Protein AF-0000000085017102 (afdb_homodimer)

Solvent-accessible surface area (backbone atoms only — not comparable to full-atom values): 60618 Å² total; per-residue (Å²): 90,59,70,46,46,46,76,36,65,70,59,30,51,43,46,74,74,26,45,92,37,67,70,57,28,45,54,49,45,52,51,50,52,49,51,51,49,56,53,57,40,57,43,90,65,60,66,61,37,49,50,47,16,54,49,32,44,52,38,53,52,34,29,57,18,54,33,48,23,60,72,68,74,50,52,36,51,56,53,51,36,36,32,54,72,65,74,45,86,70,39,68,32,26,50,52,55,53,32,52,44,47,32,18,52,66,62,60,60,64,49,46,43,19,64,53,35,88,80,50,84,90,76,70,64,86,80,44,58,37,48,62,20,7,39,53,50,49,54,51,30,48,54,53,38,54,55,53,49,61,47,38,73,76,52,64,38,22,66,38,67,70,49,42,56,51,37,53,54,42,43,50,54,52,27,59,73,68,72,50,50,73,68,42,71,60,28,37,67,50,38,62,72,52,39,34,32,61,71,67,22,50,51,51,48,60,75,36,20,81,53,57,53,56,54,71,67,58,51,52,46,51,50,52,23,49,76,52,73,45,70,48,24,38,17,57,64,42,55,38,63,49,34,57,82,53,62,58,70,78,26,36,52,60,51,58,35,47,51,67,54,68,65,34,46,52,47,64,54,69,44,94,48,51,72,75,50,48,67,53,43,53,59,38,20,18,56,42,68,54,31,40,47,90,52,48,22,32,39,36,37,38,63,17,31,20,34,64,52,35,54,62,80,43,81,53,65,51,66,52,40,56,68,56,74,82,21,48,73,49,67,70,52,50,50,53,37,51,51,50,57,64,72,35,70,49,39,31,27,44,35,39,18,71,33,21,45,79,75,51,51,63,67,58,49,35,57,53,46,61,58,52,60,70,36,83,58,42,47,34,40,33,40,35,33,50,45,57,67,41,40,26,48,58,66,36,71,68,46,50,55,44,60,50,67,35,63,92,35,46,49,35,36,37,32,61,60,69,44,19,52,61,45,30,67,59,34,36,51,31,42,49,56,38,24,67,72,58,28,50,40,31,28,42,26,65,53,23,51,68,43,59,55,79,43,43,56,51,37,22,29,53,48,30,43,73,44,64,38,40,43,45,35,35,28,45,54,76,76,49,74,57,41,53,88,37,48,51,28,70,29,52,61,48,44,42,52,49,57,44,46,62,54,46,44,65,87,44,51,47,37,44,51,29,36,55,40,61,76,66,40,66,30,58,59,62,35,88,38,61,43,59,34,38,48,42,64,70,21,23,41,28,28,43,35,48,41,55,50,55,47,33,36,73,75,68,72,44,79,45,76,47,45,27,57,51,60,47,45,53,52,38,40,74,74,68,47,67,58,77,69,49,60,68,42,80,74,46,122,91,58,72,46,46,47,76,35,65,69,60,30,51,43,46,72,74,27,46,90,37,68,69,59,27,46,55,51,45,51,51,50,53,51,52,53,48,54,51,56,40,56,42,89,66,62,65,61,38,49,50,49,16,54,50,33,44,52,38,52,51,33,28,57,18,54,34,49,23,61,73,68,73,50,52,36,51,55,52,52,35,35,32,55,73,64,75,46,86,70,38,69,33,27,50,52,52,53,32,51,44,47,32,18,50,68,63,61,62,64,50,45,42,19,66,53,35,86,81,50,84,90,74,70,63,85,82,44,57,37,49,60,20,6,39,53,51,50,53,52,30,49,53,53,39,53,56,52,49,62,48,38,71,77,50,63,38,21,67,38,69,70,48,42,56,52,37,53,55,42,43,52,54,51,28,62,72,67,71,49,50,73,68,43,72,60,28,36,67,51,38,62,73,53,39,36,31,62,71,66,23,48,52,53,47,61,75,36,20,82,54,55,53,55,52,70,66,59,52,51,46,50,51,52,24,50,74,53,72,45,71,49,24,38,17,56,64,43,55,40,62,48,33,57,84,52,62,59,70,77,26,35,50,62,51,56,34,48,52,66,53,68,66,34,47,53,47,63,55,67,44,94,51,51,69,77,50,50,68,52,44,54,60,37,20,17,58,44,69,55,31,41,48,91,54,49,21,32,38,37,37,38,63,18,31,19,35,63,52,36,54,62,79,42,81,53,65,50,65,51,42,59,66,56,76,83,21,48,75,50,66,70,51,49,50,52,38,51,51,51,56,66,72,36,71,48,38,31,27,43,35,38,18,71,34,21,45,79,74,52,51,64,69,58,50,34,56,53,44,60,57,53,59,69,36,83,57,44,48,32,40,32,40,35,34,49,44,55,68,41,39,27,47,60,66,36,72,69,47,51,56,44,58,50,67,35,64,93,37,44,48,35,36,39,31,60,62,69,46,21,52,63,46,31,67,59,35,35,51,32,44,49,56,37,22,68,72,59,29,50,40,32,28,43,26,64,54,22,50,70,41,60,55,80,46,44,56,48,37,23,29,53,48,32,42,75,45,64,37,39,45,45,35,36,28,46,54,75,76,49,74,57,41,53,88,38,50,50,28,68,28,52,61,48,44,42,51,50,55,44,46,60,55,47,45,65,88,43,51,48,37,44,51,29,36,54,39,63,75,67,38,66,28,59,59,62,35,90,37,58,42,58,34,37,50,42,63,70,22,21,41,28,28,43,36,46,42,57,50,55,46,34,36,73,75,68,72,44,80,44,76,46,44,28,58,52,61,48,44,54,53,39,43,73,73,69,47,66,57,78,68,49,61,69,43,79,75,46,123

Radius of gyration: 30.38 Å; Cα contacts (8 Å, |Δi|>4): 2247; chains: 2; bounding box: 80×82×63 Å

Organism: Methanocaldococcus infernus (strain DSM 11812 / JCM 15783 / ME) (NCBI:txid573063)

InterPro domains:
  IPR003739 Lysine-2,3-aminomutase/glutamate 2,3-aminomutase [PTHR30538] (166-581)
  IPR003739 Lysine-2,3-aminomutase/glutamate 2,3-aminomutase [SFLDG01070] (172-554)
  IPR003739 Lysine-2,3-aminomutase/glutamate 2,3-aminomutase [TIGR00238] (173-521)
  IPR007197 Radical SAM [PF04055] (302-430)
  IPR007197 Radical SAM [SFLDS00029] (172-554)
  IPR013785 Aldolase-type TIM barrel [G3DSA:3.20.20.70] (230-522)
  IPR058240 Radical SAM superfamily [SSF102114] (293-505)

Foldseek 3Di:
DLVLLVVDVLSSVLLVVQLVDLVSSLVVNLVSLVVLLVVLVPDDDDPVLSVLLVVLSVQVNLQSDPVLCVVVVHHQSNVVSCVNVVNDDFDPLNSVLSNCSSCSNVSNNVCVCPLCHPQADDDDLVVDDDPVSVVVVVVRLVSVVVVLVVVLVQADFQADPVNVVQLVVLLVVLCVVVVHDPVLLLDLVSQLVPKQKAPNNLVVCVVCCLQLVPDPVLSVLRVLCNVQQQIFTATPSLSSLRRRPDGCRRCVVSCPFGRDDPLLSVVSSPDPALVVLLQQPQVVQDPAPQWGDDDQAEIEGEQFAEANGHTSLDSPSSGHHYRDDVRGPDDVRLVVVLVVVLVDLSHQEYEYCHPFPLSDDLVVLLVNVLSVLPRPSHAEYEGEHACLQRPVSSLDPSSLVSVCSNVNHQYEYEHEDAFSSSLHPSSLVSQVSCVVSPHAYEYEYACWLSQQPACRVVSNLVSCVVSRYFYAAHEQRQQGPSCLNTHDFLLSVLCCVVRHVVSDPCRSPVYFYWHQHRNQGIDGSPDPQKRFNHADSNNWTKIWGHHPCVVPDDDDIDIHTGDRNVVSLVSVVVSVDDSSSVSSSSSRD/DLVLLVVDVLSSVLLVVQLVDLVSSLVSNLVSLVVLLVVLVPDDDDPVLSVLLNVLSVQVNLQSDPVLCVVVVHHQSNVVSCVNVVNDDFDPLQSVLSNCSSCSNVSNNVCVCPLCRPLADDDDLVVDDDPVSVVVVVVRLVSVVVVLVVVLVQADFQADPVNVVQLVVLLVVLCVVVVHDPVLLLDLVSQLVPKQKAPNNLVVCVVCCLQLVPDPVLSVLRVLCNVQQQIFTATPSLSSLRRRPDGCRNCVVSCPFGRDDPLLSVVSSPDPALVVLLQQPQVVQDPAPQWGDDDQAEIEGEQFAEANGHTSLDSPSSGHHYRDDVRGPDDVRLVVVLVVVLVDLSHQEYEYCHPFPLSDDLVVLLVNVLSVLPRPSHAEYEGEHACLQRPVSSLDPSSLVSVCSNVNHQYEYEHEDAFSSSLHPSSLVSQVSCVVSPHAYEYEYACWLSQQPACRVVSNLVSCVVSRYFYAAHEQRQQGPSCLNTHAFLLSVLCCVVRHVVSDPCRSPVYFYWHQHRNQGIDGSPDPQKRFNHADSNNWTKIWGHHPCVVPDDDDIDIHTGDRNVVSLVSVVVSVDDSSSVSSSSSRD

Structure (mmCIF, N/CA/C/O backbone):
data_AF-0000000085017102-model_v1
#
loop_
_entity.id
_entity.type
_entity.pdbx_description
1 polymer 'Lysine 2,3-aminomutase YodO family protein'
#
loop_
_atom_site.group_PDB
_atom_site.id
_atom_site.type_symbol
_atom_site.label_atom_id
_atom_site.label_alt_id
_atom_site.label_comp_id
_atom_site.label_asym_id
_atom_site.label_entity_id
_atom_site.label_seq_id
_atom_site.pdbx_PDB_ins_code
_atom_site.Cartn_x
_atom_site.Cartn_y
_atom_site.Cartn_z
_atom_site.occupancy
_atom_site.B_iso_or_equiv
_atom_site.auth_seq_id
_atom_site.auth_comp_id
_atom_site.auth_asym_id
_atom_site.auth_atom_id
_atom_site.pdbx_PDB_model_num
ATOM 1 N N . MET A 1 1 ? 32.781 16.484 16.875 1 96.88 1 MET A N 1
ATOM 2 C CA . MET A 1 1 ? 32.906 15.852 15.562 1 96.88 1 MET A CA 1
ATOM 3 C C . MET A 1 1 ? 34.031 14.812 15.562 1 96.88 1 MET A C 1
ATOM 5 O O . MET A 1 1 ? 33.844 13.711 15.039 1 96.88 1 MET A O 1
ATOM 9 N N . ASN A 1 2 ? 35.094 15.102 16.25 1 97.19 2 ASN A N 1
ATOM 10 C CA . ASN A 1 2 ? 36.219 14.164 16.328 1 97.19 2 ASN A CA 1
ATOM 11 C C . ASN A 1 2 ? 35.812 12.867 17.031 1 97.19 2 ASN A C 1
ATOM 13 O O . ASN A 1 2 ? 36.188 11.781 16.578 1 97.19 2 ASN A O 1
ATOM 17 N N . SER A 1 3 ? 35.125 13.039 18.094 1 97.31 3 SER A N 1
ATOM 18 C CA . SER A 1 3 ? 34.656 11.867 18.828 1 97.31 3 SER A CA 1
ATOM 19 C C . SER A 1 3 ? 33.688 11.031 17.969 1 97.31 3 SER A C 1
ATOM 21 O O . SER A 1 3 ? 33.75 9.805 18 1 97.31 3 SER A O 1
ATOM 23 N N . VAL A 1 4 ? 32.844 11.664 17.203 1 97.94 4 VAL A N 1
ATOM 24 C CA . VAL A 1 4 ? 31.828 10.984 16.375 1 97.94 4 VAL A CA 1
ATOM 25 C C . VAL A 1 4 ? 32.531 10.242 15.242 1 97.94 4 VAL A C 1
ATOM 27 O O . VAL A 1 4 ? 32.281 9.055 15.016 1 97.94 4 VAL A O 1
ATOM 30 N N . ILE A 1 5 ? 33.438 10.922 14.523 1 97.81 5 ILE A N 1
ATOM 31 C CA . ILE A 1 5 ? 34.156 10.312 13.422 1 97.81 5 ILE A CA 1
ATOM 32 C C . ILE A 1 5 ? 35.031 9.188 13.945 1 97.81 5 ILE A C 1
ATOM 34 O O . ILE A 1 5 ? 35.219 8.164 13.281 1 97.81 5 ILE A O 1
ATOM 38 N N . GLY A 1 6 ? 35.5 9.305 15.227 1 97.44 6 GLY A N 1
ATOM 39 C CA . GLY A 1 6 ? 36.375 8.352 15.867 1 97.44 6 GLY A CA 1
ATOM 40 C C . GLY A 1 6 ? 35.688 7.031 16.188 1 97.44 6 GLY A C 1
ATOM 41 O O . GLY A 1 6 ? 36.344 6.059 16.547 1 97.44 6 GLY A O 1
ATOM 42 N N . LEU A 1 7 ? 34.406 7 16.062 1 97.5 7 LEU A N 1
ATOM 43 C CA . LEU A 1 7 ? 33.688 5.75 16.281 1 97.5 7 LEU A CA 1
ATOM 44 C C . LEU A 1 7 ? 34.156 4.688 15.281 1 97.5 7 LEU A C 1
ATOM 46 O O . LEU A 1 7 ? 33.906 3.494 15.492 1 97.5 7 LEU A O 1
ATOM 50 N N . ASN A 1 8 ? 34.719 5.074 14.164 1 97.94 8 ASN A N 1
ATOM 51 C CA . ASN A 1 8 ? 35.406 4.199 13.211 1 97.94 8 ASN A CA 1
ATOM 52 C C . ASN A 1 8 ? 36.875 4.617 12.992 1 97.94 8 ASN A C 1
ATOM 54 O O . ASN A 1 8 ? 37.125 5.66 12.398 1 97.94 8 ASN A O 1
ATOM 58 N N . SER A 1 9 ? 37.781 3.809 13.336 1 97.81 9 SER A N 1
ATOM 59 C CA . SER A 1 9 ? 39.188 4.156 13.359 1 97.81 9 SER A CA 1
ATOM 60 C C . SER A 1 9 ? 39.719 4.441 11.953 1 97.81 9 SER A C 1
ATOM 62 O O . SER A 1 9 ? 40.531 5.328 11.766 1 97.81 9 SER A O 1
ATOM 64 N N . GLU A 1 10 ? 39.281 3.73 10.953 1 98 10 GLU A N 1
ATOM 65 C CA . GLU A 1 10 ? 39.719 3.928 9.578 1 98 10 GLU A CA 1
ATOM 66 C C . GLU A 1 10 ? 39.25 5.273 9.031 1 98 10 GLU A C 1
ATOM 68 O O . GLU A 1 10 ? 40.031 5.988 8.391 1 98 10 GLU A O 1
ATOM 73 N N . ILE A 1 11 ? 38.031 5.625 9.297 1 98.56 11 ILE A N 1
ATOM 74 C CA . ILE A 1 11 ? 37.469 6.895 8.844 1 98.56 11 ILE A CA 1
ATOM 75 C C . ILE A 1 11 ? 38.188 8.047 9.562 1 98.56 11 ILE A C 1
ATOM 77 O O . ILE A 1 11 ? 38.5 9.07 8.945 1 98.56 11 ILE A O 1
ATOM 81 N N . TYR A 1 12 ? 38.406 7.863 10.875 1 98.38 12 TYR A N 1
ATOM 82 C CA . TYR A 1 12 ? 39.094 8.891 11.648 1 98.38 12 TYR A CA 1
ATOM 83 C C . TYR A 1 12 ? 40.469 9.172 11.062 1 98.38 12 TYR A C 1
ATOM 85 O O . TYR A 1 12 ? 40.844 10.336 10.891 1 98.38 12 TYR A O 1
ATOM 93 N N . LYS A 1 13 ? 41.219 8.141 10.758 1 98.56 13 LYS A N 1
ATOM 94 C CA . LYS A 1 13 ? 42.562 8.289 10.203 1 98.56 13 LYS A CA 1
ATOM 95 C C . LYS A 1 13 ? 42.531 9.031 8.867 1 98.56 13 LYS A C 1
ATOM 97 O O . LYS A 1 13 ? 43.438 9.828 8.57 1 98.56 13 LYS A O 1
ATOM 102 N N . THR A 1 14 ? 41.562 8.734 8.078 1 98.69 14 THR A N 1
ATOM 103 C CA . THR A 1 14 ? 41.406 9.414 6.797 1 98.69 14 THR A CA 1
ATOM 104 C C . THR A 1 14 ? 41.188 10.906 6.996 1 98.69 14 THR A C 1
ATOM 106 O O . THR A 1 14 ? 41.812 11.727 6.305 1 98.69 14 THR A O 1
ATOM 109 N N . PHE A 1 15 ? 40.312 11.305 7.93 1 98.5 15 PHE A N 1
ATOM 110 C CA . PHE A 1 15 ? 40.094 12.719 8.234 1 98.5 15 PHE A CA 1
ATOM 111 C C . PHE A 1 15 ? 41.344 13.352 8.789 1 98.5 15 PHE A C 1
ATOM 113 O O . PHE A 1 15 ? 41.719 14.461 8.398 1 98.5 15 PHE A O 1
ATOM 120 N N . GLU A 1 16 ? 42.031 12.672 9.695 1 98.06 16 GLU A N 1
ATOM 121 C CA . GLU A 1 16 ? 43.219 13.195 10.328 1 98.06 16 GLU A CA 1
ATOM 122 C C . GLU A 1 16 ? 44.312 13.516 9.297 1 98.06 16 GLU A C 1
ATOM 124 O O . GLU A 1 16 ? 44.969 14.555 9.391 1 98.06 16 GLU A O 1
ATOM 129 N N . LYS A 1 17 ? 44.375 12.711 8.312 1 98.38 17 LYS A N 1
ATOM 130 C CA . LYS A 1 17 ? 45.469 12.836 7.336 1 98.38 17 LYS A CA 1
ATOM 131 C C . LYS A 1 17 ? 45.094 13.812 6.223 1 98.38 17 LYS A C 1
ATOM 133 O O . LYS A 1 17 ? 45.969 14.492 5.668 1 98.38 17 LYS A O 1
ATOM 138 N N . HIS A 1 18 ? 43.812 13.898 5.898 1 98.19 18 HIS A N 1
ATOM 139 C CA . HIS A 1 18 ? 43.5 14.516 4.621 1 98.19 18 HIS A CA 1
ATOM 140 C C . HIS A 1 18 ? 42.5 15.648 4.797 1 98.19 18 HIS A C 1
ATOM 142 O O . HIS A 1 18 ? 42.062 16.25 3.816 1 98.19 18 HIS A O 1
ATOM 148 N N . ALA A 1 19 ? 42.094 16.016 5.961 1 97.19 19 ALA A N 1
ATOM 149 C CA . ALA A 1 19 ? 41.031 16.953 6.215 1 97.19 19 ALA A CA 1
ATOM 150 C C . ALA A 1 19 ? 41.375 18.359 5.715 1 97.19 19 ALA A C 1
ATOM 152 O O . ALA A 1 19 ? 40.5 19.188 5.5 1 97.19 19 ALA A O 1
ATOM 153 N N . GLU A 1 20 ? 42.656 18.656 5.449 1 96.81 20 GLU A N 1
ATOM 154 C CA . GLU A 1 20 ? 43.062 20 5.055 1 96.81 20 GLU A CA 1
ATOM 155 C C . GLU A 1 20 ? 42.656 20.312 3.615 1 96.81 20 GLU A C 1
ATOM 157 O O . GLU A 1 20 ? 42.562 21.469 3.221 1 96.81 20 GLU A O 1
ATOM 162 N N . ASN A 1 21 ? 42.406 19.281 2.795 1 97.88 21 ASN A N 1
ATOM 163 C CA . ASN A 1 21 ? 42 19.422 1.403 1 97.88 21 ASN A CA 1
ATOM 164 C C . ASN A 1 21 ? 40.719 18.656 1.12 1 97.88 21 ASN A C 1
ATOM 166 O O . ASN A 1 21 ? 40.688 17.422 1.136 1 97.88 21 ASN A O 1
ATOM 170 N N . LEU A 1 22 ? 39.688 19.391 0.797 1 98 22 LEU A N 1
ATOM 171 C CA . LEU A 1 22 ? 38.344 18.828 0.646 1 98 22 LEU A CA 1
ATOM 172 C C . LEU A 1 22 ? 38.344 17.734 -0.421 1 98 22 LEU A C 1
ATOM 174 O O . LEU A 1 22 ? 37.781 16.656 -0.206 1 98 22 LEU A O 1
ATOM 178 N N . GLU A 1 23 ? 38.938 18 -1.58 1 97.81 23 GLU A N 1
ATOM 179 C CA . GLU A 1 23 ? 38.906 17.047 -2.688 1 97.81 23 GLU A CA 1
ATOM 180 C C . GLU A 1 23 ? 39.75 15.82 -2.398 1 97.81 23 GLU A C 1
ATOM 182 O O . GLU A 1 23 ? 39.406 14.703 -2.789 1 97.81 23 GLU A O 1
ATOM 187 N N . GLU A 1 24 ? 40.875 16.047 -1.75 1 98.19 24 GLU A N 1
ATOM 188 C CA . GLU A 1 24 ? 41.688 14.906 -1.325 1 98.19 24 GLU A CA 1
ATOM 189 C C . GLU A 1 24 ? 40.969 14.055 -0.29 1 98.19 24 GLU A C 1
ATOM 191 O O . GLU A 1 24 ? 41 12.828 -0.35 1 98.19 24 GLU A O 1
ATOM 196 N N . LEU A 1 25 ? 40.344 14.734 0.676 1 98.56 25 LEU A N 1
ATOM 197 C CA . LEU A 1 25 ? 39.562 14.023 1.679 1 98.56 25 LEU A CA 1
ATOM 198 C C . LEU A 1 25 ? 38.438 13.211 1.022 1 98.56 25 LEU A C 1
ATOM 200 O O . LEU A 1 25 ? 38.188 12.07 1.422 1 98.56 25 LEU A O 1
ATOM 204 N N . ARG A 1 26 ? 37.75 13.789 0.026 1 98.44 26 ARG A N 1
ATOM 205 C CA . ARG A 1 26 ? 36.688 13.109 -0.698 1 98.44 26 ARG A CA 1
ATOM 206 C C . ARG A 1 26 ? 37.156 11.805 -1.308 1 98.44 26 ARG A C 1
ATOM 208 O O . ARG A 1 26 ? 36.531 10.758 -1.139 1 98.44 26 ARG A O 1
ATOM 215 N N . LEU A 1 27 ? 38.281 11.867 -2.02 1 98.25 27 LEU A N 1
ATOM 216 C CA . LEU A 1 27 ? 38.844 10.711 -2.703 1 98.25 27 LEU A CA 1
ATOM 217 C C . LEU A 1 27 ? 39.281 9.641 -1.702 1 98.25 27 LEU A C 1
ATOM 219 O O . LEU A 1 27 ? 38.969 8.453 -1.887 1 98.25 27 LEU A O 1
ATOM 223 N N . GLU A 1 28 ? 39.969 10.062 -0.688 1 98.5 28 GLU A N 1
ATOM 224 C CA . GLU A 1 28 ? 40.5 9.102 0.277 1 98.5 28 GLU A CA 1
ATOM 225 C C . GLU A 1 28 ? 39.375 8.5 1.115 1 98.5 28 GLU A C 1
ATOM 227 O O . GLU A 1 28 ? 39.438 7.332 1.511 1 98.5 28 GLU A O 1
ATOM 232 N N . LEU A 1 29 ? 38.375 9.297 1.438 1 98.69 29 LEU A N 1
ATOM 233 C CA . LEU A 1 29 ? 37.219 8.75 2.127 1 98.69 29 LEU A CA 1
ATOM 234 C C . LEU A 1 29 ? 36.5 7.73 1.253 1 98.69 29 LEU A C 1
ATOM 236 O O . LEU A 1 29 ? 36.031 6.703 1.748 1 98.69 29 LEU A O 1
ATOM 240 N N . PHE A 1 30 ? 36.312 8.023 -0.058 1 98.56 30 PHE A N 1
ATOM 241 C CA . PHE A 1 30 ? 35.75 7.047 -0.996 1 98.56 30 PHE A CA 1
ATOM 242 C C . PHE A 1 30 ? 36.531 5.742 -0.938 1 98.56 30 PHE A C 1
ATOM 244 O O . PHE A 1 30 ? 35.969 4.66 -0.879 1 98.56 30 PHE A O 1
ATOM 251 N N . ASN A 1 31 ? 37.844 5.828 -0.92 1 98.5 31 ASN A N 1
ATOM 252 C CA . ASN A 1 31 ? 38.719 4.652 -0.871 1 98.5 31 ASN A CA 1
ATOM 253 C C . ASN A 1 31 ? 38.562 3.896 0.447 1 98.5 31 ASN A C 1
ATOM 255 O O . ASN A 1 31 ? 38.562 2.664 0.467 1 98.5 31 ASN A O 1
ATOM 259 N N . THR A 1 32 ? 38.5 4.668 1.518 1 98.69 32 THR A N 1
ATOM 260 C CA . THR A 1 32 ? 38.281 4.055 2.826 1 98.69 32 THR A CA 1
ATOM 261 C C . THR A 1 32 ? 36.969 3.305 2.873 1 98.69 32 THR A C 1
ATOM 263 O O . THR A 1 32 ? 36.906 2.168 3.348 1 98.69 32 THR A O 1
ATOM 266 N N . LEU A 1 33 ? 35.875 3.918 2.393 1 98.62 33 LEU A N 1
ATOM 267 C CA . LEU A 1 33 ? 34.562 3.285 2.373 1 98.62 33 LEU A CA 1
ATOM 268 C C . LEU A 1 33 ? 34.562 2.061 1.465 1 98.62 33 LEU A C 1
ATOM 270 O O . LEU A 1 33 ? 33.906 1.06 1.767 1 98.62 33 LEU A O 1
ATOM 274 N N . LYS A 1 34 ? 35.281 2.191 0.335 1 98.06 34 LYS A N 1
ATOM 275 C CA . LYS A 1 34 ? 35.469 1.059 -0.564 1 98.06 34 LYS A CA 1
ATOM 276 C C . LYS A 1 34 ? 36.125 -0.113 0.161 1 98.06 34 LYS A C 1
ATOM 278 O O . LYS A 1 34 ? 35.688 -1.259 0.016 1 98.06 34 LYS A O 1
ATOM 283 N N . LYS A 1 35 ? 37.125 0.157 0.913 1 98 35 LYS A N 1
ATOM 284 C CA . LYS A 1 35 ? 37.812 -0.874 1.681 1 98 35 LYS A CA 1
ATOM 285 C C . LYS A 1 35 ? 36.875 -1.524 2.695 1 98 35 LYS A C 1
ATOM 287 O O . LYS A 1 35 ? 36.844 -2.752 2.812 1 98 35 LYS A O 1
ATOM 292 N N . ILE A 1 36 ? 36.188 -0.725 3.406 1 97.88 36 ILE A N 1
ATOM 293 C CA . ILE A 1 36 ? 35.219 -1.229 4.395 1 97.88 36 ILE A CA 1
ATOM 294 C C . ILE A 1 36 ? 34.188 -2.102 3.705 1 97.88 36 ILE A C 1
ATOM 296 O O . ILE A 1 36 ? 33.844 -3.18 4.195 1 97.88 36 ILE A O 1
ATOM 300 N N . GLU A 1 37 ? 33.656 -1.649 2.562 1 98.12 37 GLU A N 1
ATOM 301 C CA . GLU A 1 37 ? 32.656 -2.389 1.811 1 98.12 37 GLU A CA 1
ATOM 302 C C . GLU A 1 37 ? 33.188 -3.762 1.395 1 98.12 37 GLU A C 1
ATOM 304 O O . GLU A 1 37 ? 32.469 -4.762 1.505 1 98.12 37 GLU A O 1
ATOM 309 N N . TRP A 1 38 ? 34.406 -3.807 0.87 1 97.62 38 TRP A N 1
ATOM 310 C CA . TRP A 1 38 ? 35 -5.066 0.462 1 97.62 38 TRP A CA 1
ATOM 311 C C . TRP A 1 38 ? 35.031 -6.055 1.622 1 97.62 38 TRP A C 1
ATOM 313 O O . TRP A 1 38 ? 34.719 -7.23 1.453 1 97.62 38 TRP A O 1
ATOM 323 N N . GLU A 1 39 ? 35.406 -5.551 2.795 1 96.81 39 GLU A N 1
ATOM 324 C CA . GLU A 1 39 ? 35.5 -6.406 3.975 1 96.81 39 GLU A CA 1
ATOM 325 C C . GLU A 1 39 ? 34.125 -6.93 4.383 1 96.81 39 GLU A C 1
ATOM 327 O O . GLU A 1 39 ? 33.969 -8.117 4.688 1 96.81 39 GLU A O 1
ATOM 332 N N . VAL A 1 40 ? 33.156 -6.062 4.383 1 96.5 40 VAL A N 1
ATOM 333 C CA . VAL A 1 40 ? 31.797 -6.422 4.785 1 96.5 40 VAL A CA 1
ATOM 334 C C . VAL A 1 40 ? 31.234 -7.461 3.822 1 96.5 40 VAL A C 1
ATOM 336 O O . VAL A 1 40 ? 30.578 -8.414 4.246 1 96.5 40 VAL A O 1
ATOM 339 N N . ARG A 1 41 ? 31.469 -7.344 2.549 1 96.5 41 ARG A N 1
ATOM 340 C CA . ARG A 1 41 ? 30.938 -8.234 1.518 1 96.5 41 ARG A CA 1
ATOM 341 C C . ARG A 1 41 ? 31.609 -9.602 1.577 1 96.5 41 ARG A C 1
ATOM 343 O O . ARG A 1 41 ? 31.094 -10.578 1.033 1 96.5 41 ARG A O 1
ATOM 350 N N . GLY A 1 42 ? 32.719 -9.688 2.248 1 93.69 42 GLY A N 1
ATOM 351 C CA . GLY A 1 42 ? 33.438 -10.938 2.348 1 93.69 42 GLY A CA 1
ATOM 352 C C . GLY A 1 42 ? 33.219 -11.656 3.662 1 93.69 42 GLY A C 1
ATOM 353 O O . GLY A 1 42 ? 33.625 -12.812 3.824 1 93.69 42 GLY A O 1
ATOM 354 N N . LYS A 1 43 ? 32.531 -11.016 4.594 1 89.69 43 LYS A N 1
ATOM 355 C CA . LYS A 1 43 ? 32.344 -11.555 5.938 1 89.69 43 LYS A CA 1
ATOM 356 C C . LYS A 1 43 ? 30.953 -12.148 6.125 1 89.69 43 LYS A C 1
ATOM 358 O O . LYS A 1 43 ? 30 -11.688 5.516 1 89.69 43 LYS A O 1
ATOM 363 N N . ARG A 1 44 ? 30.984 -13.148 7 1 87.38 44 ARG A N 1
ATOM 364 C CA . ARG A 1 44 ? 29.703 -13.719 7.395 1 87.38 44 ARG A CA 1
ATOM 365 C C . ARG A 1 44 ? 29.203 -13.078 8.68 1 87.38 44 ARG A C 1
ATOM 367 O O . ARG A 1 44 ? 29.734 -13.312 9.758 1 87.38 44 ARG A O 1
ATOM 374 N N . ILE A 1 45 ? 28.312 -12.195 8.57 1 88.69 45 ILE A N 1
ATOM 375 C CA . ILE A 1 45 ? 27.625 -11.547 9.68 1 88.69 45 ILE A CA 1
ATOM 376 C C . ILE A 1 45 ? 26.125 -11.648 9.492 1 88.69 45 ILE A C 1
ATOM 378 O O . ILE A 1 45 ? 25.656 -12.273 8.539 1 88.69 45 ILE A O 1
ATOM 382 N N . ASN A 1 46 ? 25.344 -11.18 10.516 1 91.56 46 ASN A N 1
ATOM 383 C CA . ASN A 1 46 ? 23.891 -11.172 10.367 1 91.56 46 ASN A CA 1
ATOM 384 C C . ASN A 1 46 ? 23.453 -10.453 9.094 1 91.56 46 ASN A C 1
ATOM 386 O O . ASN A 1 46 ? 23.891 -9.328 8.836 1 91.56 46 ASN A O 1
ATOM 390 N N . GLU A 1 47 ? 22.641 -11.047 8.328 1 91.88 47 GLU A N 1
ATOM 391 C CA . GLU A 1 47 ? 22.312 -10.555 6.992 1 91.88 47 GLU A CA 1
ATOM 392 C C . GLU A 1 47 ? 21.562 -9.234 7.059 1 91.88 47 GLU A C 1
ATOM 394 O O . GLU A 1 47 ? 21.719 -8.383 6.176 1 91.88 47 GLU A O 1
ATOM 399 N N . ILE A 1 48 ? 20.75 -9.023 8.109 1 93.06 48 ILE A N 1
ATOM 400 C CA . ILE A 1 48 ? 20 -7.781 8.242 1 93.06 48 ILE A CA 1
ATOM 401 C C . ILE A 1 48 ? 20.953 -6.641 8.594 1 93.06 48 ILE A C 1
ATOM 403 O O . ILE A 1 48 ? 20.844 -5.539 8.047 1 93.06 48 ILE A O 1
ATOM 407 N N . ASP A 1 49 ? 21.875 -6.91 9.484 1 94.88 49 ASP A N 1
ATOM 408 C CA . ASP A 1 49 ? 22.859 -5.898 9.844 1 94.88 49 ASP A CA 1
ATOM 409 C C . ASP A 1 49 ? 23.812 -5.621 8.672 1 94.88 49 ASP A C 1
ATOM 411 O O . ASP A 1 49 ? 24.234 -4.484 8.477 1 94.88 49 ASP A O 1
ATOM 415 N N . LYS A 1 50 ? 24.156 -6.688 7.941 1 95.38 50 LYS A N 1
ATOM 416 C CA . LYS A 1 50 ? 24.953 -6.5 6.73 1 95.38 50 LYS A CA 1
ATOM 417 C C . LYS A 1 50 ? 24.234 -5.594 5.738 1 95.38 50 LYS A C 1
ATOM 419 O O . LYS A 1 50 ? 24.844 -4.691 5.156 1 95.38 50 LYS A O 1
ATOM 424 N N . PHE A 1 51 ? 22.984 -5.805 5.562 1 94.62 51 PHE A N 1
ATOM 425 C CA . PHE A 1 51 ? 22.156 -5 4.668 1 94.62 51 PHE A CA 1
ATOM 426 C C . PHE A 1 51 ? 22.203 -3.533 5.074 1 94.62 51 PHE A C 1
ATOM 428 O O . PHE A 1 51 ? 22.391 -2.654 4.23 1 94.62 51 PHE A O 1
ATOM 435 N N . ILE A 1 52 ? 22.031 -3.25 6.367 1 96.19 52 ILE A N 1
ATOM 436 C CA . ILE A 1 52 ? 22.031 -1.884 6.879 1 96.19 52 ILE A CA 1
ATOM 437 C C . ILE A 1 52 ? 23.406 -1.258 6.668 1 96.19 52 ILE A C 1
ATOM 439 O O . ILE A 1 52 ? 23.516 -0.084 6.301 1 96.19 52 ILE A O 1
ATOM 443 N N . THR A 1 53 ? 24.453 -2.035 6.902 1 97.81 53 THR A N 1
ATOM 444 C CA . THR A 1 53 ? 25.812 -1.538 6.742 1 97.81 53 THR A CA 1
ATOM 445 C C . THR A 1 53 ? 26.078 -1.136 5.293 1 97.81 53 THR A C 1
ATOM 447 O O . THR A 1 53 ? 26.578 -0.037 5.027 1 97.81 53 THR A O 1
ATOM 450 N N . LEU A 1 54 ? 25.703 -2.016 4.379 1 97.38 54 LEU A N 1
ATOM 451 C CA . LEU A 1 54 ? 25.922 -1.727 2.965 1 97.38 54 LEU A CA 1
ATOM 452 C C . LEU A 1 54 ? 25.078 -0.532 2.525 1 97.38 54 LEU A C 1
ATOM 454 O O . LEU A 1 54 ? 25.531 0.305 1.747 1 97.38 54 LEU A O 1
ATOM 458 N N . LYS A 1 55 ? 23.891 -0.445 3 1 96.5 55 LYS A N 1
ATOM 459 C CA . LYS A 1 55 ? 23.047 0.702 2.709 1 96.5 55 LYS A CA 1
ATOM 460 C C . LYS A 1 55 ? 23.656 1.995 3.234 1 96.5 55 LYS A C 1
ATOM 462 O O . LYS A 1 55 ? 23.656 3.018 2.545 1 96.5 55 LYS A O 1
ATOM 467 N N . ALA A 1 56 ? 24.156 1.925 4.469 1 98.25 56 ALA A N 1
ATOM 468 C CA . ALA A 1 56 ? 24.781 3.098 5.078 1 98.25 56 ALA A CA 1
ATOM 469 C C . ALA A 1 56 ? 26.016 3.541 4.289 1 98.25 56 ALA A C 1
ATOM 471 O O . ALA A 1 56 ? 26.266 4.738 4.145 1 98.25 56 ALA A O 1
ATOM 472 N N . ILE A 1 57 ? 26.781 2.58 3.818 1 98.62 57 ILE A N 1
ATOM 473 C CA . ILE A 1 57 ? 27.938 2.902 2.994 1 98.62 57 ILE A CA 1
ATOM 474 C C . ILE A 1 57 ? 27.484 3.635 1.733 1 98.62 57 ILE A C 1
ATOM 476 O O . ILE A 1 57 ? 28.062 4.668 1.369 1 98.62 57 ILE A O 1
ATOM 480 N N . ASN A 1 58 ? 26.453 3.109 1.144 1 97.62 58 ASN A N 1
ATOM 481 C CA . ASN A 1 58 ? 25.922 3.76 -0.049 1 97.62 58 ASN A CA 1
ATOM 482 C C . ASN A 1 58 ? 25.438 5.172 0.253 1 97.62 58 ASN A C 1
ATOM 484 O O . ASN A 1 58 ? 25.625 6.086 -0.554 1 97.62 58 ASN A O 1
ATOM 488 N N . ILE A 1 59 ? 24.781 5.391 1.364 1 98.06 59 ILE A N 1
ATOM 489 C CA . ILE A 1 59 ? 24.312 6.707 1.781 1 98.06 59 ILE A CA 1
ATOM 490 C C . ILE A 1 59 ? 25.484 7.648 1.977 1 98.06 59 ILE A C 1
ATOM 492 O O . ILE A 1 59 ? 25.453 8.805 1.537 1 98.06 59 ILE A O 1
ATOM 496 N N . PHE A 1 60 ? 26.5 7.137 2.674 1 98.75 60 PHE A N 1
ATOM 497 C CA . PHE A 1 60 ? 27.688 7.949 2.902 1 98.75 60 PHE A CA 1
ATOM 498 C C . PHE A 1 60 ? 28.328 8.359 1.579 1 98.75 60 PHE A C 1
ATOM 500 O O . PHE A 1 60 ? 28.75 9.508 1.417 1 98.75 60 PHE A O 1
ATOM 507 N N . LEU A 1 61 ? 28.328 7.445 0.625 1 98.62 61 LEU A N 1
ATOM 508 C CA . LEU A 1 61 ? 28.875 7.738 -0.7 1 98.62 61 LEU A CA 1
ATOM 509 C C . LEU A 1 61 ? 28.016 8.781 -1.413 1 98.62 61 LEU A C 1
ATOM 511 O O . LEU A 1 61 ? 28.531 9.641 -2.121 1 98.62 61 LEU A O 1
ATOM 515 N N . ASN A 1 62 ? 26.703 8.758 -1.241 1 98 62 ASN A N 1
ATOM 516 C CA . ASN A 1 62 ? 25.828 9.805 -1.766 1 98 62 ASN A CA 1
ATOM 517 C C . ASN A 1 62 ? 26.188 11.172 -1.188 1 98 62 ASN A C 1
ATOM 519 O O . ASN A 1 62 ? 26.219 12.164 -1.913 1 98 62 ASN A O 1
ATOM 523 N N . ILE A 1 63 ? 26.453 11.148 0.04 1 98.31 63 ILE A N 1
ATOM 524 C CA . ILE A 1 63 ? 26.672 12.375 0.795 1 98.31 63 ILE A CA 1
ATOM 525 C C . ILE A 1 63 ? 27.969 13.047 0.322 1 98.31 63 ILE A C 1
ATOM 527 O O . ILE A 1 63 ? 28.047 14.273 0.245 1 98.31 63 ILE A O 1
ATOM 531 N N . ILE A 1 64 ? 28.969 12.273 -0.075 1 98.12 64 ILE A N 1
ATOM 532 C CA . ILE A 1 64 ? 30.25 12.883 -0.406 1 98.12 64 ILE A CA 1
ATOM 533 C C . ILE A 1 64 ? 30.375 13.039 -1.919 1 98.12 64 ILE A C 1
ATOM 535 O O . ILE A 1 64 ? 31.422 13.453 -2.426 1 98.12 64 ILE A O 1
ATOM 539 N N . SER A 1 65 ? 29.328 12.711 -2.676 1 97.12 65 SER A N 1
ATOM 540 C CA . SER A 1 65 ? 29.344 12.805 -4.133 1 97.12 65 SER A CA 1
ATOM 541 C C . SER A 1 65 ? 29.344 14.258 -4.59 1 97.12 65 SER A C 1
ATOM 543 O O . SER A 1 65 ? 28.484 15.047 -4.195 1 97.12 65 SER A O 1
ATOM 545 N N . LYS A 1 66 ? 30.25 14.531 -5.492 1 95.69 66 LYS A N 1
ATOM 546 C CA . LYS A 1 66 ? 30.406 15.898 -5.98 1 95.69 66 LYS A CA 1
ATOM 547 C C . LYS A 1 66 ? 29.156 16.359 -6.719 1 95.69 66 LYS A C 1
ATOM 549 O O . LYS A 1 66 ? 28.719 17.5 -6.559 1 95.69 66 LYS A O 1
ATOM 554 N N . ASN A 1 67 ? 28.625 15.531 -7.508 1 95.62 67 ASN A N 1
ATOM 555 C CA . ASN A 1 67 ? 27.438 15.883 -8.266 1 95.62 67 ASN A CA 1
ATOM 556 C C . ASN A 1 67 ? 26.266 16.25 -7.352 1 95.62 67 ASN A C 1
ATOM 558 O O . ASN A 1 67 ? 25.5 17.172 -7.641 1 95.62 67 ASN A O 1
ATOM 562 N N . ASN A 1 68 ? 26.141 15.492 -6.285 1 97.44 68 ASN A N 1
ATOM 563 C CA . ASN A 1 68 ? 25.062 15.797 -5.336 1 97.44 68 ASN A CA 1
ATOM 564 C C . ASN A 1 68 ? 25.297 17.141 -4.645 1 97.44 68 ASN A C 1
ATOM 566 O O . ASN A 1 68 ? 24.344 17.891 -4.414 1 97.44 68 ASN A O 1
ATOM 570 N N . GLU A 1 69 ? 26.562 17.453 -4.32 1 97.62 69 GLU A N 1
ATOM 571 C CA . GLU A 1 69 ? 26.891 18.75 -3.723 1 97.62 69 GLU A CA 1
ATOM 572 C C . GLU A 1 69 ? 26.547 19.891 -4.664 1 97.62 69 GLU A C 1
ATOM 574 O O . GLU A 1 69 ? 26.031 20.922 -4.23 1 97.62 69 GLU A O 1
ATOM 579 N N . GLU A 1 70 ? 26.797 19.641 -5.93 1 96.44 70 GLU A N 1
ATOM 580 C CA . GLU A 1 70 ? 26.5 20.656 -6.93 1 96.44 70 GLU A CA 1
ATOM 581 C C . GLU A 1 70 ? 25 20.844 -7.102 1 96.44 70 GLU A C 1
ATOM 583 O O . GLU A 1 70 ? 24.516 21.969 -7.258 1 96.44 70 GLU A O 1
ATOM 588 N N . LEU A 1 71 ? 24.312 19.75 -7.043 1 95.5 71 LEU A N 1
ATOM 589 C CA . LEU A 1 71 ? 22.875 19.766 -7.219 1 95.5 71 LEU A CA 1
ATOM 590 C C . LEU A 1 71 ? 22.203 20.656 -6.168 1 95.5 71 LEU A C 1
ATOM 592 O O . LEU A 1 71 ? 21.234 21.359 -6.465 1 95.5 71 LEU A O 1
ATOM 596 N N . ILE A 1 72 ? 22.703 20.656 -4.93 1 96.94 72 ILE A N 1
ATOM 597 C CA . ILE A 1 72 ? 22.016 21.375 -3.861 1 96.94 72 ILE A CA 1
ATOM 598 C C . ILE A 1 72 ? 22.859 22.547 -3.381 1 96.94 72 ILE A C 1
ATOM 600 O O . ILE A 1 72 ? 22.516 23.219 -2.404 1 96.94 72 ILE A O 1
ATOM 604 N N . ASN A 1 73 ? 24.031 22.812 -4.035 1 97.5 73 ASN A N 1
ATOM 605 C CA . ASN A 1 73 ? 24.969 23.891 -3.701 1 97.5 73 ASN A CA 1
ATOM 606 C C . ASN A 1 73 ? 25.344 23.859 -2.223 1 97.5 73 ASN A C 1
ATOM 608 O O . ASN A 1 73 ? 25.25 24.891 -1.538 1 97.5 73 ASN A O 1
ATOM 612 N N . TYR A 1 74 ? 25.672 22.672 -1.755 1 98.19 74 TYR A N 1
ATOM 613 C CA . TYR A 1 74 ? 26.062 22.453 -0.366 1 98.19 74 TYR A CA 1
ATOM 614 C C . TYR A 1 74 ? 26.844 21.156 -0.221 1 98.19 74 TYR A C 1
ATOM 616 O O . TYR A 1 74 ? 26.547 20.172 -0.9 1 98.19 74 TYR A O 1
ATOM 624 N N . SER A 1 75 ? 27.812 21.125 0.683 1 98.56 75 SER A N 1
ATOM 625 C CA . SER A 1 75 ? 28.641 19.938 0.929 1 98.56 75 SER A CA 1
ATOM 626 C C . SER A 1 75 ? 28.594 19.531 2.396 1 98.56 75 SER A C 1
ATOM 628 O O . SER A 1 75 ? 29.219 20.172 3.244 1 98.56 75 SER A O 1
ATOM 630 N N . THR A 1 76 ? 27.969 18.453 2.67 1 98.81 76 THR A N 1
ATOM 631 C CA . THR A 1 76 ? 28.016 17.875 4.004 1 98.81 76 THR A CA 1
ATOM 632 C C . THR A 1 76 ? 29.453 17.531 4.387 1 98.81 76 THR A C 1
ATOM 634 O O . THR A 1 76 ? 29.859 17.719 5.539 1 98.81 76 THR A O 1
ATOM 637 N N . LEU A 1 77 ? 30.234 17.031 3.424 1 98.75 77 LEU A N 1
ATOM 638 C CA . LEU A 1 77 ? 31.609 16.641 3.672 1 98.75 77 LEU A CA 1
ATOM 639 C C . LEU A 1 77 ? 32.438 17.844 4.125 1 98.75 77 LEU A C 1
ATOM 641 O O . LEU A 1 77 ? 33.25 17.734 5.039 1 98.75 77 LEU A O 1
ATOM 645 N N . ASP A 1 78 ? 32.25 18.938 3.447 1 98.69 78 ASP A N 1
ATOM 646 C CA . ASP A 1 78 ? 32.969 20.141 3.848 1 98.69 78 ASP A CA 1
ATOM 647 C C . ASP A 1 78 ? 32.562 20.578 5.262 1 98.69 78 ASP A C 1
ATOM 649 O O . ASP A 1 78 ? 33.406 21.016 6.031 1 98.69 78 ASP A O 1
ATOM 653 N N . THR A 1 79 ? 31.281 20.469 5.594 1 98.69 79 THR A N 1
ATOM 654 C CA . THR A 1 79 ? 30.812 20.766 6.945 1 98.69 79 THR A CA 1
ATOM 655 C C . THR A 1 79 ? 31.484 19.844 7.961 1 98.69 79 THR A C 1
ATOM 657 O O . THR A 1 79 ? 31.938 20.297 9.016 1 98.69 79 THR A O 1
ATOM 660 N N . MET A 1 80 ? 31.562 18.547 7.676 1 98.62 80 MET A N 1
ATOM 661 C CA . MET A 1 80 ? 32.219 17.594 8.539 1 98.62 80 MET A CA 1
ATOM 662 C C . MET A 1 80 ? 33.688 17.938 8.719 1 98.62 80 MET A C 1
ATOM 664 O O . MET A 1 80 ? 34.219 17.922 9.836 1 98.62 80 MET A O 1
ATOM 668 N N . ARG A 1 81 ? 34.312 18.25 7.594 1 98.38 81 ARG A N 1
ATOM 669 C CA . ARG A 1 81 ? 35.719 18.594 7.562 1 98.38 81 ARG A CA 1
ATOM 670 C C . ARG A 1 81 ? 36.031 19.797 8.438 1 98.38 81 ARG A C 1
ATOM 672 O O . ARG A 1 81 ? 36.906 19.766 9.289 1 98.38 81 ARG A O 1
ATOM 679 N N . ARG A 1 82 ? 35.312 20.875 8.219 1 98.38 82 ARG A N 1
ATOM 680 C CA . ARG A 1 82 ? 35.5 22.125 8.953 1 98.38 82 ARG A CA 1
ATOM 681 C C . ARG A 1 82 ? 35.219 21.922 10.445 1 98.38 82 ARG A C 1
ATOM 683 O O . ARG A 1 82 ? 35.938 22.5 11.289 1 98.38 82 ARG A O 1
ATOM 690 N N . ALA A 1 83 ? 34.188 21.172 10.758 1 98.19 83 ALA A N 1
ATOM 691 C CA . ALA A 1 83 ? 33.906 20.859 12.156 1 98.19 83 ALA A CA 1
ATOM 692 C C . ALA A 1 83 ? 35.031 20.031 12.781 1 98.19 83 ALA A C 1
ATOM 694 O O . ALA A 1 83 ? 35.406 20.234 13.938 1 98.19 83 ALA A O 1
ATOM 695 N N . PHE A 1 84 ? 35.562 19.062 12.023 1 98.06 84 PHE A N 1
ATOM 696 C CA . PHE A 1 84 ? 36.656 18.188 12.477 1 98.06 84 PHE A CA 1
ATOM 697 C C . PHE A 1 84 ? 37.906 19 12.773 1 98.06 84 PHE A C 1
ATOM 699 O O . PHE A 1 84 ? 38.594 18.734 13.75 1 98.06 84 PHE A O 1
ATOM 706 N N . LEU A 1 85 ? 38.156 20.062 12.031 1 97.94 85 LEU A N 1
ATOM 707 C CA . LEU A 1 85 ? 39.344 20.922 12.164 1 97.94 85 LEU A CA 1
ATOM 708 C C . LEU A 1 85 ? 39.094 22 13.211 1 97.94 85 LEU A C 1
ATOM 710 O O . LEU A 1 85 ? 40 22.781 13.531 1 97.94 85 LEU A O 1
ATOM 714 N N . GLY A 1 86 ? 37.875 22.125 13.711 1 96.5 86 GLY A N 1
ATOM 715 C CA . GLY A 1 86 ? 37.562 23.109 14.734 1 96.5 86 GLY A CA 1
ATOM 716 C C . GLY A 1 86 ? 37.25 24.469 14.172 1 96.5 86 GLY A C 1
ATOM 717 O O . GLY A 1 86 ? 37.219 25.469 14.906 1 96.5 86 GLY A O 1
ATOM 718 N N . GLU A 1 87 ? 36.969 24.531 12.891 1 97.5 87 GLU A N 1
ATOM 719 C CA . GLU A 1 87 ? 36.719 25.812 12.234 1 97.5 87 GLU A CA 1
ATOM 720 C C . GLU A 1 87 ? 35.281 26.281 12.469 1 97.5 87 GLU A C 1
ATOM 722 O O . GLU A 1 87 ? 35 27.484 12.438 1 97.5 87 GLU A O 1
ATOM 727 N N . ILE A 1 88 ? 34.375 25.328 12.555 1 97.25 88 ILE A N 1
ATOM 728 C CA . ILE A 1 88 ? 32.969 25.688 12.742 1 97.25 88 ILE A CA 1
ATOM 729 C C . ILE A 1 88 ? 32.344 24.797 13.828 1 97.25 88 ILE A C 1
ATOM 731 O O . ILE A 1 88 ? 32.906 23.75 14.18 1 97.25 88 ILE A O 1
ATOM 735 N N . LYS A 1 89 ? 31.281 25.281 14.375 1 95.75 89 LYS A N 1
ATOM 736 C CA . LYS A 1 89 ? 30.438 24.484 15.266 1 95.75 89 LYS A CA 1
ATOM 737 C C . LYS A 1 89 ? 29.203 23.984 14.539 1 95.75 89 LYS A C 1
ATOM 739 O O . LYS A 1 89 ? 28.641 24.688 13.695 1 95.75 89 LYS A O 1
ATOM 744 N N . VAL A 1 90 ? 28.828 22.75 14.734 1 95.88 90 VAL A N 1
ATOM 745 C CA . VAL A 1 90 ? 27.625 22.172 14.148 1 95.88 90 VAL A CA 1
ATOM 746 C C . VAL A 1 90 ? 26.641 21.781 15.258 1 95.88 90 VAL A C 1
ATOM 748 O O . VAL A 1 90 ? 27.031 21.703 16.422 1 95.88 90 VAL A O 1
ATOM 751 N N . SER A 1 91 ? 25.375 21.609 14.945 1 98.06 91 SER A N 1
ATOM 752 C CA . SER A 1 91 ? 24.312 21.312 15.906 1 98.06 91 SER A CA 1
ATOM 753 C C . SER A 1 91 ? 24.422 19.891 16.422 1 98.06 91 SER A C 1
ATOM 755 O O . SER A 1 91 ? 25.094 19.047 15.828 1 98.06 91 SER A O 1
ATOM 757 N N . GLU A 1 92 ? 23.781 19.641 17.562 1 98.12 92 GLU A N 1
ATOM 758 C CA . GLU A 1 92 ? 23.672 18.281 18.062 1 98.12 92 GLU A CA 1
ATOM 759 C C . GLU A 1 92 ? 22.953 17.375 17.078 1 98.12 92 GLU A C 1
ATOM 761 O O . GLU A 1 92 ? 23.281 16.188 16.953 1 98.12 92 GLU A O 1
ATOM 766 N N . ALA A 1 93 ? 21.969 17.938 16.406 1 98.69 93 ALA A N 1
ATOM 767 C CA . ALA A 1 93 ? 21.203 17.188 15.414 1 98.69 93 ALA A CA 1
ATOM 768 C C . ALA A 1 93 ? 22.109 16.672 14.297 1 98.69 93 ALA A C 1
ATOM 770 O O . ALA A 1 93 ? 21.984 15.516 13.867 1 98.69 93 ALA A O 1
ATOM 771 N N . PHE A 1 94 ? 23 17.516 13.867 1 98.69 94 PHE A N 1
ATOM 772 C CA . PHE A 1 94 ? 23.969 17.141 12.844 1 98.69 94 PHE A CA 1
ATOM 773 C C . PHE A 1 94 ? 24.875 16.016 13.352 1 98.69 94 PHE A C 1
ATOM 775 O O . PHE A 1 94 ? 25.094 15.023 12.656 1 98.69 94 PHE A O 1
ATOM 782 N N . LEU A 1 95 ? 25.359 16.156 14.562 1 98.69 95 LEU A N 1
ATOM 783 C CA . LEU A 1 95 ? 26.281 15.188 15.148 1 98.69 95 LEU A CA 1
ATOM 784 C C . LEU A 1 95 ? 25.609 13.828 15.305 1 98.69 95 LEU A C 1
ATOM 786 O O . LEU A 1 95 ? 26.219 12.789 15.047 1 98.69 95 LEU A O 1
ATOM 790 N N . GLU A 1 96 ? 24.344 13.812 15.695 1 98.69 96 GLU A N 1
ATOM 791 C CA . GLU A 1 96 ? 23.625 12.555 15.859 1 98.69 96 GLU A CA 1
ATOM 792 C C . GLU A 1 96 ? 23.438 11.844 14.523 1 98.69 96 GLU A C 1
ATOM 794 O O . GLU A 1 96 ? 23.531 10.617 14.461 1 98.69 96 GLU A O 1
ATOM 799 N N . GLU A 1 97 ? 23.141 12.578 13.461 1 98.75 97 GLU A N 1
ATOM 800 C CA . GLU A 1 97 ? 23.031 11.984 12.133 1 98.75 97 GLU A CA 1
ATOM 801 C C . GLU A 1 97 ? 24.328 11.289 11.734 1 98.75 97 GLU A C 1
ATOM 803 O O . GLU A 1 97 ? 24.312 10.141 11.297 1 98.75 97 GLU A O 1
ATOM 808 N N . ILE A 1 98 ? 25.469 12.023 11.875 1 98.81 98 ILE A N 1
ATOM 809 C CA . ILE A 1 98 ? 26.75 11.492 11.461 1 98.81 98 ILE A CA 1
ATOM 810 C C . ILE A 1 98 ? 27.141 10.32 12.352 1 98.81 98 ILE A C 1
ATOM 812 O O . ILE A 1 98 ? 27.672 9.312 11.875 1 98.81 98 ILE A O 1
ATOM 816 N N . LYS A 1 99 ? 26.875 10.445 13.641 1 98.81 99 LYS A N 1
ATOM 817 C CA . LYS A 1 99 ? 27.156 9.375 14.586 1 98.81 99 LYS A CA 1
ATOM 818 C C . LYS A 1 99 ? 26.516 8.062 14.164 1 98.81 99 LYS A C 1
ATOM 820 O O . LYS A 1 99 ? 27.188 7.039 14.055 1 98.81 99 LYS A O 1
ATOM 825 N N . HIS A 1 100 ? 25.219 8.078 13.906 1 98.69 100 HIS A N 1
ATOM 826 C CA . HIS A 1 100 ? 24.484 6.859 13.594 1 98.69 100 HIS A CA 1
ATOM 827 C C . HIS A 1 100 ? 24.844 6.34 12.203 1 98.69 100 HIS A C 1
ATOM 829 O O . HIS A 1 100 ? 24.812 5.133 11.961 1 98.69 100 HIS A O 1
ATOM 835 N N . LEU A 1 101 ? 25.203 7.266 11.258 1 98.69 101 LEU A N 1
ATOM 836 C CA . LEU A 1 101 ? 25.703 6.836 9.961 1 98.69 101 LEU A CA 1
ATOM 837 C C . LEU A 1 101 ? 27.016 6.059 10.117 1 98.69 101 LEU A C 1
ATOM 839 O O . LEU A 1 101 ? 27.172 4.988 9.531 1 98.69 101 LEU A O 1
ATOM 843 N N . ILE A 1 102 ? 27.953 6.586 10.977 1 98.69 102 ILE A N 1
ATOM 844 C CA . ILE A 1 102 ? 29.234 5.953 11.195 1 98.69 102 ILE A CA 1
ATOM 845 C C . ILE A 1 102 ? 29.047 4.617 11.906 1 98.69 102 ILE A C 1
ATOM 847 O O . ILE A 1 102 ? 29.688 3.623 11.562 1 98.69 102 ILE A O 1
ATOM 851 N N . LEU A 1 103 ? 28.141 4.578 12.867 1 98.44 103 LEU A N 1
ATOM 852 C CA . LEU A 1 103 ? 27.828 3.322 13.547 1 98.44 103 LEU A CA 1
ATOM 853 C C . LEU A 1 103 ? 27.344 2.271 12.547 1 98.44 103 LEU A C 1
ATOM 855 O O . LEU A 1 103 ? 27.812 1.126 12.578 1 98.44 103 LEU A O 1
ATOM 859 N N . ALA A 1 104 ? 26.453 2.654 11.648 1 98.25 104 ALA A N 1
ATOM 860 C CA . ALA A 1 104 ? 25.906 1.724 10.672 1 98.25 104 ALA A CA 1
ATOM 861 C C . ALA A 1 104 ? 26.984 1.248 9.703 1 98.25 104 ALA A C 1
ATOM 863 O O . ALA A 1 104 ? 27.078 0.055 9.406 1 98.25 104 ALA A O 1
ATOM 864 N N . VAL A 1 105 ? 27.812 2.182 9.219 1 98.31 105 VAL A N 1
ATOM 865 C CA . VAL A 1 105 ? 28.891 1.855 8.305 1 98.31 105 VAL A CA 1
ATOM 866 C C . VAL A 1 105 ? 29.859 0.877 8.969 1 98.31 105 VAL A C 1
ATOM 868 O O . VAL A 1 105 ? 30.453 0.023 8.297 1 98.31 105 VAL A O 1
ATOM 871 N N . SER A 1 106 ? 29.953 0.935 10.312 1 97.5 106 SER A N 1
ATOM 872 C CA . SER A 1 106 ? 30.891 0.132 11.086 1 97.5 106 SER A CA 1
ATOM 873 C C . SER A 1 106 ? 30.281 -1.196 11.508 1 97.5 106 SER A C 1
ATOM 875 O O . SER A 1 106 ? 30.875 -1.956 12.266 1 97.5 106 SER A O 1
ATOM 877 N N . GLY A 1 107 ? 29.031 -1.493 11.062 1 96 107 GLY A N 1
ATOM 878 C CA . GLY A 1 107 ? 28.359 -2.727 11.438 1 96 107 GLY A CA 1
ATOM 879 C C . GLY A 1 107 ? 27.875 -2.732 12.875 1 96 107 GLY A C 1
ATOM 880 O O . GLY A 1 107 ? 27.719 -3.797 13.477 1 96 107 GLY A O 1
ATOM 881 N N . LYS A 1 108 ? 27.656 -1.575 13.453 1 96.31 108 LYS A N 1
ATOM 882 C CA . LYS A 1 108 ? 27.344 -1.48 14.875 1 96.31 108 LYS A CA 1
ATOM 883 C C . LYS A 1 108 ? 25.953 -0.897 15.094 1 96.31 108 LYS A C 1
ATOM 885 O O . LYS A 1 108 ? 25.672 -0.33 16.156 1 96.31 108 LYS A O 1
ATOM 890 N N . SER A 1 109 ? 25.094 -0.954 14.078 1 94.38 109 SER A N 1
ATOM 891 C CA . SER A 1 109 ? 23.75 -0.414 14.219 1 94.38 109 SER A CA 1
ATOM 892 C C . SER A 1 109 ? 22.906 -1.267 15.164 1 94.38 109 SER A C 1
ATOM 894 O O . SER A 1 109 ? 22.062 -0.745 15.883 1 94.38 109 SER A O 1
ATOM 896 N N . ASN A 1 110 ? 23.109 -2.627 15.148 1 93 110 ASN A N 1
ATOM 897 C CA . ASN A 1 110 ? 22.344 -3.604 15.906 1 93 110 ASN A CA 1
ATOM 898 C C . ASN A 1 110 ? 20.875 -3.607 15.484 1 93 110 ASN A C 1
ATOM 900 O O . ASN A 1 110 ? 20 -3.852 16.312 1 93 110 ASN A O 1
ATOM 904 N N . PHE A 1 111 ? 20.609 -3.256 14.258 1 94.44 111 PHE A N 1
ATOM 905 C CA . PHE A 1 111 ? 19.25 -3.115 13.766 1 94.44 111 PHE A CA 1
ATOM 906 C C . PHE A 1 111 ? 18.516 -4.449 13.812 1 94.44 111 PHE A C 1
ATOM 908 O O . PHE A 1 111 ? 17.297 -4.492 14.047 1 94.44 111 PHE A O 1
ATOM 915 N N . SER A 1 112 ? 19.188 -5.605 13.711 1 93 112 SER A N 1
ATOM 916 C CA . SER A 1 112 ? 18.594 -6.938 13.648 1 93 112 SER A CA 1
ATOM 917 C C . SER A 1 112 ? 17.953 -7.312 14.984 1 93 112 SER A C 1
ATOM 919 O O . SER A 1 112 ? 17.156 -8.242 15.047 1 93 112 SER A O 1
ATOM 921 N N . SER A 1 113 ? 18.297 -6.609 16.031 1 92.31 113 SER A N 1
ATOM 922 C CA . SER A 1 113 ? 17.719 -6.898 17.344 1 92.31 113 SER A CA 1
ATOM 923 C C . SER A 1 113 ? 16.266 -6.438 17.438 1 92.31 113 SER A C 1
ATOM 925 O O . SER A 1 113 ? 15.469 -7.004 18.188 1 92.31 113 SER A O 1
ATOM 927 N N . GLY A 1 114 ? 15.922 -5.375 16.641 1 92.44 114 GLY A N 1
ATOM 928 C CA . GLY A 1 114 ? 14.578 -4.82 16.641 1 92.44 114 GLY A CA 1
ATOM 929 C C . GLY A 1 114 ? 14.297 -3.932 17.828 1 92.44 114 GLY A C 1
ATOM 930 O O . GLY A 1 114 ? 15.047 -3.938 18.812 1 92.44 114 GLY A O 1
ATOM 931 N N . PHE A 1 115 ? 13.195 -3.172 17.797 1 92.69 115 PHE A N 1
ATOM 932 C CA . PHE A 1 115 ? 12.93 -2.203 18.859 1 92.69 115 PHE A CA 1
ATOM 933 C C . PHE A 1 115 ? 12.312 -2.881 20.078 1 92.69 115 PHE A C 1
ATOM 935 O O . PHE A 1 115 ? 12.32 -2.324 21.172 1 92.69 115 PHE A O 1
ATOM 942 N N . PHE A 1 116 ? 11.719 -4.137 19.922 1 92.56 116 PHE A N 1
ATOM 943 C CA . PHE A 1 116 ? 11.289 -4.875 21.094 1 92.56 116 PHE A CA 1
ATOM 944 C C . PHE A 1 116 ? 12.492 -5.434 21.859 1 92.56 116 PHE A C 1
ATOM 946 O O . PHE A 1 116 ? 12.422 -5.637 23.062 1 92.56 116 PHE A O 1
ATOM 953 N N . GLY A 1 117 ? 13.562 -5.77 21.094 1 84.69 117 GLY A N 1
ATOM 954 C CA . GLY A 1 117 ? 14.852 -6.117 21.656 1 84.69 117 GLY A CA 1
ATOM 955 C C . GLY A 1 117 ? 14.773 -7.246 22.672 1 84.69 117 GLY A C 1
ATOM 956 O O . GLY A 1 117 ? 14.219 -8.312 22.391 1 84.69 117 GLY A O 1
ATOM 957 N N . ASP A 1 118 ? 15.242 -6.852 23.938 1 83.81 118 ASP A N 1
ATOM 958 C CA . ASP A 1 118 ? 15.422 -7.879 24.953 1 83.81 118 ASP A CA 1
ATOM 959 C C . ASP A 1 118 ? 14.109 -8.156 25.688 1 83.81 118 ASP A C 1
ATOM 961 O O . ASP A 1 118 ? 14.062 -9.008 26.578 1 83.81 118 ASP A O 1
ATOM 965 N N . ARG A 1 119 ? 13.047 -7.559 25.266 1 90.81 119 ARG A N 1
ATOM 966 C CA . ARG A 1 119 ? 11.75 -7.824 25.875 1 90.81 119 ARG A CA 1
ATOM 967 C C . ARG A 1 119 ? 11.188 -9.164 25.422 1 90.81 119 ARG A C 1
ATOM 969 O O . ARG A 1 119 ? 10.242 -9.688 26.016 1 90.81 119 ARG A O 1
ATOM 976 N N . LEU A 1 120 ? 11.734 -9.648 24.297 1 92.5 120 LEU A N 1
ATOM 977 C CA . LEU A 1 120 ? 11.281 -10.922 23.75 1 92.5 120 LEU A CA 1
ATOM 978 C C . LEU A 1 120 ? 12.414 -11.938 23.734 1 92.5 120 LEU A C 1
ATOM 980 O O . LEU A 1 120 ? 13.555 -11.594 23.438 1 92.5 120 LEU A O 1
ATOM 984 N N . GLU A 1 121 ? 12.07 -13.125 24.094 1 87.75 121 GLU A N 1
ATOM 985 C CA . GLU A 1 121 ? 13.031 -14.211 23.969 1 87.75 121 GLU A CA 1
ATOM 986 C C . GLU A 1 121 ? 13.258 -14.594 22.5 1 87.75 121 GLU A C 1
ATOM 988 O O . GLU A 1 121 ? 12.312 -14.602 21.703 1 87.75 121 GLU A O 1
ATOM 993 N N . VAL A 1 122 ? 14.477 -14.922 22.25 1 84.44 122 VAL A N 1
ATOM 994 C CA . VAL A 1 122 ? 14.797 -15.391 20.906 1 84.44 122 VAL A CA 1
ATOM 995 C C . VAL A 1 122 ? 14.492 -16.875 20.781 1 84.44 122 VAL A C 1
ATOM 997 O O . VAL A 1 122 ? 15 -17.688 21.562 1 84.44 122 VAL A O 1
ATOM 1000 N N . ILE A 1 123 ? 13.633 -17.188 19.875 1 85.06 123 ILE A N 1
ATOM 1001 C CA . ILE A 1 123 ? 13.289 -18.578 19.656 1 85.06 123 ILE A CA 1
ATOM 1002 C C . ILE A 1 123 ? 13.641 -18.969 18.219 1 85.06 123 ILE A C 1
ATOM 1004 O O . ILE A 1 123 ? 13.273 -18.281 17.266 1 85.06 123 ILE A O 1
ATOM 1008 N N . ASP A 1 124 ? 14.328 -20.047 18.047 1 85.31 124 ASP A N 1
ATOM 1009 C CA . ASP A 1 124 ? 14.586 -20.625 16.734 1 85.31 124 ASP A CA 1
ATOM 1010 C C . ASP A 1 124 ? 13.508 -21.641 16.359 1 85.31 124 ASP A C 1
ATOM 1012 O O . ASP A 1 124 ? 13.641 -22.844 16.656 1 85.31 124 ASP A O 1
ATOM 1016 N N . PHE A 1 125 ? 12.594 -21.25 15.617 1 85.75 125 PHE A N 1
ATOM 1017 C CA . PHE A 1 125 ? 11.422 -22.062 15.328 1 85.75 125 PHE A CA 1
ATOM 1018 C C . PHE A 1 125 ? 11.781 -23.219 14.406 1 85.75 125 PHE A C 1
ATOM 1020 O O . PHE A 1 125 ? 11.016 -24.172 14.273 1 85.75 125 PHE A O 1
ATOM 1027 N N . THR A 1 126 ? 12.922 -23.109 13.766 1 81.56 126 THR A N 1
ATOM 1028 C CA . THR A 1 126 ? 13.344 -24.172 12.859 1 81.56 126 THR A CA 1
ATOM 1029 C C . THR A 1 126 ? 13.656 -25.438 13.633 1 81.56 126 THR A C 1
ATOM 1031 O O . THR A 1 126 ? 13.75 -26.531 13.047 1 81.56 126 THR A O 1
ATOM 1034 N N . LYS A 1 127 ? 13.75 -25.359 14.906 1 88.62 127 LYS A N 1
ATOM 1035 C CA . LYS A 1 127 ? 14.086 -26.5 15.75 1 88.62 127 LYS A CA 1
ATOM 1036 C C . LYS A 1 127 ? 12.836 -27.297 16.125 1 88.62 127 LYS A C 1
ATOM 1038 O O . LYS A 1 127 ? 12.93 -28.359 16.719 1 88.62 127 LYS A O 1
ATOM 1043 N N . PHE A 1 128 ? 11.719 -26.75 15.789 1 92.5 128 PHE A N 1
ATOM 1044 C CA . PHE A 1 128 ? 10.461 -27.391 16.125 1 92.5 128 PHE A CA 1
ATOM 1045 C C . PHE A 1 128 ? 9.68 -27.75 14.859 1 92.5 128 PHE A C 1
ATOM 1047 O O . PHE A 1 128 ? 9.953 -27.203 13.789 1 92.5 128 PHE A O 1
ATOM 1054 N N . LYS A 1 129 ? 8.781 -28.719 15.039 1 93.06 129 LYS A N 1
ATOM 1055 C CA . LYS A 1 129 ? 7.98 -29.141 13.898 1 93.06 129 LYS A CA 1
ATOM 1056 C C . LYS A 1 129 ? 6.551 -29.453 14.32 1 93.06 129 LYS A C 1
ATOM 1058 O O . LYS A 1 129 ? 6.289 -29.719 15.492 1 93.06 129 LYS A O 1
ATOM 1063 N N . GLY A 1 130 ? 5.684 -29.344 13.375 1 93.44 130 GLY A N 1
ATOM 1064 C CA . GLY A 1 130 ? 4.305 -29.766 13.586 1 93.44 130 GLY A CA 1
ATOM 1065 C C . GLY A 1 130 ? 3.58 -28.922 14.617 1 93.44 130 GLY A C 1
ATOM 1066 O O . GLY A 1 130 ? 3.762 -27.703 14.68 1 93.44 130 GLY A O 1
ATOM 1067 N N . ARG A 1 131 ? 2.795 -29.562 15.398 1 95.19 131 ARG A N 1
ATOM 1068 C CA . ARG A 1 131 ? 1.922 -28.906 16.359 1 95.19 131 ARG A CA 1
ATOM 1069 C C . ARG A 1 131 ? 2.734 -28.188 17.438 1 95.19 131 ARG A C 1
ATOM 1071 O O . ARG A 1 131 ? 2.35 -27.109 17.891 1 95.19 131 ARG A O 1
ATOM 1078 N N . GLU A 1 132 ? 3.816 -28.781 17.812 1 96.38 132 GLU A N 1
ATOM 1079 C CA . GLU A 1 132 ? 4.68 -28.156 18.812 1 96.38 132 GLU A CA 1
ATOM 1080 C C . GLU A 1 132 ? 5.215 -26.812 18.312 1 96.38 132 GLU A C 1
ATOM 1082 O O . GLU A 1 132 ? 5.195 -25.828 19.047 1 96.38 132 GLU A O 1
ATOM 1087 N N . ALA A 1 133 ? 5.652 -26.812 17.062 1 95.38 133 ALA A N 1
ATOM 1088 C CA . ALA A 1 133 ? 6.113 -25.562 16.453 1 95.38 133 ALA A CA 1
ATOM 1089 C C . ALA A 1 133 ? 5.004 -24.516 16.438 1 95.38 133 ALA A C 1
ATOM 1091 O O . ALA A 1 133 ? 5.234 -23.344 16.766 1 95.38 133 ALA A O 1
ATOM 1092 N N . GLY A 1 134 ? 3.795 -24.953 16.078 1 96 134 GLY A N 1
ATOM 1093 C CA . GLY A 1 134 ? 2.65 -24.062 16.047 1 96 134 GLY A CA 1
ATOM 1094 C C . GLY A 1 134 ? 2.307 -23.469 17.391 1 96 134 GLY A C 1
ATOM 1095 O O . GLY A 1 134 ? 2.014 -22.266 17.5 1 96 134 GLY A O 1
ATOM 1096 N N . LYS A 1 135 ? 2.379 -24.297 18.406 1 97.12 135 LYS A N 1
ATOM 1097 C CA . LYS A 1 135 ? 2.061 -23.844 19.75 1 97.12 135 LYS A CA 1
ATOM 1098 C C . LYS A 1 135 ? 3.098 -22.844 20.266 1 97.12 135 LYS A C 1
ATOM 1100 O O . LYS A 1 135 ? 2.742 -21.797 20.812 1 97.12 135 LYS A O 1
ATOM 1105 N N . LYS A 1 136 ? 4.344 -23.156 20.047 1 96.12 136 LYS A N 1
ATOM 1106 C CA . LYS A 1 136 ? 5.422 -22.281 20.5 1 96.12 136 LYS A CA 1
ATOM 1107 C C . LYS A 1 136 ? 5.359 -20.938 19.797 1 96.12 136 LYS A C 1
ATOM 1109 O O . LYS A 1 136 ? 5.562 -19.891 20.406 1 96.12 136 LYS A O 1
ATOM 1114 N N . ARG A 1 137 ? 5.125 -20.984 18.547 1 94.62 137 ARG A N 1
ATOM 1115 C CA . ARG A 1 137 ? 4.996 -19.75 17.781 1 94.62 137 ARG A CA 1
ATOM 1116 C C . ARG A 1 137 ? 3.822 -18.922 18.281 1 94.62 137 ARG A C 1
ATOM 1118 O O . ARG A 1 137 ? 3.936 -17.703 18.422 1 94.62 137 ARG A O 1
ATOM 1125 N N . SER A 1 138 ? 2.705 -19.547 18.516 1 96.81 138 SER A N 1
ATOM 1126 C CA . SER A 1 138 ? 1.522 -18.844 19.016 1 96.81 138 SER A CA 1
ATOM 1127 C C . SER A 1 138 ? 1.789 -18.188 20.359 1 96.81 138 SER A C 1
ATOM 1129 O O . SER A 1 138 ? 1.369 -17.047 20.578 1 96.81 138 SER A O 1
ATOM 1131 N N . GLU A 1 139 ? 2.477 -18.875 21.219 1 96.5 139 GLU A N 1
ATOM 1132 C CA . GLU A 1 139 ? 2.836 -18.312 22.516 1 96.5 139 GLU A CA 1
ATOM 1133 C C . GLU A 1 139 ? 3.734 -17.094 22.359 1 96.5 139 GLU A C 1
ATOM 1135 O O . GLU A 1 139 ? 3.547 -16.094 23.047 1 96.5 139 GLU A O 1
ATOM 1140 N N . PHE A 1 140 ? 4.688 -17.219 21.5 1 95.75 140 PHE A N 1
ATOM 1141 C CA . PHE A 1 140 ? 5.582 -16.094 21.219 1 95.75 140 PHE A CA 1
ATOM 1142 C C . PHE A 1 140 ? 4.801 -14.883 20.719 1 95.75 140 PHE A C 1
ATOM 1144 O O . PHE A 1 140 ? 5.012 -13.766 21.188 1 95.75 140 PHE A O 1
ATOM 1151 N N . LEU A 1 141 ? 3.906 -15.094 19.812 1 96.12 141 LEU A N 1
ATOM 1152 C CA . LEU A 1 141 ? 3.123 -14.016 19.219 1 96.12 141 LEU A CA 1
ATOM 1153 C C . LEU A 1 141 ? 2.199 -13.375 20.25 1 96.12 141 LEU A C 1
ATOM 1155 O O . LEU A 1 141 ? 1.932 -12.172 20.203 1 96.12 141 LEU A O 1
ATOM 1159 N N . ASP A 1 142 ? 1.713 -14.133 21.219 1 97.56 142 ASP A N 1
ATOM 1160 C CA . ASP A 1 142 ? 0.915 -13.578 22.312 1 97.56 142 ASP A CA 1
ATOM 1161 C C . ASP A 1 142 ? 1.744 -12.625 23.172 1 97.56 142 ASP A C 1
ATOM 1163 O O . ASP A 1 142 ? 1.232 -11.617 23.656 1 97.56 142 ASP A O 1
ATOM 1167 N N . LYS A 1 143 ? 3.004 -12.992 23.344 1 97 143 LYS A N 1
ATOM 1168 C CA . LYS A 1 143 ? 3.887 -12.094 24.094 1 97 143 LYS A CA 1
ATOM 1169 C C . LYS A 1 143 ? 4.098 -10.789 23.344 1 97 143 LYS A C 1
ATOM 1171 O O . LYS A 1 143 ? 4.152 -9.719 23.953 1 97 143 LYS A O 1
ATOM 1176 N N . VAL A 1 144 ? 4.254 -10.883 22.016 1 96.81 144 VAL A N 1
ATOM 1177 C CA . VAL A 1 144 ? 4.355 -9.688 21.188 1 96.81 144 VAL A CA 1
ATOM 1178 C C . VAL A 1 144 ? 3.115 -8.82 21.375 1 96.81 144 VAL A C 1
ATOM 1180 O O . VAL A 1 144 ? 3.221 -7.605 21.547 1 96.81 144 VAL A O 1
ATOM 1183 N N . TYR A 1 145 ? 1.942 -9.438 21.438 1 97.75 145 TYR A N 1
ATOM 1184 C CA . TYR A 1 145 ? 0.684 -8.719 21.609 1 97.75 145 TYR A CA 1
ATOM 1185 C C . TYR A 1 145 ? 0.624 -8.016 22.953 1 97.75 145 TYR A C 1
ATOM 1187 O O . TYR A 1 145 ? 0.095 -6.91 23.062 1 97.75 145 TYR A O 1
ATOM 1195 N N . GLU A 1 146 ? 1.124 -8.625 23.953 1 97.31 146 GLU A N 1
ATOM 1196 C CA . GLU A 1 146 ? 1.132 -8.023 25.281 1 97.31 146 GLU A CA 1
ATOM 1197 C C . GLU A 1 146 ? 1.932 -6.727 25.297 1 97.31 146 GLU A C 1
ATOM 1199 O O . GLU A 1 146 ? 1.529 -5.754 25.938 1 97.31 146 GLU A O 1
ATOM 1204 N N . ILE A 1 147 ? 3.041 -6.73 24.578 1 96.5 147 ILE A N 1
ATOM 1205 C CA . ILE A 1 147 ? 3.844 -5.516 24.484 1 96.5 147 ILE A CA 1
ATOM 1206 C C . ILE A 1 147 ? 3.066 -4.445 23.719 1 96.5 147 ILE A C 1
ATOM 1208 O O . ILE A 1 147 ? 3.002 -3.291 24.156 1 96.5 147 ILE A O 1
ATOM 1212 N N . MET A 1 148 ? 2.494 -4.82 22.609 1 97 148 MET A N 1
ATOM 1213 C CA . MET A 1 148 ? 1.669 -3.916 21.828 1 97 148 MET A CA 1
ATOM 1214 C C . MET A 1 148 ? 0.556 -3.309 22.672 1 97 148 MET A C 1
ATOM 1216 O O . MET A 1 148 ? 0.306 -2.104 22.609 1 97 148 MET A O 1
ATOM 1220 N N . LYS A 1 149 ? -0.098 -4.09 23.5 1 96.94 149 LYS A N 1
ATOM 1221 C CA . LYS A 1 149 ? -1.223 -3.676 24.328 1 96.94 149 LYS A CA 1
ATOM 1222 C C . LYS A 1 149 ? -0.797 -2.615 25.344 1 96.94 149 LYS A C 1
ATOM 1224 O O . LYS A 1 149 ? -1.573 -1.715 25.672 1 96.94 149 LYS A O 1
ATOM 1229 N N . GLU A 1 150 ? 0.414 -2.723 25.797 1 96.81 150 GLU A N 1
ATOM 1230 C CA . GLU A 1 150 ? 0.935 -1.731 26.734 1 96.81 150 GLU A CA 1
ATOM 1231 C C . GLU A 1 150 ? 0.993 -0.346 26.094 1 96.81 150 GLU A C 1
ATOM 1233 O O . GLU A 1 150 ? 0.665 0.653 26.734 1 96.81 150 GLU A O 1
ATOM 1238 N N . TYR A 1 151 ? 1.385 -0.273 24.875 1 97 151 TYR A N 1
ATOM 1239 C CA . TYR A 1 151 ? 1.43 1.001 24.156 1 97 151 TYR A CA 1
ATOM 1240 C C . TYR A 1 151 ? 0.024 1.516 23.875 1 97 151 TYR A C 1
ATOM 1242 O O . TYR A 1 151 ? -0.246 2.711 24.016 1 97 151 TYR A O 1
ATOM 1250 N N . LEU A 1 152 ? -0.913 0.621 23.562 1 97.69 152 LEU A N 1
ATOM 1251 C CA . LEU A 1 152 ? -2.254 0.989 23.109 1 97.69 152 LEU A CA 1
ATOM 1252 C C . LEU A 1 152 ? -3.059 1.59 24.266 1 97.69 152 LEU A C 1
ATOM 1254 O O . LEU A 1 152 ? -3.947 2.414 24.047 1 97.69 152 LEU A O 1
ATOM 1258 N N . LYS A 1 153 ? -2.74 1.234 25.469 1 96.12 153 LYS A N 1
ATOM 1259 C CA . LYS A 1 153 ? -3.459 1.704 26.656 1 96.12 153 LYS A CA 1
ATOM 1260 C C . LYS A 1 153 ? -3.35 3.219 26.797 1 96.12 153 LYS A C 1
ATOM 1262 O O . LYS A 1 153 ? -4.184 3.848 27.453 1 96.12 153 LYS A O 1
ATOM 1267 N N . LYS A 1 154 ? -2.406 3.781 26.125 1 96 154 LYS A N 1
ATOM 1268 C CA . LYS A 1 154 ? -2.148 5.215 26.234 1 96 154 LYS A CA 1
ATOM 1269 C C . LYS A 1 154 ? -3.15 6.02 25.422 1 96 154 LYS A C 1
ATOM 1271 O O . LYS A 1 154 ? -3.273 7.234 25.594 1 96 154 LYS A O 1
ATOM 1276 N N . PHE A 1 155 ? -3.9 5.371 24.531 1 97.81 155 PHE A N 1
ATOM 1277 C CA . PHE A 1 155 ? -4.684 6.109 23.547 1 97.81 155 PHE A CA 1
ATOM 1278 C C . PHE A 1 155 ? -6.145 5.684 23.578 1 97.81 155 PHE A C 1
ATOM 1280 O O . PHE A 1 155 ? -6.547 4.77 22.859 1 97.81 155 PHE A O 1
ATOM 1287 N N . PRO A 1 156 ? -6.965 6.387 24.359 1 97.62 156 PRO A N 1
ATOM 1288 C CA . PRO A 1 156 ? -8.383 6.027 24.406 1 97.62 156 PRO A CA 1
ATOM 1289 C C . PRO A 1 156 ? -9.133 6.383 23.125 1 97.62 156 PRO A C 1
ATOM 1291 O O . PRO A 1 156 ? -8.711 7.281 22.391 1 97.62 156 PRO A O 1
ATOM 1294 N N . SER A 1 157 ? -10.172 5.652 22.844 1 98 157 SER A N 1
ATOM 1295 C CA . SER A 1 157 ? -11.078 5.918 21.734 1 98 157 SER A CA 1
ATOM 1296 C C . SER A 1 157 ? -12.289 6.727 22.188 1 98 157 SER A C 1
ATOM 1298 O O . SER A 1 157 ? -12.672 6.684 23.359 1 98 157 SER A O 1
ATOM 1300 N N . GLY A 1 158 ? -12.836 7.473 21.234 1 98.38 158 GLY A N 1
ATOM 1301 C CA . GLY A 1 158 ? -14.086 8.156 21.516 1 98.38 158 GLY A CA 1
ATOM 1302 C C . GLY A 1 158 ? -15.234 7.199 21.797 1 98.38 158 GLY A C 1
ATOM 1303 O O . GLY A 1 158 ? -16.297 7.613 22.266 1 98.38 158 GLY A O 1
ATOM 1304 N N . LEU A 1 159 ? -15.047 5.898 21.625 1 98.19 159 LEU A N 1
ATOM 1305 C CA . LEU A 1 159 ? -16.062 4.879 21.812 1 98.19 159 LEU A CA 1
ATOM 1306 C C . LEU A 1 159 ? -15.992 4.293 23.219 1 98.19 159 LEU A C 1
ATOM 1308 O O . LEU A 1 159 ? -16.906 3.594 23.656 1 98.19 159 LEU A O 1
ATOM 1312 N N . ASP A 1 160 ? -14.906 4.516 23.969 1 97.94 160 ASP A N 1
ATOM 1313 C CA . ASP A 1 160 ? -14.742 3.969 25.312 1 97.94 160 ASP A CA 1
ATOM 1314 C C . ASP A 1 160 ? -15.797 4.531 26.25 1 97.94 160 ASP A C 1
ATOM 1316 O O . ASP A 1 160 ? -16.109 5.723 26.219 1 97.94 160 ASP A O 1
ATOM 1320 N N . GLU A 1 161 ? -16.297 3.75 27.125 1 97.94 161 GLU A N 1
ATOM 1321 C CA . GLU A 1 161 ? -17.406 4.098 28.016 1 97.94 161 GLU A CA 1
ATOM 1322 C C . GLU A 1 161 ? -17.078 5.332 28.859 1 97.94 161 GLU A C 1
ATOM 1324 O O . GLU A 1 161 ? -17.891 6.238 28.984 1 97.94 161 GLU A O 1
ATOM 1329 N N . LYS A 1 162 ? -15.922 5.359 29.359 1 97.12 162 LYS A N 1
ATOM 1330 C CA . LYS A 1 162 ? -15.523 6.48 30.219 1 97.12 162 LYS A CA 1
ATOM 1331 C C . LYS A 1 162 ? -15.484 7.781 29.422 1 97.12 162 LYS A C 1
ATOM 1333 O O . LYS A 1 162 ? -15.867 8.836 29.922 1 97.12 162 LYS A O 1
ATOM 1338 N N . VAL A 1 163 ? -15.023 7.727 28.188 1 98.06 163 VAL A N 1
ATOM 1339 C CA . VAL A 1 163 ? -14.922 8.906 27.344 1 98.06 163 VAL A CA 1
ATOM 1340 C C . VAL A 1 163 ? -16.328 9.375 26.938 1 98.06 163 VAL A C 1
ATOM 1342 O O . VAL A 1 163 ? -16.609 10.578 26.969 1 98.06 163 VAL A O 1
ATOM 1345 N N . VAL A 1 164 ? -17.188 8.469 26.656 1 98.38 164 VAL A N 1
ATOM 1346 C CA . VAL A 1 164 ? -18.562 8.781 26.266 1 98.38 164 VAL A CA 1
ATOM 1347 C C . VAL A 1 164 ? -19.281 9.492 27.406 1 98.38 164 VAL A C 1
ATOM 1349 O O . VAL A 1 164 ? -19.938 10.508 27.188 1 98.38 164 VAL A O 1
ATOM 1352 N N . LYS A 1 165 ? -19.156 8.977 28.609 1 98.19 165 LYS A N 1
ATOM 1353 C CA . LYS A 1 165 ? -19.797 9.578 29.766 1 98.19 165 LYS A CA 1
ATOM 1354 C C . LYS A 1 165 ? -19.281 10.992 30.016 1 98.19 165 LYS A C 1
ATOM 1356 O O . LYS A 1 165 ? -20.062 11.898 30.297 1 98.19 165 LYS A O 1
ATOM 1361 N N . LYS A 1 166 ? -18.016 11.125 29.922 1 97.81 166 LYS A N 1
ATOM 1362 C CA . LYS A 1 166 ? -17.406 12.445 30.078 1 97.81 166 LYS A CA 1
ATOM 1363 C C . LYS A 1 166 ? -17.953 13.422 29.047 1 97.81 166 LYS A C 1
ATOM 1365 O O . LYS A 1 166 ? -18.312 14.555 29.391 1 97.81 166 LYS A O 1
ATOM 1370 N N . ARG A 1 167 ? -18.109 13.055 27.844 1 98 167 ARG A N 1
ATOM 1371 C CA . ARG A 1 167 ? -18.531 13.922 26.75 1 98 167 ARG A CA 1
ATOM 1372 C C . ARG A 1 167 ? -20.016 14.258 26.859 1 98 167 ARG A C 1
ATOM 1374 O O . ARG A 1 167 ? -20.453 15.336 26.453 1 98 167 ARG A O 1
ATOM 1381 N N . GLU A 1 168 ? -20.75 13.328 27.453 1 98.12 168 GLU A N 1
ATOM 1382 C CA . GLU A 1 168 ? -22.156 13.633 27.719 1 98.12 168 GLU A CA 1
ATOM 1383 C C . GLU A 1 168 ? -22.297 14.797 28.688 1 98.12 168 GLU A C 1
ATOM 1385 O O . GLU A 1 168 ? -23.125 15.68 28.5 1 98.12 168 GLU A O 1
ATOM 1390 N N . LYS A 1 169 ? -21.453 14.781 29.688 1 98.19 169 LYS A N 1
ATOM 1391 C CA . LYS A 1 169 ? -21.453 15.883 30.656 1 98.19 169 LYS A CA 1
ATOM 1392 C C . LYS A 1 169 ? -21 17.188 30 1 98.19 169 LYS A C 1
ATOM 1394 O O . LYS A 1 169 ? -21.562 18.25 30.25 1 98.19 169 LYS A O 1
ATOM 1399 N N . GLN A 1 170 ? -20.031 17.094 29.172 1 98.5 170 GLN A N 1
ATOM 1400 C CA . GLN A 1 170 ? -19.484 18.281 28.484 1 98.5 170 GLN A CA 1
ATOM 1401 C C . GLN A 1 170 ? -20.5 18.859 27.516 1 98.5 170 GLN A C 1
ATOM 1403 O O . GLN A 1 170 ? -20.625 20.078 27.391 1 98.5 170 GLN A O 1
ATOM 1408 N N . LYS A 1 171 ? -21.203 17.984 26.844 1 98.44 171 LYS A N 1
ATOM 1409 C CA . LYS A 1 171 ? -22.281 18.422 25.953 1 98.44 171 LYS A CA 1
ATOM 1410 C C . LYS A 1 171 ? -23.344 19.219 26.719 1 98.44 171 LYS A C 1
ATOM 1412 O O . LYS A 1 171 ? -23.797 20.266 26.25 1 98.44 171 LYS A O 1
ATOM 1417 N N . LYS A 1 172 ? -23.703 18.75 27.859 1 98.25 172 LYS A N 1
ATOM 1418 C CA . LYS A 1 172 ? -24.703 19.438 28.672 1 98.25 172 LYS A CA 1
ATOM 1419 C C . LYS A 1 172 ? -24.219 20.844 29.062 1 98.25 172 LYS A C 1
ATOM 1421 O O . LYS A 1 172 ? -25 21.797 29.047 1 98.25 172 LYS A O 1
ATOM 1426 N N . ILE A 1 173 ? -22.969 20.938 29.375 1 98.12 173 ILE A N 1
ATOM 1427 C CA . ILE A 1 173 ? -22.375 22.219 29.75 1 98.12 173 ILE A CA 1
ATOM 1428 C C . ILE A 1 173 ? -22.484 23.188 28.562 1 98.12 173 ILE A C 1
ATOM 1430 O O . ILE A 1 173 ? -22.875 24.344 28.734 1 98.12 173 ILE A O 1
ATOM 1434 N N . LEU A 1 174 ? -22.156 22.734 27.375 1 98.38 174 LEU A N 1
ATOM 1435 C CA . LEU A 1 174 ? -22.172 23.594 26.188 1 98.38 174 LEU A CA 1
ATOM 1436 C C . LEU A 1 174 ? -23.609 23.938 25.812 1 98.38 174 LEU A C 1
ATOM 1438 O O . LEU A 1 174 ? -23.875 25.047 25.359 1 98.38 174 LEU A O 1
ATOM 1442 N N . LEU A 1 175 ? -24.531 22.969 25.938 1 98.38 175 LEU A N 1
ATOM 1443 C CA . LEU A 1 175 ? -25.938 23.25 25.688 1 98.38 175 LEU A CA 1
ATOM 1444 C C . LEU A 1 175 ? -26.453 24.359 26.594 1 98.38 175 LEU A C 1
ATOM 1446 O O . LEU A 1 175 ? -27.156 25.25 26.156 1 98.38 175 LEU A O 1
ATOM 1450 N N . ASP A 1 176 ? -26.078 24.312 27.828 1 98.06 176 ASP A N 1
ATOM 1451 C CA . ASP A 1 176 ? -26.469 25.344 28.797 1 98.06 176 ASP A CA 1
ATOM 1452 C C . ASP A 1 176 ? -25.891 26.688 28.406 1 98.06 176 ASP A C 1
ATOM 1454 O O . ASP A 1 176 ? -26.578 27.719 28.453 1 98.06 176 ASP A O 1
ATOM 1458 N N . TYR A 1 177 ? -24.703 26.688 28.031 1 97.94 177 TYR A N 1
ATOM 1459 C CA . TYR A 1 177 ? -24.047 27.938 27.656 1 97.94 177 TYR A CA 1
ATOM 1460 C C . TYR A 1 177 ? -24.719 28.562 26.453 1 97.94 177 TYR A C 1
ATOM 1462 O O . TYR A 1 177 ? -24.953 29.781 26.438 1 97.94 177 TYR A O 1
ATOM 1470 N N . PHE A 1 178 ? -25.078 27.75 25.438 1 97.88 178 PHE A N 1
ATOM 1471 C CA . PHE A 1 178 ? -25.641 28.266 24.203 1 97.88 178 PHE A CA 1
ATOM 1472 C C . PHE A 1 178 ? -27.156 28.438 24.328 1 97.88 178 PHE A C 1
ATOM 1474 O O . PHE A 1 178 ? -27.797 28.953 23.422 1 97.88 178 PHE A O 1
ATOM 1481 N N . GLY A 1 179 ? -27.734 28.016 25.406 1 98.12 179 GLY A N 1
ATOM 1482 C CA . GLY A 1 179 ? -29.172 28 25.531 1 98.12 179 GLY A CA 1
ATOM 1483 C C . GLY A 1 179 ? -29.859 27.141 24.484 1 98.12 179 GLY A C 1
ATOM 1484 O O . GLY A 1 179 ? -30.875 27.531 23.906 1 98.12 179 GLY A O 1
ATOM 1485 N N . ALA A 1 180 ? -29.219 26.016 24.188 1 98.31 180 ALA A N 1
ATOM 1486 C CA . ALA A 1 180 ? -29.656 25.156 23.094 1 98.31 180 ALA A CA 1
ATOM 1487 C C . ALA A 1 180 ? -30.25 23.859 23.641 1 98.31 180 ALA A C 1
ATOM 1489 O O . ALA A 1 180 ? -30.016 23.484 24.797 1 98.31 180 ALA A O 1
ATOM 1490 N N . THR A 1 181 ? -30.984 23.125 22.797 1 98.25 181 THR A N 1
ATOM 1491 C CA . THR A 1 181 ? -31.625 21.859 23.141 1 98.25 181 THR A CA 1
ATOM 1492 C C . THR A 1 181 ? -30.875 20.688 22.5 1 98.25 181 THR A C 1
ATOM 1494 O O . THR A 1 181 ? -29.953 20.891 21.703 1 98.25 181 THR A O 1
ATOM 1497 N N . GLU A 1 182 ? -31.312 19.5 22.891 1 97.88 182 GLU A N 1
ATOM 1498 C CA . GLU A 1 182 ? -30.781 18.297 22.25 1 97.88 182 GLU A CA 1
ATOM 1499 C C . GLU A 1 182 ? -31.109 18.266 20.766 1 97.88 182 GLU A C 1
ATOM 1501 O O . GLU A 1 182 ? -30.297 17.781 19.969 1 97.88 182 GLU A O 1
ATOM 1506 N N . GLU A 1 183 ? -32.188 18.766 20.422 1 98.06 183 GLU A N 1
ATOM 1507 C CA . GLU A 1 183 ? -32.594 18.828 19.016 1 98.06 183 GLU A CA 1
ATOM 1508 C C . GLU A 1 183 ? -31.688 19.766 18.234 1 98.06 183 GLU A C 1
ATOM 1510 O O . GLU A 1 183 ? -31.312 19.469 17.094 1 98.06 183 GLU A O 1
ATOM 1515 N N . ASP A 1 184 ? -31.344 20.844 18.906 1 98.25 184 ASP A N 1
ATOM 1516 C CA . ASP A 1 184 ? -30.406 21.781 18.297 1 98.25 184 ASP A CA 1
ATOM 1517 C C . ASP A 1 184 ? -29.047 21.109 18.062 1 98.25 184 ASP A C 1
ATOM 1519 O O . ASP A 1 184 ? -28.5 21.203 16.969 1 98.25 184 ASP A O 1
ATOM 1523 N N . TRP A 1 185 ? -28.656 20.422 19.094 1 98.12 185 TRP A N 1
ATOM 1524 C CA . TRP A 1 185 ? -27.359 19.781 19.047 1 98.12 185 TRP A CA 1
ATOM 1525 C C . TRP A 1 185 ? -27.266 18.812 17.875 1 98.12 185 TRP A C 1
ATOM 1527 O O . TRP A 1 185 ? -26.219 18.688 17.234 1 98.12 185 TRP A O 1
ATOM 1537 N N . ASN A 1 186 ? -28.375 18.141 17.562 1 97.81 186 ASN A N 1
ATOM 1538 C CA . ASN A 1 186 ? -28.406 17.094 16.547 1 97.81 186 ASN A CA 1
ATOM 1539 C C . ASN A 1 186 ? -28.781 17.641 15.18 1 97.81 186 ASN A C 1
ATOM 1541 O O . ASN A 1 186 ? -28.984 16.891 14.227 1 97.81 186 ASN A O 1
ATOM 1545 N N . ASN A 1 187 ? -28.859 18.969 15.047 1 98.06 187 ASN A N 1
ATOM 1546 C CA . ASN A 1 187 ? -29.125 19.672 13.797 1 98.06 187 ASN A CA 1
ATOM 1547 C C . ASN A 1 187 ? -27.844 20.312 13.234 1 98.06 187 ASN A C 1
ATOM 1549 O O . ASN A 1 187 ? -27.328 21.266 13.82 1 98.06 187 ASN A O 1
ATOM 1553 N N . TYR A 1 188 ? -27.438 19.859 12.078 1 97.81 188 TYR A N 1
ATOM 1554 C CA . TYR A 1 188 ? -26.172 20.359 11.523 1 97.81 188 TYR A CA 1
ATOM 1555 C C . TYR A 1 188 ? -26.266 21.844 11.211 1 97.81 188 TYR A C 1
ATOM 1557 O O . TYR A 1 188 ? -25.266 22.562 11.258 1 97.81 188 TYR A O 1
ATOM 1565 N N . LYS A 1 189 ? -27.453 22.359 10.867 1 97.44 189 LYS A N 1
ATOM 1566 C CA . LYS A 1 189 ? -27.625 23.781 10.586 1 97.44 189 LYS A CA 1
ATOM 1567 C C . LYS A 1 189 ? -27.344 24.625 11.828 1 97.44 189 LYS A C 1
ATOM 1569 O O . LYS A 1 189 ? -26.75 25.703 11.727 1 97.44 189 LYS A O 1
ATOM 1574 N N . TRP A 1 190 ? -27.844 24.094 12.961 1 98.31 190 TRP A N 1
ATOM 1575 C CA . TRP A 1 190 ? -27.531 24.781 14.219 1 98.31 190 TRP A CA 1
ATOM 1576 C C . TRP A 1 190 ? -26.031 24.766 14.477 1 98.31 190 TRP A C 1
ATOM 1578 O O . TRP A 1 190 ? -25.469 25.781 14.875 1 98.31 190 TRP A O 1
ATOM 1588 N N . GLN A 1 191 ? -25.375 23.594 14.281 1 98.44 191 GLN A N 1
ATOM 1589 C CA . GLN A 1 191 ? -23.922 23.5 14.453 1 98.44 191 GLN A CA 1
ATOM 1590 C C . GLN A 1 191 ? -23.188 24.516 13.586 1 98.44 191 GLN A C 1
ATOM 1592 O O . GLN A 1 191 ? -22.266 25.188 14.055 1 98.44 191 GLN A O 1
ATOM 1597 N N . PHE A 1 192 ? -23.625 24.625 12.273 1 97.44 192 PHE A N 1
ATOM 1598 C CA . PHE A 1 192 ? -22.984 25.531 11.32 1 97.44 192 PHE A CA 1
ATOM 1599 C C . PHE A 1 192 ? -23.219 26.984 11.711 1 97.44 192 PHE A C 1
ATOM 1601 O O . PHE A 1 192 ? -22.312 27.812 11.586 1 97.44 192 PHE A O 1
ATOM 1608 N N . LYS A 1 193 ? -24.406 27.266 12.188 1 96.88 193 LYS A N 1
ATOM 1609 C CA . LYS A 1 193 ? -24.766 28.625 12.578 1 96.88 193 LYS A CA 1
ATOM 1610 C C . LYS A 1 193 ? -23.938 29.078 13.781 1 96.88 193 LYS A C 1
ATOM 1612 O O . LYS A 1 193 ? -23.656 30.266 13.938 1 96.88 193 LYS A O 1
ATOM 1617 N N . ASN A 1 194 ? -23.531 28.141 14.609 1 97.81 194 ASN A N 1
ATOM 1618 C CA . ASN A 1 194 ? -22.875 28.484 15.867 1 97.81 194 ASN A CA 1
ATOM 1619 C C . ASN A 1 194 ? -21.391 28.141 15.836 1 97.81 194 ASN A C 1
ATOM 1621 O O . ASN A 1 194 ? -20.781 27.906 16.875 1 97.81 194 ASN A O 1
ATOM 1625 N N . VAL A 1 195 ? -20.844 28.016 14.656 1 97.88 195 VAL A N 1
ATOM 1626 C CA . VAL A 1 195 ? -19.406 27.797 14.531 1 97.88 195 VAL A CA 1
ATOM 1627 C C . VAL A 1 195 ? -18.656 28.891 15.266 1 97.88 195 VAL A C 1
ATOM 1629 O O . VAL A 1 195 ? -18.953 30.078 15.109 1 97.88 195 VAL A O 1
ATOM 1632 N N . ILE A 1 196 ? -17.75 28.484 16.125 1 97.88 196 ILE A N 1
ATOM 1633 C CA . ILE A 1 196 ? -16.875 29.391 16.859 1 97.88 196 ILE A CA 1
ATOM 1634 C C . ILE A 1 196 ? -15.781 29.922 15.945 1 97.88 196 ILE A C 1
ATOM 1636 O O . ILE A 1 196 ? -14.828 29.203 15.633 1 97.88 196 ILE A O 1
ATOM 1640 N N . LYS A 1 197 ? -15.883 31.188 15.555 1 96.69 197 LYS A N 1
ATOM 1641 C CA . LYS A 1 197 ? -14.977 31.797 14.578 1 96.69 197 LYS A CA 1
ATOM 1642 C C . LYS A 1 197 ? -14.898 33.312 14.773 1 96.69 197 LYS A C 1
ATOM 1644 O O . LYS A 1 197 ? -15.75 33.906 15.438 1 96.69 197 LYS A O 1
ATOM 1649 N N . GLY A 1 198 ? -13.875 33.875 14.289 1 95.75 198 GLY A N 1
ATOM 1650 C CA . GLY A 1 198 ? -13.734 35.344 14.312 1 95.75 198 GLY A CA 1
ATOM 1651 C C . GLY A 1 198 ? -13.773 35.906 15.711 1 95.75 198 GLY A C 1
ATOM 1652 O O . GLY A 1 198 ? -13.398 35.25 16.672 1 95.75 198 GLY A O 1
ATOM 1653 N N . LYS A 1 199 ? -14.188 37.156 15.789 1 96.81 199 LYS A N 1
ATOM 1654 C CA . LYS A 1 199 ? -14.211 37.875 17.062 1 96.81 199 LYS A CA 1
ATOM 1655 C C . LYS A 1 199 ? -15.266 37.312 18 1 96.81 199 LYS A C 1
ATOM 1657 O O . LYS A 1 199 ? -15.031 37.188 19.203 1 96.81 199 LYS A O 1
ATOM 1662 N N . LYS A 1 200 ? -16.359 37 17.453 1 96.94 200 LYS A N 1
ATOM 1663 C CA . LYS A 1 200 ? -17.438 36.438 18.266 1 96.94 200 LYS A CA 1
ATOM 1664 C C . LYS A 1 200 ? -17.016 35.125 18.875 1 96.94 200 LYS A C 1
ATOM 1666 O O . LYS A 1 200 ? -17.328 34.844 20.031 1 96.94 200 LYS A O 1
ATOM 1671 N N . GLY A 1 201 ? -16.422 34.312 18.078 1 97.19 201 GLY A N 1
ATOM 1672 C CA . GLY A 1 201 ? -15.938 33.031 18.578 1 97.19 201 GLY A CA 1
ATOM 1673 C C . GLY A 1 201 ? -14.898 33.188 19.672 1 97.19 201 GLY A C 1
ATOM 1674 O O . GLY A 1 201 ? -14.906 32.438 20.641 1 97.19 201 GLY A O 1
ATOM 1675 N N . LEU A 1 202 ? -14.039 34.156 19.516 1 97.56 202 LEU A N 1
ATOM 1676 C CA . LEU A 1 202 ? -13.023 34.438 20.531 1 97.56 202 LEU A CA 1
ATOM 1677 C C . LEU A 1 202 ? -13.672 34.781 21.859 1 97.56 202 LEU A C 1
ATOM 1679 O O . LEU A 1 202 ? -13.211 34.375 22.922 1 97.56 202 LEU A O 1
ATOM 1683 N N . GLU A 1 203 ? -14.688 35.562 21.812 1 97.88 203 GLU A N 1
ATOM 1684 C CA . GLU A 1 203 ? -15.414 35.938 23.031 1 97.88 203 GLU A CA 1
ATOM 1685 C C . GLU A 1 203 ? -16.047 34.719 23.688 1 97.88 203 GLU A C 1
ATOM 1687 O O . GLU A 1 203 ? -16.031 34.625 24.922 1 97.88 203 GLU A O 1
ATOM 1692 N N . ILE A 1 204 ? -16.562 33.875 22.891 1 97.94 204 ILE A N 1
ATOM 1693 C CA . ILE A 1 204 ? -17.141 32.656 23.406 1 97.94 204 ILE A CA 1
ATOM 1694 C C . ILE A 1 204 ? -16.078 31.828 24.125 1 97.94 204 ILE A C 1
ATOM 1696 O O . ILE A 1 204 ? -16.297 31.328 25.234 1 97.94 204 ILE A O 1
ATOM 1700 N N . LEU A 1 205 ? -14.914 31.703 23.516 1 97.94 205 LEU A N 1
ATOM 1701 C CA . LEU A 1 205 ? -13.828 30.938 24.109 1 97.94 205 LEU A CA 1
ATOM 1702 C C . LEU A 1 205 ? -13.336 31.594 25.391 1 97.94 205 LEU A C 1
ATOM 1704 O O . LEU A 1 205 ? -12.961 30.906 26.344 1 97.94 205 LEU A O 1
ATOM 1708 N N . ARG A 1 206 ? -13.336 32.906 25.438 1 97.56 206 ARG A N 1
ATOM 1709 C CA . ARG A 1 206 ? -12.969 33.625 26.656 1 97.56 206 ARG A CA 1
ATOM 1710 C C . ARG A 1 206 ? -13.961 33.344 27.781 1 97.56 206 ARG A C 1
ATOM 1712 O O . ARG A 1 206 ? -13.57 33.125 28.922 1 97.56 206 ARG A O 1
ATOM 1719 N N . ASP A 1 207 ? -15.227 33.375 27.406 1 97.56 207 ASP A N 1
ATOM 1720 C CA . ASP A 1 207 ? -16.281 33.094 28.375 1 97.56 207 ASP A CA 1
ATOM 1721 C C . ASP A 1 207 ? -16.141 31.672 28.953 1 97.56 207 ASP A C 1
ATOM 1723 O O . ASP A 1 207 ? -16.422 31.438 30.125 1 97.56 207 ASP A O 1
ATOM 1727 N N . LEU A 1 208 ? -15.656 30.766 28.094 1 97.38 208 LEU A N 1
ATOM 1728 C CA . LEU A 1 208 ? -15.594 29.359 28.453 1 97.38 208 LEU A CA 1
ATOM 1729 C C . LEU A 1 208 ? -14.18 28.969 28.875 1 97.38 208 LEU A C 1
ATOM 1731 O O . LEU A 1 208 ? -13.875 27.781 29.031 1 97.38 208 LEU A O 1
ATOM 1735 N N . LYS A 1 209 ? -13.336 29.875 29 1 96.5 209 LYS A N 1
ATOM 1736 C CA . LYS A 1 209 ? -11.898 29.656 29.141 1 96.5 209 LYS A CA 1
ATOM 1737 C C . LYS A 1 209 ? -11.594 28.625 30.234 1 96.5 209 LYS A C 1
ATOM 1739 O O . LYS A 1 209 ? -10.844 27.672 30 1 96.5 209 LYS A O 1
ATOM 1744 N N . ASP A 1 210 ? -12.258 28.734 31.422 1 95.88 210 ASP A N 1
ATOM 1745 C CA . ASP A 1 210 ? -11.969 27.891 32.562 1 95.88 210 ASP A CA 1
ATOM 1746 C C . ASP A 1 210 ? -12.664 26.531 32.438 1 95.88 210 ASP A C 1
ATOM 1748 O O . ASP A 1 210 ? -12.227 25.547 33.031 1 95.88 210 ASP A O 1
ATOM 1752 N N . ILE A 1 211 ? -13.664 26.516 31.656 1 96.56 211 ILE A N 1
ATOM 1753 C CA . ILE A 1 211 ? -14.43 25.297 31.453 1 96.56 211 ILE A CA 1
ATOM 1754 C C . ILE A 1 211 ? -13.734 24.406 30.422 1 96.56 211 ILE A C 1
ATOM 1756 O O . ILE A 1 211 ? -13.453 23.234 30.688 1 96.56 211 ILE A O 1
ATOM 1760 N N . VAL A 1 212 ? -13.422 25.016 29.312 1 96.5 212 VAL A N 1
ATOM 1761 C CA . VAL A 1 212 ? -12.836 24.25 28.219 1 96.5 212 VAL A CA 1
ATOM 1762 C C . VAL A 1 212 ? -11.312 24.203 28.391 1 96.5 212 VAL A C 1
ATOM 1764 O O . VAL A 1 212 ? -10.625 23.5 27.625 1 96.5 212 VAL A O 1
ATOM 1767 N N . LYS A 1 213 ? -10.781 24.938 29.344 1 96.12 213 LYS A N 1
ATOM 1768 C CA . LYS A 1 213 ? -9.375 24.953 29.719 1 96.12 213 LYS A CA 1
ATOM 1769 C C . LYS A 1 213 ? -8.492 25.406 28.547 1 96.12 213 LYS A C 1
ATOM 1771 O O . LYS A 1 213 ? -7.516 24.734 28.219 1 96.12 213 LYS A O 1
ATOM 1776 N N . ILE A 1 214 ? -8.828 26.453 27.953 1 95.44 214 ILE A N 1
ATOM 1777 C CA . ILE A 1 214 ? -7.98 27.094 26.953 1 95.44 214 ILE A CA 1
ATOM 1778 C C . ILE A 1 214 ? -7.066 28.109 27.625 1 95.44 214 ILE A C 1
ATOM 1780 O O . ILE A 1 214 ? -7.492 28.844 28.531 1 95.44 214 ILE A O 1
ATOM 1784 N N . SER A 1 215 ? -5.852 28.188 27.297 1 93.88 215 SER A N 1
ATOM 1785 C CA . SER A 1 215 ? -4.883 29.047 27.969 1 93.88 215 SER A CA 1
ATOM 1786 C C . SER A 1 215 ? -5.004 30.484 27.469 1 93.88 215 SER A C 1
ATOM 1788 O O . SER A 1 215 ? -5.516 30.734 26.375 1 93.88 215 SER A O 1
ATOM 1790 N N . GLU A 1 216 ? -4.508 31.391 28.281 1 95.56 216 GLU A N 1
ATOM 1791 C CA . GLU A 1 216 ? -4.449 32.781 27.875 1 95.56 216 GLU A CA 1
ATOM 1792 C C . GLU A 1 216 ? -3.549 32.969 26.656 1 95.56 216 GLU A C 1
ATOM 1794 O O . GLU A 1 216 ? -3.801 33.844 25.812 1 95.56 216 GLU A O 1
ATOM 1799 N N . GLU A 1 217 ? -2.541 32.188 26.609 1 94.25 217 GLU A N 1
ATOM 1800 C CA . GLU A 1 217 ? -1.632 32.25 25.469 1 94.25 217 GLU A CA 1
ATOM 1801 C C . GLU A 1 217 ? -2.354 31.875 24.172 1 94.25 217 GLU A C 1
ATOM 1803 O O . GLU A 1 217 ? -2.191 32.562 23.156 1 94.25 217 GLU A O 1
ATOM 1808 N N . ASP A 1 218 ? -3.168 30.844 24.188 1 94.31 218 ASP A N 1
ATOM 1809 C CA . ASP A 1 218 ? -3.92 30.406 23.016 1 94.31 218 ASP A CA 1
ATOM 1810 C C . ASP A 1 218 ? -4.93 31.484 22.594 1 94.31 218 ASP A C 1
ATOM 1812 O O . ASP A 1 218 ? -5.121 31.719 21.406 1 94.31 218 ASP A O 1
ATOM 1816 N N . LEU A 1 219 ? -5.527 32.125 23.562 1 97 219 LEU A N 1
ATOM 1817 C CA . LEU A 1 219 ? -6.496 33.188 23.266 1 97 219 LEU A CA 1
ATOM 1818 C C . LEU A 1 219 ? -5.816 34.375 22.609 1 97 219 LEU A C 1
ATOM 1820 O O . LEU A 1 219 ? -6.359 34.969 21.672 1 97 219 LEU A O 1
ATOM 1824 N N . THR A 1 220 ? -4.641 34.656 23.078 1 96.5 220 THR A N 1
ATOM 1825 C CA . THR A 1 220 ? -3.871 35.75 22.5 1 96.5 220 THR A CA 1
ATOM 1826 C C . THR A 1 220 ? -3.469 35.438 21.062 1 96.5 220 THR A C 1
ATOM 1828 O O . THR A 1 220 ? -3.51 36.312 20.188 1 96.5 220 THR A O 1
ATOM 1831 N N . LEU A 1 221 ? -3.129 34.25 20.844 1 94.88 221 LEU A N 1
ATOM 1832 C CA . LEU A 1 221 ? -2.756 33.844 19.5 1 94.88 221 LEU A CA 1
ATOM 1833 C C . LEU A 1 221 ? -3.951 33.906 18.562 1 94.88 221 LEU A C 1
ATOM 1835 O O . LEU A 1 221 ? -3.816 34.312 17.406 1 94.88 221 LEU A O 1
ATOM 1839 N N . LEU A 1 222 ? -5.074 33.5 19.047 1 96.81 222 LEU A N 1
ATOM 1840 C CA . LEU A 1 222 ? -6.281 33.562 18.219 1 96.81 222 LEU A CA 1
ATOM 1841 C C . LEU A 1 222 ? -6.633 35.031 17.906 1 96.81 222 LEU A C 1
ATOM 1843 O O . LEU A 1 222 ? -7.094 35.344 16.812 1 96.81 222 LEU A O 1
ATOM 1847 N N . GLU A 1 223 ? -6.457 35.906 18.859 1 97.38 223 GLU A N 1
ATOM 1848 C CA . GLU A 1 223 ? -6.68 37.312 18.641 1 97.38 223 GLU A CA 1
ATOM 1849 C C . GLU A 1 223 ? -5.773 37.844 17.531 1 97.38 223 GLU A C 1
ATOM 1851 O O . GLU A 1 223 ? -6.227 38.562 16.641 1 97.38 223 GLU A O 1
ATOM 1856 N N . LYS A 1 224 ? -4.551 37.438 17.609 1 96.69 224 LYS A N 1
ATOM 1857 C CA . LYS A 1 224 ? -3.596 37.844 16.578 1 96.69 224 LYS A CA 1
ATOM 1858 C C . LYS A 1 224 ? -3.996 37.312 15.219 1 96.69 224 LYS A C 1
ATOM 1860 O O . LYS A 1 224 ? -3.836 37.969 14.195 1 96.69 224 LYS A O 1
ATOM 1865 N N . ALA A 1 225 ? -4.441 36.094 15.172 1 96.38 225 ALA A N 1
ATOM 1866 C CA . ALA A 1 225 ? -4.906 35.469 13.922 1 96.38 225 ALA A CA 1
ATOM 1867 C C . ALA A 1 225 ? -6.035 36.312 13.312 1 96.38 225 ALA A C 1
ATOM 1869 O O . ALA A 1 225 ? -6.012 36.594 12.109 1 96.38 225 ALA A O 1
ATOM 1870 N N . ILE A 1 226 ? -6.98 36.719 14.102 1 96.19 226 ILE A N 1
ATOM 1871 C CA . ILE A 1 226 ? -8.133 37.5 13.656 1 96.19 226 ILE A CA 1
ATOM 1872 C C . ILE A 1 226 ? -7.656 38.844 13.109 1 96.19 226 ILE A C 1
ATOM 1874 O O . ILE A 1 226 ? -8.102 39.281 12.047 1 96.19 226 ILE A O 1
ATOM 1878 N N . GLU A 1 227 ? -6.742 39.406 13.797 1 96.12 227 GLU A N 1
ATOM 1879 C CA . GLU A 1 227 ? -6.223 40.719 13.398 1 96.12 227 GLU A CA 1
ATOM 1880 C C . GLU A 1 227 ? -5.508 40.625 12.055 1 96.12 227 GLU A C 1
ATOM 1882 O O . GLU A 1 227 ? -5.422 41.625 11.336 1 96.12 227 GLU A O 1
ATOM 1887 N N . ASN A 1 228 ? -5.008 39.469 11.773 1 94.75 228 ASN A N 1
ATOM 1888 C CA . ASN A 1 228 ? -4.254 39.312 10.539 1 94.75 228 ASN A CA 1
ATOM 1889 C C . ASN A 1 228 ? -5.043 38.531 9.5 1 94.75 228 ASN A C 1
ATOM 1891 O O . ASN A 1 228 ? -4.465 37.969 8.57 1 94.75 228 ASN A O 1
ATOM 1895 N N . ASN A 1 229 ? -6.371 38.312 9.68 1 92.94 229 ASN A N 1
ATOM 1896 C CA . ASN A 1 229 ? -7.305 37.688 8.75 1 92.94 229 ASN A CA 1
ATOM 1897 C C . ASN A 1 229 ? -6.949 36.219 8.5 1 92.94 229 ASN A C 1
ATOM 1899 O O . ASN A 1 229 ? -6.984 35.781 7.359 1 92.94 229 ASN A O 1
ATOM 1903 N N . ILE A 1 230 ? -6.395 35.594 9.461 1 94.88 230 ILE A N 1
ATOM 1904 C CA . ILE A 1 230 ? -6.176 34.156 9.445 1 94.88 230 ILE A CA 1
ATOM 1905 C C . ILE A 1 230 ? -7.395 33.438 10.031 1 94.88 230 ILE A C 1
ATOM 1907 O O . ILE A 1 230 ? -7.66 33.531 11.234 1 94.88 230 ILE A O 1
ATOM 1911 N N . PRO A 1 231 ? -8.086 32.688 9.211 1 94.06 231 PRO A N 1
ATOM 1912 C CA . PRO A 1 231 ? -9.344 32.125 9.688 1 94.06 231 PRO A CA 1
ATOM 1913 C C . PRO A 1 231 ? -9.125 30.953 10.656 1 94.06 231 PRO A C 1
ATOM 1915 O O . PRO A 1 231 ? -8.164 30.188 10.5 1 94.06 231 PRO A O 1
ATOM 1918 N N . TYR A 1 232 ? -9.914 30.797 11.617 1 95.81 232 TYR A N 1
ATOM 1919 C CA . TYR A 1 232 ? -10.094 29.625 12.461 1 95.81 232 TYR A CA 1
ATOM 1920 C C . TYR A 1 232 ? -11.57 29.312 12.656 1 95.81 232 TYR A C 1
ATOM 1922 O O . TYR A 1 232 ? -12.422 30.188 12.508 1 95.81 232 TYR A O 1
ATOM 1930 N N . ALA A 1 233 ? -11.883 28.078 12.82 1 97.25 233 ALA A N 1
ATOM 1931 C CA . ALA A 1 233 ? -13.266 27.656 13 1 97.25 233 ALA A CA 1
ATOM 1932 C C . ALA A 1 233 ? -13.352 26.359 13.789 1 97.25 233 ALA A C 1
ATOM 1934 O O . ALA A 1 233 ? -12.594 25.422 13.539 1 97.25 233 ALA A O 1
ATOM 1935 N N . ILE A 1 234 ? -14.219 26.312 14.805 1 98.19 234 ILE A N 1
ATOM 1936 C CA . ILE A 1 234 ? -14.492 25.141 15.633 1 98.19 234 ILE A CA 1
ATOM 1937 C C . ILE A 1 234 ? -16 24.969 15.805 1 98.19 234 ILE A C 1
ATOM 1939 O O . ILE A 1 234 ? -16.672 25.859 16.312 1 98.19 234 ILE A O 1
ATOM 1943 N N . THR A 1 235 ? -16.547 23.875 15.398 1 98.44 235 THR A N 1
ATOM 1944 C CA . THR A 1 235 ? -17.953 23.656 15.664 1 98.44 235 THR A CA 1
ATOM 1945 C C . THR A 1 235 ? -18.203 23.391 17.141 1 98.44 235 THR A C 1
ATOM 1947 O O . THR A 1 235 ? -17.297 22.922 17.844 1 98.44 235 THR A O 1
ATOM 1950 N N . PRO A 1 236 ? -19.438 23.672 17.656 1 98.5 236 PRO A N 1
ATOM 1951 C CA . PRO A 1 236 ? -19.734 23.281 19.031 1 98.5 236 PRO A CA 1
ATOM 1952 C C . PRO A 1 236 ? -19.516 21.797 19.281 1 98.5 236 PRO A C 1
ATOM 1954 O O . PRO A 1 236 ? -18.984 21.422 20.344 1 98.5 236 PRO A O 1
ATOM 1957 N N . TYR A 1 237 ? -19.812 21 18.312 1 98.62 237 TYR A N 1
ATOM 1958 C CA . TYR A 1 237 ? -19.594 19.562 18.438 1 98.62 237 TYR A CA 1
ATOM 1959 C C . TYR A 1 237 ? -18.125 19.25 18.641 1 98.62 237 TYR A C 1
ATOM 1961 O O . TYR A 1 237 ? -17.766 18.453 19.531 1 98.62 237 TYR A O 1
ATOM 1969 N N . TYR A 1 238 ? -17.297 19.828 17.844 1 98.44 238 TYR A N 1
ATOM 1970 C CA . TYR A 1 238 ? -15.867 19.516 17.938 1 98.44 238 TYR A CA 1
ATOM 1971 C C . TYR A 1 238 ? -15.266 20.047 19.219 1 98.44 238 TYR A C 1
ATOM 1973 O O . TYR A 1 238 ? -14.352 19.453 19.797 1 98.44 238 TYR A O 1
ATOM 1981 N N . LEU A 1 239 ? -15.805 21.219 19.672 1 98.31 239 LEU A N 1
ATOM 1982 C CA . LEU A 1 239 ? -15.359 21.766 20.938 1 98.31 239 LEU A CA 1
ATOM 1983 C C . LEU A 1 239 ? -15.617 20.781 22.078 1 98.31 239 LEU A C 1
ATOM 1985 O O . LEU A 1 239 ? -14.805 20.672 23 1 98.31 239 LEU A O 1
ATOM 1989 N N . HIS A 1 240 ? -16.688 20.062 22.016 1 98.06 240 HIS A N 1
ATOM 1990 C CA . HIS A 1 240 ? -17.031 19.141 23.094 1 98.06 240 HIS A CA 1
ATOM 1991 C C . HIS A 1 240 ? -16.062 17.969 23.172 1 98.06 240 HIS A C 1
ATOM 1993 O O . HIS A 1 240 ? -16.031 17.234 24.156 1 98.06 240 HIS A O 1
ATOM 1999 N N . LEU A 1 241 ? -15.211 17.781 22.094 1 98.12 241 LEU A N 1
ATOM 2000 C CA . LEU A 1 241 ? -14.195 16.719 22.094 1 98.12 241 LEU A CA 1
ATOM 2001 C C . LEU A 1 241 ? -12.992 17.141 22.938 1 98.12 241 LEU A C 1
ATOM 2003 O O . LEU A 1 241 ? -12.141 16.312 23.266 1 98.12 241 LEU A O 1
ATOM 2007 N N . PHE A 1 242 ? -12.883 18.469 23.234 1 97.62 242 PHE A N 1
ATOM 2008 C CA . PHE A 1 242 ? -11.859 18.891 24.188 1 97.62 242 PHE A CA 1
ATOM 2009 C C . PHE A 1 242 ? -12.055 18.188 25.516 1 97.62 242 PHE A C 1
ATOM 2011 O O . PHE A 1 242 ? -13.172 17.812 25.875 1 97.62 242 PHE A O 1
ATOM 2018 N N . ASP A 1 243 ? -11.023 17.906 26.203 1 96.69 243 ASP A N 1
ATOM 2019 C CA . ASP A 1 243 ? -11.125 17.406 27.562 1 96.69 243 ASP A CA 1
ATOM 2020 C C . ASP A 1 243 ? -11.219 18.547 28.562 1 96.69 243 ASP A C 1
ATOM 2022 O O . ASP A 1 243 ? -10.242 19.266 28.797 1 96.69 243 ASP A O 1
ATOM 2026 N N . PHE A 1 244 ? -12.391 18.672 29.172 1 97.19 244 PHE A N 1
ATOM 2027 C CA . PHE A 1 244 ? -12.648 19.812 30.062 1 97.19 244 PHE A CA 1
ATOM 2028 C C . PHE A 1 244 ? -12 19.594 31.422 1 97.19 244 PHE A C 1
ATOM 2030 O O . PHE A 1 244 ? -11.906 20.531 32.219 1 97.19 244 PHE A O 1
ATOM 2037 N N . ASP A 1 245 ? -11.484 18.391 31.672 1 94.94 245 ASP A N 1
ATOM 2038 C CA . ASP A 1 245 ? -10.859 18.062 32.938 1 94.94 245 ASP A CA 1
ATOM 2039 C C . ASP A 1 245 ? -9.344 17.984 32.812 1 94.94 245 ASP A C 1
ATOM 2041 O O . ASP A 1 245 ? -8.617 18.578 33.625 1 94.94 245 ASP A O 1
ATOM 2045 N N . GLN A 1 246 ? -8.891 17.281 31.844 1 93.25 246 GLN A N 1
ATOM 2046 C CA . GLN A 1 246 ? -7.469 17.062 31.625 1 93.25 246 GLN A CA 1
ATOM 2047 C C . GLN A 1 246 ? -7.039 17.531 30.234 1 93.25 246 GLN A C 1
ATOM 2049 O O . GLN A 1 246 ? -6.785 16.719 29.359 1 93.25 246 GLN A O 1
ATOM 2054 N N . PRO A 1 247 ? -6.816 18.844 30.125 1 94.75 247 PRO A N 1
ATOM 2055 C CA . PRO A 1 247 ? -6.457 19.359 28.797 1 94.75 247 PRO A CA 1
ATOM 2056 C C . PRO A 1 247 ? -5.129 18.812 28.281 1 94.75 247 PRO A C 1
ATOM 2058 O O . PRO A 1 247 ? -4.191 18.625 29.062 1 94.75 247 PRO A O 1
ATOM 2061 N N . TYR A 1 248 ? -5.016 18.422 26.984 1 92.44 248 TYR A N 1
ATOM 2062 C CA . TYR A 1 248 ? -3.83 18.078 26.203 1 92.44 248 TYR A CA 1
ATOM 2063 C C . TYR A 1 248 ? -3.307 16.703 26.594 1 92.44 248 TYR A C 1
ATOM 2065 O O . TYR A 1 248 ? -2.285 16.25 26.062 1 92.44 248 TYR A O 1
ATOM 2073 N N . LYS A 1 249 ? -4.043 16.016 27.484 1 93.12 249 LYS A N 1
ATOM 2074 C CA . LYS A 1 249 ? -3.613 14.648 27.797 1 93.12 249 LYS A CA 1
ATOM 2075 C C . LYS A 1 249 ? -4.039 13.672 26.688 1 93.12 249 LYS A C 1
ATOM 2077 O O . LYS A 1 249 ? -3.195 13.117 25.984 1 93.12 249 LYS A O 1
ATOM 2082 N N . TYR A 1 250 ? -5.336 13.617 26.531 1 94.56 250 TYR A N 1
ATOM 2083 C CA . TYR A 1 250 ? -5.867 12.711 25.516 1 94.56 250 TYR A CA 1
ATOM 2084 C C . TYR A 1 250 ? -6.352 13.477 24.297 1 94.56 250 TYR A C 1
ATOM 2086 O O . TYR A 1 250 ? -6.5 12.906 23.219 1 94.56 250 TYR A O 1
ATOM 2094 N N . ASP A 1 251 ? -6.562 14.812 24.453 1 96.19 251 ASP A N 1
ATOM 2095 C CA . ASP A 1 251 ? -7.133 15.609 23.375 1 96.19 251 ASP A CA 1
ATOM 2096 C C . ASP A 1 251 ? -6.07 16.5 22.719 1 96.19 251 ASP A C 1
ATOM 2098 O O . ASP A 1 251 ? -6.395 17.422 21.984 1 96.19 251 ASP A O 1
ATOM 2102 N N . LEU A 1 252 ? -4.773 16.203 22.984 1 95.06 252 LEU A N 1
ATOM 2103 C CA . LEU A 1 252 ? -3.686 16.938 22.344 1 95.06 252 LEU A CA 1
ATOM 2104 C C . LEU A 1 252 ? -3.867 16.984 20.828 1 95.06 252 LEU A C 1
ATOM 2106 O O . LEU A 1 252 ? -3.83 18.047 20.219 1 95.06 252 LEU A O 1
ATOM 2110 N N . PRO A 1 253 ? -4.125 15.828 20.188 1 95.19 253 PRO A N 1
ATOM 2111 C CA . PRO A 1 253 ? -4.324 15.867 18.734 1 95.19 253 PRO A CA 1
ATOM 2112 C C . PRO A 1 253 ? -5.52 16.719 18.328 1 95.19 253 PRO A C 1
ATOM 2114 O O . PRO A 1 253 ? -5.5 17.344 17.25 1 95.19 253 PRO A O 1
ATOM 2117 N N . ILE A 1 254 ? -6.539 16.781 19.156 1 97.06 254 ILE A N 1
ATOM 2118 C CA . ILE A 1 254 ? -7.762 17.516 18.844 1 97.06 254 ILE A CA 1
ATOM 2119 C C . ILE A 1 254 ? -7.484 19.016 18.891 1 97.06 254 ILE A C 1
ATOM 2121 O O . ILE A 1 254 ? -7.738 19.734 17.922 1 97.06 254 ILE A O 1
ATOM 2125 N N . ARG A 1 255 ? -6.883 19.484 19.969 1 96.25 255 ARG A N 1
ATOM 2126 C CA . ARG A 1 255 ? -6.641 20.906 20.188 1 96.25 255 ARG A CA 1
ATOM 2127 C C . ARG A 1 255 ? -5.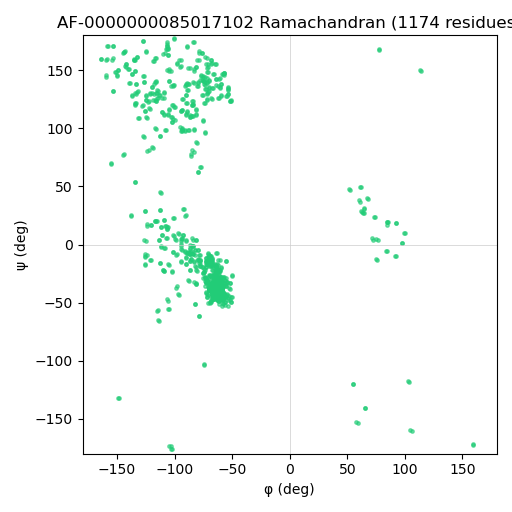656 21.453 19.172 1 96.25 255 ARG A C 1
ATOM 2129 O O . ARG A 1 255 ? -5.863 22.547 18.625 1 96.25 255 ARG A O 1
ATOM 2136 N N . ARG A 1 256 ? -4.672 20.672 18.812 1 94.69 256 ARG A N 1
ATOM 2137 C CA . ARG A 1 256 ? -3.602 21.172 17.953 1 94.69 256 ARG A CA 1
ATOM 2138 C C . ARG A 1 256 ? -4.043 21.203 16.5 1 94.69 256 ARG A C 1
ATOM 2140 O O . ARG A 1 256 ? -3.408 21.875 15.672 1 94.69 256 ARG A O 1
ATOM 2147 N N . GLN A 1 257 ? -5.129 20.594 16.188 1 95.94 257 GLN A N 1
ATOM 2148 C CA . GLN A 1 257 ? -5.668 20.656 14.836 1 95.94 257 GLN A CA 1
ATOM 2149 C C . GLN A 1 257 ? -6.316 22.016 14.57 1 95.94 257 GLN A C 1
ATOM 2151 O O . GLN A 1 257 ? -6.398 22.453 13.43 1 95.94 257 GLN A O 1
ATOM 2156 N N . VAL A 1 258 ? -6.773 22.719 15.703 1 95.5 258 VAL A N 1
ATOM 2157 C CA . VAL A 1 258 ? -7.676 23.828 15.438 1 95.5 258 VAL A CA 1
ATOM 2158 C C . VAL A 1 258 ? -7.137 25.094 16.078 1 95.5 258 VAL A C 1
ATOM 2160 O O . VAL A 1 258 ? -7.57 26.203 15.75 1 95.5 258 VAL A O 1
ATOM 2163 N N . ILE A 1 259 ? -6.215 24.969 17.031 1 95.12 259 ILE A N 1
ATOM 2164 C CA . ILE A 1 259 ? -5.562 26.125 17.641 1 95.12 259 ILE A CA 1
ATOM 2165 C C . ILE A 1 259 ? -4.184 26.328 17.016 1 95.12 259 ILE A C 1
ATOM 2167 O O . ILE A 1 259 ? -3.244 25.594 17.328 1 95.12 259 ILE A O 1
ATOM 2171 N N . PRO A 1 260 ? -3.992 27.297 16.219 1 95.25 260 PRO A N 1
ATOM 2172 C CA . PRO A 1 260 ? -2.721 27.469 15.516 1 95.25 260 PRO A CA 1
ATOM 2173 C C . PRO A 1 260 ? -1.578 27.875 16.453 1 95.25 260 PRO A C 1
ATOM 2175 O O . PRO A 1 260 ? -1.776 28.672 17.359 1 95.25 260 PRO A O 1
ATOM 2178 N N . PRO A 1 261 ? -0.425 27.375 16.25 1 95.19 261 PRO A N 1
ATOM 2179 C CA . PRO A 1 261 ? 0.743 27.812 17.016 1 95.19 261 PRO A CA 1
ATOM 2180 C C . PRO A 1 261 ? 1.273 29.172 16.562 1 95.19 261 PRO A C 1
ATOM 2182 O O . PRO A 1 261 ? 0.906 29.656 15.484 1 95.19 261 PRO A O 1
ATOM 2185 N N . GLU A 1 262 ? 2.098 29.75 17.375 1 96.38 262 GLU A N 1
ATOM 2186 C CA . GLU A 1 262 ? 2.625 31.094 17.156 1 96.38 262 GLU A CA 1
ATOM 2187 C C . GLU A 1 262 ? 3.381 31.172 15.836 1 96.38 262 GLU A C 1
ATOM 2189 O O . GLU A 1 262 ? 3.217 32.156 15.086 1 96.38 262 GLU A O 1
ATOM 2194 N N . HIS A 1 263 ? 4.164 30.188 15.539 1 96.56 263 HIS A N 1
ATOM 2195 C CA . HIS A 1 263 ? 4.965 30.188 14.32 1 96.56 263 HIS A CA 1
ATOM 2196 C C . HIS A 1 263 ? 4.082 30.297 13.078 1 96.56 263 HIS A C 1
ATOM 2198 O O . HIS A 1 263 ? 4.367 31.094 12.18 1 96.56 263 HIS A O 1
ATOM 2204 N N . TYR A 1 264 ? 3.033 29.547 13.047 1 97.06 264 TYR A N 1
ATOM 2205 C CA . TYR A 1 264 ? 2.105 29.578 11.922 1 97.06 264 TYR A CA 1
ATOM 2206 C C . TYR A 1 264 ? 1.486 30.953 11.75 1 97.06 264 TYR A C 1
ATOM 2208 O O . TYR A 1 264 ? 1.479 31.5 10.641 1 97.06 264 TYR A O 1
ATOM 2216 N N . ILE A 1 265 ? 1.045 31.562 12.844 1 96.88 265 ILE A N 1
ATOM 2217 C CA . ILE A 1 265 ? 0.384 32.875 12.805 1 96.88 265 ILE A CA 1
ATOM 2218 C C . ILE A 1 265 ? 1.364 33.938 12.32 1 96.88 265 ILE A C 1
ATOM 2220 O O . ILE A 1 265 ? 1.026 34.75 11.461 1 96.88 265 ILE A O 1
ATOM 2224 N N . ASN A 1 266 ? 2.555 33.844 12.836 1 96.88 266 ASN A N 1
ATOM 2225 C CA . ASN A 1 266 ? 3.561 34.812 12.461 1 96.88 266 ASN A CA 1
ATOM 2226 C C . ASN A 1 266 ? 3.916 34.719 10.977 1 96.88 266 ASN A C 1
ATOM 2228 O O . ASN A 1 266 ? 4.043 35.75 10.297 1 96.88 266 ASN A O 1
ATOM 2232 N N . MET A 1 267 ? 4.055 33.531 10.492 1 96.31 267 MET A N 1
ATOM 2233 C CA . MET A 1 267 ? 4.406 33.344 9.094 1 96.31 267 MET A CA 1
ATOM 2234 C C . MET A 1 267 ? 3.277 33.812 8.18 1 96.31 267 MET A C 1
ATOM 2236 O O . MET A 1 267 ? 3.52 34.5 7.191 1 96.31 267 MET A O 1
ATOM 2240 N N . MET A 1 268 ? 2.076 33.5 8.523 1 95.44 268 MET A N 1
ATOM 2241 C CA . MET A 1 268 ? 0.926 33.875 7.719 1 95.44 268 MET A CA 1
ATOM 2242 C C . MET A 1 268 ? 0.738 35.375 7.734 1 95.44 268 MET A C 1
ATOM 2244 O O . MET A 1 268 ? 0.437 36 6.703 1 95.44 268 MET A O 1
ATOM 2248 N N . ALA A 1 269 ? 0.942 35.969 8.883 1 94.94 269 ALA A N 1
ATOM 2249 C CA . ALA A 1 269 ? 0.721 37.406 9.062 1 94.94 269 ALA A CA 1
ATOM 2250 C C . ALA A 1 269 ? 1.751 38.219 8.297 1 94.94 269 ALA A C 1
ATOM 2252 O O . ALA A 1 269 ? 1.441 39.312 7.789 1 94.94 269 ALA A O 1
ATOM 2253 N N . ASN A 1 270 ? 2.918 37.719 8.172 1 94.19 270 ASN A N 1
ATOM 2254 C CA . ASN A 1 270 ? 4.02 38.5 7.617 1 94.19 270 ASN A CA 1
ATOM 2255 C C . ASN A 1 270 ? 4.164 38.25 6.113 1 94.19 270 ASN A C 1
ATOM 2257 O O . ASN A 1 270 ? 5.008 38.875 5.469 1 94.19 270 ASN A O 1
ATOM 2261 N N . ALA A 1 271 ? 3.361 37.469 5.598 1 92.44 271 ALA A N 1
ATOM 2262 C CA . ALA A 1 271 ? 3.49 37.188 4.172 1 92.44 271 ALA A CA 1
ATOM 2263 C C . ALA A 1 271 ? 2.928 38.312 3.33 1 92.44 271 ALA A C 1
ATOM 2265 O O . ALA A 1 271 ? 1.918 38.938 3.691 1 92.44 271 ALA A O 1
ATOM 2266 N N . GLU A 1 272 ? 3.645 38.594 2.182 1 89.31 272 GLU A N 1
ATOM 2267 C CA . GLU A 1 272 ? 3.195 39.656 1.277 1 89.31 272 GLU A CA 1
ATOM 2268 C C . GLU A 1 272 ? 1.877 39.281 0.606 1 89.31 272 GLU A C 1
ATOM 2270 O O . GLU A 1 272 ? 1.021 40.156 0.389 1 89.31 272 GLU A O 1
ATOM 2275 N N . SER A 1 273 ? 1.83 38.031 0.228 1 89.5 273 SER A N 1
ATOM 2276 C CA . SER A 1 273 ? 0.617 37.469 -0.354 1 89.5 273 SER A CA 1
ATOM 2277 C C . SER A 1 273 ? 0.397 36.031 0.117 1 89.5 273 SER A C 1
ATOM 2279 O O . SER A 1 273 ? 1.354 35.344 0.429 1 89.5 273 SER A O 1
ATOM 2281 N N . ARG A 1 274 ? -0.905 35.688 0.104 1 89.38 274 ARG A N 1
ATOM 2282 C CA . ARG A 1 274 ? -1.215 34.344 0.528 1 89.38 274 ARG A CA 1
ATOM 2283 C C . ARG A 1 274 ? -0.792 33.312 -0.531 1 89.38 274 ARG A C 1
ATOM 2285 O O . ARG A 1 274 ? -0.602 32.125 -0.229 1 89.38 274 ARG A O 1
ATOM 2292 N N . GLU A 1 275 ? -0.616 33.719 -1.706 1 88.19 275 GLU A N 1
ATOM 2293 C CA . GLU A 1 275 ? -0.304 32.844 -2.826 1 88.19 275 GLU A CA 1
ATOM 2294 C C . GLU A 1 275 ? 1.083 32.219 -2.674 1 88.19 275 GLU A C 1
ATOM 2296 O O . GLU A 1 275 ? 1.392 31.219 -3.307 1 88.19 275 GLU A O 1
ATOM 2301 N N . VAL A 1 276 ? 1.85 32.844 -1.807 1 89.06 276 VAL A N 1
ATOM 2302 C CA . VAL A 1 276 ? 3.188 32.312 -1.576 1 89.06 276 VAL A CA 1
ATOM 2303 C C . VAL A 1 276 ? 3.09 30.953 -0.891 1 89.06 276 VAL A C 1
ATOM 2305 O O . VAL A 1 276 ? 4.023 30.156 -0.951 1 89.06 276 VAL A O 1
ATOM 2308 N N . PHE A 1 277 ? 1.848 30.688 -0.36 1 91.56 277 PHE A N 1
ATOM 2309 C CA . PHE A 1 277 ? 1.664 29.469 0.4 1 91.56 277 PHE A CA 1
ATOM 2310 C C . PHE A 1 277 ? 1.075 28.359 -0.48 1 91.56 277 PHE A C 1
ATOM 2312 O O . PHE A 1 277 ? 0.732 27.281 0.009 1 91.56 277 PHE A O 1
ATOM 2319 N N . ASP A 1 278 ? 0.996 28.594 -1.842 1 92.44 278 ASP A N 1
ATOM 2320 C CA . ASP A 1 278 ? 0.658 27.531 -2.779 1 92.44 278 ASP A CA 1
ATOM 2321 C C . ASP A 1 278 ? 1.855 26.609 -3.023 1 92.44 278 ASP A C 1
ATOM 2323 O O . ASP A 1 278 ? 2.312 26.469 -4.16 1 92.44 278 ASP A O 1
ATOM 2327 N N . TYR A 1 279 ? 2.178 25.953 -1.998 1 91.44 279 TYR A N 1
ATOM 2328 C CA . TYR A 1 279 ? 3.373 25.109 -1.946 1 91.44 279 TYR A CA 1
ATOM 2329 C C . TYR A 1 279 ? 3.279 23.969 -2.945 1 91.44 279 TYR A C 1
ATOM 2331 O O . TYR A 1 279 ? 4.289 23.562 -3.527 1 91.44 279 TYR A O 1
ATOM 2339 N N . MET A 1 280 ? 2.055 23.5 -3.281 1 91.62 280 MET A N 1
ATOM 2340 C CA . MET A 1 280 ? 1.852 22.344 -4.156 1 91.62 280 MET A CA 1
ATOM 2341 C C . MET A 1 280 ? 1.769 22.781 -5.613 1 91.62 280 MET A C 1
ATOM 2343 O O . MET A 1 280 ? 1.71 21.938 -6.516 1 91.62 280 MET A O 1
ATOM 2347 N N . GLY A 1 281 ? 1.742 24.062 -5.887 1 91.12 281 GLY A N 1
ATOM 2348 C CA . GLY A 1 281 ? 1.625 24.562 -7.246 1 91.12 281 GLY A CA 1
ATOM 2349 C C . GLY A 1 281 ? 0.281 24.266 -7.883 1 91.12 281 GLY A C 1
ATOM 2350 O O . GLY A 1 281 ? 0.213 23.859 -9.047 1 91.12 281 GLY A O 1
ATOM 2351 N N . GLU A 1 282 ? -0.74 24.375 -7.133 1 92.06 282 GLU A N 1
ATOM 2352 C CA . GLU A 1 282 ? -2.07 24.047 -7.645 1 92.06 282 GLU A CA 1
ATOM 2353 C C . GLU A 1 282 ? -2.479 25.016 -8.75 1 92.06 282 GLU A C 1
ATOM 2355 O O . GLU A 1 282 ? -3.176 24.641 -9.695 1 92.06 282 GLU A O 1
ATOM 2360 N N . LEU A 1 283 ? -2.033 26.219 -8.688 1 92.31 283 LEU A N 1
ATOM 2361 C CA . LEU A 1 283 ? -2.371 27.219 -9.703 1 92.31 283 LEU A CA 1
ATOM 2362 C C . LEU A 1 283 ? -1.876 26.766 -11.078 1 92.31 283 LEU A C 1
ATOM 2364 O O . LEU A 1 283 ? -2.518 27.047 -12.094 1 92.31 283 LEU A O 1
ATOM 2368 N N . ASP A 1 284 ? -0.779 26.031 -11.078 1 93.75 284 ASP A N 1
ATOM 2369 C CA . ASP A 1 284 ? -0.169 25.594 -12.336 1 93.75 284 ASP A CA 1
ATOM 2370 C C . ASP A 1 284 ? -0.808 24.312 -12.844 1 93.75 284 ASP A C 1
ATOM 2372 O O . ASP A 1 284 ? -0.415 23.781 -13.891 1 93.75 284 ASP A O 1
ATOM 2376 N N . THR A 1 285 ? -1.729 23.766 -12.156 1 95.12 285 THR A N 1
ATOM 2377 C CA . THR A 1 285 ? -2.381 22.516 -12.523 1 95.12 285 THR A CA 1
ATOM 2378 C C . THR A 1 285 ? -3.896 22.688 -12.586 1 95.12 285 THR A C 1
ATOM 2380 O O . THR A 1 285 ? -4.648 21.766 -12.266 1 95.12 285 THR A O 1
ATOM 2383 N N . THR A 1 286 ? -4.32 23.859 -12.898 1 96.38 286 THR A N 1
ATOM 2384 C CA . THR A 1 286 ? -5.73 24.234 -12.969 1 96.38 286 THR A CA 1
ATOM 2385 C C . THR A 1 286 ? -6.137 24.531 -14.414 1 96.38 286 THR A C 1
ATOM 2387 O O . THR A 1 286 ? -6.078 25.672 -14.859 1 96.38 286 THR A O 1
ATOM 2390 N N . PRO A 1 287 ? -6.633 23.594 -15.102 1 97.5 287 PRO A N 1
ATOM 2391 C CA . PRO A 1 287 ? -7.02 23.812 -16.5 1 97.5 287 PRO A CA 1
ATOM 2392 C C . PRO A 1 287 ? -8.281 24.656 -16.625 1 97.5 287 PRO A C 1
ATOM 2394 O O . PRO A 1 287 ? -8.508 25.281 -17.672 1 97.5 287 PRO A O 1
ATOM 2397 N N . GLU A 1 288 ? -9.156 24.578 -15.648 1 97.12 288 GLU A N 1
ATOM 2398 C CA . GLU A 1 288 ? -10.391 25.344 -15.5 1 97.12 288 GLU A CA 1
ATOM 2399 C C . GLU A 1 288 ? -10.609 25.766 -14.055 1 97.12 288 GLU A C 1
ATOM 2401 O O . GLU A 1 288 ? -10.148 25.109 -13.125 1 97.12 288 GLU A O 1
ATOM 2406 N N . GLU A 1 289 ? -11.281 26.891 -13.922 1 95.06 289 GLU A N 1
ATOM 2407 C CA . GLU A 1 289 ? -11.539 27.344 -12.555 1 95.06 289 GLU A CA 1
ATOM 2408 C C . GLU A 1 289 ? -12.211 26.25 -11.727 1 95.06 289 GLU A C 1
ATOM 2410 O O . GLU A 1 289 ? -13.102 25.562 -12.219 1 95.06 289 GLU A O 1
ATOM 2415 N N . LEU A 1 290 ? -11.742 26.062 -10.539 1 96.31 290 LEU A N 1
ATOM 2416 C CA . LEU A 1 290 ? -12.266 25.125 -9.555 1 96.31 290 LEU A CA 1
ATOM 2417 C C . LEU A 1 290 ? -11.695 23.719 -9.781 1 96.31 290 LEU A C 1
ATOM 2419 O O . LEU A 1 290 ? -11.945 22.812 -8.992 1 96.31 290 LEU A O 1
ATOM 2423 N N . ILE A 1 291 ? -10.93 23.562 -10.891 1 97.88 291 ILE A N 1
ATOM 2424 C CA . ILE A 1 291 ? -10.414 22.234 -11.203 1 97.88 291 ILE A CA 1
ATOM 2425 C C . ILE A 1 291 ? -8.906 22.203 -10.977 1 97.88 291 ILE A C 1
ATOM 2427 O O . ILE A 1 291 ? -8.195 23.141 -11.359 1 97.88 291 ILE A O 1
ATOM 2431 N N . THR A 1 292 ? -8.398 21.266 -10.281 1 96.5 292 THR A N 1
ATOM 2432 C CA . THR A 1 292 ? -6.984 20.922 -10.219 1 96.5 292 THR A CA 1
ATOM 2433 C C . THR A 1 292 ? -6.746 19.516 -10.75 1 96.5 292 THR A C 1
ATOM 2435 O O . THR A 1 292 ? -7.383 18.562 -10.297 1 96.5 292 THR A O 1
ATOM 2438 N N . ARG A 1 293 ? -5.879 19.375 -11.742 1 96.69 293 ARG A N 1
ATOM 2439 C CA . ARG A 1 293 ? -5.598 18.062 -12.336 1 96.69 293 ARG A CA 1
ATOM 2440 C C . ARG A 1 293 ? -4.098 17.781 -12.367 1 96.69 293 ARG A C 1
ATOM 2442 O O . ARG A 1 293 ? -3.342 18.5 -13.023 1 96.69 293 ARG A O 1
ATOM 2449 N N . ARG A 1 294 ? -3.729 16.703 -11.664 1 93.81 294 ARG A N 1
ATOM 2450 C CA . ARG A 1 294 ? -2.334 16.281 -11.648 1 93.81 294 ARG A CA 1
ATOM 2451 C C . ARG A 1 294 ? -2.195 14.859 -12.195 1 93.81 294 ARG A C 1
ATOM 2453 O O . ARG A 1 294 ? -1.097 14.43 -12.562 1 93.81 294 ARG A O 1
ATOM 2460 N N . TYR A 1 295 ? -3.281 14.133 -12.336 1 95.88 295 TYR A N 1
ATOM 2461 C CA . TYR A 1 295 ? -3.236 12.703 -12.648 1 95.88 295 TYR A CA 1
ATOM 2462 C C . TYR A 1 295 ? -4.047 12.391 -13.898 1 95.88 295 TYR A C 1
ATOM 2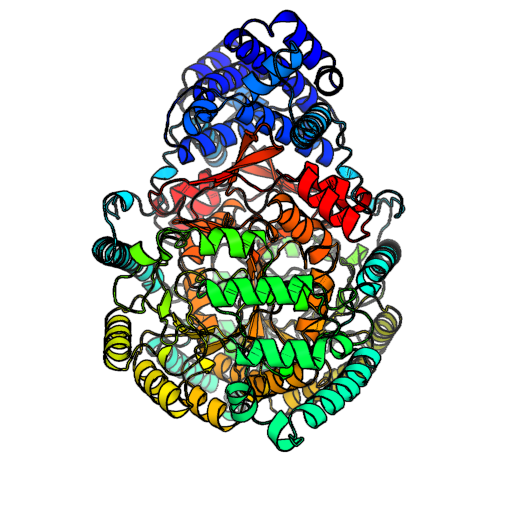464 O O . TYR A 1 295 ? -4.883 13.195 -14.328 1 95.88 295 TYR A O 1
ATOM 2472 N N . VAL A 1 296 ? -3.867 11.266 -14.414 1 97.31 296 VAL A N 1
ATOM 2473 C CA . VAL A 1 296 ? -4.355 10.898 -15.742 1 97.31 296 VAL A CA 1
ATOM 2474 C C . VAL A 1 296 ? -5.867 10.711 -15.703 1 97.31 296 VAL A C 1
ATOM 2476 O O . VAL A 1 296 ? -6.578 11.156 -16.609 1 97.31 296 VAL A O 1
ATOM 2479 N N . THR A 1 297 ? -6.391 10.055 -14.602 1 98.62 297 THR A N 1
ATOM 2480 C CA . THR A 1 297 ? -7.758 9.555 -14.703 1 98.62 297 THR A CA 1
ATOM 2481 C C . THR A 1 297 ? -8.625 10.109 -13.578 1 98.62 297 THR A C 1
ATOM 2483 O O . THR A 1 297 ? -9.688 9.562 -13.281 1 98.62 297 THR A O 1
ATOM 2486 N N . ILE A 1 298 ? -8.18 11.18 -12.875 1 98.44 298 ILE A N 1
ATOM 2487 C CA . ILE A 1 298 ? -8.953 11.82 -11.812 1 98.44 298 ILE A CA 1
ATOM 2488 C C . ILE A 1 298 ? -8.578 13.297 -11.727 1 98.44 298 ILE A C 1
ATOM 2490 O O . ILE A 1 298 ? -7.457 13.688 -12.047 1 98.44 298 ILE A O 1
ATOM 2494 N N . ALA A 1 299 ? -9.5 14.117 -11.352 1 98.25 299 ALA A N 1
ATOM 2495 C CA . ALA A 1 299 ? -9.281 15.523 -11.039 1 98.25 299 ALA A CA 1
ATOM 2496 C C . ALA A 1 299 ? -10.172 15.977 -9.883 1 98.25 299 ALA A C 1
ATOM 2498 O O . ALA A 1 299 ? -11.109 15.273 -9.5 1 98.25 299 ALA A O 1
ATOM 2499 N N . ILE A 1 300 ? -9.852 17.125 -9.328 1 97.19 300 ILE A N 1
ATOM 2500 C CA . ILE A 1 300 ? -10.547 17.672 -8.172 1 97.19 300 ILE A CA 1
ATOM 2501 C C . ILE A 1 300 ? -11.445 18.812 -8.617 1 97.19 300 ILE A C 1
ATOM 2503 O O . ILE A 1 300 ? -11.086 19.594 -9.508 1 97.19 300 ILE A O 1
ATOM 2507 N N . MET A 1 301 ? -12.578 18.922 -8.094 1 97.94 301 MET A N 1
ATOM 2508 C CA . MET A 1 301 ? -13.461 20.078 -8.156 1 97.94 301 MET A CA 1
ATOM 2509 C C . MET A 1 301 ? -13.648 20.703 -6.777 1 97.94 301 MET A C 1
ATOM 2511 O O . MET A 1 301 ? -13.938 20 -5.809 1 97.94 301 MET A O 1
ATOM 2515 N N . LYS A 1 302 ? -13.516 22.016 -6.629 1 96.62 302 LYS A N 1
ATOM 2516 C CA . LYS A 1 302 ? -13.578 22.719 -5.348 1 96.62 302 LYS A CA 1
ATOM 2517 C C . LYS A 1 302 ? -14.719 23.719 -5.32 1 96.62 302 LYS A C 1
ATOM 2519 O O . LYS A 1 302 ? -14.492 24.938 -5.367 1 96.62 302 LYS A O 1
ATOM 2524 N N . PRO A 1 303 ? -15.906 23.297 -5.031 1 96 303 PRO A N 1
ATOM 2525 C CA . PRO A 1 303 ? -17.062 24.188 -5.133 1 96 303 PRO A CA 1
ATOM 2526 C C . PRO A 1 303 ? -17.234 25.062 -3.893 1 96 303 PRO A C 1
ATOM 2528 O O . PRO A 1 303 ? -18.031 26.016 -3.908 1 96 303 PRO A O 1
ATOM 2531 N N . TYR A 1 304 ? -16.578 24.734 -2.809 1 94.94 304 TYR A N 1
ATOM 2532 C CA . TYR A 1 304 ? -16.688 25.484 -1.56 1 94.94 304 TYR A CA 1
ATOM 2533 C C . TYR A 1 304 ? -15.328 25.672 -0.91 1 94.94 304 TYR A C 1
ATOM 2535 O O . TYR A 1 304 ? -14.625 24.688 -0.631 1 94.94 304 TYR A O 1
ATOM 2543 N N . GLU A 1 305 ? -14.961 26.891 -0.548 1 93.25 305 GLU A N 1
ATOM 2544 C CA . GLU A 1 305 ? -13.586 27.172 -0.146 1 93.25 305 GLU A CA 1
ATOM 2545 C C . GLU A 1 305 ? -13.5 27.516 1.338 1 93.25 305 GLU A C 1
ATOM 2547 O O . GLU A 1 305 ? -12.844 28.484 1.722 1 93.25 305 GLU A O 1
ATOM 2552 N N . SER A 1 306 ? -14.172 26.781 2.182 1 94.75 306 SER A N 1
ATOM 2553 C CA . SER A 1 306 ? -14.07 26.859 3.635 1 94.75 306 SER A CA 1
ATOM 2554 C C . SER A 1 306 ? -14.531 25.562 4.301 1 94.75 306 SER A C 1
ATOM 2556 O O . SER A 1 306 ? -14.961 24.625 3.619 1 94.75 306 SER A O 1
ATOM 2558 N N . CYS A 1 307 ? -14.32 25.453 5.559 1 96.12 307 CYS A N 1
ATOM 2559 C CA . CYS A 1 307 ? -14.719 24.297 6.359 1 96.12 307 CYS A CA 1
ATOM 2560 C C . CYS A 1 307 ? -15.32 24.75 7.688 1 96.12 307 CYS A C 1
ATOM 2562 O O . CYS A 1 307 ? -14.938 25.781 8.234 1 96.12 307 CYS A O 1
ATOM 2564 N N . PRO A 1 308 ? -16.297 24.016 8.227 1 95.38 308 PRO A N 1
ATOM 2565 C CA . PRO A 1 308 ? -16.859 24.391 9.531 1 95.38 308 PRO A CA 1
ATOM 2566 C C . PRO A 1 308 ? -15.844 24.25 10.664 1 95.38 308 PRO A C 1
ATOM 2568 O O . PRO A 1 308 ? -16 24.875 11.711 1 95.38 308 PRO A O 1
ATOM 2571 N N . GLN A 1 309 ? -14.961 23.422 10.445 1 96.5 309 GLN A N 1
ATOM 2572 C 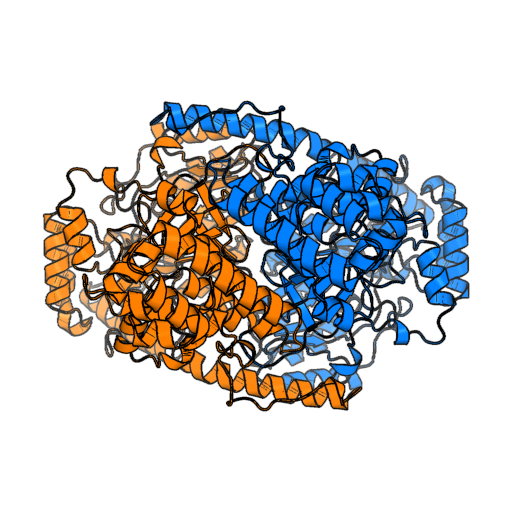CA . GLN A 1 309 ? -13.75 23.344 11.258 1 96.5 309 GLN A CA 1
ATOM 2573 C C . GLN A 1 309 ? -12.5 23.453 10.398 1 96.5 309 GLN A C 1
ATOM 2575 O O . GLN A 1 309 ? -12.32 22.688 9.445 1 96.5 309 GLN A O 1
ATOM 2580 N N . ILE A 1 310 ? -11.664 24.359 10.688 1 96.69 310 ILE A N 1
ATOM 2581 C CA . ILE A 1 310 ? -10.492 24.609 9.859 1 96.69 310 ILE A CA 1
ATOM 2582 C C . ILE A 1 310 ? -9.258 24 10.523 1 96.69 310 ILE A C 1
ATOM 2584 O O . ILE A 1 310 ? -8.922 24.328 11.656 1 96.69 310 ILE A O 1
ATOM 2588 N N . CYS A 1 311 ? -8.609 23.094 9.844 1 96.44 311 CYS A N 1
ATOM 2589 C CA . CYS A 1 311 ? -7.375 22.484 10.32 1 96.44 311 CYS A CA 1
ATOM 2590 C C . CYS A 1 311 ? -6.184 23.406 10.07 1 96.44 311 CYS A C 1
ATOM 2592 O O . CYS A 1 311 ? -6.02 23.922 8.969 1 96.44 311 CYS A O 1
ATOM 2594 N N . VAL A 1 312 ? -5.32 23.562 10.984 1 96.12 312 VAL A N 1
ATOM 2595 C CA . VAL A 1 312 ? -4.188 24.469 10.898 1 96.12 312 VAL A CA 1
ATOM 2596 C C . VAL A 1 312 ? -3.24 24.016 9.789 1 96.12 312 VAL A C 1
ATOM 2598 O O . VAL A 1 312 ? -2.693 24.844 9.055 1 96.12 312 VAL A O 1
ATOM 2601 N N . TYR A 1 313 ? -3.047 22.703 9.586 1 95.38 313 TYR A N 1
ATOM 2602 C CA . TYR A 1 313 ? -2.076 22.141 8.656 1 95.38 313 TYR A CA 1
ATOM 2603 C C . TYR A 1 313 ? -2.693 21.938 7.277 1 95.38 313 TYR A C 1
ATOM 2605 O O . TYR A 1 313 ? -2.229 21.109 6.5 1 95.38 313 TYR A O 1
ATOM 2613 N N . CYS A 1 314 ? -3.693 22.672 6.945 1 94.56 314 CYS A N 1
ATOM 2614 C CA . CYS A 1 314 ? -4.418 22.578 5.684 1 94.56 314 CYS A CA 1
ATOM 2615 C C . CYS A 1 314 ? -3.498 22.859 4.504 1 94.56 314 CYS A C 1
ATOM 2617 O O . CYS A 1 314 ? -2.76 23.844 4.512 1 94.56 314 CYS A O 1
ATOM 2619 N N . GLN A 1 315 ? -3.588 22.062 3.492 1 91.75 315 GLN A N 1
ATOM 2620 C CA . GLN A 1 315 ? -2.84 22.281 2.26 1 91.75 315 GLN A CA 1
ATOM 2621 C C . GLN A 1 315 ? -3.223 23.609 1.616 1 91.75 315 GLN A C 1
ATOM 2623 O O . GLN A 1 315 ? -2.379 24.281 1.02 1 91.75 315 GLN A O 1
ATOM 2628 N N . ARG A 1 316 ? -4.414 24.078 1.795 1 93.69 316 ARG A N 1
ATOM 2629 C CA . ARG A 1 316 ? -4.961 25.234 1.091 1 93.69 316 ARG A CA 1
ATOM 2630 C C . ARG A 1 316 ? -5.195 26.406 2.047 1 93.69 316 ARG A C 1
ATOM 2632 O O . ARG A 1 316 ? -6.117 27.203 1.853 1 93.69 316 ARG A O 1
ATOM 2639 N N . ASN A 1 317 ? -4.395 26.469 3.07 1 93.25 317 ASN A N 1
ATOM 2640 C CA . ASN A 1 317 ? -4.512 27.562 4.027 1 93.25 317 ASN A CA 1
ATOM 2641 C C . ASN A 1 317 ? -4.406 28.922 3.34 1 93.25 317 ASN A C 1
ATOM 2643 O O . ASN A 1 317 ? -4.836 29.938 3.893 1 93.25 317 ASN A O 1
ATOM 2647 N N . TRP A 1 318 ? -3.945 28.969 2.09 1 90.81 318 TRP A N 1
ATOM 2648 C CA . TRP A 1 318 ? -3.738 30.203 1.35 1 90.81 318 TRP A CA 1
ATOM 2649 C C . TRP A 1 318 ? -5.02 30.641 0.653 1 90.81 318 TRP A C 1
ATOM 2651 O O . TRP A 1 318 ? -5.141 31.797 0.224 1 90.81 318 TRP A O 1
ATOM 2661 N N . MET A 1 319 ? -6.004 29.703 0.577 1 88.5 319 MET A N 1
ATOM 2662 C CA . MET A 1 319 ? -7.203 30.094 -0.153 1 88.5 319 MET A CA 1
ATOM 2663 C C . MET A 1 319 ? -8.445 29.906 0.712 1 88.5 319 MET A C 1
ATOM 2665 O O . MET A 1 319 ? -9.531 30.391 0.357 1 88.5 319 MET A O 1
ATOM 2669 N N . ILE A 1 320 ? -8.305 29.312 1.84 1 89.69 320 ILE A N 1
ATOM 2670 C CA . ILE A 1 320 ? -9.453 29.062 2.707 1 89.69 320 ILE A CA 1
ATOM 2671 C C . ILE A 1 320 ? -9.961 30.375 3.285 1 89.69 320 ILE A C 1
ATOM 2673 O O . ILE A 1 320 ? -9.18 31.203 3.76 1 89.69 320 ILE A O 1
ATOM 2677 N N . LYS A 1 321 ? -11.273 30.531 3.262 1 88.81 321 LYS A N 1
ATOM 2678 C CA . LYS A 1 321 ? -11.938 31.719 3.771 1 88.81 321 LYS A CA 1
ATOM 2679 C C . LYS A 1 321 ? -12.648 31.438 5.09 1 88.81 321 LYS A C 1
ATOM 2681 O O . LYS A 1 321 ? -12.695 30.281 5.539 1 88.81 321 LYS A O 1
ATOM 2686 N N . ASP A 1 322 ? -13.07 32.531 5.625 1 88.94 322 ASP A N 1
ATOM 2687 C CA . ASP A 1 322 ? -13.906 32.344 6.805 1 88.94 322 ASP A CA 1
ATOM 2688 C C . ASP A 1 322 ? -15.172 31.562 6.469 1 88.94 322 ASP A C 1
ATOM 2690 O O . ASP A 1 322 ? -15.758 31.75 5.398 1 88.94 322 ASP A O 1
ATOM 2694 N N . PHE A 1 323 ? -15.539 30.75 7.355 1 85 323 PHE A N 1
ATOM 2695 C CA . PHE A 1 323 ? -16.703 29.906 7.156 1 85 323 PHE A CA 1
ATOM 2696 C C . PHE A 1 323 ? -17.969 30.766 6.977 1 85 323 PHE A C 1
ATOM 2698 O O . PHE A 1 323 ? -18.234 31.656 7.781 1 85 323 PHE A O 1
ATOM 2705 N N . GLY A 1 324 ? -18.656 30.5 5.875 1 83.75 324 GLY A N 1
ATOM 2706 C CA . GLY A 1 324 ? -19.875 31.234 5.578 1 83.75 324 GLY A CA 1
ATOM 2707 C C . GLY A 1 324 ? -20.266 31.188 4.113 1 83.75 324 GLY A C 1
ATOM 2708 O O . GLY A 1 324 ? -19.609 30.5 3.314 1 83.75 324 GLY A O 1
ATOM 2709 N N . ASP A 1 325 ? -21.219 31.922 3.793 1 78.12 325 ASP A N 1
ATOM 2710 C CA . ASP A 1 325 ? -21.812 31.875 2.459 1 78.12 325 ASP A CA 1
ATOM 2711 C C . ASP A 1 325 ? -20.844 32.406 1.41 1 78.12 325 ASP A C 1
ATOM 2713 O O . ASP A 1 325 ? -20.859 31.984 0.256 1 78.12 325 ASP A O 1
ATOM 2717 N N . LYS A 1 326 ? -20.062 33.219 1.833 1 80.19 326 LYS A N 1
ATOM 2718 C CA . LYS A 1 326 ? -19.141 33.844 0.894 1 80.19 326 LYS A CA 1
ATOM 2719 C C . LYS A 1 326 ? -18.078 32.844 0.409 1 80.19 326 LYS A C 1
ATOM 2721 O O . LYS A 1 326 ? -17.375 33.094 -0.571 1 80.19 326 LYS A O 1
ATOM 2726 N N . ALA A 1 327 ? -18.109 31.719 1.018 1 84.06 327 ALA A N 1
ATOM 2727 C CA . ALA A 1 327 ? -17.125 30.703 0.662 1 84.06 327 ALA A CA 1
ATOM 2728 C C . ALA A 1 327 ? -17.594 29.875 -0.531 1 84.06 327 ALA A C 1
ATOM 2730 O O . ALA A 1 327 ? -16.812 29.141 -1.139 1 84.06 327 ALA A O 1
ATOM 2731 N N . PHE A 1 328 ? -18.875 29.938 -0.963 1 85.56 328 PHE A N 1
ATOM 2732 C CA . PHE A 1 328 ? -19.359 29.344 -2.201 1 85.56 328 PHE A CA 1
ATOM 2733 C C . PHE A 1 328 ? -18.875 30.141 -3.41 1 85.56 328 PHE A C 1
ATOM 2735 O O . PHE A 1 328 ? -19.031 31.359 -3.447 1 85.56 328 PHE A O 1
ATOM 2742 N N . VAL A 1 329 ? -18.406 29.516 -4.383 1 84.75 329 VAL A N 1
ATOM 2743 C CA . VAL A 1 329 ? -17.656 30.188 -5.438 1 84.75 329 VAL A CA 1
ATOM 2744 C C . VAL A 1 329 ? -18.609 30.719 -6.5 1 84.75 329 VAL A C 1
ATOM 2746 O O . VAL A 1 329 ? -18.234 31.562 -7.316 1 84.75 329 VAL A O 1
ATOM 2749 N N . GLY A 1 330 ? -19.844 30.141 -6.59 1 90.94 330 GLY A N 1
ATOM 2750 C CA . GLY A 1 330 ? -20.828 30.609 -7.543 1 90.94 330 GLY A CA 1
ATOM 2751 C C . GLY A 1 330 ? -21.156 29.594 -8.617 1 90.94 330 GLY A C 1
ATOM 2752 O O . GLY A 1 330 ? -20.281 28.828 -9.039 1 90.94 330 GLY A O 1
ATOM 2753 N N . TRP A 1 331 ? -22.359 29.609 -9.125 1 94.56 331 TRP A N 1
ATOM 2754 C CA . TRP A 1 331 ? -22.875 28.578 -10.016 1 94.56 331 TRP A CA 1
ATOM 2755 C C . TRP A 1 331 ? -22.25 28.688 -11.398 1 94.56 331 TRP A C 1
ATOM 2757 O O . TRP A 1 331 ? -22.078 27.672 -12.094 1 94.56 331 TRP A O 1
ATOM 2767 N N . ASP A 1 332 ? -21.906 29.844 -11.828 1 96.31 332 ASP A N 1
ATOM 2768 C CA . ASP A 1 332 ? -21.281 30 -13.141 1 96.31 332 ASP A CA 1
ATOM 2769 C C . ASP A 1 332 ? -19.969 29.219 -13.219 1 96.31 332 ASP A C 1
ATOM 2771 O O . ASP A 1 332 ? -19.719 28.484 -14.18 1 96.31 332 ASP A O 1
ATOM 2775 N N . LYS A 1 333 ? -19.219 29.391 -12.18 1 96.56 333 LYS A N 1
ATOM 2776 C CA . LYS A 1 333 ? -17.938 28.688 -12.125 1 96.56 333 LYS A CA 1
ATOM 2777 C C . LYS A 1 333 ? -18.141 27.188 -11.992 1 96.56 333 LYS A C 1
ATOM 2779 O O . LYS A 1 333 ? -17.438 26.391 -12.633 1 96.56 333 LYS A O 1
ATOM 2784 N N . VAL A 1 334 ? -19.109 26.781 -11.195 1 97.69 334 VAL A N 1
ATOM 2785 C CA . VAL A 1 334 ? -19.406 25.359 -10.969 1 97.69 334 VAL A CA 1
ATOM 2786 C C . VAL A 1 334 ? -19.844 24.719 -12.281 1 97.69 334 VAL A C 1
ATOM 2788 O O . VAL A 1 334 ? -19.375 23.625 -12.633 1 97.69 334 VAL A O 1
ATOM 2791 N N . GLU A 1 335 ? -20.688 25.422 -13.023 1 97.69 335 GLU A N 1
ATOM 2792 C CA . GLU A 1 335 ? -21.172 24.875 -14.289 1 97.69 335 GLU A CA 1
ATOM 2793 C C . GLU A 1 335 ? -20.047 24.719 -15.305 1 97.69 335 GLU A C 1
ATOM 2795 O O . GLU A 1 335 ? -20.016 23.766 -16.078 1 97.69 335 GLU A O 1
ATOM 2800 N N . LYS A 1 336 ? -19.203 25.672 -15.344 1 97.94 336 LYS A N 1
ATOM 2801 C CA . LYS A 1 336 ? -18.047 25.594 -16.234 1 97.94 336 LYS A CA 1
ATOM 2802 C C . LYS A 1 336 ? -17.156 24.406 -15.883 1 97.94 336 LYS A C 1
ATOM 2804 O O . LYS A 1 336 ? -16.641 23.703 -16.766 1 97.94 336 LYS A O 1
ATOM 2809 N N . ALA A 1 337 ? -16.938 24.219 -14.617 1 98.19 337 ALA A N 1
ATOM 2810 C CA . ALA A 1 337 ? -16.156 23.078 -14.156 1 98.19 337 ALA A CA 1
ATOM 2811 C C . ALA A 1 337 ? -16.812 21.766 -14.547 1 98.19 337 ALA A C 1
ATOM 2813 O O . ALA A 1 337 ? -16.141 20.844 -15.031 1 98.19 337 ALA A O 1
ATOM 2814 N N . LEU A 1 338 ? -18.094 21.656 -14.375 1 98.56 338 LEU A N 1
ATOM 2815 C CA . LEU A 1 338 ? -18.844 20.453 -14.719 1 98.56 338 LEU A CA 1
ATOM 2816 C C . LEU A 1 338 ? -18.781 20.188 -16.219 1 98.56 338 LEU A C 1
ATOM 2818 O O . LEU A 1 338 ? -18.656 19.047 -16.656 1 98.56 338 LEU A O 1
ATOM 2822 N N . LYS A 1 339 ? -18.875 21.25 -17 1 98.38 339 LYS A N 1
ATOM 2823 C CA . LYS A 1 339 ? -18.766 21.109 -18.438 1 98.38 339 LYS A CA 1
ATOM 2824 C C . LYS A 1 339 ? -17.391 20.562 -18.828 1 98.38 339 LYS A C 1
ATOM 2826 O O . LYS A 1 339 ? -17.281 19.734 -19.734 1 98.38 339 LYS A O 1
ATOM 2831 N N . TRP A 1 340 ? -16.406 20.984 -18.141 1 98.56 340 TRP A N 1
ATOM 2832 C CA . TRP A 1 340 ? -15.055 20.484 -18.391 1 98.56 340 TRP A CA 1
ATOM 2833 C C . TRP A 1 340 ? -14.984 18.984 -18.141 1 98.56 340 TRP A C 1
ATOM 2835 O O . TRP A 1 340 ? -14.438 18.234 -18.969 1 98.56 340 TRP A O 1
ATOM 2845 N N . PHE A 1 341 ? -15.484 18.516 -17.047 1 98.56 341 PHE A N 1
ATOM 2846 C CA . PHE A 1 341 ? -15.508 17.094 -16.734 1 98.56 341 PHE A CA 1
ATOM 2847 C C . PHE A 1 341 ? -16.281 16.312 -17.797 1 98.56 341 PHE A C 1
ATOM 2849 O O . PHE A 1 341 ? -15.883 15.211 -18.172 1 98.56 341 PHE A O 1
ATOM 2856 N N . GLU A 1 342 ? -17.375 16.875 -18.25 1 98.25 342 GLU A N 1
ATOM 2857 C CA . GLU A 1 342 ? -18.188 16.25 -19.281 1 98.25 342 GLU A CA 1
ATOM 2858 C C . GLU A 1 342 ? -17.391 16.031 -20.562 1 98.25 342 GLU A C 1
ATOM 2860 O O . GLU A 1 342 ? -17.562 15.031 -21.25 1 98.25 342 GLU A O 1
ATOM 2865 N N . GLU A 1 343 ? -16.5 16.906 -20.828 1 97.56 343 GLU A N 1
ATOM 2866 C CA . GLU A 1 343 ? -15.781 16.938 -22.094 1 97.56 343 GLU A CA 1
ATOM 2867 C C . GLU A 1 343 ? -14.492 16.125 -22.016 1 97.56 343 GLU A C 1
ATOM 2869 O O . GLU A 1 343 ? -13.797 15.945 -23.016 1 97.56 343 GLU A O 1
ATOM 2874 N N . HIS A 1 344 ? -14.133 15.633 -20.859 1 98 344 HIS A N 1
ATOM 2875 C CA . HIS A 1 344 ? -12.883 14.891 -20.688 1 98 344 HIS A CA 1
ATOM 2876 C C . HIS A 1 344 ? -13.156 13.445 -20.281 1 98 344 HIS A C 1
ATOM 2878 O O . HIS A 1 344 ? -13.203 13.133 -19.094 1 98 344 HIS A O 1
ATOM 2884 N N . GLU A 1 345 ? -13.094 12.578 -21.234 1 96.62 345 GLU A N 1
ATOM 2885 C CA . GLU A 1 345 ? -13.477 11.18 -21.062 1 96.62 345 GLU A CA 1
ATOM 2886 C C . GLU A 1 345 ? -12.484 10.445 -20.156 1 96.62 345 GLU A C 1
ATOM 2888 O O . GLU A 1 345 ? -12.781 9.375 -19.641 1 96.62 345 GLU A O 1
ATOM 2893 N N . SER A 1 346 ? -11.25 11.023 -19.969 1 98 346 SER A N 1
ATOM 2894 C CA . SER A 1 346 ? -10.227 10.391 -19.141 1 98 346 SER A CA 1
ATOM 2895 C C . SER A 1 346 ? -10.594 10.469 -17.672 1 98 346 SER A C 1
ATOM 2897 O O . SER A 1 346 ? -10.016 9.758 -16.844 1 98 346 SER A O 1
ATOM 2899 N N . MET A 1 347 ? -11.578 11.297 -17.25 1 98.5 347 MET A N 1
ATOM 2900 C CA . MET A 1 347 ? -11.961 11.492 -15.859 1 98.5 347 MET A CA 1
ATOM 2901 C C . MET A 1 347 ? -12.93 10.406 -15.398 1 98.5 347 MET A C 1
ATOM 2903 O O . MET A 1 347 ? -14.125 10.664 -15.242 1 98.5 347 MET A O 1
ATOM 2907 N N . ILE A 1 348 ? -12.375 9.242 -15.07 1 98.56 348 ILE A N 1
ATOM 2908 C CA . ILE A 1 348 ? -13.25 8.141 -14.672 1 98.56 348 ILE A CA 1
ATOM 2909 C C . ILE A 1 348 ? -13.617 8.289 -13.195 1 98.56 348 ILE A C 1
ATOM 2911 O O . ILE A 1 348 ? -14.516 7.602 -12.703 1 98.56 348 ILE A O 1
ATOM 2915 N N . GLU A 1 349 ? -12.977 9.219 -12.477 1 98.5 349 GLU A N 1
ATOM 2916 C CA . GLU A 1 349 ? -13.359 9.578 -11.117 1 98.5 349 GLU A CA 1
ATOM 2917 C C . GLU A 1 349 ? -13.281 11.094 -10.906 1 98.5 349 GLU A C 1
ATOM 2919 O O . GLU A 1 349 ? -12.391 11.75 -11.438 1 98.5 349 GLU A O 1
ATOM 2924 N N . ILE A 1 350 ? -14.211 11.633 -10.227 1 98.75 350 ILE A N 1
ATOM 2925 C CA . ILE A 1 350 ? -14.242 13.039 -9.836 1 98.75 350 ILE A CA 1
ATOM 2926 C C . ILE A 1 350 ? -14.156 13.148 -8.312 1 98.75 350 ILE A C 1
ATOM 2928 O O . ILE A 1 350 ? -14.898 12.477 -7.59 1 98.75 350 ILE A O 1
ATOM 2932 N N . LEU A 1 351 ? -13.25 13.883 -7.82 1 98.56 351 LEU A N 1
ATOM 2933 C CA . LEU A 1 351 ? -13.156 14.18 -6.395 1 98.56 351 LEU A CA 1
ATOM 2934 C C . LEU A 1 351 ? -13.68 15.578 -6.094 1 98.56 351 LEU A C 1
ATOM 2936 O O . LEU A 1 351 ? -13.078 16.578 -6.508 1 98.56 351 LEU A O 1
ATOM 2940 N N . ILE A 1 352 ? -14.789 15.633 -5.465 1 98.62 352 ILE A N 1
ATOM 2941 C CA . ILE A 1 352 ? -15.359 16.906 -5.023 1 98.62 352 ILE A CA 1
ATOM 2942 C C . ILE A 1 352 ? -14.852 17.234 -3.623 1 98.62 352 ILE A C 1
ATOM 2944 O O . ILE A 1 352 ? -15.141 16.516 -2.664 1 98.62 352 ILE A O 1
ATOM 2948 N N . THR A 1 353 ? -14.031 18.266 -3.525 1 96.75 353 THR A N 1
ATOM 2949 C CA . THR A 1 353 ? -13.375 18.641 -2.281 1 96.75 353 THR A CA 1
ATOM 2950 C C . THR A 1 353 ? -13.164 20.156 -2.217 1 96.75 353 THR A C 1
ATOM 2952 O O . THR A 1 353 ? -14.062 20.922 -2.572 1 96.75 353 THR A O 1
ATOM 2955 N N . GLY A 1 354 ? -11.984 20.656 -1.88 1 92.5 354 GLY A N 1
ATOM 2956 C CA . GLY A 1 354 ? -11.688 22.062 -1.602 1 92.5 354 GLY A CA 1
ATOM 2957 C C . GLY A 1 354 ? -11.555 22.359 -0.12 1 92.5 354 GLY A C 1
ATOM 2958 O O . GLY A 1 354 ? -10.578 21.953 0.515 1 92.5 354 GLY A O 1
ATOM 2959 N N . GLY A 1 355 ? -12.555 23.281 0.228 1 94.25 355 GLY A N 1
ATOM 2960 C CA . GLY A 1 355 ? -12.781 23.156 1.658 1 94.25 355 GLY A CA 1
ATOM 2961 C C . GLY A 1 355 ? -13.555 21.906 2.033 1 94.25 355 GLY A C 1
ATOM 2962 O O . GLY A 1 355 ? -13.039 20.797 1.896 1 94.25 355 GLY A O 1
ATOM 2963 N N . ASP A 1 356 ? -14.828 22.172 2.305 1 96.75 356 ASP A N 1
ATOM 2964 C CA . ASP A 1 356 ? -15.688 21.047 2.617 1 96.75 356 ASP A CA 1
ATOM 2965 C C . ASP A 1 356 ? -16.984 21.109 1.82 1 96.75 356 ASP A C 1
ATOM 2967 O O . ASP A 1 356 ? -17.859 21.922 2.111 1 96.75 356 ASP A O 1
ATOM 2971 N N . PRO A 1 357 ? -17.109 20.203 0.857 1 97.06 357 PRO A N 1
ATOM 2972 C CA . PRO A 1 357 ? -18.266 20.297 -0.035 1 97.06 357 PRO A CA 1
ATOM 2973 C C . PRO A 1 357 ? -19.594 20 0.676 1 97.06 357 PRO A C 1
ATOM 2975 O O . PRO A 1 357 ? -20.656 20.391 0.184 1 97.06 357 PRO A O 1
ATOM 2978 N N . LEU A 1 358 ? -19.562 19.359 1.821 1 97.56 358 LEU A N 1
ATOM 2979 C CA . LEU A 1 358 ? -20.797 19.031 2.521 1 97.56 358 LEU A CA 1
ATOM 2980 C C . LEU A 1 358 ? -21.297 20.234 3.318 1 97.56 358 LEU A C 1
ATOM 2982 O O . LEU A 1 358 ? -22.328 20.156 3.98 1 97.56 358 LEU A O 1
ATOM 2986 N N . CYS A 1 359 ? -20.625 21.328 3.201 1 95.75 359 CYS A N 1
ATOM 2987 C CA . CYS A 1 359 ? -21.125 22.594 3.738 1 95.75 359 CYS A CA 1
ATOM 2988 C C . CYS A 1 359 ? -22.188 23.188 2.83 1 95.75 359 CYS A C 1
ATOM 2990 O O . CYS A 1 359 ? -22.953 24.062 3.246 1 95.75 359 CYS A O 1
ATOM 2992 N N . LEU A 1 360 ? -22.25 22.75 1.592 1 96.12 360 LEU A N 1
ATOM 2993 C CA . LEU A 1 360 ? -23.281 23.188 0.665 1 96.12 360 LEU A CA 1
ATOM 2994 C C . LEU A 1 360 ? -24.641 22.656 1.088 1 96.12 360 LEU A C 1
ATOM 2996 O O . LEU A 1 360 ? -24.734 21.641 1.78 1 96.12 360 LEU A O 1
ATOM 3000 N N . SER A 1 361 ? -25.688 23.375 0.652 1 95.75 361 SER A N 1
ATOM 3001 C CA . SER A 1 361 ? -27.047 22.891 0.916 1 95.75 361 SER A CA 1
ATOM 3002 C C . SER A 1 361 ? -27.344 21.625 0.13 1 95.75 361 SER A C 1
ATOM 3004 O O . SER A 1 361 ? -26.703 21.344 -0.879 1 95.75 361 SER A O 1
ATOM 3006 N N . ASP A 1 362 ? -28.312 20.859 0.574 1 97.81 362 ASP A N 1
ATOM 3007 C CA . ASP A 1 362 ? -28.734 19.656 -0.145 1 97.81 362 ASP A CA 1
ATOM 3008 C C . ASP A 1 362 ? -29.156 19.984 -1.574 1 97.81 362 ASP A C 1
ATOM 3010 O O . ASP A 1 362 ? -28.875 19.234 -2.502 1 97.81 362 ASP A O 1
ATOM 3014 N N . SER A 1 363 ? -29.781 21.156 -1.742 1 97.5 363 SER A N 1
ATOM 3015 C CA . SER A 1 363 ? -30.219 21.562 -3.07 1 97.5 363 SER A CA 1
ATOM 3016 C C . SER A 1 363 ? -29.031 21.828 -3.986 1 97.5 363 SER A C 1
ATOM 3018 O O . SER A 1 363 ? -29.062 21.484 -5.168 1 97.5 363 SER A O 1
ATOM 3020 N N . SER A 1 364 ? -28 22.453 -3.43 1 97.06 364 SER A N 1
ATOM 3021 C CA . SER A 1 364 ? -26.797 22.719 -4.207 1 97.06 364 SER A CA 1
ATOM 3022 C C . SER A 1 364 ? -26.078 21.422 -4.59 1 97.06 364 SER A C 1
ATOM 3024 O O . SER A 1 364 ? -25.656 21.266 -5.73 1 97.06 364 SER A O 1
ATOM 3026 N N . ILE A 1 365 ? -25.969 20.531 -3.65 1 98.25 365 ILE A N 1
ATOM 3027 C CA . ILE A 1 365 ? -25.344 19.25 -3.928 1 98.25 365 ILE A CA 1
ATOM 3028 C C . ILE A 1 365 ? -26.156 18.484 -4.969 1 98.25 365 ILE A C 1
ATOM 3030 O O . ILE A 1 365 ? -25.594 17.875 -5.879 1 98.25 365 ILE A O 1
ATOM 3034 N N . LYS A 1 366 ? -27.469 18.547 -4.844 1 98.5 366 LYS A N 1
ATOM 3035 C CA . LYS A 1 366 ? -28.359 17.891 -5.789 1 98.5 366 LYS A CA 1
ATOM 3036 C C . LYS A 1 366 ? -28.109 18.359 -7.219 1 98.5 366 LYS A C 1
ATOM 3038 O O . LYS A 1 366 ? -28.047 17.547 -8.148 1 98.5 366 LYS A O 1
ATOM 3043 N N . LYS A 1 367 ? -27.922 19.656 -7.379 1 98 367 LYS A N 1
ATOM 3044 C CA . LYS A 1 367 ? -27.656 20.219 -8.703 1 98 367 LYS A CA 1
ATOM 3045 C C . LYS A 1 367 ? -26.375 19.656 -9.297 1 98 367 LYS A C 1
ATOM 3047 O O . LYS A 1 367 ? -26.312 19.328 -10.484 1 98 367 LYS A O 1
ATOM 3052 N N . ILE A 1 368 ? -25.391 19.516 -8.508 1 98.31 368 ILE A N 1
ATOM 3053 C CA . ILE A 1 368 ? -24.094 19.016 -8.953 1 98.31 368 ILE A CA 1
ATOM 3054 C C . ILE A 1 368 ? -24.219 17.547 -9.328 1 98.31 368 ILE A C 1
ATOM 3056 O O . ILE A 1 368 ? -23.781 17.141 -10.414 1 98.31 368 ILE A O 1
ATOM 3060 N N . VAL A 1 369 ? -24.844 16.734 -8.453 1 98.19 369 VAL A N 1
ATOM 3061 C CA . VAL A 1 369 ? -24.859 15.281 -8.648 1 98.19 369 VAL A CA 1
ATOM 3062 C C . VAL A 1 369 ? -25.781 14.93 -9.812 1 98.19 369 VAL A C 1
ATOM 3064 O O . VAL A 1 369 ? -25.516 13.977 -10.547 1 98.19 369 VAL A O 1
ATOM 3067 N N . GLU A 1 370 ? -26.844 15.734 -10.062 1 98.12 370 GLU A N 1
ATOM 3068 C CA . GLU A 1 370 ? -27.719 15.523 -11.203 1 98.12 370 GLU A CA 1
ATOM 3069 C C . GLU A 1 370 ? -26.969 15.695 -12.523 1 98.12 370 GLU A C 1
ATOM 3071 O O . GLU A 1 370 ? -27.219 14.977 -13.484 1 98.12 370 GLU A O 1
ATOM 3076 N N . ARG A 1 371 ? -26.062 16.656 -12.516 1 97.88 371 ARG A N 1
ATOM 3077 C CA . ARG A 1 371 ? -25.234 16.859 -13.695 1 97.88 371 ARG A CA 1
ATOM 3078 C C . ARG A 1 371 ? -24.281 15.672 -13.906 1 97.88 371 ARG A C 1
ATOM 3080 O O . ARG A 1 371 ? -24.188 15.148 -15.016 1 97.88 371 ARG A O 1
ATOM 3087 N N . ILE A 1 372 ? -23.672 15.188 -12.914 1 98.56 372 ILE A N 1
ATOM 3088 C CA . ILE A 1 372 ? -22.641 14.148 -12.977 1 98.56 372 ILE A CA 1
ATOM 3089 C C . ILE A 1 372 ? -23.281 12.82 -13.367 1 98.56 372 ILE A C 1
ATOM 3091 O O . ILE A 1 372 ? -22.672 12.016 -14.078 1 98.56 372 ILE A O 1
ATOM 3095 N N . LYS A 1 373 ? -24.5 12.609 -12.914 1 98 373 LYS A N 1
ATOM 3096 C CA . LYS A 1 373 ? -25.234 11.383 -13.219 1 98 373 LYS A CA 1
ATOM 3097 C C . LYS A 1 373 ? -25.219 11.086 -14.719 1 98 373 LYS A C 1
ATOM 3099 O O . LYS A 1 373 ? -25.188 9.922 -15.125 1 98 373 LYS A O 1
ATOM 3104 N N . ASN A 1 374 ? -25.094 12.125 -15.508 1 96.81 374 ASN A N 1
ATOM 3105 C CA . ASN A 1 374 ? -25.219 11.992 -16.953 1 96.81 374 ASN A CA 1
ATOM 3106 C C . ASN A 1 374 ? -23.875 11.781 -17.625 1 96.81 374 ASN A C 1
ATOM 3108 O O . ASN A 1 374 ? -23.797 11.609 -18.844 1 96.81 374 ASN A O 1
ATOM 3112 N N . PHE A 1 375 ? -22.797 11.836 -16.875 1 98.12 375 PHE A N 1
ATOM 3113 C CA . PHE A 1 375 ? -21.469 11.609 -17.438 1 98.12 375 PHE A CA 1
ATOM 3114 C C . PHE A 1 375 ? -21.172 10.117 -17.531 1 98.12 375 PHE A C 1
ATOM 3116 O O . PHE A 1 375 ? -20.672 9.516 -16.594 1 98.12 375 PHE A O 1
ATOM 3123 N N . ASP A 1 376 ? -21.312 9.438 -18.656 1 96.25 376 ASP A N 1
ATOM 3124 C CA . ASP A 1 376 ? -21.234 7.992 -18.844 1 96.25 376 ASP A CA 1
ATOM 3125 C C . ASP A 1 376 ? -19.828 7.465 -18.531 1 96.25 376 ASP A C 1
ATOM 3127 O O . ASP A 1 376 ? -19.688 6.332 -18.062 1 96.25 376 ASP A O 1
ATOM 3131 N N . HIS A 1 377 ? -18.797 8.312 -18.75 1 97.38 377 HIS A N 1
ATOM 3132 C CA . HIS A 1 377 ? -17.422 7.855 -18.578 1 97.38 377 HIS A CA 1
ATOM 3133 C C . HIS A 1 377 ? -17.016 7.836 -17.109 1 97.38 377 HIS A C 1
ATOM 3135 O O . HIS A 1 377 ? -16.016 7.234 -16.734 1 97.38 377 HIS A O 1
ATOM 3141 N N . VAL A 1 378 ? -17.812 8.484 -16.203 1 98.38 378 VAL A N 1
ATOM 3142 C CA . VAL A 1 378 ? -17.469 8.578 -14.781 1 98.38 378 VAL A CA 1
ATOM 3143 C C . VAL A 1 378 ? -17.938 7.32 -14.055 1 98.38 378 VAL A C 1
ATOM 3145 O O . VAL A 1 378 ? -19.109 6.965 -14.109 1 98.38 378 VAL A O 1
ATOM 3148 N N . ILE A 1 379 ? -16.969 6.652 -13.398 1 98.19 379 ILE A N 1
ATOM 3149 C CA . ILE A 1 379 ? -17.25 5.43 -12.648 1 98.19 379 ILE A CA 1
ATOM 3150 C C . ILE A 1 379 ? -17.453 5.766 -11.172 1 98.19 379 ILE A C 1
ATOM 3152 O O . ILE A 1 379 ? -18.375 5.262 -10.531 1 98.19 379 ILE A O 1
ATOM 3156 N N . GLY A 1 380 ? -16.578 6.648 -10.648 1 98.06 380 GLY A N 1
ATOM 3157 C CA . GLY A 1 380 ? -16.625 6.945 -9.227 1 98.06 380 GLY A CA 1
ATOM 3158 C C . GLY A 1 380 ? -16.734 8.43 -8.93 1 98.06 380 GLY A C 1
ATOM 3159 O O . GLY A 1 380 ? -16.188 9.25 -9.656 1 98.06 380 GLY A O 1
ATOM 3160 N N . VAL A 1 381 ? -17.438 8.797 -7.895 1 98.62 381 VAL A N 1
ATOM 3161 C CA . VAL A 1 381 ? -17.516 10.148 -7.352 1 98.62 381 VAL A CA 1
ATOM 3162 C C . VAL A 1 381 ? -17.141 10.133 -5.871 1 98.62 381 VAL A C 1
ATOM 3164 O O . VAL A 1 381 ? -17.688 9.359 -5.09 1 98.62 381 VAL A O 1
ATOM 3167 N N . ARG A 1 382 ? -16.266 10.938 -5.512 1 98.19 382 ARG A N 1
ATOM 3168 C CA . ARG A 1 382 ? -15.75 11 -4.148 1 98.19 382 ARG A CA 1
ATOM 3169 C C . ARG A 1 382 ? -16.016 12.375 -3.529 1 98.19 382 ARG A C 1
ATOM 3171 O O . ARG A 1 382 ? -15.789 13.398 -4.172 1 98.19 382 ARG A O 1
ATOM 3178 N N . PHE A 1 383 ? -16.453 12.359 -2.348 1 98.62 383 PHE A N 1
ATOM 3179 C CA . PHE A 1 383 ? -16.594 13.586 -1.579 1 98.62 383 PHE A CA 1
ATOM 3180 C C . PHE A 1 383 ? -15.562 13.656 -0.463 1 98.62 383 PHE A C 1
ATOM 3182 O O . PHE A 1 383 ? -15.562 12.82 0.444 1 98.62 383 PHE A O 1
ATOM 3189 N N . GLY A 1 384 ? -14.617 14.57 -0.576 1 97.94 384 GLY A N 1
ATOM 3190 C CA . GLY A 1 384 ? -13.695 14.852 0.52 1 97.94 384 GLY A CA 1
ATOM 3191 C C . GLY A 1 384 ? -14.281 15.781 1.562 1 97.94 384 GLY A C 1
ATOM 3192 O O . GLY A 1 384 ? -14.531 16.953 1.281 1 97.94 384 GLY A O 1
ATOM 3193 N N . THR A 1 385 ? -14.531 15.258 2.768 1 98.06 385 THR A N 1
ATOM 3194 C CA . THR A 1 385 ? -15.195 16.062 3.785 1 98.06 385 THR A CA 1
ATOM 3195 C C . THR A 1 385 ? -14.75 15.648 5.184 1 98.06 385 THR A C 1
ATOM 3197 O O . THR A 1 385 ? -14.508 14.469 5.434 1 98.06 385 THR A O 1
ATOM 3200 N N . ARG A 1 386 ? -14.656 16.562 6.039 1 97.38 386 ARG A N 1
ATOM 3201 C CA . ARG A 1 386 ? -14.383 16.266 7.441 1 97.38 386 ARG A CA 1
ATOM 3202 C C . ARG A 1 386 ? -15.625 16.469 8.297 1 97.38 386 ARG A C 1
ATOM 3204 O O . ARG A 1 386 ? -15.578 16.297 9.516 1 97.38 386 ARG A O 1
ATOM 3211 N N . THR A 1 387 ? -16.766 16.75 7.684 1 97.56 387 THR A N 1
ATOM 3212 C CA . THR A 1 387 ? -17.984 16.984 8.445 1 97.56 387 THR A CA 1
ATOM 3213 C C . THR A 1 387 ? -18.375 15.727 9.227 1 97.56 387 THR A C 1
ATOM 3215 O O . THR A 1 387 ? -18.969 15.828 10.297 1 97.56 387 THR A O 1
ATOM 3218 N N . LEU A 1 388 ? -17.969 14.617 8.734 1 97.56 388 LEU A N 1
ATOM 3219 C CA . LEU A 1 388 ? -18.234 13.367 9.438 1 97.56 388 LEU A CA 1
ATOM 3220 C C . LEU A 1 388 ? -17.688 13.414 10.859 1 97.56 388 LEU A C 1
ATOM 3222 O O . LEU A 1 388 ? -18.25 12.805 11.766 1 97.56 388 LEU A O 1
ATOM 3226 N N . LEU A 1 389 ? -16.594 14.164 11.062 1 98.06 389 LEU A N 1
ATOM 3227 C CA . LEU A 1 389 ? -15.906 14.227 12.352 1 98.06 389 LEU A CA 1
ATOM 3228 C C . LEU A 1 389 ? -16.25 15.516 13.086 1 98.06 389 LEU A C 1
ATOM 3230 O O . LEU A 1 389 ? -16.156 15.578 14.312 1 98.06 389 LEU A O 1
ATOM 3234 N N . THR A 1 390 ? -16.688 16.594 12.352 1 98.19 390 THR A N 1
ATOM 3235 C CA . THR A 1 390 ? -16.797 17.922 12.945 1 98.19 390 THR A CA 1
ATOM 3236 C C . THR A 1 390 ? -18.25 18.328 13.125 1 98.19 390 THR A C 1
ATOM 3238 O O . THR A 1 390 ? -18.562 19.219 13.906 1 98.19 390 THR A O 1
ATOM 3241 N N . ALA A 1 391 ? -19.094 17.719 12.367 1 98.25 391 ALA A N 1
ATOM 3242 C CA . ALA A 1 391 ? -20.547 17.828 12.453 1 98.25 391 ALA A CA 1
ATOM 3243 C C . ALA A 1 391 ? -21.219 16.594 11.875 1 98.25 391 ALA A C 1
ATOM 3245 O O . ALA A 1 391 ? -21.938 16.672 10.883 1 98.25 391 ALA A O 1
ATOM 3246 N N . PRO A 1 392 ? -21.094 15.453 12.578 1 98.31 392 PRO A N 1
ATOM 3247 C CA . PRO A 1 392 ? -21.594 14.188 12.023 1 98.31 392 PRO A CA 1
ATOM 3248 C C . PRO A 1 392 ? -23.094 14.234 11.734 1 98.31 392 PRO A C 1
ATOM 3250 O O . PRO A 1 392 ? -23.578 13.484 10.883 1 98.31 392 PRO A O 1
ATOM 3253 N N . MET A 1 393 ? -23.891 15.133 12.312 1 97.81 393 MET A N 1
ATOM 3254 C CA . MET A 1 393 ? -25.328 15.273 12.102 1 97.81 393 MET A CA 1
ATOM 3255 C C . MET A 1 393 ? -25.625 15.758 10.688 1 97.81 393 MET A C 1
ATOM 3257 O O . MET A 1 393 ? -26.766 15.719 10.242 1 97.81 393 MET A O 1
ATOM 3261 N N . ARG A 1 394 ? -24.547 16.172 9.969 1 98.5 394 ARG A N 1
ATOM 3262 C CA . ARG A 1 394 ? -24.703 16.594 8.57 1 98.5 394 ARG A CA 1
ATOM 3263 C C . ARG A 1 394 ? -25.094 15.406 7.695 1 98.5 394 ARG A C 1
ATOM 3265 O O . ARG A 1 394 ? -25.641 15.586 6.602 1 98.5 394 ARG A O 1
ATOM 3272 N N . ILE A 1 395 ? -24.812 14.188 8.148 1 98.56 395 ILE A N 1
ATOM 3273 C CA . ILE A 1 395 ? -25.234 12.984 7.434 1 98.56 395 ILE A CA 1
ATOM 3274 C C . ILE A 1 395 ? -26.688 12.672 7.746 1 98.56 395 ILE A C 1
ATOM 3276 O O . ILE A 1 395 ? -26.984 11.93 8.688 1 98.56 395 ILE A O 1
ATOM 3280 N N . THR A 1 396 ? -27.562 13.258 6.973 1 98.19 396 THR A N 1
ATOM 3281 C CA . THR A 1 396 ? -29 13.117 7.164 1 98.19 396 THR A CA 1
ATOM 3282 C C . THR A 1 396 ? -29.609 12.203 6.102 1 98.19 396 THR A C 1
ATOM 3284 O O . THR A 1 396 ? -28.953 11.891 5.105 1 98.19 396 THR A O 1
ATOM 3287 N N . GLU A 1 397 ? -30.812 11.828 6.328 1 97.5 397 GLU A N 1
ATOM 3288 C CA . GLU A 1 397 ? -31.531 11.055 5.328 1 97.5 397 GLU A CA 1
ATOM 3289 C C . GLU A 1 397 ? -31.719 11.852 4.039 1 97.5 397 GLU A C 1
ATOM 3291 O O . GLU A 1 397 ? -31.656 11.297 2.941 1 97.5 397 GLU A O 1
ATOM 3296 N N . SER A 1 398 ? -31.938 13.133 4.203 1 98.06 398 SER A N 1
ATOM 3297 C CA . SER A 1 398 ? -32.094 14 3.041 1 98.06 398 SER A CA 1
ATOM 3298 C C . SER A 1 398 ? -30.828 14.023 2.189 1 98.06 398 SER A C 1
ATOM 3300 O O . SER A 1 398 ? -30.906 13.945 0.961 1 98.06 398 SER A O 1
ATOM 3302 N N . LEU A 1 399 ? -29.719 14.195 2.838 1 98.44 399 LEU A N 1
ATOM 3303 C CA . LEU A 1 399 ? -28.453 14.172 2.111 1 98.44 399 LEU A CA 1
ATOM 3304 C C . LEU A 1 399 ? -28.266 12.836 1.399 1 98.44 399 LEU A C 1
ATOM 3306 O O . LEU A 1 399 ? -27.828 12.797 0.246 1 98.44 399 LEU A O 1
ATOM 3310 N N . LEU A 1 400 ? -28.562 11.742 2.09 1 97.88 400 LEU A N 1
ATOM 3311 C CA . LEU A 1 400 ? -28.406 10.406 1.524 1 97.88 400 LEU A CA 1
ATOM 3312 C C . LEU A 1 400 ? -29.281 10.227 0.293 1 97.88 400 LEU A C 1
ATOM 3314 O O . LEU A 1 400 ? -28.875 9.586 -0.678 1 97.88 400 LEU A O 1
ATOM 3318 N N . ASP A 1 401 ? -30.453 10.773 0.342 1 97.75 401 ASP A N 1
ATOM 3319 C CA . ASP A 1 401 ? -31.344 10.742 -0.816 1 97.75 401 ASP A CA 1
ATOM 3320 C C . ASP A 1 401 ? -30.719 11.453 -2.012 1 97.75 401 ASP A C 1
ATOM 3322 O O . ASP A 1 401 ? -30.797 10.969 -3.143 1 97.75 401 ASP A O 1
ATOM 3326 N N . VAL A 1 402 ? -30.109 12.57 -1.74 1 98.31 402 VAL A N 1
ATOM 3327 C CA . VAL A 1 402 ? -29.453 13.344 -2.791 1 98.31 402 VAL A CA 1
ATOM 3328 C C . VAL A 1 402 ? -28.312 12.531 -3.385 1 98.31 402 VAL A C 1
ATOM 3330 O O . VAL A 1 402 ? -28.172 12.43 -4.605 1 98.31 402 VAL A O 1
ATOM 3333 N N . LEU A 1 403 ? -27.484 11.922 -2.541 1 97.88 403 LEU A N 1
ATOM 3334 C CA . LEU A 1 403 ? -26.328 11.164 -3.002 1 97.88 403 LEU A CA 1
ATOM 3335 C C . LEU A 1 403 ? -26.75 9.922 -3.77 1 97.88 403 LEU A C 1
ATOM 3337 O O . LEU A 1 403 ? -26.031 9.445 -4.652 1 97.88 403 LEU A O 1
ATOM 3341 N N . SER A 1 404 ? -27.922 9.391 -3.49 1 96.19 404 SER A N 1
ATOM 3342 C CA . SER A 1 404 ? -28.438 8.18 -4.121 1 96.19 404 SER A CA 1
ATOM 3343 C C . SER A 1 404 ? -28.797 8.43 -5.582 1 96.19 404 SER A C 1
ATOM 3345 O O . SER A 1 404 ? -29 7.488 -6.348 1 96.19 404 SER A O 1
ATOM 3347 N N . ILE A 1 405 ? -28.891 9.75 -5.93 1 97.25 405 ILE A N 1
ATOM 3348 C CA . ILE A 1 405 ? -29.078 10.094 -7.332 1 97.25 405 ILE A CA 1
ATOM 3349 C C . ILE A 1 405 ? -27.969 9.469 -8.18 1 97.25 405 ILE A C 1
ATOM 3351 O O . ILE A 1 405 ? -28.203 9.086 -9.328 1 97.25 405 ILE A O 1
ATOM 3355 N N . LEU A 1 406 ? -26.781 9.273 -7.594 1 97 406 LEU A N 1
ATOM 3356 C CA . LEU A 1 406 ? -25.641 8.68 -8.258 1 97 406 LEU A CA 1
ATOM 3357 C C . LEU A 1 406 ? -25.594 7.172 -8.039 1 97 406 LEU A C 1
ATOM 3359 O O . LEU A 1 406 ? -24.516 6.574 -7.977 1 97 406 LEU A O 1
ATOM 3363 N N . LYS A 1 407 ? -26.672 6.496 -7.887 1 89.38 407 LYS A N 1
ATOM 3364 C CA . LYS A 1 407 ? -26.75 5.082 -7.52 1 89.38 407 LYS A CA 1
ATOM 3365 C C . LYS A 1 407 ? -26.031 4.207 -8.547 1 89.38 407 LYS A C 1
ATOM 3367 O O . LYS A 1 407 ? -25.547 3.129 -8.211 1 89.38 407 LYS A O 1
ATOM 3372 N N . ASP A 1 408 ? -25.969 4.688 -9.812 1 91.81 408 ASP A N 1
ATOM 3373 C CA . ASP A 1 408 ? -25.312 3.906 -10.859 1 91.81 408 ASP A CA 1
ATOM 3374 C C . ASP A 1 408 ? -23.797 4.137 -10.852 1 91.81 408 ASP A C 1
ATOM 3376 O O . ASP A 1 408 ? -23.062 3.467 -11.578 1 91.81 408 ASP A O 1
ATOM 3380 N N . LYS A 1 409 ? -23.328 5.082 -10.062 1 96.25 409 LYS A N 1
ATOM 3381 C CA . LYS A 1 409 ? -21.906 5.344 -9.852 1 96.25 409 LYS A CA 1
ATOM 3382 C C . LYS A 1 409 ? -21.453 4.844 -8.477 1 96.25 409 LYS A C 1
ATOM 3384 O O . LYS A 1 409 ? -22.281 4.48 -7.641 1 96.25 409 LYS A O 1
ATOM 3389 N N . LYS A 1 410 ? -20.219 4.711 -8.328 1 96.44 410 LYS A N 1
ATOM 3390 C CA . LYS A 1 410 ? -19.672 4.336 -7.023 1 96.44 410 LYS A CA 1
ATOM 3391 C C . LYS A 1 410 ? -19.281 5.57 -6.219 1 96.44 410 LYS A C 1
ATOM 3393 O O . LYS A 1 410 ? -18.188 6.109 -6.395 1 96.44 410 LYS A O 1
ATOM 3398 N N . VAL A 1 411 ? -20.141 5.984 -5.297 1 97.75 411 VAL A N 1
ATOM 3399 C CA . VAL A 1 411 ? -19.922 7.152 -4.449 1 97.75 411 VAL A CA 1
ATOM 3400 C C . VAL A 1 411 ? -19.172 6.742 -3.186 1 97.75 411 VAL A C 1
ATOM 3402 O O . VAL A 1 411 ? -19.5 5.73 -2.561 1 97.75 411 VAL A O 1
ATOM 3405 N N . ILE A 1 412 ? -18.125 7.492 -2.83 1 97.75 412 ILE A N 1
ATOM 3406 C CA . ILE A 1 412 ? -17.422 7.25 -1.576 1 97.75 412 ILE A CA 1
ATOM 3407 C C . ILE A 1 412 ? -17.156 8.57 -0.862 1 97.75 412 ILE A C 1
ATOM 3409 O O . ILE A 1 412 ? -17.234 9.641 -1.477 1 97.75 412 ILE A O 1
ATOM 3413 N N . VAL A 1 413 ? -16.938 8.5 0.428 1 98.38 413 VAL A N 1
ATOM 3414 C CA . VAL A 1 413 ? -16.547 9.633 1.253 1 98.38 413 VAL A CA 1
ATOM 3415 C C . VAL A 1 413 ? -15.117 9.438 1.759 1 98.38 413 VAL A C 1
ATOM 3417 O O . VAL A 1 413 ? -14.75 8.344 2.193 1 98.38 413 VAL A O 1
ATOM 3420 N N . SER A 1 414 ? -14.289 10.406 1.569 1 98.19 414 SER A N 1
ATOM 3421 C CA . SER A 1 414 ? -12.953 10.43 2.166 1 98.19 414 SER A CA 1
ATOM 3422 C C . SER A 1 414 ? -12.883 11.43 3.316 1 98.19 414 SER A C 1
ATOM 3424 O O . SER A 1 414 ? -12.984 12.641 3.104 1 98.19 414 SER A O 1
ATOM 3426 N N . THR A 1 415 ? -12.742 10.914 4.5 1 98.31 415 THR A N 1
ATOM 3427 C CA . THR A 1 415 ? -12.633 11.781 5.664 1 98.31 415 THR A CA 1
ATOM 3428 C C . THR A 1 415 ? -11.188 11.867 6.145 1 98.31 415 THR A C 1
ATOM 3430 O O . THR A 1 415 ? -10.266 11.461 5.426 1 98.31 415 THR A O 1
ATOM 3433 N N . HIS A 1 416 ? -11.031 12.531 7.277 1 96.44 416 HIS A N 1
ATOM 3434 C CA . HIS A 1 416 ? -9.711 12.852 7.809 1 96.44 416 HIS A CA 1
ATOM 3435 C C . HIS A 1 416 ? -9.703 12.781 9.336 1 96.44 416 HIS A C 1
ATOM 3437 O O . HIS A 1 416 ? -9.711 13.82 10.008 1 96.44 416 HIS A O 1
ATOM 3443 N N . ALA A 1 417 ? -9.648 11.617 9.836 1 98.38 417 ALA A N 1
ATOM 3444 C CA . ALA A 1 417 ? -9.484 11.422 11.273 1 98.38 417 ALA A CA 1
ATOM 3445 C C . ALA A 1 417 ? -8.016 11.336 11.656 1 98.38 417 ALA A C 1
ATOM 3447 O O . ALA A 1 417 ? -7.227 10.664 10.984 1 98.38 417 ALA A O 1
ATOM 3448 N N . GLU A 1 418 ? -7.668 11.984 12.773 1 97.94 418 GLU A N 1
ATOM 3449 C CA . GLU A 1 418 ? -6.266 12.062 13.164 1 97.94 418 GLU A CA 1
ATOM 3450 C C . GLU A 1 418 ? -6.008 11.273 14.453 1 97.94 418 GLU A C 1
ATOM 3452 O O . GLU A 1 418 ? -4.859 10.992 14.789 1 97.94 418 GLU A O 1
ATOM 3457 N N . SER A 1 419 ? -7.078 10.93 15.195 1 97.94 419 SER A N 1
ATOM 3458 C CA . SER A 1 419 ? -6.941 10.281 16.5 1 97.94 419 SER A CA 1
ATOM 3459 C C . SER A 1 419 ? -8.117 9.352 16.766 1 97.94 419 SER A C 1
ATOM 3461 O O . SER A 1 419 ? -9.234 9.602 16.328 1 97.94 419 SER A O 1
ATOM 3463 N N . SER A 1 420 ? -7.777 8.297 17.562 1 98.5 420 SER A N 1
ATOM 3464 C CA . SER A 1 420 ? -8.859 7.422 18 1 98.5 420 SER A CA 1
ATOM 3465 C C . SER A 1 420 ? -9.867 8.18 18.844 1 98.5 420 SER A C 1
ATOM 3467 O O . SER A 1 420 ? -11.047 7.824 18.891 1 98.5 420 SER A O 1
ATOM 3469 N N . TYR A 1 421 ? -9.461 9.289 19.453 1 98.12 421 TYR A N 1
ATOM 3470 C CA . TYR A 1 421 ? -10.273 10.102 20.328 1 98.12 421 TYR A CA 1
ATOM 3471 C C . TYR A 1 421 ? -11.375 10.812 19.562 1 98.12 421 TYR A C 1
ATOM 3473 O O . TYR A 1 421 ? -12.383 11.227 20.141 1 98.12 421 TYR A O 1
ATOM 3481 N N . GLU A 1 422 ? -11.289 10.906 18.188 1 98 422 GLU A N 1
ATOM 3482 C CA . GLU A 1 422 ? -12.25 11.578 17.328 1 98 422 GLU A CA 1
ATOM 3483 C C . GLU A 1 422 ? -13.352 10.625 16.875 1 98 422 GLU A C 1
ATOM 3485 O O . GLU A 1 422 ? -14.352 11.055 16.297 1 98 422 GLU A O 1
ATOM 3490 N N . ILE A 1 423 ? -13.148 9.352 17.141 1 98.75 423 ILE A N 1
ATOM 3491 C CA . ILE A 1 423 ? -14.133 8.359 16.703 1 98.75 423 ILE A CA 1
ATOM 3492 C C . ILE A 1 423 ? -15.203 8.195 17.781 1 98.75 423 ILE A C 1
ATOM 3494 O O . ILE A 1 423 ? -15.031 7.414 18.719 1 98.75 423 ILE A O 1
ATOM 3498 N N . THR A 1 424 ? -16.359 8.852 17.641 1 98.62 424 THR A N 1
ATOM 3499 C CA . THR A 1 424 ? -17.422 8.953 18.625 1 98.62 424 THR A CA 1
ATOM 3500 C C . THR A 1 424 ? -18.609 8.086 18.234 1 98.62 424 THR A C 1
ATOM 3502 O O . THR A 1 424 ? -18.672 7.57 17.125 1 98.62 424 THR A O 1
ATOM 3505 N N . PRO A 1 425 ? -19.562 7.906 19.172 1 98.38 425 PRO A N 1
ATOM 3506 C CA . PRO A 1 425 ? -20.797 7.223 18.812 1 98.38 425 PRO A CA 1
ATOM 3507 C C . PRO A 1 425 ? -21.547 7.93 17.688 1 98.38 425 PRO A C 1
ATOM 3509 O O . PRO A 1 425 ? -22.203 7.273 16.859 1 98.38 425 PRO A O 1
ATOM 3512 N N . GLU A 1 426 ? -21.484 9.281 17.625 1 98.38 426 GLU A N 1
ATOM 3513 C CA . GLU A 1 426 ? -22.109 10.039 16.547 1 98.38 426 GLU A CA 1
ATOM 3514 C C . GLU A 1 426 ? -21.469 9.734 15.195 1 98.38 426 GLU A C 1
ATOM 3516 O O . GLU A 1 426 ? -22.172 9.586 14.188 1 98.38 426 GLU A O 1
ATOM 3521 N N . VAL A 1 427 ? -20.141 9.648 15.188 1 98.62 427 VAL A N 1
ATOM 3522 C CA . VAL A 1 427 ? -19.422 9.289 13.969 1 98.62 427 VAL A CA 1
ATOM 3523 C C . VAL A 1 427 ? -19.828 7.887 13.523 1 98.62 427 VAL A C 1
ATOM 3525 O O . VAL A 1 427 ? -20.094 7.656 12.344 1 98.62 427 VAL A O 1
ATOM 3528 N N . LYS A 1 428 ? -19.859 6.949 14.484 1 98.19 428 LYS A N 1
ATOM 3529 C CA . LYS A 1 428 ? -20.281 5.582 14.195 1 98.19 428 LYS A CA 1
ATOM 3530 C C . LYS A 1 428 ? -21.641 5.559 13.516 1 98.19 428 LYS A C 1
ATOM 3532 O O . LYS A 1 428 ? -21.812 4.895 12.492 1 98.19 428 LYS A O 1
ATOM 3537 N N . ARG A 1 429 ? -22.594 6.289 14.039 1 97.62 429 ARG A N 1
ATOM 3538 C CA . ARG A 1 429 ? -23.953 6.344 13.492 1 97.62 429 ARG A CA 1
ATOM 3539 C C . ARG A 1 429 ? -23.938 6.914 12.078 1 97.62 429 ARG A C 1
ATOM 3541 O O . ARG A 1 429 ? -24.656 6.422 11.195 1 97.62 429 ARG A O 1
ATOM 3548 N N . ALA A 1 430 ? -23.156 7.984 11.906 1 98.31 430 ALA A N 1
ATOM 3549 C CA . ALA A 1 430 ? -23.047 8.609 10.586 1 98.31 430 ALA A CA 1
ATOM 3550 C C . ALA A 1 430 ? -22.5 7.629 9.555 1 98.31 430 ALA A C 1
ATOM 3552 O O . ALA A 1 430 ? -23 7.562 8.43 1 98.31 430 ALA A O 1
ATOM 3553 N N . VAL A 1 431 ? -21.5 6.848 9.906 1 97.75 431 VAL A N 1
ATOM 3554 C CA . VAL A 1 431 ? -20.891 5.871 9.008 1 97.75 431 VAL A CA 1
ATOM 3555 C C . VAL A 1 431 ? -21.891 4.773 8.672 1 97.75 431 VAL A C 1
ATOM 3557 O O . VAL A 1 431 ? -21.984 4.332 7.527 1 97.75 431 VAL A O 1
ATOM 3560 N N . GLU A 1 432 ? -22.641 4.352 9.688 1 95.75 432 GLU A N 1
ATOM 3561 C CA . GLU A 1 432 ? -23.672 3.338 9.477 1 95.75 432 GLU A CA 1
ATOM 3562 C C . GLU A 1 432 ? -24.75 3.83 8.508 1 95.75 432 GLU A C 1
ATOM 3564 O O . GLU A 1 432 ? -25.219 3.076 7.652 1 95.75 432 GLU A O 1
ATOM 3569 N N . LEU A 1 433 ? -25.125 5.082 8.648 1 96.94 433 LEU A N 1
ATOM 3570 C CA . LEU A 1 433 ? -26.109 5.672 7.746 1 96.94 433 LEU A CA 1
ATOM 3571 C C . LEU A 1 433 ? -25.594 5.688 6.316 1 96.94 433 LEU A C 1
ATOM 3573 O O . LEU A 1 433 ? -26.312 5.301 5.387 1 96.94 433 LEU A O 1
ATOM 3577 N N . LEU A 1 434 ? -24.375 6.137 6.145 1 97.19 434 LEU A N 1
ATOM 3578 C CA . LEU A 1 434 ? -23.766 6.113 4.816 1 97.19 434 LEU A CA 1
ATOM 3579 C C . LEU A 1 434 ? -23.719 4.695 4.262 1 97.19 434 LEU A C 1
ATOM 3581 O O . LEU A 1 434 ? -24.047 4.469 3.098 1 97.19 434 LEU A O 1
ATOM 3585 N N . GLY A 1 435 ? -23.344 3.746 5.137 1 94.25 435 GLY A N 1
ATOM 3586 C CA . GLY A 1 435 ? -23.266 2.346 4.754 1 94.25 435 GLY A CA 1
ATOM 3587 C C . GLY A 1 435 ? -24.594 1.783 4.281 1 94.25 435 GLY A C 1
ATOM 3588 O O . GLY A 1 435 ? -24.641 0.914 3.41 1 94.25 435 GLY A O 1
ATOM 3589 N N . SER A 1 436 ? -25.672 2.279 4.832 1 92.31 436 SER A N 1
ATOM 3590 C CA . SER A 1 436 ? -27 1.804 4.473 1 92.31 436 SER A CA 1
ATOM 3591 C C . SER A 1 436 ? -27.312 2.105 3.01 1 92.31 436 SER A C 1
ATOM 3593 O O . SER A 1 436 ? -28.188 1.474 2.416 1 92.31 436 SER A O 1
ATOM 3595 N N . LYS A 1 437 ? -26.578 3.051 2.42 1 93.5 437 LYS A N 1
ATOM 3596 C CA . LYS A 1 437 ? -26.734 3.365 1.002 1 93.5 437 LYS A CA 1
ATOM 3597 C C . LYS A 1 437 ? -25.531 2.877 0.202 1 93.5 437 LYS A C 1
ATOM 3599 O O . LYS A 1 437 ? -25.297 3.33 -0.92 1 93.5 437 LYS A O 1
ATOM 3604 N N . ASN A 1 438 ? -24.734 1.992 0.828 1 92.75 438 ASN A N 1
ATOM 3605 C CA . ASN A 1 438 ? -23.562 1.394 0.215 1 92.75 438 ASN A CA 1
ATOM 3606 C C . ASN A 1 438 ? -22.5 2.445 -0.102 1 92.75 438 ASN A C 1
ATOM 3608 O O . ASN A 1 438 ? -21.812 2.355 -1.124 1 92.75 438 ASN A O 1
ATOM 3612 N N . ILE A 1 439 ? -22.484 3.539 0.645 1 96.31 439 ILE A N 1
ATOM 3613 C CA . ILE A 1 439 ? -21.438 4.547 0.531 1 96.31 439 ILE A CA 1
ATOM 3614 C C . ILE A 1 439 ? -20.344 4.262 1.551 1 96.31 439 ILE A C 1
ATOM 3616 O O . ILE A 1 439 ? -20.562 4.336 2.76 1 96.31 439 ILE A O 1
ATOM 3620 N N . ARG A 1 440 ? -19.203 3.963 1.061 1 96.19 440 ARG A N 1
ATOM 3621 C CA . ARG A 1 440 ? -18.078 3.623 1.93 1 96.19 440 ARG A CA 1
ATOM 3622 C C . ARG A 1 440 ? -17.328 4.875 2.357 1 96.19 440 ARG A C 1
ATOM 3624 O O . ARG A 1 440 ? -17.297 5.867 1.63 1 96.19 440 ARG A O 1
ATOM 3631 N N . VAL A 1 441 ? -16.703 4.793 3.525 1 98.25 441 VAL A N 1
ATOM 3632 C CA . VAL A 1 441 ? -15.938 5.91 4.066 1 98.25 441 VAL A CA 1
ATOM 3633 C C . VAL A 1 441 ? -14.461 5.527 4.164 1 98.25 441 VAL A C 1
ATOM 3635 O O . VAL A 1 441 ? -14.117 4.496 4.754 1 98.25 441 VAL A O 1
ATOM 3638 N N . TYR A 1 442 ? -13.633 6.293 3.539 1 98.62 442 TYR A N 1
ATOM 3639 C CA . TYR A 1 442 ? -12.188 6.141 3.594 1 98.62 442 TYR A CA 1
ATOM 3640 C C . TYR A 1 442 ? -11.555 7.215 4.473 1 98.62 442 TYR A C 1
ATOM 3642 O O . TYR A 1 442 ? -12.094 8.312 4.602 1 98.62 442 TYR A O 1
ATOM 3650 N N . ASN A 1 443 ? -10.422 6.895 5.094 1 98.69 443 ASN A N 1
ATOM 3651 C CA . ASN A 1 443 ? -9.742 7.863 5.945 1 98.69 443 ASN A CA 1
ATOM 3652 C C . ASN A 1 443 ? -8.367 8.234 5.383 1 98.69 443 ASN A C 1
ATOM 3654 O O . ASN A 1 443 ? -7.594 7.355 5 1 98.69 443 ASN A O 1
ATOM 3658 N N . GLN A 1 444 ? -8.109 9.469 5.301 1 97.81 444 GLN A N 1
ATOM 3659 C CA . GLN A 1 444 ? -6.809 10.031 4.961 1 97.81 444 GLN A CA 1
ATOM 3660 C C . GLN A 1 444 ? -6.141 10.656 6.18 1 97.81 444 GLN A C 1
ATOM 3662 O O . GLN A 1 444 ? -6.34 11.836 6.469 1 97.81 444 GLN A O 1
ATOM 3667 N N . HIS A 1 445 ? -5.266 9.961 6.781 1 97.88 445 HIS A N 1
ATOM 3668 C CA . HIS A 1 445 ? -4.586 10.391 8 1 97.88 445 HIS A CA 1
ATOM 3669 C C . HIS A 1 445 ? -3.381 11.266 7.68 1 97.88 445 HIS A C 1
ATOM 3671 O O . HIS A 1 445 ? -2.488 10.852 6.938 1 97.88 445 HIS A O 1
ATOM 3677 N N . VAL A 1 446 ? -3.346 12.531 8.156 1 97.81 446 VAL A N 1
ATOM 3678 C CA . VAL A 1 446 ? -2.139 13.344 8.07 1 97.81 446 VAL A CA 1
ATOM 3679 C C . VAL A 1 446 ? -1.253 13.078 9.289 1 97.81 446 VAL A C 1
ATOM 3681 O O . VAL A 1 446 ? -1.576 13.5 10.406 1 97.81 446 VAL A O 1
ATOM 3684 N N . TYR A 1 447 ? -0.113 12.422 9.133 1 98.19 447 TYR A N 1
ATOM 3685 C CA . TYR A 1 447 ? 0.753 11.891 10.18 1 98.19 447 TYR A CA 1
ATOM 3686 C C . TYR A 1 447 ? 1.726 12.961 10.672 1 98.19 447 TYR A C 1
ATOM 3688 O O . TYR A 1 447 ? 2.918 12.914 10.352 1 98.19 447 TYR A O 1
ATOM 3696 N N . HIS A 1 448 ? 1.229 13.906 11.492 1 97.62 448 HIS A N 1
ATOM 3697 C CA . HIS A 1 448 ? 2.039 15.023 11.953 1 97.62 448 HIS A CA 1
ATOM 3698 C C . HIS A 1 448 ? 2.512 14.805 13.391 1 97.62 448 HIS A C 1
ATOM 3700 O O . HIS A 1 448 ? 2.201 13.781 14 1 97.62 448 HIS A O 1
ATOM 3706 N N . ARG A 1 449 ? 3.174 15.734 13.961 1 96.69 449 ARG A N 1
ATOM 3707 C CA . ARG A 1 449 ? 3.928 15.648 15.211 1 96.69 449 ARG A CA 1
ATOM 3708 C C . ARG A 1 449 ? 3.021 15.25 16.375 1 96.69 449 ARG A C 1
ATOM 3710 O O . ARG A 1 449 ? 3.426 14.492 17.25 1 96.69 449 ARG A O 1
ATOM 3717 N N . TYR A 1 450 ? 1.799 15.664 16.422 1 96.88 450 TYR A N 1
ATOM 3718 C CA . TYR A 1 450 ? 0.938 15.523 17.594 1 96.88 450 TYR A CA 1
ATOM 3719 C C . TYR A 1 450 ? 0.114 14.25 17.516 1 96.88 450 TYR A C 1
ATOM 3721 O O . TYR A 1 450 ? -0.724 13.992 18.391 1 96.88 450 TYR A O 1
ATOM 3729 N N . VAL A 1 451 ? 0.376 13.414 16.469 1 97.69 451 VAL A N 1
ATOM 3730 C CA . VAL A 1 451 ? -0.357 12.164 16.328 1 97.69 451 VAL A CA 1
ATOM 3731 C C . VAL A 1 451 ? 0.603 11.047 15.922 1 97.69 451 VAL A C 1
ATOM 3733 O O . VAL A 1 451 ? 0.203 10.086 15.258 1 97.69 451 VAL A O 1
ATOM 3736 N N . SER A 1 452 ? 1.861 11.172 16.234 1 98.06 452 SER A N 1
ATOM 3737 C CA . SER A 1 452 ? 2.85 10.25 15.688 1 98.06 452 SER A CA 1
ATOM 3738 C C . SER A 1 452 ? 3.586 9.508 16.797 1 98.06 452 SER A C 1
ATOM 3740 O O . SER A 1 452 ? 4.695 9.016 16.578 1 98.06 452 SER A O 1
ATOM 3742 N N . ARG A 1 453 ? 3.096 9.461 18.062 1 97.88 453 ARG A N 1
ATOM 3743 C CA . ARG A 1 453 ? 3.691 8.641 19.109 1 97.88 453 ARG A CA 1
ATOM 3744 C C . ARG A 1 453 ? 3.566 7.156 18.781 1 97.88 453 ARG A C 1
ATOM 3746 O O . ARG A 1 453 ? 2.723 6.762 17.969 1 97.88 453 ARG A O 1
ATOM 3753 N N . ARG A 1 454 ? 4.43 6.332 19.312 1 97.25 454 ARG A N 1
ATOM 3754 C CA . ARG A 1 454 ? 4.422 4.895 19.062 1 97.25 454 ARG A CA 1
ATOM 3755 C C . ARG A 1 454 ? 3.037 4.301 19.297 1 97.25 454 ARG A C 1
ATOM 3757 O O . ARG A 1 454 ? 2.449 4.488 20.359 1 97.25 454 ARG A O 1
ATOM 3764 N N . PHE A 1 455 ? 2.453 3.635 18.297 1 98.31 455 PHE A N 1
ATOM 3765 C CA . PHE A 1 455 ? 1.218 2.859 18.281 1 98.31 455 PHE A CA 1
ATOM 3766 C C . PHE A 1 455 ? 0.002 3.773 18.359 1 98.31 455 PHE A C 1
ATOM 3768 O O . PHE A 1 455 ? -1.13 3.303 18.484 1 98.31 455 PHE A O 1
ATOM 3775 N N . GLU A 1 456 ? 0.202 5.09 18.344 1 98.5 456 GLU A N 1
ATOM 3776 C CA . GLU A 1 456 ? -0.93 6.012 18.328 1 98.5 456 GLU A CA 1
ATOM 3777 C C . GLU A 1 456 ? -1.78 5.824 17.078 1 98.5 456 GLU A C 1
ATOM 3779 O O . GLU A 1 456 ? -3.01 5.785 17.156 1 98.5 456 GLU A O 1
ATOM 3784 N N . ASN A 1 457 ? -1.154 5.73 15.914 1 98.62 457 ASN A N 1
ATOM 3785 C CA . ASN A 1 457 ? -1.88 5.508 14.664 1 98.62 457 ASN A CA 1
ATOM 3786 C C . ASN A 1 457 ? -2.49 4.109 14.617 1 98.62 457 ASN A C 1
ATOM 3788 O O . ASN A 1 457 ? -3.5 3.893 13.945 1 98.62 457 ASN A O 1
ATOM 3792 N N . VAL A 1 458 ? -1.88 3.111 15.32 1 98.75 458 VAL A N 1
ATOM 3793 C CA . VAL A 1 458 ? -2.461 1.779 15.445 1 98.75 458 VAL A CA 1
ATOM 3794 C C . VAL A 1 458 ? -3.795 1.865 16.188 1 98.75 458 VAL A C 1
ATOM 3796 O O . VAL A 1 458 ? -4.785 1.26 15.766 1 98.75 458 VAL A O 1
ATOM 3799 N N . ALA A 1 459 ? -3.818 2.65 17.25 1 98.81 459 ALA A N 1
ATOM 3800 C CA . ALA A 1 459 ? -5.059 2.861 17.984 1 98.81 459 ALA A CA 1
ATOM 3801 C C . ALA A 1 459 ? -6.137 3.471 17.094 1 98.81 459 ALA A C 1
ATOM 3803 O O . ALA A 1 459 ? -7.301 3.072 17.156 1 98.81 459 ALA A O 1
ATOM 3804 N N . LEU A 1 460 ? -5.727 4.41 16.281 1 98.81 460 LEU A N 1
ATOM 3805 C CA . LEU A 1 460 ? -6.676 5.016 15.352 1 98.81 460 LEU A CA 1
ATOM 3806 C C . LEU A 1 460 ? -7.207 3.977 14.367 1 98.81 460 LEU A C 1
ATOM 3808 O O . LEU A 1 460 ? -8.422 3.885 14.148 1 98.81 460 LEU A O 1
ATOM 3812 N N . ARG A 1 461 ? -6.344 3.176 13.797 1 98.81 461 ARG A N 1
ATOM 3813 C CA . ARG A 1 461 ? -6.75 2.164 12.82 1 98.81 461 ARG A CA 1
ATOM 3814 C C . ARG A 1 461 ? -7.758 1.195 13.43 1 98.81 461 ARG A C 1
ATOM 3816 O O . ARG A 1 461 ? -8.734 0.82 12.781 1 98.81 461 ARG A O 1
ATOM 3823 N N . ILE A 1 462 ? -7.48 0.812 14.68 1 98.75 462 ILE A N 1
ATOM 3824 C CA . ILE A 1 462 ? -8.398 -0.086 15.375 1 98.75 462 ILE A CA 1
ATOM 3825 C C . ILE A 1 462 ? -9.758 0.592 15.539 1 98.75 462 ILE A C 1
ATOM 3827 O O . ILE A 1 462 ? -10.797 -0.013 15.273 1 98.75 462 ILE A O 1
ATOM 3831 N N . ALA A 1 463 ? -9.75 1.864 15.93 1 98.75 463 ALA A N 1
ATOM 3832 C CA . ALA A 1 463 ? -10.992 2.609 16.094 1 98.75 463 ALA A CA 1
ATOM 3833 C C . ALA A 1 463 ? -11.734 2.752 14.773 1 98.75 463 ALA A C 1
ATOM 3835 O O . ALA A 1 463 ? -12.961 2.635 14.727 1 98.75 463 ALA A O 1
ATOM 3836 N N . LEU A 1 464 ? -11.008 3.037 13.711 1 98.81 464 LEU A N 1
ATOM 3837 C CA . LEU A 1 464 ? -11.602 3.145 12.383 1 98.81 464 LEU A CA 1
ATOM 3838 C C . LEU A 1 464 ? -12.297 1.843 11.992 1 98.81 464 LEU A C 1
ATOM 3840 O O . LEU A 1 464 ? -13.445 1.856 11.531 1 98.81 464 LEU A O 1
ATOM 3844 N N . ARG A 1 465 ? -11.617 0.738 12.227 1 98.31 465 ARG A N 1
ATOM 3845 C CA . ARG A 1 465 ? -12.172 -0.568 11.883 1 98.31 465 ARG A CA 1
ATOM 3846 C C . ARG A 1 465 ? -13.461 -0.839 12.648 1 98.31 465 ARG A C 1
ATOM 3848 O O . ARG A 1 465 ? -14.414 -1.401 12.102 1 98.31 465 ARG A O 1
ATOM 3855 N N . LYS A 1 466 ? -13.516 -0.434 13.859 1 98 466 LYS A N 1
ATOM 3856 C CA . LYS A 1 466 ? -14.664 -0.692 14.719 1 98 466 LYS A CA 1
ATOM 3857 C C . LYS A 1 466 ? -15.914 0.003 14.195 1 98 466 LYS A C 1
ATOM 3859 O O . LYS A 1 466 ? -17.031 -0.433 14.469 1 98 466 LYS A O 1
ATOM 3864 N N . VAL A 1 467 ? -15.727 1.061 13.414 1 97.75 467 VAL A N 1
ATOM 3865 C CA . VAL A 1 467 ? -16.906 1.789 12.961 1 97.75 467 VAL A CA 1
ATOM 3866 C C . VAL A 1 467 ? -17.078 1.613 11.453 1 97.75 467 VAL A C 1
ATOM 3868 O O . VAL A 1 467 ? -17.984 2.186 10.852 1 97.75 467 VAL A O 1
ATOM 3871 N N . GLY A 1 468 ? -16.188 0.906 10.82 1 96.94 468 GLY A N 1
ATOM 3872 C CA . GLY A 1 468 ? -16.344 0.557 9.414 1 96.94 468 GLY A CA 1
ATOM 3873 C C . GLY A 1 468 ? -15.695 1.558 8.477 1 96.94 468 GLY A C 1
ATOM 3874 O O . GLY A 1 468 ? -16.062 1.635 7.297 1 96.94 468 GLY A O 1
ATOM 3875 N N . ILE A 1 469 ? -14.773 2.395 8.961 1 98.31 469 ILE A N 1
ATOM 3876 C CA . ILE A 1 469 ? -14.008 3.309 8.117 1 98.31 469 ILE A CA 1
ATOM 3877 C C . ILE A 1 469 ? -12.758 2.607 7.594 1 98.31 469 ILE A C 1
ATOM 3879 O O . ILE A 1 469 ? -12.086 1.894 8.336 1 98.31 469 ILE A O 1
ATOM 3883 N N . ILE A 1 470 ? -12.406 2.777 6.367 1 98.31 470 ILE A N 1
ATOM 3884 C CA . ILE A 1 470 ? -11.305 2.084 5.715 1 98.31 470 ILE A CA 1
ATOM 3885 C C . ILE A 1 470 ? -10.078 2.994 5.664 1 98.31 470 ILE A C 1
ATOM 3887 O O . ILE A 1 470 ? -10.125 4.078 5.078 1 98.31 470 ILE A O 1
ATOM 3891 N N . PRO A 1 471 ? -8.969 2.562 6.32 1 98.25 471 PRO A N 1
ATOM 3892 C CA . PRO A 1 471 ? -7.742 3.346 6.133 1 98.25 471 PRO A CA 1
ATOM 3893 C C . PRO A 1 471 ? -7.301 3.412 4.672 1 98.25 471 PRO A C 1
ATOM 3895 O O . PRO A 1 471 ? -7.152 2.373 4.023 1 98.25 471 PRO A O 1
ATOM 3898 N N . TYR A 1 472 ? -7.043 4.652 4.113 1 98 472 TYR A N 1
ATOM 3899 C CA . TYR A 1 472 ? -6.734 4.855 2.701 1 98 472 TYR A CA 1
ATOM 3900 C C . TYR A 1 472 ? -5.305 5.348 2.521 1 98 472 TYR A C 1
ATOM 3902 O O . TYR A 1 472 ? -4.445 4.613 2.037 1 98 472 TYR A O 1
ATOM 3910 N N . TYR A 1 473 ? -5.008 6.551 3.008 1 97.81 473 TYR A N 1
ATOM 3911 C CA . TYR A 1 473 ? -3.648 7.082 2.967 1 97.81 473 TYR A CA 1
ATOM 3912 C C . TYR A 1 473 ? -3.189 7.516 4.355 1 97.81 473 TYR A C 1
ATOM 3914 O O . TYR A 1 473 ? -3.994 7.992 5.16 1 97.81 473 TYR A O 1
ATOM 3922 N N . THR A 1 474 ? -1.96 7.254 4.68 1 98.06 474 THR A N 1
ATOM 3923 C CA . THR A 1 474 ? -1.214 7.973 5.707 1 98.06 474 THR A CA 1
ATOM 3924 C C . THR A 1 474 ? -0.253 8.977 5.078 1 98.06 474 THR A C 1
ATOM 3926 O O . THR A 1 474 ? 0.792 8.594 4.547 1 98.06 474 THR A O 1
ATOM 3929 N N . PHE A 1 475 ? -0.61 10.227 5.164 1 97.62 475 PHE A N 1
ATOM 3930 C CA . PHE A 1 475 ? 0.134 11.273 4.461 1 97.62 475 PHE A CA 1
ATOM 3931 C C . PHE A 1 475 ? 1.246 11.828 5.344 1 97.62 475 PHE A C 1
ATOM 3933 O O . PHE A 1 475 ? 1.012 12.172 6.504 1 97.62 475 PHE A O 1
ATOM 3940 N N . TYR A 1 476 ? 2.424 11.852 4.789 1 96.62 476 TYR A N 1
ATOM 3941 C CA . TYR A 1 476 ? 3.439 12.75 5.316 1 96.62 476 TYR A CA 1
ATOM 3942 C C . TYR A 1 476 ? 2.973 14.203 5.246 1 96.62 476 TYR A C 1
ATOM 3944 O O . TYR A 1 476 ? 2.348 14.609 4.266 1 96.62 476 TYR A O 1
ATOM 3952 N N . PRO A 1 477 ? 3.24 14.969 6.32 1 94.38 477 PRO A N 1
ATOM 3953 C CA . PRO A 1 477 ? 2.844 16.375 6.203 1 94.38 477 PRO A CA 1
ATOM 3954 C C . PRO A 1 477 ? 3.486 17.062 5.008 1 94.38 477 PRO A C 1
ATOM 3956 O O . PRO A 1 477 ? 4.555 16.656 4.551 1 94.38 477 PRO A O 1
ATOM 3959 N N . LYS A 1 478 ? 2.916 17.984 4.312 1 89.38 478 LYS A N 1
ATOM 3960 C CA . LYS A 1 478 ? 3.262 18.562 3.016 1 89.38 478 LYS A CA 1
ATOM 3961 C C . LYS A 1 478 ? 4.641 19.219 3.055 1 89.38 478 LYS A C 1
ATOM 3963 O O . LYS A 1 478 ? 5.215 19.547 2.012 1 89.38 478 LYS A O 1
ATOM 3968 N N . GLY A 1 479 ? 5.258 19.453 4.176 1 90.12 479 GLY A N 1
ATOM 3969 C CA . GLY A 1 479 ? 6.594 20.016 4.254 1 90.12 479 GLY A CA 1
ATOM 3970 C C . GLY A 1 479 ? 6.605 21.531 4.18 1 90.12 479 GLY A C 1
ATOM 3971 O O . GLY A 1 479 ? 7.629 22.141 3.842 1 90.12 479 GLY A O 1
ATOM 3972 N N . LYS A 1 480 ? 5.539 22.141 4.43 1 93.5 480 LYS A N 1
ATOM 3973 C CA . LYS A 1 480 ? 5.426 23.594 4.383 1 93.5 480 LYS A CA 1
ATOM 3974 C C . LYS A 1 480 ? 6.121 24.234 5.578 1 93.5 480 LYS A C 1
ATOM 3976 O O . LYS A 1 480 ? 5.957 23.781 6.715 1 93.5 480 LYS A O 1
ATOM 3981 N N . GLU A 1 481 ? 6.789 25.328 5.312 1 93.62 481 GLU A N 1
ATOM 3982 C CA . GLU A 1 481 ? 7.531 25.984 6.383 1 93.62 481 GLU A CA 1
ATOM 3983 C C . GLU A 1 481 ? 6.59 26.562 7.434 1 93.62 481 GLU A C 1
ATOM 3985 O O . GLU A 1 481 ? 6.887 26.531 8.633 1 93.62 481 GLU A O 1
ATOM 3990 N N . GLU A 1 482 ? 5.43 27.156 6.992 1 95.88 482 GLU A N 1
ATOM 3991 C CA . GLU A 1 482 ? 4.488 27.734 7.949 1 95.88 482 GLU A CA 1
ATOM 3992 C C . GLU A 1 482 ? 3.9 26.656 8.859 1 95.88 482 GLU A C 1
ATOM 3994 O O . GLU A 1 482 ? 3.363 26.969 9.922 1 95.88 482 GLU A O 1
ATOM 3999 N N . HIS A 1 483 ? 3.99 25.391 8.438 1 96.62 483 HIS A N 1
ATOM 4000 C CA . HIS A 1 483 ? 3.494 24.266 9.234 1 96.62 483 HIS A CA 1
ATOM 4001 C C . HIS A 1 483 ? 4.637 23.562 9.961 1 96.62 483 HIS A C 1
ATOM 4003 O O . HIS A 1 483 ? 4.508 22.391 10.336 1 96.62 483 HIS A O 1
ATOM 4009 N N . ARG A 1 484 ? 5.734 24.172 10.211 1 96.12 484 ARG A N 1
ATOM 4010 C CA . ARG A 1 484 ? 6.934 23.578 10.781 1 96.12 484 ARG A CA 1
ATOM 4011 C C . ARG A 1 484 ? 6.609 22.828 12.078 1 96.12 484 ARG A C 1
ATOM 4013 O O . ARG A 1 484 ? 7.164 21.766 12.344 1 96.12 484 ARG A O 1
ATOM 4020 N N . ASP A 1 485 ? 5.699 23.359 12.891 1 95.81 485 ASP A N 1
ATOM 4021 C CA . ASP A 1 485 ? 5.355 22.781 14.188 1 95.81 485 ASP A CA 1
ATOM 4022 C C . ASP A 1 485 ? 4.617 21.453 14.016 1 95.81 485 ASP A C 1
ATOM 4024 O O . ASP A 1 485 ? 4.461 20.688 14.977 1 95.81 485 ASP A O 1
ATOM 4028 N N . TYR A 1 486 ? 4.227 21.109 12.828 1 97.25 486 TYR A N 1
ATOM 4029 C CA . TYR A 1 486 ? 3.484 19.875 12.578 1 97.25 486 TYR A CA 1
ATOM 4030 C C . TYR A 1 486 ? 4.352 18.859 11.852 1 97.25 486 TYR A C 1
ATOM 4032 O O . TYR A 1 486 ? 3.939 17.703 11.656 1 97.25 486 TYR A O 1
ATOM 4040 N N . LEU A 1 487 ? 5.539 19.156 11.5 1 97.56 487 LEU A N 1
ATOM 4041 C CA . LEU A 1 487 ? 6.363 18.297 10.656 1 97.56 487 LEU A CA 1
ATOM 4042 C C . LEU A 1 487 ? 7.012 17.188 11.484 1 97.56 487 LEU A C 1
ATOM 4044 O O . LEU A 1 487 ? 7.16 17.312 12.703 1 97.56 487 LEU A O 1
ATOM 4048 N N . ILE A 1 488 ? 7.289 16.109 10.875 1 98.12 488 ILE A N 1
ATOM 4049 C CA . ILE A 1 488 ? 8.055 14.977 11.359 1 98.12 488 ILE A CA 1
ATOM 4050 C C . ILE A 1 488 ? 9.086 14.555 10.312 1 98.12 488 ILE A C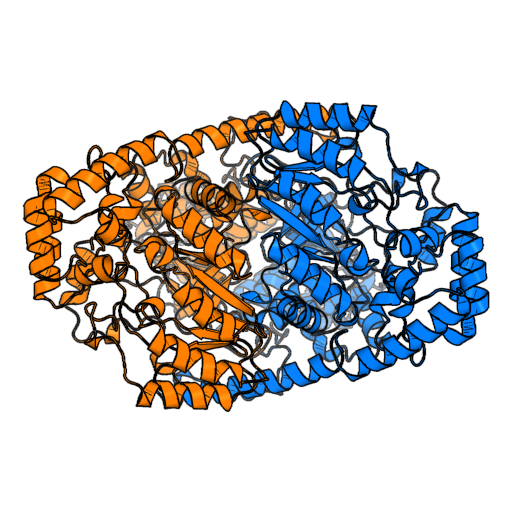 1
ATOM 4052 O O . ILE A 1 488 ? 9.008 14.977 9.156 1 98.12 488 ILE A O 1
ATOM 4056 N N . PRO A 1 489 ? 10.117 13.797 10.734 1 98.31 489 PRO A N 1
ATOM 4057 C CA . PRO A 1 489 ? 11 13.258 9.695 1 98.31 489 PRO A CA 1
ATOM 4058 C C . PRO A 1 489 ? 10.336 12.148 8.875 1 98.31 489 PRO A C 1
ATOM 4060 O O . PRO A 1 489 ? 9.562 11.352 9.422 1 98.31 489 PRO A O 1
ATOM 4063 N N . ILE A 1 490 ? 10.688 12.023 7.605 1 97.81 490 ILE A N 1
ATOM 4064 C CA . ILE A 1 490 ? 10.211 10.945 6.746 1 97.81 490 ILE A CA 1
ATOM 4065 C C . ILE A 1 490 ? 10.516 9.594 7.387 1 97.81 490 ILE A C 1
ATOM 4067 O O . ILE A 1 490 ? 9.711 8.664 7.309 1 97.81 490 ILE A O 1
ATOM 4071 N N . ALA A 1 491 ? 11.57 9.484 8.102 1 98 491 ALA A N 1
ATOM 4072 C CA . ALA A 1 491 ? 11.992 8.25 8.758 1 98 491 ALA A CA 1
ATOM 4073 C C . ALA A 1 491 ? 10.922 7.75 9.727 1 98 491 ALA A C 1
ATOM 4075 O O . ALA A 1 491 ? 10.742 6.543 9.891 1 98 491 ALA A O 1
ATOM 4076 N N . ARG A 1 492 ? 10.195 8.664 10.336 1 98.44 492 ARG A N 1
ATOM 4077 C CA . ARG A 1 492 ? 9.219 8.273 11.344 1 98.44 492 ARG A CA 1
ATOM 4078 C C . ARG A 1 492 ? 8.016 7.586 10.703 1 98.44 492 ARG A C 1
ATOM 4080 O O . ARG A 1 492 ? 7.527 6.578 11.219 1 98.44 492 ARG A O 1
ATOM 4087 N N . ILE A 1 493 ? 7.496 8.125 9.633 1 98 493 ILE A N 1
ATOM 4088 C CA . ILE A 1 493 ? 6.344 7.508 8.992 1 98 493 ILE A CA 1
ATOM 4089 C C . ILE A 1 493 ? 6.73 6.141 8.438 1 98 493 ILE A C 1
ATOM 4091 O O . ILE A 1 493 ? 5.945 5.191 8.5 1 98 493 ILE A O 1
ATOM 4095 N N . VAL A 1 494 ? 7.953 6 7.934 1 96.44 494 VAL A N 1
ATOM 4096 C CA . VAL A 1 494 ? 8.43 4.715 7.434 1 96.44 494 VAL A CA 1
ATOM 4097 C C . VAL A 1 494 ? 8.57 3.73 8.594 1 96.44 494 VAL A C 1
ATOM 4099 O O . VAL A 1 494 ? 8.164 2.574 8.484 1 96.44 494 VAL A O 1
ATOM 4102 N N . GLN A 1 495 ? 9.109 4.215 9.688 1 97 495 GLN A N 1
ATOM 4103 C CA . GLN A 1 495 ? 9.234 3.41 10.898 1 97 495 GLN A CA 1
ATOM 4104 C C . GLN A 1 495 ? 7.875 2.908 11.367 1 97 495 GLN A C 1
ATOM 4106 O O . GLN A 1 495 ? 7.727 1.736 11.727 1 97 495 GLN A O 1
ATOM 4111 N N . GLU A 1 496 ? 6.863 3.773 11.367 1 97.69 496 GLU A N 1
ATOM 4112 C CA . GLU A 1 496 ? 5.52 3.436 11.82 1 97.69 496 GLU A CA 1
ATOM 4113 C C . GLU A 1 496 ? 4.914 2.318 10.977 1 97.69 496 GLU A C 1
ATOM 4115 O O . GLU A 1 496 ? 4.363 1.354 11.516 1 97.69 496 GLU A O 1
ATOM 4120 N N . VAL A 1 497 ? 5.062 2.393 9.719 1 95.25 497 VAL A N 1
ATOM 4121 C CA . VAL A 1 497 ? 4.477 1.41 8.812 1 95.25 497 VAL A CA 1
ATOM 4122 C C . VAL A 1 497 ? 5.184 0.066 8.984 1 95.25 497 VAL A C 1
ATOM 4124 O O . VAL A 1 497 ? 4.531 -0.981 9.031 1 95.25 497 VAL A O 1
ATOM 4127 N N . HIS A 1 498 ? 6.457 0.115 9.172 1 93.94 498 HIS A N 1
ATOM 4128 C CA . HIS A 1 498 ? 7.27 -1.098 9.195 1 93.94 498 HIS A CA 1
ATOM 4129 C C . HIS A 1 498 ? 7.195 -1.782 10.555 1 93.94 498 HIS A C 1
ATOM 4131 O O . HIS A 1 498 ? 7.223 -3.012 10.641 1 93.94 498 HIS A O 1
ATOM 4137 N N . GLU A 1 499 ? 7.074 -0.998 11.648 1 96.06 499 GLU A N 1
ATOM 4138 C CA . GLU A 1 499 ? 7.273 -1.579 12.977 1 96.06 499 GLU A CA 1
ATOM 4139 C C . GLU A 1 499 ? 5.961 -1.651 13.75 1 96.06 499 GLU A C 1
ATOM 4141 O O . GLU A 1 499 ? 5.84 -2.418 14.703 1 96.06 499 GLU A O 1
ATOM 4146 N N . GLU A 1 500 ? 4.977 -0.847 13.383 1 97.69 500 GLU A N 1
ATOM 4147 C CA . GLU A 1 500 ? 3.758 -0.751 14.18 1 97.69 500 GLU A CA 1
ATOM 4148 C C . GLU A 1 500 ? 2.547 -1.265 13.406 1 97.69 500 GLU A C 1
ATOM 4150 O O . GLU A 1 500 ? 1.912 -2.24 13.812 1 97.69 500 GLU A O 1
ATOM 4155 N N . ALA A 1 501 ? 2.285 -0.676 12.219 1 96.69 501 ALA A N 1
ATOM 4156 C CA . ALA A 1 501 ? 1.137 -1.083 11.414 1 96.69 501 ALA A CA 1
ATOM 4157 C C . ALA A 1 501 ? 1.176 -2.58 11.125 1 96.69 501 ALA A C 1
ATOM 4159 O O . ALA A 1 501 ? 0.133 -3.238 11.078 1 96.69 501 ALA A O 1
ATOM 4160 N N . ARG A 1 502 ? 2.309 -3.072 10.977 1 92 502 ARG A N 1
ATOM 4161 C CA . ARG A 1 502 ? 2.516 -4.457 10.57 1 92 502 ARG A CA 1
ATOM 4162 C C . ARG A 1 502 ? 1.916 -5.422 11.586 1 92 502 ARG A C 1
ATOM 4164 O O . ARG A 1 502 ? 1.554 -6.551 11.234 1 92 502 ARG A O 1
ATOM 4171 N N . LEU A 1 503 ? 1.733 -5.027 12.781 1 96.88 503 LEU A N 1
ATOM 4172 C CA . LEU A 1 503 ? 1.274 -5.914 13.844 1 96.88 503 LEU A CA 1
ATOM 4173 C C . LEU A 1 503 ? -0.242 -6.07 13.805 1 96.88 503 LEU A C 1
ATOM 4175 O O . LEU A 1 503 ? -0.802 -6.91 14.508 1 96.88 503 LEU A O 1
ATOM 4179 N N . LEU A 1 504 ? -0.908 -5.32 12.906 1 98.06 504 LEU A N 1
ATOM 4180 C CA . LEU A 1 504 ? -2.354 -5.398 12.727 1 98.06 504 LEU A CA 1
ATOM 4181 C C . LEU A 1 504 ? -2.707 -6.301 11.547 1 98.06 504 LEU A C 1
ATOM 4183 O O . LEU A 1 504 ? -1.884 -6.516 10.656 1 98.06 504 LEU A O 1
ATOM 4187 N N . PRO A 1 505 ? -3.988 -6.855 11.594 1 97.81 505 PRO A N 1
ATOM 4188 C CA . PRO A 1 505 ? -4.457 -7.512 10.375 1 97.81 505 PRO A CA 1
ATOM 4189 C C . PRO A 1 505 ? -4.449 -6.586 9.164 1 97.81 505 PRO A C 1
ATOM 4191 O O . PRO A 1 505 ? -4.617 -5.371 9.312 1 97.81 505 PRO A O 1
ATOM 4194 N N . GLY A 1 506 ? -4.211 -7.125 8.016 1 96.94 506 GLY A N 1
ATOM 4195 C CA . GLY A 1 506 ? -4.145 -6.332 6.801 1 96.94 506 GLY A CA 1
ATOM 4196 C C . GLY A 1 506 ? -5.359 -5.445 6.602 1 96.94 506 GLY A C 1
ATOM 4197 O O . GLY A 1 506 ? -5.238 -4.324 6.102 1 96.94 506 GLY A O 1
ATOM 4198 N N . THR A 1 507 ? -6.523 -5.828 7.004 1 97.31 507 THR A N 1
ATOM 4199 C CA . THR A 1 507 ? -7.766 -5.098 6.785 1 97.31 507 THR A CA 1
ATOM 4200 C C . THR A 1 507 ? -7.824 -3.857 7.676 1 97.31 507 THR A C 1
ATOM 4202 O O . THR A 1 507 ? -8.656 -2.973 7.461 1 97.31 507 THR A O 1
ATOM 4205 N N . PHE A 1 508 ? -6.934 -3.773 8.695 1 98.19 508 PHE A N 1
ATOM 4206 C CA . PHE A 1 508 ? -6.863 -2.621 9.586 1 98.19 508 PHE A CA 1
ATOM 4207 C C . PHE A 1 508 ? -5.895 -1.578 9.047 1 98.19 508 PHE A C 1
ATOM 4209 O O . PHE A 1 508 ? -5.871 -0.44 9.523 1 98.19 508 PHE A O 1
ATOM 4216 N N . ARG A 1 509 ? -5.082 -1.993 8.141 1 97.12 509 ARG A N 1
ATOM 4217 C CA . ARG A 1 509 ? -3.977 -1.149 7.703 1 97.12 509 ARG A CA 1
ATOM 4218 C C . ARG A 1 509 ? -3.865 -1.144 6.18 1 97.12 509 ARG A C 1
ATOM 4220 O O . ARG A 1 509 ? -2.791 -1.393 5.629 1 97.12 509 ARG A O 1
ATOM 4227 N N . THR A 1 510 ? -4.941 -0.828 5.523 1 97.38 510 THR A N 1
ATOM 4228 C CA . THR A 1 510 ? -4.957 -0.803 4.066 1 97.38 510 THR A CA 1
ATOM 4229 C C . THR A 1 510 ? -4.336 0.487 3.539 1 97.38 510 THR A C 1
ATOM 4231 O O . THR A 1 510 ? -4.195 0.664 2.328 1 97.38 510 THR A O 1
ATOM 4234 N N . ASP A 1 511 ? -3.967 1.415 4.43 1 97.12 511 ASP A N 1
ATOM 4235 C CA . ASP A 1 511 ? -3.449 2.721 4.035 1 97.12 511 ASP A CA 1
ATOM 4236 C C . ASP A 1 511 ? -1.996 2.623 3.58 1 97.12 511 ASP A C 1
ATOM 4238 O O . ASP A 1 511 ? -1.218 1.843 4.133 1 97.12 511 ASP A O 1
ATOM 4242 N N . GLU A 1 512 ? -1.685 3.449 2.592 1 95.06 512 GLU A N 1
ATOM 4243 C CA . GLU A 1 512 ? -0.321 3.588 2.09 1 95.06 512 GLU A CA 1
ATOM 4244 C C . GLU A 1 512 ? 0.341 4.852 2.637 1 95.06 512 GLU A C 1
ATOM 4246 O O . GLU A 1 512 ? -0.286 5.91 2.703 1 95.06 512 GLU A O 1
ATOM 4251 N N . PRO A 1 513 ? 1.609 4.723 3.061 1 96.19 513 PRO A N 1
ATOM 4252 C CA . PRO A 1 513 ? 2.344 5.945 3.391 1 96.19 513 PRO A CA 1
ATOM 4253 C C . PRO A 1 513 ? 2.717 6.762 2.156 1 96.19 513 PRO A C 1
ATOM 4255 O O . PRO A 1 513 ? 3.361 6.246 1.24 1 96.19 513 PRO A O 1
ATOM 4258 N N . ILE A 1 514 ? 2.303 8.023 2.15 1 96.12 514 ILE A N 1
ATOM 4259 C CA . ILE A 1 514 ? 2.42 8.82 0.935 1 96.12 514 ILE A CA 1
ATOM 4260 C C . ILE A 1 514 ? 3.018 10.188 1.269 1 96.12 514 ILE A C 1
ATOM 4262 O O . ILE A 1 514 ? 2.684 10.789 2.295 1 96.12 514 ILE A O 1
ATOM 4266 N N . PHE A 1 515 ? 3.908 10.656 0.446 1 96.06 515 PHE A N 1
ATOM 4267 C CA . PHE A 1 515 ? 4.328 12.055 0.427 1 96.06 515 PHE A CA 1
ATOM 4268 C C . PHE A 1 515 ? 3.852 12.75 -0.844 1 96.06 515 PHE A C 1
ATOM 4270 O O . PHE A 1 515 ? 4.215 12.344 -1.951 1 96.06 515 PHE A O 1
ATOM 4277 N N . ASN A 1 516 ? 2.93 13.727 -0.678 1 94.12 516 ASN A N 1
ATOM 4278 C CA . ASN A 1 516 ? 2.625 14.594 -1.806 1 94.12 516 ASN A CA 1
ATOM 4279 C C . ASN A 1 516 ? 3.758 15.586 -2.07 1 94.12 516 ASN A C 1
ATOM 4281 O O . ASN A 1 516 ? 3.807 16.656 -1.47 1 94.12 516 ASN A O 1
ATOM 4285 N N . VAL A 1 517 ? 4.562 15.211 -2.992 1 91.94 517 VAL A N 1
ATOM 4286 C CA . VAL A 1 517 ? 5.742 16.016 -3.293 1 91.94 517 VAL A CA 1
ATOM 4287 C C . VAL A 1 517 ? 5.336 17.25 -4.09 1 91.94 517 VAL A C 1
ATOM 4289 O O . VAL A 1 517 ? 4.617 17.156 -5.086 1 91.94 517 VAL A O 1
ATOM 4292 N N . PRO A 1 518 ? 5.773 18.391 -3.605 1 87.31 518 PRO A N 1
ATOM 4293 C CA . PRO A 1 518 ? 5.398 19.609 -4.305 1 87.31 518 PRO A CA 1
ATOM 4294 C C . PRO A 1 518 ? 5.684 19.547 -5.805 1 87.31 518 PRO A C 1
ATOM 4296 O O . PRO A 1 518 ? 6.766 19.125 -6.211 1 87.31 518 PRO A O 1
ATOM 4299 N N . ARG A 1 519 ? 4.633 19.781 -6.578 1 80.38 519 ARG A N 1
ATOM 4300 C CA . ARG A 1 519 ? 4.676 19.938 -8.031 1 80.38 519 ARG A CA 1
ATOM 4301 C C . ARG A 1 519 ? 4.859 18.578 -8.711 1 80.38 519 ARG A C 1
ATOM 4303 O O . ARG A 1 519 ? 4.75 18.484 -9.938 1 80.38 519 ARG A O 1
ATOM 4310 N N . LEU A 1 520 ? 5.234 17.484 -7.984 1 83.06 520 LEU A N 1
ATOM 4311 C CA . LEU A 1 520 ? 5.398 16.156 -8.586 1 83.06 520 LEU A CA 1
ATOM 4312 C C . LEU A 1 520 ? 4.156 15.305 -8.367 1 83.06 520 LEU A C 1
ATOM 4314 O O . LEU A 1 520 ? 3.832 14.453 -9.195 1 83.06 520 LEU A O 1
ATOM 4318 N N . GLY A 1 521 ? 3.564 15.523 -7.184 1 87.38 521 GLY A N 1
ATOM 4319 C CA . GLY A 1 521 ? 2.434 14.664 -6.852 1 87.38 521 GLY A CA 1
ATOM 4320 C C . GLY A 1 521 ? 2.775 13.594 -5.832 1 87.38 521 GLY A C 1
ATOM 4321 O O . GLY A 1 521 ? 3.721 13.75 -5.055 1 87.38 521 GLY A O 1
ATOM 4322 N N . LYS A 1 522 ? 1.967 12.555 -5.793 1 91.56 522 LYS A N 1
ATOM 4323 C CA . LYS A 1 522 ? 2.074 11.539 -4.754 1 91.56 522 LYS A CA 1
ATOM 4324 C C . LYS A 1 522 ? 3.277 10.633 -4.992 1 91.56 522 LYS A C 1
ATOM 4326 O O . LYS A 1 522 ? 3.566 10.266 -6.133 1 91.56 522 LYS A O 1
ATOM 4331 N N . ASN A 1 523 ? 3.941 10.352 -3.902 1 91.75 523 ASN A N 1
ATOM 4332 C CA . ASN A 1 523 ? 5.047 9.398 -3.871 1 91.75 523 ASN A CA 1
ATOM 4333 C C . ASN A 1 523 ? 4.91 8.422 -2.711 1 91.75 523 ASN A C 1
ATOM 4335 O O . ASN A 1 523 ? 4.645 8.82 -1.578 1 91.75 523 ASN A O 1
ATOM 4339 N N . HIS A 1 524 ? 5.074 7.117 -3.049 1 91.62 524 HIS A N 1
ATOM 4340 C CA . HIS A 1 524 ? 5.059 6.121 -1.985 1 91.62 524 HIS A CA 1
ATOM 4341 C C . HIS A 1 524 ? 6.324 6.195 -1.14 1 91.62 524 HIS A C 1
ATOM 4343 O O . HIS A 1 524 ? 7.426 6.32 -1.677 1 91.62 524 HIS A O 1
ATOM 4349 N N . LEU A 1 525 ? 6.195 6.07 0.114 1 93.19 525 LEU A N 1
ATOM 4350 C CA . LEU A 1 525 ? 7.352 6.184 1 1 93.19 525 LEU A CA 1
ATOM 4351 C C . LEU A 1 525 ? 7.883 4.805 1.376 1 93.19 525 LEU A C 1
ATOM 4353 O O . LEU A 1 525 ? 8.961 4.688 1.965 1 93.19 525 LEU A O 1
ATOM 4357 N N . ARG A 1 526 ? 7.215 3.682 1.038 1 86 526 ARG A N 1
ATOM 4358 C CA . ARG A 1 526 ? 7.734 2.334 1.239 1 86 526 ARG A CA 1
ATOM 4359 C C . ARG A 1 526 ? 8.805 2 0.208 1 86 526 ARG A C 1
ATOM 4361 O O . ARG A 1 526 ? 9.648 1.133 0.439 1 86 526 ARG A O 1
ATOM 4368 N N . GLY A 1 527 ? 8.805 2.609 -0.916 1 70.31 527 GLY A N 1
ATOM 4369 C CA . GLY A 1 527 ? 9.578 2.178 -2.07 1 70.31 527 GLY A CA 1
ATOM 4370 C C . GLY A 1 527 ? 10.859 2.961 -2.258 1 70.31 527 GLY A C 1
ATOM 4371 O O . GLY A 1 527 ? 11.25 3.748 -1.39 1 70.31 527 GLY A O 1
ATOM 4372 N N . GLU A 1 528 ? 11.539 2.506 -3.268 1 75.88 528 GLU A N 1
ATOM 4373 C CA . GLU A 1 528 ? 12.773 3.152 -3.693 1 75.88 528 GLU A CA 1
ATOM 4374 C C . GLU A 1 528 ? 12.492 4.395 -4.535 1 75.88 528 GLU A C 1
ATOM 4376 O O . GLU A 1 528 ? 12.914 4.477 -5.688 1 75.88 528 GLU A O 1
ATOM 4381 N N . ASN A 1 529 ? 11.828 5.336 -3.844 1 86.38 529 ASN A N 1
ATOM 4382 C CA . ASN A 1 529 ? 11.398 6.539 -4.551 1 86.38 529 ASN A CA 1
ATOM 4383 C C . ASN A 1 529 ? 12.086 7.785 -4 1 86.38 529 ASN A C 1
ATOM 4385 O O . ASN A 1 529 ? 11.586 8.898 -4.16 1 86.38 529 ASN A O 1
ATOM 4389 N N . ARG A 1 530 ? 13.188 7.523 -3.344 1 93.44 530 ARG A N 1
ATOM 4390 C CA . ARG A 1 530 ? 13.945 8.656 -2.828 1 93.44 530 ARG A CA 1
ATOM 4391 C C . ARG A 1 530 ? 15.398 8.273 -2.557 1 93.44 530 ARG A C 1
ATOM 4393 O O . ARG A 1 530 ? 15.711 7.09 -2.4 1 93.44 530 ARG A O 1
ATOM 4400 N N . GLU A 1 531 ? 16.281 9.266 -2.504 1 96.19 531 GLU A N 1
ATOM 4401 C CA . GLU A 1 531 ? 17.688 9.102 -2.184 1 96.19 531 GLU A CA 1
ATOM 4402 C C . GLU A 1 531 ? 18.156 10.141 -1.168 1 96.19 531 GLU A C 1
ATOM 4404 O O . GLU A 1 531 ? 17.984 11.344 -1.384 1 96.19 531 GLU A O 1
ATOM 4409 N N . LEU A 1 532 ? 18.656 9.703 -0.069 1 97.94 532 LEU A N 1
ATOM 4410 C CA . LEU A 1 532 ? 19.281 10.617 0.876 1 97.94 532 LEU A CA 1
ATOM 4411 C C . LEU A 1 532 ? 20.656 11.078 0.366 1 97.94 532 LEU A C 1
ATOM 4413 O O . LEU A 1 532 ? 21.547 10.25 0.147 1 97.94 532 LEU A O 1
ATOM 4417 N N . ILE A 1 533 ? 20.891 12.445 0.179 1 98.25 533 ILE A N 1
ATOM 4418 C CA . ILE A 1 533 ? 22.078 12.844 -0.556 1 98.25 533 ILE A CA 1
ATOM 4419 C C . ILE A 1 533 ? 22.906 13.828 0.28 1 98.25 533 ILE A C 1
ATOM 4421 O O . ILE A 1 533 ? 24.047 14.141 -0.06 1 98.25 533 ILE A O 1
ATOM 4425 N N . ALA A 1 534 ? 22.328 14.312 1.388 1 98.81 534 ALA A N 1
ATOM 4426 C CA 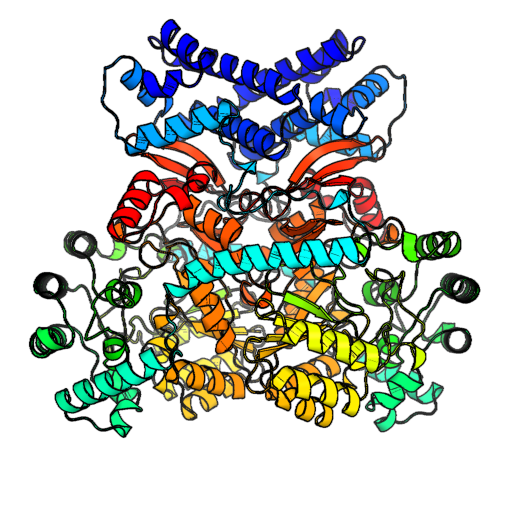. ALA A 1 534 ? 23.078 15.273 2.207 1 98.81 534 ALA A CA 1
ATOM 4427 C C . ALA A 1 534 ? 22.453 15.398 3.596 1 98.81 534 ALA A C 1
ATOM 4429 O O . ALA A 1 534 ? 21.328 14.969 3.818 1 98.81 534 ALA A O 1
ATOM 4430 N N . ILE A 1 535 ? 23.219 15.875 4.52 1 98.88 535 ILE A N 1
ATOM 4431 C CA . ILE A 1 535 ? 22.797 16.312 5.844 1 98.88 535 ILE A CA 1
ATOM 4432 C C . ILE A 1 535 ? 23.203 17.766 6.066 1 98.88 535 ILE A C 1
ATOM 4434 O O . ILE A 1 535 ? 24.391 18.094 5.977 1 98.88 535 ILE A O 1
ATOM 4438 N N . LYS A 1 536 ? 22.25 18.609 6.352 1 98.31 536 LYS A N 1
ATOM 4439 C CA . LYS A 1 536 ? 22.531 20.031 6.586 1 98.31 536 LYS A CA 1
ATOM 4440 C C . LYS A 1 536 ? 23.078 20.25 7.992 1 98.31 536 LYS A C 1
ATOM 4442 O O . LYS A 1 536 ? 22.953 19.391 8.859 1 98.31 536 LYS A O 1
ATOM 4447 N N . PRO A 1 537 ? 23.656 21.438 8.289 1 97.56 537 PRO A N 1
ATOM 4448 C CA . PRO A 1 537 ? 24.281 21.703 9.586 1 97.56 537 PRO A CA 1
ATOM 4449 C C . PRO A 1 537 ? 23.297 21.594 10.75 1 97.56 537 PRO A C 1
ATOM 4451 O O . PRO A 1 537 ? 23.703 21.344 11.891 1 97.56 537 PRO A O 1
ATOM 4454 N N . ASP A 1 538 ? 21.984 21.75 10.453 1 97.25 538 ASP A N 1
ATOM 4455 C CA . ASP A 1 538 ? 20.984 21.688 11.508 1 97.25 538 ASP A CA 1
ATOM 4456 C C . ASP A 1 538 ? 20.406 20.281 11.633 1 97.25 538 ASP A C 1
ATOM 4458 O O . ASP A 1 538 ? 19.422 20.062 12.359 1 97.25 538 ASP A O 1
ATOM 4462 N N . GLY A 1 539 ? 20.938 19.328 10.883 1 98.25 539 GLY A N 1
ATOM 4463 C CA . GLY A 1 539 ? 20.578 17.938 11.047 1 98.25 539 GLY A CA 1
ATOM 4464 C C . GLY A 1 539 ? 19.516 17.484 10.055 1 98.25 539 GLY A C 1
ATOM 4465 O O . GLY A 1 539 ? 19.125 16.312 10.047 1 98.25 539 GLY A O 1
ATOM 4466 N N . ARG A 1 540 ? 19.078 18.422 9.156 1 98.12 540 ARG A N 1
ATOM 4467 C CA . ARG A 1 540 ? 18.062 18.031 8.172 1 98.12 540 ARG A CA 1
ATOM 4468 C C . ARG A 1 540 ? 18.641 17.109 7.117 1 98.12 540 ARG A C 1
ATOM 4470 O O . ARG A 1 540 ? 19.688 17.391 6.535 1 98.12 540 ARG A O 1
ATOM 4477 N N . ARG A 1 541 ? 17.969 16.016 6.871 1 98.69 541 ARG A N 1
ATOM 4478 C CA . ARG A 1 541 ? 18.297 15.18 5.719 1 98.69 541 ARG A CA 1
ATOM 4479 C C . ARG A 1 541 ? 17.797 15.82 4.426 1 98.69 541 ARG A C 1
ATOM 4481 O O . ARG A 1 541 ? 16.734 16.438 4.398 1 98.69 541 ARG A O 1
ATOM 4488 N N . VAL A 1 542 ? 18.531 15.734 3.4 1 98.69 542 VAL A N 1
ATOM 4489 C CA . VAL A 1 542 ? 18.141 16.203 2.072 1 98.69 542 VAL A CA 1
ATOM 4490 C C . VAL A 1 542 ? 17.938 15 1.151 1 98.69 542 VAL A C 1
ATOM 4492 O O . VAL A 1 542 ? 18.812 14.148 1.015 1 98.69 542 VAL A O 1
ATOM 4495 N N . TYR A 1 543 ? 16.75 14.945 0.531 1 97.5 543 TYR A N 1
ATOM 4496 C CA . TYR A 1 543 ? 16.406 13.828 -0.335 1 97.5 543 TYR A CA 1
ATOM 4497 C C . TYR A 1 543 ? 16.203 14.289 -1.773 1 97.5 543 TYR A C 1
ATOM 4499 O O . TYR A 1 543 ? 15.656 15.367 -2.016 1 97.5 543 TYR A O 1
ATOM 4507 N N . ILE A 1 544 ? 16.672 13.5 -2.738 1 96.56 544 ILE A N 1
ATOM 4508 C CA . ILE A 1 544 ? 16.094 13.531 -4.07 1 96.56 544 ILE A CA 1
ATOM 4509 C C . ILE A 1 544 ? 14.82 12.688 -4.098 1 96.56 544 ILE A C 1
ATOM 4511 O O . ILE A 1 544 ? 14.859 11.484 -3.805 1 96.56 544 ILE A O 1
ATOM 4515 N N . MET A 1 545 ? 13.68 13.281 -4.336 1 95.12 545 MET A N 1
ATOM 4516 C CA . MET A 1 545 ? 12.43 12.562 -4.539 1 95.12 545 MET A CA 1
ATOM 4517 C C . MET A 1 545 ? 12.219 12.227 -6.012 1 95.12 545 MET A C 1
ATOM 4519 O O . MET A 1 545 ? 12.227 13.125 -6.859 1 95.12 545 MET A O 1
ATOM 4523 N N . HIS A 1 546 ? 12.078 10.922 -6.27 1 92.38 546 HIS A N 1
ATOM 4524 C CA . HIS A 1 546 ? 11.805 10.492 -7.637 1 92.38 546 HIS A CA 1
ATOM 4525 C C . HIS A 1 546 ? 10.336 10.664 -7.988 1 92.38 546 HIS A C 1
ATOM 4527 O O . HIS A 1 546 ? 9.461 10.414 -7.152 1 92.38 546 HIS A O 1
ATOM 4533 N N . PRO A 1 547 ? 10.102 11.117 -9.227 1 87.31 547 PRO A N 1
ATOM 4534 C CA . PRO A 1 547 ? 8.695 11.211 -9.625 1 87.31 547 PRO A CA 1
ATOM 4535 C C . PRO A 1 547 ? 8.023 9.852 -9.742 1 87.31 547 PRO A C 1
ATOM 4537 O O . PRO A 1 547 ? 8.656 8.875 -10.164 1 87.31 547 PRO A O 1
ATOM 4540 N N . TRP A 1 548 ? 6.805 9.805 -9.438 1 85.44 548 TRP A N 1
ATOM 4541 C CA . TRP A 1 548 ? 6.051 8.562 -9.531 1 85.44 548 TRP A CA 1
ATOM 4542 C C . TRP A 1 548 ? 5.973 8.086 -10.977 1 85.44 548 TRP A C 1
ATOM 4544 O O . TRP A 1 548 ? 5.77 6.895 -11.234 1 85.44 548 TRP A O 1
ATOM 4554 N N . GLU A 1 549 ? 6.152 8.984 -11.914 1 88 549 GLU A N 1
ATOM 4555 C CA . GLU A 1 549 ? 6.016 8.68 -13.336 1 88 549 GLU A CA 1
ATOM 4556 C C . GLU A 1 549 ? 7.305 8.086 -13.898 1 88 549 GLU A C 1
ATOM 4558 O O . GLU A 1 549 ? 7.363 7.707 -15.07 1 88 549 GLU A O 1
ATOM 4563 N N . LYS A 1 550 ? 8.305 7.98 -13.023 1 87.75 550 LYS A N 1
ATOM 4564 C CA . LYS A 1 550 ? 9.531 7.332 -13.484 1 87.75 550 LYS A CA 1
ATOM 4565 C C . LYS A 1 550 ? 9.234 5.957 -14.078 1 87.75 550 LYS A C 1
ATOM 4567 O O . LYS A 1 550 ? 8.43 5.199 -13.531 1 87.75 550 LYS A O 1
ATOM 4572 N N . GLY A 1 551 ? 9.773 5.672 -15.219 1 88.31 551 GLY A N 1
ATOM 4573 C CA . GLY A 1 551 ? 9.531 4.414 -15.906 1 88.31 551 GLY A CA 1
ATOM 4574 C C . GLY A 1 551 ? 8.375 4.484 -16.875 1 88.31 551 GLY A C 1
ATOM 4575 O O . GLY A 1 551 ? 8.156 3.557 -17.656 1 88.31 551 GLY A O 1
ATOM 4576 N N . ILE A 1 552 ? 7.578 5.598 -16.844 1 92.94 552 ILE A N 1
ATOM 4577 C CA . ILE A 1 552 ? 6.434 5.754 -17.734 1 92.94 552 ILE A CA 1
ATOM 4578 C C . ILE A 1 552 ? 6.766 6.762 -18.828 1 92.94 552 ILE A C 1
ATOM 4580 O O . ILE A 1 552 ? 6.688 6.441 -20.016 1 92.94 552 ILE A O 1
ATOM 4584 N N . TYR A 1 553 ? 7.184 7.984 -18.438 1 91.12 553 TYR A N 1
ATOM 4585 C CA . TYR A 1 553 ? 7.645 9.047 -19.344 1 91.12 553 TYR A CA 1
ATOM 4586 C C . TYR A 1 553 ? 8.602 9.984 -18.625 1 91.12 553 TYR A C 1
ATOM 4588 O O . TYR A 1 553 ? 8.812 9.867 -17.406 1 91.12 553 TYR A O 1
ATOM 4596 N N . LYS A 1 554 ? 9.258 10.875 -19.281 1 89.06 554 LYS A N 1
ATOM 4597 C CA . LYS A 1 554 ? 10.289 11.758 -18.75 1 89.06 554 LYS A CA 1
ATOM 4598 C C . LYS A 1 554 ? 9.695 12.758 -17.766 1 89.06 554 LYS A C 1
ATOM 4600 O O . LYS A 1 554 ? 8.656 13.359 -18.031 1 89.06 554 LYS A O 1
ATOM 4605 N N . THR A 1 555 ? 10.227 12.805 -16.594 1 85.81 555 THR A N 1
ATOM 4606 C CA . THR A 1 555 ? 9.797 13.742 -15.562 1 85.81 555 THR A CA 1
ATOM 4607 C C . THR A 1 555 ? 10.992 14.227 -14.75 1 85.81 555 THR A C 1
ATOM 4609 O O . THR A 1 555 ? 12.086 13.672 -14.844 1 85.81 555 THR A O 1
ATOM 4612 N N . ASN A 1 556 ? 10.758 15.266 -14 1 86 556 ASN A N 1
ATOM 4613 C CA . ASN A 1 556 ? 11.828 15.867 -13.203 1 86 556 ASN A CA 1
ATOM 4614 C C . ASN A 1 556 ? 11.82 15.344 -11.766 1 86 556 ASN A C 1
ATOM 4616 O O . ASN A 1 556 ? 10.781 14.898 -11.273 1 86 556 ASN A O 1
ATOM 4620 N N . ILE A 1 557 ? 13.008 15.492 -11.141 1 91.56 557 ILE A N 1
ATOM 4621 C CA . ILE A 1 557 ? 13.141 15.125 -9.734 1 91.56 557 ILE A CA 1
ATOM 4622 C C . ILE A 1 557 ? 12.797 16.328 -8.859 1 91.56 557 ILE A C 1
ATOM 4624 O O . ILE A 1 557 ? 12.57 17.438 -9.367 1 91.56 557 ILE A O 1
ATOM 4628 N N . TYR A 1 558 ? 12.672 16.156 -7.609 1 93.69 558 TYR A N 1
ATOM 4629 C CA . TYR A 1 558 ? 12.461 17.203 -6.621 1 93.69 558 TYR A CA 1
ATOM 4630 C C . TYR A 1 558 ? 13.383 17.016 -5.422 1 93.69 558 TYR A C 1
ATOM 4632 O O . TYR A 1 558 ? 13.508 15.914 -4.895 1 93.69 558 TYR A O 1
ATOM 4640 N N . VAL A 1 559 ? 14.094 18.062 -5.02 1 96.31 559 VAL A N 1
ATOM 4641 C CA . VAL A 1 559 ? 14.945 18 -3.84 1 96.31 559 VAL A CA 1
ATOM 4642 C C . VAL A 1 559 ? 14.172 18.484 -2.615 1 96.31 559 VAL A C 1
ATOM 4644 O O . VAL A 1 559 ? 13.602 19.578 -2.623 1 96.31 559 VAL A O 1
ATOM 4647 N N . TYR A 1 560 ? 14.109 17.703 -1.582 1 96.5 560 TYR A N 1
ATOM 4648 C CA . TYR A 1 560 ? 13.352 18.031 -0.377 1 96.5 560 TYR A CA 1
ATOM 4649 C C . TYR A 1 560 ? 14.258 18.047 0.849 1 96.5 560 TYR A C 1
ATOM 4651 O O . TYR A 1 560 ? 15.062 17.125 1.047 1 96.5 560 TYR A O 1
ATOM 4659 N N . GLU A 1 561 ? 14.211 19.078 1.637 1 97.31 561 GLU A N 1
ATOM 4660 C CA . GLU A 1 561 ? 14.883 19.156 2.93 1 97.31 561 GLU A CA 1
ATOM 4661 C C . GLU A 1 561 ? 13.945 18.75 4.062 1 97.31 561 GLU A C 1
ATOM 4663 O O . GLU A 1 561 ? 12.969 19.438 4.348 1 97.31 561 GLU A O 1
ATOM 4668 N N . ASP A 1 562 ? 14.219 17.703 4.719 1 97.44 562 ASP A N 1
ATOM 4669 C CA . ASP A 1 562 ? 13.352 17.047 5.688 1 97.44 562 ASP A CA 1
ATOM 4670 C C . ASP A 1 562 ? 13.477 17.703 7.062 1 97.44 562 ASP A C 1
ATOM 4672 O O . ASP A 1 562 ? 14.219 18.672 7.234 1 97.44 562 ASP A O 1
ATOM 4676 N N . TYR A 1 563 ? 12.648 17.266 7.984 1 97.88 563 TYR A N 1
ATOM 4677 C CA . TYR A 1 563 ? 12.695 17.703 9.375 1 97.88 563 TYR A CA 1
ATOM 4678 C C . TYR A 1 563 ? 13.734 16.922 10.164 1 97.88 563 TYR A C 1
ATOM 4680 O O . TYR A 1 563 ? 13.867 15.703 9.984 1 97.88 563 TYR A O 1
ATOM 4688 N N . PRO A 1 564 ? 14.531 17.531 11.055 1 98.31 564 PRO A N 1
ATOM 4689 C CA . PRO A 1 564 ? 15.594 16.828 11.766 1 98.31 564 PRO A CA 1
ATOM 4690 C C . PRO A 1 564 ? 15.062 15.773 12.734 1 98.31 564 PRO A C 1
ATOM 4692 O O . PRO A 1 564 ? 14.188 16.062 13.547 1 98.31 564 PRO A O 1
ATOM 4695 N N . ILE A 1 565 ? 15.656 14.594 12.734 1 98.81 565 ILE A N 1
ATOM 4696 C CA . ILE A 1 565 ? 15.234 13.484 13.586 1 98.81 565 ILE A CA 1
ATOM 4697 C C . ILE A 1 565 ? 15.445 13.852 15.055 1 98.81 565 ILE A C 1
ATOM 4699 O O . ILE A 1 565 ? 14.57 13.617 15.891 1 98.81 565 ILE A O 1
ATOM 4703 N N . LYS A 1 566 ? 16.578 14.484 15.391 1 98.69 566 LYS A N 1
ATOM 4704 C CA . LYS A 1 566 ? 16.891 14.852 16.766 1 98.69 566 LYS A CA 1
ATOM 4705 C C . LYS A 1 566 ? 15.836 15.812 17.328 1 98.69 566 LYS A C 1
ATOM 4707 O O . LYS A 1 566 ? 15.391 15.664 18.453 1 98.69 566 LYS A O 1
ATOM 4712 N N . ASP A 1 567 ? 15.445 16.797 16.5 1 98.12 567 ASP A N 1
ATOM 4713 C CA . ASP A 1 567 ? 14.422 17.75 16.922 1 98.12 567 ASP A CA 1
ATOM 4714 C C . ASP A 1 567 ? 13.086 17.047 17.188 1 98.12 567 ASP A C 1
ATOM 4716 O O . ASP A 1 567 ? 12.398 17.359 18.156 1 98.12 567 ASP A O 1
ATOM 4720 N N . TYR A 1 568 ? 12.719 16.156 16.375 1 98.38 568 TYR A N 1
ATOM 4721 C CA . TYR A 1 568 ? 11.5 15.375 16.547 1 98.38 568 TYR A CA 1
ATOM 4722 C C . TYR A 1 568 ? 11.539 14.562 17.844 1 98.38 568 TYR A C 1
ATOM 4724 O O . TYR A 1 568 ? 10.57 14.547 18.609 1 98.38 568 TYR A O 1
ATOM 4732 N N . LEU A 1 569 ? 12.688 13.859 18.109 1 98.62 569 LEU A N 1
ATOM 4733 C CA . LEU A 1 569 ? 12.852 13.055 19.312 1 98.62 569 LEU A CA 1
ATOM 4734 C C . LEU A 1 569 ? 12.789 13.93 20.562 1 98.62 569 LEU A C 1
ATOM 4736 O O . LEU A 1 569 ? 12.234 13.523 21.594 1 98.62 569 LEU A O 1
ATOM 4740 N N . ASP A 1 570 ? 13.391 15.133 20.5 1 98.25 570 ASP A N 1
ATOM 4741 C CA . ASP A 1 570 ? 13.297 16.062 21.625 1 98.25 570 ASP A CA 1
ATOM 4742 C C . ASP A 1 570 ? 11.844 16.453 21.891 1 98.25 570 ASP A C 1
ATOM 4744 O O . ASP A 1 570 ? 11.438 16.562 23.047 1 98.25 570 ASP A O 1
ATOM 4748 N N . ASN A 1 571 ? 11.086 16.688 20.797 1 96.88 571 ASN A N 1
ATOM 4749 C CA . ASN A 1 571 ? 9.664 16.984 20.953 1 96.88 571 ASN A CA 1
ATOM 4750 C C . ASN A 1 571 ? 8.914 15.836 21.609 1 96.88 571 ASN A C 1
ATOM 4752 O O . ASN A 1 571 ? 8.039 16.062 22.453 1 96.88 571 ASN A O 1
ATOM 4756 N N . LEU A 1 572 ? 9.234 14.609 21.25 1 97.19 572 LEU A N 1
ATOM 4757 C CA . LEU A 1 572 ? 8.609 13.43 21.859 1 97.19 572 LEU A CA 1
ATOM 4758 C C . LEU A 1 572 ? 8.93 13.352 23.344 1 97.19 572 LEU A C 1
ATOM 4760 O O . LEU A 1 572 ? 8.062 13.008 24.156 1 97.19 572 LEU A O 1
ATOM 4764 N N . LYS A 1 573 ? 10.188 13.625 23.656 1 97.38 573 LYS A N 1
ATOM 4765 C CA . LYS A 1 573 ? 10.602 13.625 25.047 1 97.38 573 LYS A CA 1
ATOM 4766 C C . LYS A 1 573 ? 9.797 14.633 25.859 1 97.38 573 LYS A C 1
ATOM 4768 O O . LYS A 1 573 ? 9.383 14.336 26.984 1 97.38 573 LYS A O 1
ATOM 4773 N N . GLU A 1 574 ? 9.531 15.766 25.266 1 95.5 574 GLU A N 1
ATOM 4774 C CA . GLU A 1 574 ? 8.734 16.797 25.922 1 95.5 574 GLU A CA 1
ATOM 4775 C C . GLU A 1 574 ? 7.301 16.328 26.141 1 95.5 574 GLU A C 1
ATOM 4777 O O . GLU A 1 574 ? 6.645 16.75 27.109 1 95.5 574 GLU A O 1
ATOM 4782 N N . LEU A 1 575 ? 6.836 15.438 25.328 1 93.75 575 LEU A N 1
ATOM 4783 C CA . LEU A 1 575 ? 5.484 14.898 25.453 1 93.75 575 LEU A CA 1
ATOM 4784 C C . LEU A 1 575 ? 5.457 13.711 26.406 1 93.75 575 LEU A C 1
ATOM 4786 O O . LEU A 1 575 ? 4.402 13.102 26.609 1 93.75 575 LEU A O 1
ATOM 4790 N N . GLY A 1 576 ? 6.629 13.297 26.938 1 94.38 576 GLY A N 1
ATOM 4791 C CA . GLY A 1 576 ? 6.684 12.25 27.953 1 94.38 576 GLY A CA 1
ATOM 4792 C C . GLY A 1 576 ? 7.039 10.891 27.391 1 94.38 576 GLY A C 1
ATOM 4793 O O . GLY A 1 576 ? 6.977 9.883 28.094 1 94.38 576 GLY A O 1
ATOM 4794 N N . GLU A 1 577 ? 7.461 10.82 26.094 1 96.62 577 GLU A N 1
ATOM 4795 C CA . GLU A 1 577 ? 7.824 9.547 25.484 1 96.62 577 GLU A CA 1
ATOM 4796 C C . GLU A 1 577 ? 9.258 9.156 25.828 1 96.62 577 GLU A C 1
ATOM 4798 O O . GLU A 1 577 ? 10.102 10.023 26.078 1 96.62 577 GLU A O 1
ATOM 4803 N N . ASP A 1 578 ? 9.516 7.875 25.875 1 96.31 578 ASP A N 1
ATOM 4804 C CA . ASP A 1 578 ? 10.875 7.359 25.984 1 96.31 578 ASP A CA 1
ATOM 4805 C C . ASP A 1 578 ? 11.531 7.254 24.609 1 96.31 578 ASP A C 1
ATOM 4807 O O . ASP A 1 578 ? 11.195 6.359 23.828 1 96.31 578 ASP A O 1
ATOM 4811 N N . ILE A 1 579 ? 12.461 8.039 24.359 1 96.81 579 ILE A N 1
ATOM 4812 C CA . ILE A 1 579 ? 13.047 8.148 23.016 1 96.81 579 ILE A CA 1
ATOM 4813 C C . ILE A 1 579 ? 13.812 6.875 22.688 1 96.81 579 ILE A C 1
ATOM 4815 O O . ILE A 1 579 ? 14.086 6.602 21.516 1 96.81 579 ILE A O 1
ATOM 4819 N N . LYS A 1 580 ? 14.156 6.012 23.719 1 95.12 580 LYS A N 1
ATOM 4820 C CA . LYS A 1 580 ? 14.844 4.75 23.469 1 95.12 580 LYS A CA 1
ATOM 4821 C C . LYS A 1 580 ? 13.977 3.797 22.656 1 95.12 580 LYS A C 1
ATOM 4823 O O . LYS A 1 580 ? 14.492 2.945 21.922 1 95.12 580 LYS A O 1
ATOM 4828 N N . ASP A 1 581 ? 12.695 3.992 22.719 1 95.81 581 ASP A N 1
ATOM 4829 C CA . ASP A 1 581 ? 11.773 3.154 21.969 1 95.81 581 ASP A CA 1
ATOM 4830 C C . ASP A 1 581 ? 11.828 3.475 20.484 1 95.81 581 ASP A C 1
ATOM 4832 O O . ASP A 1 581 ? 11.312 2.711 19.656 1 95.81 581 ASP A O 1
ATOM 4836 N N . TYR A 1 582 ? 12.5 4.59 20.156 1 97.5 582 TYR A N 1
ATOM 4837 C CA . TYR A 1 582 ? 12.492 5.066 18.781 1 97.5 582 TYR A CA 1
ATOM 4838 C C . TYR A 1 582 ? 13.875 4.938 18.141 1 97.5 582 TYR A C 1
ATOM 4840 O O . TYR A 1 582 ? 14.117 5.465 17.062 1 97.5 582 TYR A O 1
ATOM 4848 N N . TRP A 1 583 ? 14.789 4.195 18.703 1 97.12 583 TRP A N 1
ATOM 4849 C CA . TRP A 1 583 ? 16.203 4.262 18.344 1 97.12 583 TRP A CA 1
ATOM 4850 C C . TRP A 1 583 ? 16.438 3.785 16.922 1 97.12 583 TRP A C 1
ATOM 4852 O O . TRP A 1 583 ? 17.344 4.258 16.234 1 97.12 583 TRP A O 1
ATOM 4862 N N . THR A 1 584 ? 15.594 2.902 16.375 1 97.31 584 THR A N 1
ATOM 4863 C CA . THR A 1 584 ? 15.773 2.354 15.039 1 97.31 584 THR A CA 1
ATOM 4864 C C . THR A 1 584 ? 15.5 3.418 13.984 1 97.31 584 THR A C 1
ATOM 4866 O O . THR A 1 584 ? 15.844 3.236 12.812 1 97.31 584 THR A O 1
ATOM 4869 N N . ILE A 1 585 ? 14.898 4.613 14.344 1 98.06 585 ILE A N 1
ATOM 4870 C CA . ILE A 1 585 ? 14.484 5.664 13.422 1 98.06 585 ILE A CA 1
ATOM 4871 C C . ILE A 1 585 ? 15.695 6.141 12.617 1 98.06 585 ILE A C 1
ATOM 4873 O O . ILE A 1 585 ? 15.555 6.523 11.453 1 98.06 585 ILE A O 1
ATOM 4877 N N . TRP A 1 586 ? 16.891 6.031 13.18 1 98.31 586 TRP A N 1
ATOM 4878 C CA . TRP A 1 586 ? 18.125 6.547 12.57 1 98.31 586 TRP A CA 1
ATOM 4879 C C . TRP A 1 586 ? 18.516 5.719 11.359 1 98.31 586 TRP A C 1
ATOM 4881 O O . TRP A 1 586 ? 19.344 6.156 10.539 1 98.31 586 TRP A O 1
ATOM 4891 N N . TYR A 1 587 ? 17.938 4.508 11.195 1 97.06 587 TYR A N 1
ATOM 4892 C CA . TYR A 1 587 ? 18.406 3.584 10.172 1 97.06 587 TYR A CA 1
ATOM 4893 C C . TYR A 1 587 ? 17.375 3.424 9.062 1 97.06 587 TYR A C 1
ATOM 4895 O O . TYR A 1 587 ? 17.484 2.535 8.219 1 97.06 587 TYR A O 1
ATOM 4903 N N . TYR A 1 588 ? 16.328 4.25 9.117 1 95.94 588 TYR A N 1
ATOM 4904 C CA . TYR A 1 588 ? 15.398 4.387 8 1 95.94 588 TYR A CA 1
ATOM 4905 C C . TYR A 1 588 ? 15.797 5.551 7.102 1 95.94 588 TYR A C 1
ATOM 4907 O O . TYR A 1 588 ? 15.477 6.707 7.398 1 95.94 588 TYR A O 1
ATOM 4915 N N . TYR A 1 589 ? 16.5 5.168 6.02 1 95.12 589 TYR A N 1
ATOM 4916 C CA . TYR A 1 589 ? 17.078 6.184 5.145 1 95.12 589 TYR A CA 1
ATOM 4917 C C . TYR A 1 589 ? 16.109 6.566 4.035 1 95.12 589 TYR A C 1
ATOM 4919 O O . TYR A 1 589 ? 15.43 5.703 3.471 1 95.12 589 TYR A O 1
ATOM 4927 N N . MET B 1 1 ? 29.109 -14.586 -24.312 1 96.88 1 MET B N 1
ATOM 4928 C CA . MET B 1 1 ? 29.484 -13.938 -23.062 1 96.88 1 MET B CA 1
ATOM 4929 C C . MET B 1 1 ? 30.5 -12.828 -23.312 1 96.88 1 MET B C 1
ATOM 4931 O O . MET B 1 1 ? 30.375 -11.734 -22.75 1 96.88 1 MET B O 1
ATOM 4935 N N . ASN B 1 2 ? 31.422 -13.031 -24.234 1 97.12 2 ASN B N 1
ATOM 4936 C CA . ASN B 1 2 ? 32.406 -12.023 -24.562 1 97.12 2 ASN B CA 1
ATOM 4937 C C . ASN B 1 2 ? 31.781 -10.766 -25.125 1 97.12 2 ASN B C 1
ATOM 4939 O O . ASN B 1 2 ? 32.156 -9.648 -24.766 1 97.12 2 ASN B O 1
ATOM 4943 N N . SER B 1 3 ? 30.875 -10.984 -26.031 1 97.31 3 SER B N 1
ATOM 4944 C CA . SER B 1 3 ? 30.172 -9.859 -26.625 1 97.31 3 SER B CA 1
ATOM 4945 C C . SER B 1 3 ? 29.375 -9.086 -25.562 1 97.31 3 SER B C 1
ATOM 4947 O O . SER B 1 3 ? 29.344 -7.855 -25.594 1 97.31 3 SER B O 1
ATOM 4949 N N . VAL B 1 4 ? 28.75 -9.781 -24.625 1 97.94 4 VAL B N 1
ATOM 4950 C CA . VAL B 1 4 ? 27.922 -9.164 -23.578 1 97.94 4 VAL B CA 1
ATOM 4951 C C . VAL B 1 4 ? 28.812 -8.367 -22.625 1 97.94 4 VAL B C 1
ATOM 4953 O O . VAL B 1 4 ? 28.531 -7.203 -22.344 1 97.94 4 VAL B O 1
ATOM 4956 N N . ILE B 1 5 ? 29.891 -8.977 -22.141 1 97.88 5 ILE B N 1
ATOM 4957 C CA . ILE B 1 5 ? 30.812 -8.312 -21.219 1 97.88 5 ILE B CA 1
ATOM 4958 C C . ILE B 1 5 ? 31.469 -7.125 -21.922 1 97.88 5 ILE B C 1
ATOM 4960 O O . ILE B 1 5 ? 31.719 -6.09 -21.312 1 97.88 5 ILE B O 1
ATOM 4964 N N . GLY B 1 6 ? 31.625 -7.219 -23.266 1 97.44 6 GLY B N 1
ATOM 4965 C CA . GLY B 1 6 ? 32.281 -6.207 -24.094 1 97.44 6 GLY B CA 1
ATOM 4966 C C . GLY B 1 6 ? 31.438 -4.941 -24.234 1 97.44 6 GLY B C 1
ATOM 4967 O O . GLY B 1 6 ? 31.938 -3.928 -24.734 1 97.44 6 GLY B O 1
ATOM 4968 N N . LEU B 1 7 ? 30.219 -5 -23.812 1 97.56 7 LEU B N 1
ATOM 4969 C CA . LEU B 1 7 ? 29.375 -3.809 -23.859 1 97.56 7 LEU B CA 1
ATOM 4970 C C . LEU B 1 7 ? 29.953 -2.707 -22.984 1 97.56 7 LEU B C 1
ATOM 4972 O O . LEU B 1 7 ? 29.594 -1.537 -23.109 1 97.56 7 LEU B O 1
ATOM 4976 N N . ASN B 1 8 ? 30.812 -3.051 -22.016 1 98 8 ASN B N 1
ATOM 4977 C CA . ASN B 1 8 ? 31.625 -2.121 -21.234 1 98 8 ASN B CA 1
ATOM 4978 C C . ASN B 1 8 ? 33.094 -2.43 -21.359 1 98 8 ASN B C 1
ATOM 4980 O O . ASN B 1 8 ? 33.594 -3.445 -20.844 1 98 8 ASN B O 1
ATOM 4984 N N . SER B 1 9 ? 33.875 -1.547 -21.891 1 97.81 9 SER B N 1
ATOM 4985 C CA . SER B 1 9 ? 35.25 -1.79 -22.234 1 97.81 9 SER B CA 1
ATOM 4986 C C . SER B 1 9 ? 36.094 -2.027 -20.984 1 97.81 9 SER B C 1
ATOM 4988 O O . SER B 1 9 ? 37.031 -2.85 -21 1 97.81 9 SER B O 1
ATOM 4990 N N . GLU B 1 10 ? 35.844 -1.353 -19.906 1 98 10 GLU B N 1
ATOM 4991 C CA . GLU B 1 10 ? 36.594 -1.509 -18.672 1 98 10 GLU B CA 1
ATOM 4992 C C . GLU B 1 10 ? 36.375 -2.881 -18.047 1 98 10 GLU B C 1
ATOM 4994 O O . GLU B 1 10 ? 37.312 -3.537 -17.594 1 98 10 GLU B O 1
ATOM 4999 N N . ILE B 1 11 ? 35.156 -3.322 -18.031 1 98.56 11 ILE B N 1
ATOM 5000 C CA . ILE B 1 11 ? 34.812 -4.629 -17.484 1 98.56 11 ILE B CA 1
ATOM 5001 C C . ILE B 1 11 ? 35.406 -5.73 -18.344 1 98.56 11 ILE B C 1
ATOM 5003 O O . ILE B 1 11 ? 35.938 -6.715 -17.828 1 98.56 11 ILE B O 1
ATOM 5007 N N . TYR B 1 12 ? 35.312 -5.531 -19.688 1 98.44 12 TYR B N 1
ATOM 5008 C CA . TYR B 1 12 ? 35.906 -6.508 -20.594 1 98.44 12 TYR B CA 1
ATOM 5009 C C . TYR B 1 12 ? 37.406 -6.684 -20.344 1 98.44 12 TYR B C 1
ATOM 5011 O O . TYR B 1 12 ? 37.906 -7.809 -20.281 1 98.44 12 TYR B O 1
ATOM 5019 N N . LYS B 1 13 ? 38.125 -5.582 -20.203 1 98.56 13 LYS B N 1
ATOM 5020 C CA . LYS B 1 13 ? 39.562 -5.625 -19.953 1 98.56 13 LYS B CA 1
ATOM 5021 C C . LYS B 1 13 ? 39.875 -6.363 -18.656 1 98.56 13 LYS B C 1
ATOM 5023 O O . LYS B 1 13 ? 40.875 -7.086 -18.578 1 98.56 13 LYS B O 1
ATOM 5028 N N . THR B 1 14 ? 39.062 -6.145 -17.672 1 98.75 14 THR B N 1
ATOM 5029 C CA . THR B 1 14 ? 39.25 -6.82 -16.391 1 98.75 14 THR B CA 1
ATOM 5030 C C . THR B 1 14 ? 39.125 -8.328 -16.547 1 98.75 14 THR B C 1
ATOM 5032 O O . THR B 1 14 ? 39.938 -9.094 -16.016 1 98.75 14 THR B O 1
ATOM 5035 N N . PHE B 1 15 ? 38.094 -8.797 -17.266 1 98.5 15 PHE B N 1
ATOM 5036 C CA . PHE B 1 15 ? 37.906 -10.227 -17.531 1 98.5 15 PHE B CA 1
ATOM 5037 C C . PHE B 1 15 ? 39.062 -10.773 -18.359 1 98.5 15 PHE B C 1
ATOM 5039 O O . PHE B 1 15 ? 39.594 -11.844 -18.062 1 98.5 15 PHE B O 1
ATOM 5046 N N . GLU B 1 16 ? 39.469 -10.047 -19.391 1 98.06 16 GLU B N 1
ATOM 5047 C CA . GLU B 1 16 ? 40.531 -10.484 -20.281 1 98.06 16 GLU B CA 1
ATOM 5048 C C . GLU B 1 16 ? 41.812 -10.719 -19.516 1 98.06 16 GLU B C 1
ATOM 5050 O O . GLU B 1 16 ? 42.531 -11.695 -19.766 1 98.06 16 GLU B O 1
ATOM 5055 N N . LYS B 1 17 ? 42.062 -9.906 -18.562 1 98.38 17 LYS B N 1
ATOM 5056 C CA . LYS B 1 17 ? 43.344 -9.938 -17.859 1 98.38 17 LYS B CA 1
ATOM 5057 C C . LYS B 1 17 ? 43.312 -10.93 -16.703 1 98.38 17 LYS B C 1
ATOM 5059 O O . LYS B 1 17 ? 44.312 -11.539 -16.359 1 98.38 17 LYS B O 1
ATOM 5064 N N . HIS B 1 18 ? 42.156 -11.102 -16.109 1 98.25 18 HIS B N 1
ATOM 5065 C CA . HIS B 1 18 ? 42.156 -11.742 -14.797 1 98.25 18 HIS B CA 1
ATOM 5066 C C . HIS B 1 18 ? 41.25 -12.953 -14.758 1 98.25 18 HIS B C 1
ATOM 5068 O O . HIS B 1 18 ? 41.094 -13.586 -13.711 1 98.25 18 HIS B O 1
ATOM 5074 N N . ALA B 1 19 ? 40.625 -13.352 -15.805 1 97.19 19 ALA B N 1
ATOM 5075 C CA . ALA B 1 19 ? 39.594 -14.375 -15.82 1 97.19 19 ALA B CA 1
ATOM 5076 C C . ALA B 1 19 ? 40.156 -15.742 -15.43 1 97.19 19 ALA B C 1
ATOM 5078 O O . ALA B 1 19 ? 39.406 -16.641 -15.039 1 97.19 19 ALA B O 1
ATOM 5079 N N . GLU B 1 20 ? 41.469 -15.945 -15.469 1 96.88 20 GLU B N 1
ATOM 5080 C CA . GLU B 1 20 ? 42.062 -17.25 -15.195 1 96.88 20 GLU B CA 1
ATOM 5081 C C . GLU B 1 20 ? 42 -17.578 -13.703 1 96.88 20 GLU B C 1
ATOM 5083 O O . GLU B 1 20 ? 42.125 -18.734 -13.312 1 96.88 20 GLU B O 1
ATOM 5088 N N . ASN B 1 21 ? 41.875 -16.578 -12.836 1 97.88 21 ASN B N 1
ATOM 5089 C CA . ASN B 1 21 ? 41.812 -16.734 -11.383 1 97.88 21 ASN B CA 1
ATOM 5090 C C . ASN B 1 21 ? 40.562 -16.062 -10.812 1 97.88 21 ASN B C 1
ATOM 5092 O O . ASN B 1 21 ? 40.469 -14.844 -10.812 1 97.88 21 ASN B O 1
ATOM 5096 N N . LEU B 1 22 ? 39.688 -16.875 -10.266 1 98.06 22 LEU B N 1
ATOM 5097 C CA . LEU B 1 22 ? 38.406 -16.406 -9.812 1 98.06 22 LEU B CA 1
ATOM 5098 C C . LEU B 1 22 ? 38.531 -15.312 -8.758 1 98.06 22 LEU B C 1
ATOM 5100 O O . LEU B 1 22 ? 37.875 -14.273 -8.836 1 98.06 22 LEU B O 1
ATOM 5104 N N . GLU B 1 23 ? 39.438 -15.516 -7.773 1 97.88 23 GLU B N 1
ATOM 5105 C CA . GLU B 1 23 ? 39.562 -14.57 -6.672 1 97.88 23 GLU B CA 1
ATOM 5106 C C . GLU B 1 23 ? 40.25 -13.281 -7.133 1 97.88 23 GLU B C 1
ATOM 5108 O O . GLU B 1 23 ? 39.906 -12.195 -6.66 1 97.88 23 GLU B O 1
ATOM 5113 N N . GLU B 1 24 ? 41.188 -13.422 -8.016 1 98.25 24 GLU B N 1
ATOM 5114 C CA . GLU B 1 24 ? 41.781 -12.227 -8.602 1 98.25 24 GLU B CA 1
ATOM 5115 C C . GLU B 1 24 ? 40.781 -11.445 -9.43 1 98.25 24 GLU B C 1
ATOM 5117 O O . GLU B 1 24 ? 40.75 -10.211 -9.367 1 98.25 24 GLU B O 1
ATOM 5122 N N . LEU B 1 25 ? 40.031 -12.18 -10.25 1 98.62 25 LEU B N 1
ATOM 5123 C CA . LEU B 1 25 ? 38.969 -11.539 -11.047 1 98.62 25 LEU B CA 1
ATOM 5124 C C . LEU B 1 25 ? 38 -10.805 -10.141 1 98.62 25 LEU B C 1
ATOM 5126 O O . LEU B 1 25 ? 37.562 -9.695 -10.461 1 98.62 25 LEU B O 1
ATOM 5130 N N . ARG B 1 26 ? 37.594 -11.43 -9.008 1 98.5 26 ARG B N 1
ATOM 5131 C CA . ARG B 1 26 ? 36.656 -10.836 -8.055 1 98.5 26 ARG B CA 1
ATOM 5132 C C . ARG B 1 26 ? 37.156 -9.484 -7.555 1 98.5 26 ARG B C 1
ATOM 5134 O O . ARG B 1 26 ? 36.438 -8.492 -7.566 1 98.5 26 ARG B O 1
ATOM 5141 N N . LEU B 1 27 ? 38.406 -9.438 -7.125 1 98.31 27 LEU B N 1
ATOM 5142 C CA . LEU B 1 27 ? 39 -8.234 -6.566 1 98.31 27 LEU B CA 1
ATOM 5143 C C . LEU B 1 27 ? 39.125 -7.141 -7.629 1 98.31 27 LEU B C 1
ATOM 5145 O O . LEU B 1 27 ? 38.781 -5.984 -7.371 1 98.31 27 LEU B O 1
ATOM 5149 N N . GLU B 1 28 ? 39.625 -7.52 -8.781 1 98.56 28 GLU B N 1
ATOM 5150 C CA . GLU B 1 28 ? 39.844 -6.527 -9.828 1 98.56 28 GLU B CA 1
ATOM 5151 C C . GLU B 1 28 ? 38.5 -6.02 -10.391 1 98.56 28 GLU B C 1
ATOM 5153 O O . GLU B 1 28 ? 38.406 -4.852 -10.781 1 98.56 28 GLU B O 1
ATOM 5158 N N . LEU B 1 29 ? 37.531 -6.914 -10.516 1 98.69 29 LEU B N 1
ATOM 5159 C CA . LEU B 1 29 ? 36.219 -6.469 -10.93 1 98.69 29 LEU B CA 1
ATOM 5160 C C . LEU B 1 29 ? 35.625 -5.508 -9.906 1 98.69 29 LEU B C 1
ATOM 5162 O O . LEU B 1 29 ? 34.969 -4.523 -10.273 1 98.69 29 LEU B O 1
ATOM 5166 N N . PHE B 1 30 ? 35.75 -5.816 -8.578 1 98.56 30 PHE B N 1
ATOM 5167 C CA . PHE B 1 30 ? 35.344 -4.895 -7.527 1 98.56 30 PHE B CA 1
ATOM 5168 C C . PHE B 1 30 ? 35.969 -3.521 -7.734 1 98.56 30 PHE B C 1
ATOM 5170 O O . PHE B 1 30 ? 35.281 -2.502 -7.691 1 98.56 30 PHE B O 1
ATOM 5177 N N . ASN B 1 31 ? 37.25 -3.479 -7.996 1 98.56 31 ASN B N 1
ATOM 5178 C CA . ASN B 1 31 ? 37.969 -2.229 -8.211 1 98.56 31 ASN B CA 1
ATOM 5179 C C . ASN B 1 31 ? 37.438 -1.492 -9.445 1 98.56 31 ASN B C 1
ATOM 5181 O O . ASN B 1 31 ? 37.312 -0.269 -9.43 1 98.56 31 ASN B O 1
ATOM 5185 N N . THR B 1 32 ? 37.25 -2.266 -10.508 1 98.69 32 THR B N 1
ATOM 5186 C CA . THR B 1 32 ? 36.719 -1.682 -11.742 1 98.69 32 THR B CA 1
ATOM 5187 C C . THR B 1 32 ? 35.344 -1.06 -11.508 1 98.69 32 THR B C 1
ATOM 5189 O O . THR B 1 32 ? 35.094 0.064 -11.945 1 98.69 32 THR B O 1
ATOM 5192 N N . LEU B 1 33 ? 34.438 -1.776 -10.828 1 98.69 33 LEU B N 1
ATOM 5193 C CA . LEU B 1 33 ? 33.094 -1.275 -10.547 1 98.69 33 LEU B CA 1
ATOM 5194 C C . LEU B 1 33 ? 33.156 -0.032 -9.664 1 98.69 33 LEU B C 1
ATOM 5196 O O . LEU B 1 33 ? 32.375 0.906 -9.852 1 98.69 33 LEU B O 1
ATOM 5200 N N . LYS B 1 34 ? 34.094 -0.006 -8.688 1 98.38 34 LYS B N 1
ATOM 5201 C CA . LYS B 1 34 ? 34.25 1.161 -7.824 1 98.38 34 LYS B CA 1
ATOM 5202 C C . LYS B 1 34 ? 34.781 2.357 -8.602 1 98.38 34 LYS B C 1
ATOM 5204 O O . LYS B 1 34 ? 34.438 3.502 -8.32 1 98.38 34 LYS B O 1
ATOM 5209 N N . LYS B 1 35 ? 35.688 2.078 -9.547 1 98.06 35 LYS B N 1
ATOM 5210 C CA . LYS B 1 35 ? 36.156 3.143 -10.43 1 98.06 35 LYS B CA 1
ATOM 5211 C C . LYS B 1 35 ? 35 3.744 -11.227 1 98.06 35 LYS B C 1
ATOM 5213 O O . LYS B 1 35 ? 34.844 4.969 -11.312 1 98.06 35 LYS B O 1
ATOM 5218 N N . ILE B 1 36 ? 34.188 2.885 -11.805 1 98 36 ILE B N 1
ATOM 5219 C CA . ILE B 1 36 ? 33.031 3.334 -12.555 1 98 36 ILE B CA 1
ATOM 5220 C C . ILE B 1 36 ? 32.094 4.133 -11.633 1 98 36 ILE B C 1
ATOM 5222 O O . ILE B 1 36 ? 31.594 5.188 -12.023 1 98 36 ILE B O 1
ATOM 5226 N N . GLU B 1 37 ? 31.891 3.631 -10.406 1 98.12 37 GLU B N 1
ATOM 5227 C CA . GLU B 1 37 ? 31.031 4.305 -9.438 1 98.12 37 GLU B CA 1
ATOM 5228 C C . GLU B 1 37 ? 31.547 5.711 -9.133 1 98.12 37 GLU B C 1
ATOM 5230 O O . GLU B 1 37 ? 30.75 6.66 -9.086 1 98.12 37 GLU B O 1
ATOM 5235 N N . TRP B 1 38 ? 32.844 5.84 -8.898 1 97.62 38 TRP B N 1
ATOM 5236 C CA . TRP B 1 38 ? 33.438 7.137 -8.617 1 97.62 38 TRP B CA 1
ATOM 5237 C C . TRP B 1 38 ? 33.156 8.125 -9.75 1 97.62 38 TRP B C 1
ATOM 5239 O O . TRP B 1 38 ? 32.812 9.273 -9.508 1 97.62 38 TRP B O 1
ATOM 5249 N N . GLU B 1 39 ? 33.281 7.648 -10.977 1 96.75 39 GLU B N 1
ATOM 5250 C CA . GLU B 1 39 ? 33.062 8.5 -12.141 1 96.75 39 GLU B CA 1
ATOM 5251 C C . GLU B 1 39 ? 31.594 8.93 -12.234 1 96.75 39 GLU B C 1
ATOM 5253 O O . GLU B 1 39 ? 31.312 10.102 -12.484 1 96.75 39 GLU B O 1
ATOM 5258 N N . VAL B 1 40 ? 30.719 8 -12.039 1 96.56 40 VAL B N 1
ATOM 5259 C CA . VAL B 1 40 ? 29.281 8.273 -12.125 1 96.56 40 VAL B CA 1
ATOM 5260 C C . VAL B 1 40 ? 28.875 9.273 -11.047 1 96.56 40 VAL B C 1
ATOM 5262 O O . VAL B 1 40 ? 28.078 10.18 -11.305 1 96.56 40 VAL B O 1
ATOM 5265 N N . ARG B 1 41 ? 29.406 9.18 -9.852 1 96.44 41 ARG B N 1
ATOM 5266 C CA . ARG B 1 41 ? 29.062 10.039 -8.727 1 96.44 41 ARG B CA 1
ATOM 5267 C C . ARG B 1 41 ? 29.625 11.445 -8.914 1 96.44 41 ARG B C 1
ATOM 5269 O O . ARG B 1 41 ? 29.188 12.391 -8.266 1 96.44 41 ARG B O 1
ATOM 5276 N N . GLY B 1 42 ? 30.531 11.602 -9.812 1 93.81 42 GLY B N 1
ATOM 5277 C CA . GLY B 1 42 ? 31.141 12.906 -10.062 1 93.81 42 GLY B CA 1
ATOM 5278 C C . GLY B 1 42 ? 30.578 13.602 -11.289 1 93.81 42 GLY B C 1
ATOM 5279 O O . GLY B 1 42 ? 30.859 14.773 -11.531 1 93.81 42 GLY B O 1
ATOM 5280 N N . LYS B 1 43 ? 29.719 12.898 -12.047 1 89.88 43 LYS B N 1
ATOM 5281 C CA . LYS B 1 43 ? 29.219 13.422 -13.32 1 89.88 43 LYS B CA 1
ATOM 5282 C C . LYS B 1 43 ? 27.781 13.906 -13.188 1 89.88 43 LYS B C 1
ATOM 5284 O O . LYS B 1 43 ? 27.016 13.375 -12.391 1 89.88 43 LYS B O 1
ATOM 5289 N N . ARG B 1 44 ? 27.547 14.906 -14.023 1 87.75 44 ARG B N 1
ATOM 5290 C CA . ARG B 1 44 ? 26.172 15.383 -14.125 1 87.75 44 ARG B CA 1
ATOM 5291 C C . ARG B 1 44 ? 25.438 14.695 -15.266 1 87.75 44 ARG B C 1
ATOM 5293 O O . ARG B 1 44 ? 25.703 14.969 -16.438 1 87.75 44 ARG B O 1
ATOM 5300 N N . ILE B 1 45 ? 24.672 13.758 -14.961 1 89.12 45 ILE B N 1
ATOM 5301 C CA . ILE B 1 45 ? 23.797 13.055 -15.906 1 89.12 45 ILE B CA 1
ATOM 5302 C C . ILE B 1 45 ? 22.359 13.047 -15.383 1 89.12 45 ILE B C 1
ATOM 5304 O O . ILE B 1 45 ? 22.078 13.641 -14.344 1 89.12 45 ILE B O 1
ATOM 5308 N N . ASN B 1 46 ? 21.406 12.516 -16.219 1 91.62 46 ASN B N 1
ATOM 5309 C CA . ASN B 1 46 ? 20.031 12.414 -15.75 1 91.62 46 ASN B CA 1
ATOM 5310 C C . ASN B 1 46 ? 19.938 11.672 -14.422 1 91.62 46 ASN B C 1
ATOM 5312 O O . ASN B 1 46 ? 20.484 10.578 -14.273 1 91.62 46 ASN B O 1
ATOM 5316 N N . GLU B 1 47 ? 19.281 12.211 -13.484 1 91.94 47 GLU B N 1
ATOM 5317 C CA . GLU B 1 47 ? 19.297 11.711 -12.117 1 91.94 47 GLU B CA 1
ATOM 5318 C C . GLU B 1 47 ? 18.641 10.336 -12.023 1 91.94 47 GLU B C 1
ATOM 5320 O O . GLU B 1 47 ? 19.031 9.508 -11.203 1 91.94 47 GLU B O 1
ATOM 5325 N N . ILE B 1 48 ? 17.625 10.07 -12.859 1 93.06 48 ILE B N 1
ATOM 5326 C CA . ILE B 1 48 ? 16.953 8.781 -12.836 1 93.06 48 ILE B CA 1
ATOM 5327 C C . ILE B 1 48 ? 17.875 7.703 -13.398 1 93.06 48 ILE B C 1
ATOM 5329 O O . ILE B 1 48 ? 17.969 6.605 -12.844 1 93.06 48 ILE B O 1
ATOM 5333 N N . ASP B 1 49 ? 18.547 8.023 -14.477 1 94.94 49 ASP B N 1
ATOM 5334 C CA . ASP B 1 49 ? 19.5 7.082 -15.055 1 94.94 49 ASP B CA 1
ATOM 5335 C C . ASP B 1 49 ? 20.703 6.883 -14.133 1 94.94 49 ASP B C 1
ATOM 5337 O O . ASP B 1 49 ? 21.25 5.777 -14.047 1 94.94 49 ASP B O 1
ATOM 5341 N N . LYS B 1 50 ? 21.141 7.973 -13.492 1 95.44 50 LYS B N 1
ATOM 5342 C CA . LYS B 1 50 ? 22.188 7.848 -12.492 1 95.44 50 LYS B CA 1
ATOM 5343 C C . LYS B 1 50 ? 21.781 6.902 -11.375 1 95.44 50 LYS B C 1
ATOM 5345 O O . LYS B 1 50 ? 22.578 6.051 -10.953 1 95.44 50 LYS B O 1
ATOM 5350 N N . PHE B 1 51 ? 20.594 7.031 -10.906 1 94.81 51 PHE B N 1
ATOM 5351 C CA . PHE B 1 51 ? 20.062 6.18 -9.852 1 94.81 51 PHE B CA 1
ATOM 5352 C C . PHE B 1 51 ? 20.094 4.715 -10.273 1 94.81 51 PHE B C 1
ATOM 5354 O O . PHE B 1 51 ? 20.547 3.857 -9.508 1 94.81 51 PHE B O 1
ATOM 5361 N N . ILE B 1 52 ? 19.656 4.414 -11.492 1 96.31 52 ILE B N 1
ATOM 5362 C CA . ILE B 1 52 ? 19.641 3.047 -12 1 96.31 52 ILE B CA 1
ATOM 5363 C C . ILE B 1 52 ? 21.078 2.518 -12.117 1 96.31 52 ILE B C 1
ATOM 5365 O O . ILE B 1 52 ? 21.344 1.358 -11.789 1 96.31 52 ILE B O 1
ATOM 5369 N N . THR B 1 53 ? 21.984 3.365 -12.594 1 97.88 53 THR B N 1
ATOM 5370 C CA . THR B 1 53 ? 23.375 2.963 -12.75 1 97.88 53 THR B CA 1
ATOM 5371 C C . THR B 1 53 ? 23.984 2.592 -11.398 1 97.88 53 THR B C 1
ATOM 5373 O O . THR B 1 53 ? 24.594 1.531 -11.258 1 97.88 53 THR B O 1
ATOM 5376 N N . LEU B 1 54 ? 23.766 3.451 -10.422 1 97.44 54 LEU B N 1
ATOM 5377 C CA . LEU B 1 54 ? 24.312 3.189 -9.094 1 97.44 54 LEU B CA 1
ATOM 5378 C C . LEU B 1 54 ? 23.672 1.941 -8.484 1 97.44 54 LEU B C 1
ATOM 5380 O O . LEU B 1 54 ? 24.359 1.146 -7.836 1 97.44 54 LEU B O 1
ATOM 5384 N N . LYS B 1 55 ? 22.438 1.77 -8.68 1 96.5 55 LYS B N 1
ATOM 5385 C CA . LYS B 1 55 ? 21.75 0.567 -8.211 1 96.5 55 LYS B CA 1
ATOM 5386 C C . LYS B 1 55 ? 22.328 -0.684 -8.867 1 96.5 55 LYS B C 1
ATOM 5388 O O . LYS B 1 55 ? 22.547 -1.696 -8.203 1 96.5 55 LYS B O 1
ATOM 5393 N N . ALA B 1 56 ? 22.516 -0.591 -10.18 1 98.25 56 ALA B N 1
ATOM 5394 C CA . ALA B 1 56 ? 23.078 -1.723 -10.93 1 98.25 56 ALA B CA 1
ATOM 5395 C C . ALA B 1 56 ? 24.469 -2.07 -10.438 1 98.25 56 ALA B C 1
ATOM 5397 O O . ALA B 1 56 ? 24.844 -3.246 -10.359 1 98.25 56 ALA B O 1
ATOM 5398 N N . ILE B 1 57 ? 25.266 -1.058 -10.156 1 98.62 57 ILE B N 1
ATOM 5399 C CA . ILE B 1 57 ? 26.594 -1.292 -9.625 1 98.62 57 ILE B CA 1
ATOM 5400 C C . ILE B 1 57 ? 26.5 -2.043 -8.297 1 98.62 57 ILE B C 1
ATOM 5402 O O . ILE B 1 57 ? 27.203 -3.031 -8.078 1 98.62 57 ILE B O 1
ATOM 5406 N N . ASN B 1 58 ? 25.594 -1.584 -7.469 1 97.69 58 ASN B N 1
ATOM 5407 C CA . ASN B 1 58 ? 25.391 -2.258 -6.188 1 97.69 58 ASN B CA 1
ATOM 5408 C C . ASN B 1 58 ? 24.953 -3.705 -6.379 1 97.69 58 ASN B C 1
ATOM 5410 O O . ASN B 1 58 ? 25.375 -4.594 -5.641 1 97.69 58 ASN B O 1
ATOM 5414 N N . ILE B 1 59 ? 24.094 -3.979 -7.309 1 98.12 59 ILE B N 1
ATOM 5415 C CA . ILE B 1 59 ? 23.625 -5.324 -7.613 1 98.12 59 ILE B CA 1
ATOM 5416 C C . ILE B 1 59 ? 24.781 -6.188 -8.078 1 98.12 59 ILE B C 1
ATOM 5418 O O . ILE B 1 59 ? 24.938 -7.332 -7.652 1 98.12 59 ILE B O 1
ATOM 5422 N N . PHE B 1 60 ? 25.562 -5.613 -9.008 1 98.75 60 PHE B N 1
ATOM 5423 C CA . PHE B 1 60 ? 26.719 -6.344 -9.508 1 98.75 60 PHE B CA 1
ATOM 5424 C C . PHE B 1 60 ? 27.672 -6.688 -8.367 1 98.75 60 PHE B C 1
ATOM 5426 O O . PHE B 1 60 ? 28.203 -7.801 -8.312 1 98.75 60 PHE B O 1
ATOM 5433 N N . LEU B 1 61 ? 27.844 -5.766 -7.438 1 98.69 61 LEU B N 1
ATOM 5434 C CA . LEU B 1 61 ? 28.688 -6.004 -6.273 1 98.69 61 LEU B CA 1
ATOM 5435 C C . LEU B 1 61 ? 28.094 -7.098 -5.391 1 98.69 61 LEU B C 1
ATOM 5437 O O . LEU B 1 61 ? 28.828 -7.914 -4.832 1 98.69 61 LEU B O 1
ATOM 5441 N N . ASN B 1 62 ? 26.781 -7.168 -5.242 1 98.06 62 ASN B N 1
ATOM 5442 C CA . ASN B 1 62 ? 26.141 -8.273 -4.539 1 98.06 62 ASN B CA 1
ATOM 5443 C C . ASN B 1 62 ? 26.453 -9.617 -5.191 1 98.06 62 ASN B C 1
ATOM 5445 O O . ASN B 1 62 ? 26.734 -10.594 -4.5 1 98.06 62 ASN B O 1
ATOM 5449 N N . ILE B 1 63 ? 26.406 -9.586 -6.457 1 98.44 63 ILE B N 1
ATOM 5450 C CA . ILE B 1 63 ? 26.547 -10.805 -7.25 1 98.44 63 ILE B CA 1
ATOM 5451 C C . ILE B 1 63 ? 27.953 -11.375 -7.09 1 98.44 63 ILE B C 1
ATOM 5453 O O . ILE B 1 63 ? 28.125 -12.594 -7.039 1 98.44 63 ILE B O 1
ATOM 5457 N N . ILE B 1 64 ? 28.969 -10.531 -6.938 1 98.25 64 ILE B N 1
ATOM 5458 C CA . ILE B 1 64 ? 30.328 -11.039 -6.914 1 98.25 64 ILE B CA 1
ATOM 5459 C C . ILE B 1 64 ? 30.812 -11.18 -5.469 1 98.25 64 ILE B C 1
ATOM 5461 O O . ILE B 1 64 ? 31.969 -11.516 -5.223 1 98.25 64 ILE B O 1
ATOM 5465 N N . SER B 1 65 ? 29.938 -10.914 -4.48 1 97.19 65 SER B N 1
ATOM 5466 C CA . SER B 1 65 ? 30.297 -10.992 -3.068 1 97.19 65 SER B CA 1
ATOM 5467 C C . SER B 1 65 ? 30.516 -12.438 -2.635 1 97.19 65 SER B C 1
ATOM 5469 O O . SER B 1 65 ? 29.641 -13.289 -2.824 1 97.19 65 SER B O 1
ATOM 5471 N N . LYS B 1 66 ? 31.609 -12.648 -1.966 1 95.81 66 LYS B N 1
ATOM 5472 C CA . LYS B 1 66 ? 31.969 -13.992 -1.54 1 95.81 66 LYS B CA 1
ATOM 5473 C C . LYS B 1 66 ? 30.953 -14.539 -0.538 1 95.81 66 LYS B C 1
ATOM 5475 O O . LYS B 1 66 ? 30.578 -15.711 -0.606 1 95.81 66 LYS B O 1
ATOM 5480 N N . ASN B 1 67 ? 30.578 -13.75 0.361 1 95.62 67 ASN B N 1
ATOM 5481 C CA . ASN B 1 67 ? 29.609 -14.18 1.374 1 95.62 67 ASN B CA 1
ATOM 5482 C C . ASN B 1 67 ? 28.297 -14.625 0.745 1 95.62 67 ASN B C 1
ATOM 5484 O O . ASN B 1 67 ? 27.688 -15.602 1.194 1 95.62 67 ASN B O 1
ATOM 5488 N N . ASN B 1 68 ? 27.875 -13.891 -0.256 1 97.38 68 ASN B N 1
ATOM 5489 C CA . ASN B 1 68 ? 26.641 -14.273 -0.936 1 97.38 68 ASN B CA 1
ATOM 5490 C C . ASN B 1 68 ? 26.797 -15.602 -1.671 1 97.38 68 ASN B C 1
ATOM 5492 O O . ASN B 1 68 ? 25.875 -16.422 -1.684 1 97.38 68 ASN B O 1
ATOM 5496 N N . GLU B 1 69 ? 27.984 -15.828 -2.281 1 97.62 69 GLU B N 1
ATOM 5497 C CA . GLU B 1 69 ? 28.25 -17.094 -2.951 1 97.62 69 GLU B CA 1
ATOM 5498 C C . GLU B 1 69 ? 28.203 -18.266 -1.965 1 97.62 69 GLU B C 1
ATOM 5500 O O . GLU B 1 69 ? 27.688 -19.328 -2.279 1 97.62 69 GLU B O 1
ATOM 5505 N N . GLU B 1 70 ? 28.734 -17.984 -0.792 1 96.38 70 GLU B N 1
ATOM 5506 C CA . GLU B 1 70 ? 28.75 -19.016 0.242 1 96.38 70 GLU B CA 1
ATOM 5507 C C . GLU B 1 70 ? 27.344 -19.297 0.749 1 96.38 70 GLU B C 1
ATOM 5509 O O . GLU B 1 70 ? 26.984 -20.453 1.006 1 96.38 70 GLU B O 1
ATOM 5514 N N . LEU B 1 71 ? 26.578 -18.266 0.852 1 95.56 71 LEU B N 1
ATOM 5515 C CA . LEU B 1 71 ? 25.219 -18.391 1.352 1 95.56 71 LEU B CA 1
ATOM 5516 C C . LEU B 1 71 ? 24.406 -19.328 0.469 1 95.56 71 LEU B C 1
ATOM 5518 O O . LEU B 1 71 ? 23.578 -20.109 0.971 1 95.56 71 LEU B O 1
ATOM 5522 N N . ILE B 1 72 ? 24.594 -19.312 -0.845 1 96.94 72 ILE B N 1
ATOM 5523 C CA . ILE B 1 72 ? 23.734 -20.062 -1.736 1 96.94 72 ILE B CA 1
ATOM 5524 C C . ILE B 1 72 ? 24.547 -21.188 -2.408 1 96.94 72 ILE B C 1
ATOM 5526 O O . ILE B 1 72 ? 24.031 -21.891 -3.283 1 96.94 72 ILE B O 1
ATOM 5530 N N . ASN B 1 73 ? 25.844 -21.359 -2.039 1 97.5 73 ASN B N 1
ATOM 5531 C CA . ASN B 1 73 ? 26.75 -22.359 -2.588 1 97.5 73 ASN B CA 1
ATOM 5532 C C . ASN B 1 73 ? 26.766 -22.328 -4.113 1 97.5 73 ASN B C 1
ATOM 5534 O O . ASN B 1 73 ? 26.594 -23.359 -4.766 1 97.5 73 ASN B O 1
ATOM 5538 N N . TYR B 1 74 ? 26.891 -21.125 -4.633 1 98.31 74 TYR B N 1
ATOM 5539 C CA . TYR B 1 74 ? 26.938 -20.875 -6.07 1 98.31 74 TYR B CA 1
ATOM 5540 C C . TYR B 1 74 ? 27.578 -19.531 -6.379 1 98.31 74 TYR B C 1
ATOM 5542 O O . TYR B 1 74 ? 27.375 -18.562 -5.641 1 98.31 74 TYR B O 1
ATOM 5550 N N . SER B 1 75 ? 28.328 -19.438 -7.477 1 98.62 75 SER B N 1
ATOM 5551 C CA . SER B 1 75 ? 28.984 -18.203 -7.895 1 98.62 75 SER B CA 1
ATOM 5552 C C . SER B 1 75 ? 28.578 -17.812 -9.312 1 98.62 75 SER B C 1
ATOM 5554 O O . SER B 1 75 ? 29.031 -18.406 -10.281 1 98.62 75 SER B O 1
ATOM 5556 N N . THR B 1 76 ? 27.812 -16.781 -9.422 1 98.81 76 THR B N 1
ATOM 5557 C CA . THR B 1 76 ? 27.516 -16.203 -10.727 1 98.81 76 THR B CA 1
ATOM 5558 C C . THR B 1 76 ? 28.797 -15.75 -11.422 1 98.81 76 THR B C 1
ATOM 5560 O O . THR B 1 76 ? 28.938 -15.922 -12.633 1 98.81 76 THR B O 1
ATOM 5563 N N . LEU B 1 77 ? 29.75 -15.203 -10.656 1 98.75 77 LEU B N 1
ATOM 5564 C CA . LEU B 1 77 ? 31.016 -14.727 -11.211 1 98.75 77 LEU B CA 1
ATOM 5565 C C . LEU B 1 77 ? 31.797 -15.867 -11.844 1 98.75 77 LEU B C 1
ATOM 5567 O O . LEU B 1 77 ? 32.375 -15.711 -12.922 1 98.75 77 LEU B O 1
ATOM 5571 N N . ASP B 1 78 ? 31.812 -16.969 -11.156 1 98.75 78 ASP B N 1
ATOM 5572 C CA . ASP B 1 78 ? 32.5 -18.109 -11.719 1 98.75 78 ASP B CA 1
ATOM 5573 C C . ASP B 1 78 ? 31.844 -18.578 -13.008 1 98.75 78 ASP B C 1
ATOM 5575 O O . ASP B 1 78 ? 32.531 -18.969 -13.961 1 98.75 78 ASP B O 1
ATOM 5579 N N . THR B 1 79 ? 30.516 -18.562 -13.031 1 98.75 79 THR B N 1
ATOM 5580 C CA . THR B 1 79 ? 29.781 -18.922 -14.25 1 98.75 79 THR B CA 1
ATOM 5581 C C . THR B 1 79 ? 30.125 -17.953 -15.383 1 98.75 79 THR B C 1
ATOM 5583 O O . THR B 1 79 ? 30.375 -18.375 -16.516 1 98.75 79 THR B O 1
ATOM 5586 N N . MET B 1 80 ? 30.172 -16.672 -15.109 1 98.69 80 MET B N 1
ATOM 5587 C CA . MET B 1 80 ? 30.547 -15.664 -16.094 1 98.69 80 MET B CA 1
ATOM 5588 C C . MET B 1 80 ? 31.969 -15.906 -16.609 1 98.69 80 MET B C 1
ATOM 5590 O O . MET B 1 80 ? 32.219 -15.867 -17.812 1 98.69 80 MET B O 1
ATOM 5594 N N . ARG B 1 81 ? 32.844 -16.172 -15.656 1 98.38 81 ARG B N 1
ATOM 5595 C CA . ARG B 1 81 ? 34.25 -16.391 -15.953 1 98.38 81 ARG B CA 1
ATOM 5596 C C . ARG B 1 81 ? 34.438 -17.594 -16.875 1 98.38 81 ARG B C 1
ATOM 5598 O O . ARG B 1 81 ? 35.094 -17.5 -17.906 1 98.38 81 ARG B O 1
ATOM 5605 N N . ARG B 1 82 ? 33.844 -18.719 -16.5 1 98.38 82 ARG B N 1
ATOM 5606 C CA . ARG B 1 82 ? 33.969 -19.938 -17.281 1 98.38 82 ARG B CA 1
ATOM 5607 C C . ARG B 1 82 ? 33.344 -19.781 -18.672 1 98.38 82 ARG B C 1
ATOM 5609 O O . ARG B 1 82 ? 33.875 -20.312 -19.641 1 98.38 82 ARG B O 1
ATOM 5616 N N . ALA B 1 83 ? 32.219 -19.109 -18.734 1 98.19 83 ALA B N 1
ATOM 5617 C CA . ALA B 1 83 ? 31.609 -18.844 -20.031 1 98.19 83 ALA B CA 1
ATOM 5618 C C . ALA B 1 83 ? 32.5 -17.938 -20.875 1 98.19 83 ALA B C 1
ATOM 5620 O O . ALA B 1 83 ? 32.594 -18.125 -22.094 1 98.19 83 ALA B O 1
ATOM 5621 N N . PHE B 1 84 ? 33.125 -16.906 -20.25 1 98.12 84 PHE B N 1
ATOM 5622 C CA . PHE B 1 84 ? 34 -15.977 -20.938 1 98.12 84 PHE B CA 1
ATOM 5623 C C . PHE B 1 84 ? 35.219 -16.703 -21.516 1 98.12 84 PHE B C 1
ATOM 5625 O O . PHE B 1 84 ? 35.656 -16.391 -22.625 1 98.12 84 PHE B O 1
ATOM 5632 N N . LEU B 1 85 ? 35.688 -17.734 -20.859 1 97.94 85 LEU B N 1
ATOM 5633 C CA . LEU B 1 85 ? 36.875 -18.5 -21.266 1 97.94 85 LEU B CA 1
ATOM 5634 C C . LEU B 1 85 ? 36.469 -19.609 -22.234 1 97.94 85 LEU B C 1
ATOM 5636 O O . LEU B 1 85 ? 37.344 -20.312 -22.75 1 97.94 85 LEU B O 1
ATOM 5640 N N . GLY B 1 86 ? 35.219 -19.828 -22.438 1 96.5 86 GLY B N 1
ATOM 5641 C CA . GLY B 1 86 ? 34.719 -20.828 -23.375 1 96.5 86 GLY B CA 1
ATOM 5642 C C . GLY B 1 86 ? 34.656 -22.219 -22.766 1 96.5 86 GLY B C 1
ATOM 5643 O O . GLY B 1 86 ? 34.531 -23.219 -23.484 1 96.5 86 GLY B O 1
ATOM 5644 N N . GLU B 1 87 ? 34.656 -22.281 -21.438 1 97.5 87 GLU B N 1
ATOM 5645 C CA . GLU B 1 87 ? 34.656 -23.578 -20.766 1 97.5 87 GLU B CA 1
ATOM 5646 C C . GLU B 1 87 ? 33.25 -24.141 -20.656 1 97.5 87 GLU B C 1
ATOM 5648 O O . GLU B 1 87 ? 33.062 -25.359 -20.578 1 97.5 87 GLU B O 1
ATOM 5653 N N . ILE B 1 88 ? 32.281 -23.266 -20.531 1 97.25 88 ILE B N 1
ATOM 5654 C CA . ILE B 1 88 ? 30.891 -23.719 -20.406 1 97.25 88 ILE B CA 1
ATOM 5655 C C . ILE B 1 88 ? 29.984 -22.891 -21.312 1 97.25 88 ILE B C 1
ATOM 5657 O O . ILE B 1 88 ? 30.375 -21.812 -21.781 1 97.25 88 ILE B O 1
ATOM 5661 N N . LYS B 1 89 ? 28.859 -23.453 -21.609 1 95.75 89 LYS B N 1
ATOM 5662 C CA . LYS B 1 89 ? 27.781 -22.734 -22.281 1 95.75 89 LYS B CA 1
ATOM 5663 C C . LYS B 1 89 ? 26.703 -22.297 -21.281 1 95.75 89 LYS B C 1
ATOM 5665 O O . LYS B 1 89 ? 26.406 -23.031 -20.328 1 95.75 89 LYS B O 1
ATOM 5670 N N . VAL B 1 90 ? 26.203 -21.109 -21.391 1 95.88 90 VAL B N 1
ATOM 5671 C CA . VAL B 1 90 ? 25.141 -20.609 -20.547 1 95.88 90 VAL B CA 1
ATOM 5672 C C . VAL B 1 90 ? 23.906 -20.297 -21.391 1 95.88 90 VAL B C 1
ATOM 5674 O O . VAL B 1 90 ? 24 -20.203 -22.625 1 95.88 90 VAL B O 1
ATOM 5677 N N . SER B 1 91 ? 22.719 -20.203 -20.797 1 98.06 91 SER B N 1
ATOM 5678 C CA . SER B 1 91 ? 21.453 -20 -21.5 1 98.06 91 SER B CA 1
ATOM 5679 C C . SER B 1 91 ? 21.328 -18.578 -22.016 1 98.06 91 SER B C 1
ATOM 5681 O O . SER B 1 91 ? 22.062 -17.688 -21.578 1 98.06 91 SER B O 1
ATOM 5683 N N . GLU B 1 92 ? 20.438 -18.391 -22.969 1 98.06 92 GLU B N 1
ATOM 5684 C CA . GLU B 1 92 ? 20.109 -17.047 -23.438 1 98.06 92 GLU B CA 1
ATOM 5685 C C . GLU B 1 92 ? 19.578 -16.188 -22.297 1 98.06 92 GLU B C 1
ATOM 5687 O O . GLU B 1 92 ? 19.844 -14.984 -22.234 1 98.06 92 GLU B O 1
ATOM 5692 N N . ALA B 1 93 ? 18.812 -16.828 -21.422 1 98.69 93 ALA B N 1
ATOM 5693 C CA . ALA B 1 93 ? 18.25 -16.109 -20.281 1 98.69 93 ALA B CA 1
ATOM 5694 C C . ALA B 1 93 ? 19.344 -15.523 -19.391 1 98.69 93 ALA B C 1
ATOM 5696 O O . ALA B 1 93 ? 19.25 -14.383 -18.938 1 98.69 93 ALA B O 1
ATOM 5697 N N . PHE B 1 94 ? 20.375 -16.297 -19.188 1 98.69 94 PHE B N 1
ATOM 5698 C CA . PHE B 1 94 ? 21.516 -15.836 -18.406 1 98.69 94 PHE B CA 1
ATOM 5699 C C . PHE B 1 94 ? 22.203 -14.664 -19.094 1 98.69 94 PHE B C 1
ATOM 5701 O O . PHE B 1 94 ? 22.5 -13.656 -18.469 1 98.69 94 PHE B O 1
ATOM 5708 N N . LEU B 1 95 ? 22.406 -14.781 -20.391 1 98.69 95 LEU B N 1
ATOM 5709 C CA . LEU B 1 95 ? 23.094 -13.758 -21.156 1 98.69 95 LEU B CA 1
ATOM 5710 C C . LEU B 1 95 ? 22.312 -12.445 -21.156 1 98.69 95 LEU B C 1
ATOM 5712 O O . LEU B 1 95 ? 22.906 -11.367 -21.031 1 98.69 95 LEU B O 1
ATOM 5716 N N . GLU B 1 96 ? 21 -12.531 -21.234 1 98.69 96 GLU B N 1
ATOM 5717 C CA . GLU B 1 96 ? 20.156 -11.328 -21.234 1 98.69 96 GLU B CA 1
ATOM 5718 C C . GLU B 1 96 ? 20.25 -10.609 -19.891 1 98.69 96 GLU B C 1
ATOM 5720 O O . GLU B 1 96 ? 20.266 -9.383 -19.828 1 98.69 96 GLU B O 1
ATOM 5725 N N . GLU B 1 97 ? 20.25 -11.359 -18.797 1 98.75 97 GLU B N 1
ATOM 5726 C CA . GLU B 1 97 ? 20.406 -10.766 -17.469 1 98.75 97 GLU B CA 1
ATOM 5727 C C . GLU B 1 97 ? 21.719 -9.977 -17.375 1 98.75 97 GLU B C 1
ATOM 5729 O O . GLU B 1 97 ? 21.719 -8.82 -16.938 1 98.75 97 GLU B O 1
ATOM 5734 N N . ILE B 1 98 ? 22.828 -10.625 -17.766 1 98.81 98 ILE B N 1
ATOM 5735 C CA . ILE B 1 98 ? 24.141 -10 -17.656 1 98.81 98 ILE B CA 1
ATOM 5736 C C . ILE B 1 98 ? 24.234 -8.812 -18.609 1 98.81 98 ILE B C 1
ATOM 5738 O O . ILE B 1 98 ? 24.781 -7.77 -18.25 1 98.81 98 ILE B O 1
ATOM 5742 N N . LYS B 1 99 ? 23.672 -8.969 -19.797 1 98.81 99 LYS B N 1
ATOM 5743 C CA . LYS B 1 99 ? 23.672 -7.887 -20.781 1 98.81 99 LYS B CA 1
ATOM 5744 C C . LYS B 1 99 ? 23.031 -6.621 -20.203 1 98.81 99 LYS B C 1
ATOM 5746 O O . LYS B 1 99 ? 23.641 -5.547 -20.234 1 98.81 99 LYS B O 1
ATOM 5751 N N . HIS B 1 100 ? 21.844 -6.738 -19.656 1 98.75 100 HIS B N 1
ATOM 5752 C CA . HIS B 1 100 ? 21.125 -5.566 -19.172 1 98.75 100 HIS B CA 1
ATOM 5753 C C . HIS B 1 100 ? 21.75 -5.016 -17.906 1 98.75 100 HIS B C 1
ATOM 5755 O O . HIS B 1 100 ? 21.688 -3.811 -17.641 1 98.75 100 HIS B O 1
ATOM 5761 N N . LEU B 1 101 ? 22.375 -5.902 -17.062 1 98.69 101 LEU B N 1
ATOM 5762 C CA . LEU B 1 101 ? 23.125 -5.426 -15.914 1 98.69 101 LEU B CA 1
ATOM 5763 C C . LEU B 1 101 ? 24.297 -4.559 -16.359 1 98.69 101 LEU B C 1
ATOM 5765 O O . LEU B 1 101 ? 24.516 -3.475 -15.805 1 98.69 101 LEU B O 1
ATOM 5769 N N . ILE B 1 102 ? 25.047 -5.02 -17.406 1 98.69 102 ILE B N 1
ATOM 5770 C CA . ILE B 1 102 ? 26.219 -4.297 -17.906 1 98.69 102 ILE B CA 1
ATOM 5771 C C . ILE B 1 102 ? 25.766 -2.984 -18.547 1 98.69 102 ILE B C 1
ATOM 5773 O O . ILE B 1 102 ? 26.406 -1.946 -18.344 1 98.69 102 ILE B O 1
ATOM 5777 N N . LEU B 1 103 ? 24.672 -3.027 -19.281 1 98.44 103 LEU B N 1
ATOM 5778 C CA . LEU B 1 103 ? 24.125 -1.8 -19.859 1 98.44 103 LEU B CA 1
ATOM 5779 C C . LEU B 1 103 ? 23.812 -0.778 -18.781 1 98.44 103 LEU B C 1
ATOM 5781 O O . LEU B 1 103 ? 24.172 0.396 -18.906 1 98.44 103 LEU B O 1
ATOM 5785 N N . ALA B 1 104 ? 23.172 -1.224 -17.703 1 98.25 104 ALA B N 1
ATOM 5786 C CA . ALA B 1 104 ? 22.797 -0.325 -16.609 1 98.25 104 ALA B CA 1
ATOM 5787 C C . ALA B 1 104 ? 24.031 0.232 -15.906 1 98.25 104 ALA B C 1
ATOM 5789 O O . ALA B 1 104 ? 24.109 1.432 -15.633 1 98.25 104 ALA B O 1
ATOM 5790 N N . VAL B 1 105 ? 25 -0.634 -15.633 1 98.38 105 VAL B N 1
ATOM 5791 C CA . VAL B 1 105 ? 26.25 -0.227 -14.984 1 98.38 105 VAL B CA 1
ATOM 5792 C C . VAL B 1 105 ? 26.969 0.812 -15.844 1 98.38 105 VAL B C 1
ATOM 5794 O O . VAL B 1 105 ? 27.625 1.709 -15.32 1 98.38 105 VAL B O 1
ATOM 5797 N N . SER B 1 106 ? 26.766 0.76 -17.172 1 97.56 106 SER B N 1
ATOM 5798 C CA . SER B 1 106 ? 27.438 1.621 -18.125 1 97.56 106 SER B CA 1
ATOM 5799 C C . SER B 1 106 ? 26.656 2.9 -18.375 1 97.56 106 SER B C 1
ATOM 5801 O O . SER B 1 106 ? 27.031 3.701 -19.25 1 97.56 106 SER B O 1
ATOM 5803 N N . GLY B 1 107 ? 25.531 3.096 -17.672 1 96.12 107 GLY B N 1
ATOM 5804 C CA . GLY B 1 107 ? 24.703 4.277 -17.875 1 96.12 107 GLY B CA 1
ATOM 5805 C C . GLY B 1 107 ? 23.906 4.242 -19.172 1 96.12 107 GLY B C 1
ATOM 5806 O O . GLY B 1 107 ? 23.547 5.285 -19.703 1 96.12 107 GLY B O 1
ATOM 5807 N N . LYS B 1 108 ? 23.656 3.066 -19.688 1 96.44 108 LYS B N 1
ATOM 5808 C CA . LYS B 1 108 ? 23.031 2.939 -21.016 1 96.44 108 LYS B CA 1
ATOM 5809 C C . LYS B 1 108 ? 21.672 2.262 -20.922 1 96.44 108 LYS B C 1
ATOM 5811 O O . LYS B 1 108 ? 21.203 1.674 -21.891 1 96.44 108 LYS B O 1
ATOM 5816 N N . SER B 1 109 ? 21.062 2.262 -19.719 1 94.56 109 SER B N 1
ATOM 5817 C CA . SER B 1 109 ? 19.75 1.629 -19.562 1 94.56 109 SER B CA 1
ATOM 5818 C C . SER B 1 109 ? 18.672 2.42 -20.281 1 94.56 109 SER B C 1
ATOM 5820 O O . SER B 1 109 ? 17.719 1.838 -20.797 1 94.56 109 SER B O 1
ATOM 5822 N N . ASN B 1 110 ? 18.781 3.789 -20.297 1 93.19 110 ASN B N 1
ATOM 5823 C CA . ASN B 1 110 ? 17.797 4.707 -20.844 1 93.19 110 ASN B CA 1
ATOM 5824 C C . ASN B 1 110 ? 16.453 4.609 -20.109 1 93.19 110 ASN B C 1
ATOM 5826 O O . ASN B 1 110 ? 15.398 4.777 -20.719 1 93.19 110 ASN B O 1
ATOM 5830 N N . PHE B 1 111 ? 16.5 4.25 -18.859 1 94.56 111 PHE B N 1
ATOM 5831 C CA . PHE B 1 111 ? 15.297 4.016 -18.062 1 94.56 111 PHE B CA 1
ATOM 5832 C C . PHE B 1 111 ? 14.477 5.297 -17.922 1 94.56 111 PHE B C 1
ATOM 5834 O O . PHE B 1 111 ? 13.242 5.246 -17.875 1 94.56 111 PHE B O 1
ATOM 5841 N N . SER B 1 112 ? 15.086 6.492 -17.984 1 93.19 112 SER B N 1
ATOM 5842 C CA . SER B 1 112 ? 14.43 7.777 -17.781 1 93.19 112 SER B CA 1
ATOM 5843 C C . SER B 1 112 ? 13.477 8.094 -18.922 1 93.19 112 SER B C 1
ATOM 5845 O O . SER B 1 112 ? 12.617 8.977 -18.797 1 93.19 112 SER B O 1
ATOM 5847 N N . SER B 1 113 ? 13.602 7.41 -20.031 1 92.38 113 SER B N 1
ATOM 5848 C CA . SER B 1 113 ? 12.719 7.645 -21.172 1 92.38 113 SER B CA 1
ATOM 5849 C C . SER B 1 113 ? 11.328 7.078 -20.922 1 92.38 113 SER B C 1
ATOM 5851 O O . SER B 1 113 ? 10.336 7.582 -21.453 1 92.38 113 SER B O 1
ATOM 5853 N N . GLY B 1 114 ? 11.25 5.996 -20.078 1 92.5 114 GLY B N 1
ATOM 5854 C CA . GLY B 1 114 ? 9.984 5.344 -19.766 1 92.5 114 GLY B CA 1
ATOM 5855 C C . GLY B 1 114 ? 9.492 4.438 -20.875 1 92.5 114 GLY B C 1
ATOM 5856 O O . GLY B 1 114 ? 10 4.496 -22 1 92.5 114 GLY B O 1
ATOM 5857 N N . PHE B 1 115 ? 8.477 3.604 -20.609 1 92.62 115 PHE B N 1
ATOM 5858 C CA . PHE B 1 115 ? 8.055 2.617 -21.594 1 92.62 115 PHE B CA 1
ATOM 5859 C C . PHE B 1 115 ? 7.121 3.246 -22.625 1 92.62 115 PHE B C 1
ATOM 5861 O O . PHE B 1 115 ? 6.922 2.693 -23.703 1 92.62 115 PHE B O 1
ATOM 5868 N N . PHE B 1 116 ? 6.492 4.457 -22.312 1 92.75 116 PHE B N 1
ATOM 5869 C CA . PHE B 1 116 ? 5.754 5.164 -23.359 1 92.75 116 PHE B CA 1
ATOM 5870 C C . PHE B 1 116 ? 6.711 5.805 -24.359 1 92.75 116 PHE B C 1
ATOM 5872 O O . PHE B 1 116 ? 6.367 5.984 -25.531 1 92.75 116 PHE B O 1
ATOM 5879 N N . GLY B 1 117 ? 7.895 6.254 -23.844 1 85.88 117 GLY B N 1
ATOM 5880 C CA . GLY B 1 117 ? 9 6.703 -24.688 1 85.88 117 GLY B CA 1
ATOM 5881 C C . GLY B 1 117 ? 8.602 7.789 -25.656 1 85.88 117 GLY B C 1
ATOM 5882 O O . GLY B 1 117 ? 8.031 8.805 -25.266 1 85.88 117 GLY B O 1
ATOM 5883 N N . ASP B 1 118 ? 8.805 7.402 -26.984 1 84.38 118 ASP B N 1
ATOM 5884 C CA . ASP B 1 118 ? 8.672 8.406 -28.031 1 84.38 118 ASP B CA 1
ATOM 5885 C C . ASP B 1 118 ? 7.211 8.578 -28.453 1 84.38 118 ASP B C 1
ATOM 5887 O O . ASP B 1 118 ? 6.891 9.422 -29.297 1 84.38 118 ASP B O 1
ATOM 5891 N N . ARG B 1 119 ? 6.316 7.898 -27.797 1 90.88 119 ARG B N 1
ATOM 5892 C CA . ARG B 1 119 ? 4.898 8.062 -28.094 1 90.88 119 ARG B CA 1
ATOM 5893 C C . ARG B 1 119 ? 4.367 9.367 -27.516 1 90.88 119 ARG B C 1
ATOM 5895 O O . ARG B 1 119 ? 3.275 9.812 -27.875 1 90.88 119 ARG B O 1
ATOM 5902 N N . LEU B 1 120 ? 5.117 9.898 -26.547 1 92.5 120 LEU B N 1
ATOM 5903 C CA . LEU B 1 120 ? 4.715 11.148 -25.906 1 92.5 120 LEU B CA 1
ATOM 5904 C C . LEU B 1 120 ? 5.746 12.242 -26.156 1 92.5 120 LEU B C 1
ATOM 5906 O O . LEU B 1 120 ? 6.949 11.984 -26.125 1 92.5 120 LEU B O 1
ATOM 5910 N N . GLU B 1 121 ? 5.23 13.406 -26.391 1 87.81 121 GLU B N 1
ATOM 5911 C CA . GLU B 1 121 ? 6.113 14.562 -26.5 1 87.81 121 GLU B CA 1
ATOM 5912 C C . GLU B 1 121 ? 6.645 14.977 -25.125 1 87.81 121 GLU B C 1
ATOM 5914 O O . GLU B 1 121 ? 5.922 14.914 -24.125 1 87.81 121 GLU B O 1
ATOM 5919 N N . VAL B 1 122 ? 7.863 15.406 -25.156 1 84.31 122 VAL B N 1
ATOM 5920 C CA . VAL B 1 122 ? 8.453 15.906 -23.922 1 84.31 122 VAL B CA 1
ATOM 5921 C C . VAL B 1 122 ? 8.078 17.375 -23.719 1 84.31 122 VAL B C 1
ATOM 5923 O O . VAL B 1 122 ? 8.328 18.203 -24.594 1 84.31 122 VAL B O 1
ATOM 5926 N N . ILE B 1 123 ? 7.426 17.625 -22.641 1 85 123 ILE B N 1
ATOM 5927 C CA . ILE B 1 123 ? 7.039 18.984 -22.328 1 85 123 ILE B CA 1
ATOM 5928 C C . ILE B 1 123 ? 7.688 19.422 -21.031 1 85 123 ILE B C 1
ATOM 5930 O O . ILE B 1 123 ? 7.605 18.719 -20.016 1 85 123 ILE B O 1
ATOM 5934 N N . ASP B 1 124 ? 8.32 20.547 -21.016 1 84.94 124 ASP B N 1
ATOM 5935 C CA . ASP B 1 124 ? 8.836 21.156 -19.797 1 84.94 124 ASP B CA 1
ATOM 5936 C C . ASP B 1 124 ? 7.805 22.094 -19.156 1 84.94 124 ASP B C 1
ATOM 5938 O O . ASP B 1 124 ? 7.773 23.281 -19.469 1 84.94 124 ASP B O 1
ATOM 5942 N N . PHE B 1 125 ? 7.121 21.641 -18.219 1 85.5 125 PHE B N 1
ATOM 5943 C CA . PHE B 1 125 ? 5.992 22.375 -17.656 1 85.5 125 PHE B CA 1
ATOM 5944 C C . PHE B 1 125 ? 6.477 23.562 -16.828 1 85.5 125 PHE B C 1
ATOM 5946 O O . PHE B 1 125 ? 5.691 24.453 -16.5 1 85.5 125 PHE B O 1
ATOM 5953 N N . THR B 1 126 ? 7.746 23.531 -16.484 1 81.31 126 THR B N 1
ATOM 5954 C CA . THR B 1 126 ? 8.289 24.625 -15.688 1 81.31 126 THR B CA 1
ATOM 5955 C C . THR B 1 126 ? 8.32 25.922 -16.5 1 81.31 126 THR B C 1
ATOM 5957 O O . THR B 1 126 ? 8.469 27.016 -15.938 1 81.31 126 THR B O 1
ATOM 5960 N N . LYS B 1 127 ? 8.117 25.844 -17.75 1 88.5 127 LYS B N 1
ATOM 5961 C CA . LYS B 1 127 ? 8.156 27 -18.641 1 88.5 127 LYS B CA 1
ATOM 5962 C C . LYS B 1 127 ? 6.797 27.703 -18.703 1 88.5 127 LYS B C 1
ATOM 5964 O O . LYS B 1 127 ? 6.668 28.766 -19.297 1 88.5 127 LYS B O 1
ATOM 5969 N N . PHE B 1 128 ? 5.84 27.078 -18.109 1 92.44 128 PHE B N 1
ATOM 5970 C CA . PHE B 1 128 ? 4.488 27.625 -18.141 1 92.44 128 PHE B CA 1
ATOM 5971 C C . PHE B 1 128 ? 4.004 27.922 -16.734 1 92.44 128 PHE B C 1
ATOM 5973 O O . PHE B 1 128 ? 4.543 27.391 -15.758 1 92.44 128 PHE B O 1
ATOM 5980 N N . LYS B 1 129 ? 3.023 28.828 -16.672 1 93 129 LYS B N 1
ATOM 5981 C CA . LYS B 1 129 ? 2.477 29.188 -15.367 1 93 129 LYS B CA 1
ATOM 5982 C C . LYS B 1 129 ? 0.967 29.406 -15.445 1 93 129 LYS B C 1
ATOM 5984 O O . LYS B 1 129 ? 0.426 29.656 -16.531 1 93 129 LYS B O 1
ATOM 5989 N N . GLY B 1 130 ? 0.353 29.234 -14.336 1 93.38 130 GLY B N 1
ATOM 5990 C CA . GLY B 1 130 ? -1.061 29.547 -14.219 1 93.38 130 GLY B CA 1
ATOM 5991 C C . GLY B 1 130 ? -1.944 28.656 -15.07 1 93.38 130 GLY B C 1
ATOM 5992 O O . GLY B 1 130 ? -1.694 27.453 -15.18 1 93.38 130 GLY B O 1
ATOM 5993 N N . ARG B 1 131 ? -2.934 29.234 -15.641 1 95.19 131 ARG B N 1
ATOM 5994 C CA . ARG B 1 131 ? -3.957 28.516 -16.391 1 95.19 131 ARG B CA 1
ATOM 5995 C C . ARG B 1 131 ? -3.363 27.844 -17.625 1 95.19 131 ARG B C 1
ATOM 5997 O O . ARG B 1 131 ? -3.766 26.734 -17.984 1 95.19 131 ARG B O 1
ATOM 6004 N N . GLU B 1 132 ? -2.436 28.516 -18.234 1 96.38 132 GLU B N 1
ATOM 6005 C CA . GLU B 1 132 ? -1.782 27.953 -19.406 1 96.38 132 GLU B CA 1
ATOM 6006 C C . GLU B 1 132 ? -1.054 26.656 -19.062 1 96.38 132 GLU B C 1
ATOM 6008 O O . GLU B 1 132 ? -1.168 25.656 -19.781 1 96.38 132 GLU B O 1
ATOM 6013 N N . ALA B 1 133 ? -0.344 26.688 -17.938 1 95.44 133 ALA B N 1
ATOM 6014 C CA . ALA B 1 133 ? 0.334 25.469 -17.469 1 95.44 133 ALA B CA 1
ATOM 6015 C C . ALA B 1 133 ? -0.666 24.359 -17.203 1 95.44 133 ALA B C 1
ATOM 6017 O O . ALA B 1 133 ? -0.432 23.203 -17.578 1 95.44 133 ALA B O 1
ATOM 6018 N N . GLY B 1 134 ? -1.789 24.703 -16.578 1 95.94 134 GLY B N 1
ATOM 6019 C CA . GLY B 1 134 ? -2.828 23.734 -16.281 1 95.94 134 GLY B CA 1
ATOM 6020 C C . GLY B 1 134 ? -3.428 23.109 -17.531 1 95.94 134 GLY B C 1
ATOM 6021 O O . GLY B 1 134 ? -3.652 21.891 -17.578 1 95.94 134 GLY B O 1
ATOM 6022 N N . LYS B 1 135 ? -3.652 23.922 -18.531 1 97.06 135 LYS B N 1
ATOM 6023 C CA . LYS B 1 135 ? -4.238 23.453 -19.781 1 97.06 135 LYS B CA 1
ATOM 6024 C C . LYS B 1 135 ? -3.275 22.516 -20.516 1 97.06 135 LYS B C 1
ATOM 6026 O O . LYS B 1 135 ? -3.672 21.453 -20.969 1 97.06 135 LYS B O 1
ATOM 6031 N N . LYS B 1 136 ? -2.041 22.922 -20.594 1 96.06 136 LYS B N 1
ATOM 6032 C CA . LYS B 1 136 ? -1.038 22.125 -21.281 1 96.06 136 LYS B CA 1
ATOM 6033 C C . LYS B 1 136 ? -0.837 20.781 -20.578 1 96.06 136 LYS B C 1
ATOM 6035 O O . LYS B 1 136 ? -0.709 19.75 -21.25 1 96.06 136 LYS B O 1
ATOM 6040 N N . ARG B 1 137 ? -0.781 20.828 -19.328 1 94.5 137 ARG B N 1
ATOM 6041 C CA . ARG B 1 137 ? -0.645 19.594 -18.562 1 94.5 137 ARG B CA 1
ATOM 6042 C C . ARG B 1 137 ? -1.839 18.672 -18.781 1 94.5 137 ARG B C 1
ATOM 6044 O O . ARG B 1 137 ? -1.673 17.453 -18.953 1 94.5 137 ARG B O 1
ATOM 6051 N N . SER B 1 138 ? -3.023 19.219 -18.766 1 96.81 138 SER B N 1
ATOM 6052 C CA . SER B 1 138 ? -4.234 18.438 -18.969 1 96.81 138 SER B CA 1
ATOM 6053 C C . SER B 1 138 ? -4.234 17.766 -20.344 1 96.81 138 SER B C 1
ATOM 6055 O O . SER B 1 138 ? -4.617 16.609 -20.484 1 96.81 138 SER B O 1
ATOM 6057 N N . GLU B 1 139 ? -3.809 18.484 -21.328 1 96.5 139 GLU B N 1
ATOM 6058 C CA . GLU B 1 139 ? -3.721 17.953 -22.688 1 96.5 139 GLU B CA 1
ATOM 6059 C C . GLU B 1 139 ? -2.727 16.797 -22.75 1 96.5 139 GLU B C 1
ATOM 6061 O O . GLU B 1 139 ? -2.996 15.773 -23.391 1 96.5 139 GLU B O 1
ATOM 6066 N N . PHE B 1 140 ? -1.618 17 -22.125 1 95.75 140 PHE B N 1
ATOM 6067 C CA . PHE B 1 140 ? 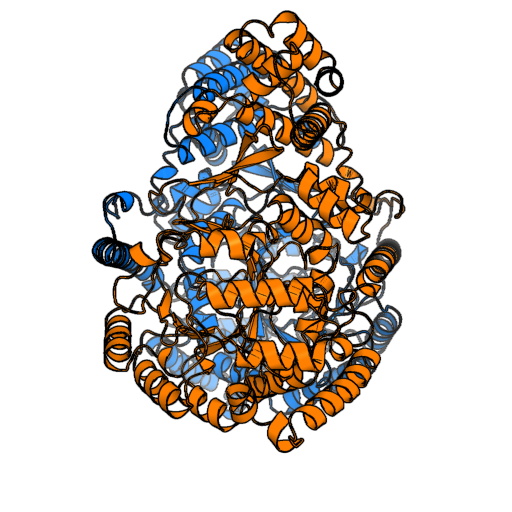-0.606 15.945 -22.062 1 95.75 140 PHE B CA 1
ATOM 6068 C C . PHE B 1 140 ? -1.167 14.688 -21.406 1 95.75 140 PHE B C 1
ATOM 6070 O O . PHE B 1 140 ? -0.995 13.586 -21.938 1 95.75 140 PHE B O 1
ATOM 6077 N N . LEU B 1 141 ? -1.833 14.836 -20.328 1 96.06 141 LEU B N 1
ATOM 6078 C CA . LEU B 1 141 ? -2.383 13.711 -19.578 1 96.06 141 LEU B CA 1
ATOM 6079 C C . LEU B 1 141 ? -3.473 13.008 -20.375 1 96.06 141 LEU B C 1
ATOM 6081 O O . LEU B 1 141 ? -3.633 11.789 -20.266 1 96.06 141 LEU B O 1
ATOM 6085 N N . ASP B 1 142 ? -4.215 13.727 -21.203 1 97.56 142 ASP B N 1
ATOM 6086 C CA . ASP B 1 142 ? -5.199 13.102 -22.078 1 97.56 142 ASP B CA 1
ATOM 6087 C C . ASP B 1 142 ? -4.523 12.203 -23.109 1 97.56 142 ASP B C 1
ATOM 6089 O O . ASP B 1 142 ? -5.062 11.156 -23.469 1 97.56 142 ASP B O 1
ATOM 6093 N N . LYS B 1 143 ? -3.371 12.648 -23.578 1 97 143 LYS B N 1
ATOM 6094 C CA . LYS B 1 143 ? -2.621 11.812 -24.5 1 97 143 LYS B CA 1
ATOM 6095 C C . LYS B 1 143 ? -2.152 10.523 -23.828 1 97 143 LYS B C 1
ATOM 6097 O O . LYS B 1 143 ? -2.16 9.453 -24.453 1 97 143 LYS B O 1
ATOM 6102 N N . VAL B 1 144 ? -1.697 10.641 -22.578 1 96.81 144 VAL B N 1
ATOM 6103 C CA . VAL B 1 144 ? -1.323 9.469 -21.812 1 96.81 144 VAL B CA 1
ATOM 6104 C C . VAL B 1 144 ? -2.512 8.508 -21.703 1 96.81 144 VAL B C 1
ATOM 6106 O O . VAL B 1 144 ? -2.363 7.305 -21.922 1 96.81 144 VAL B O 1
ATOM 6109 N N . TYR B 1 145 ? -3.703 9.039 -21.5 1 97.75 145 TYR B N 1
ATOM 6110 C CA . TYR B 1 145 ? -4.91 8.234 -21.375 1 97.75 145 TYR B CA 1
ATOM 6111 C C . TYR B 1 145 ? -5.23 7.52 -22.688 1 97.75 145 TYR B C 1
ATOM 6113 O O . TYR B 1 145 ? -5.691 6.375 -22.672 1 97.75 145 TYR B O 1
ATOM 6121 N N . GLU B 1 146 ? -5.02 8.156 -23.781 1 97.31 146 GLU B N 1
ATOM 6122 C CA . GLU B 1 146 ? -5.277 7.543 -25.078 1 97.31 146 GLU B CA 1
ATOM 6123 C C . GLU B 1 146 ? -4.414 6.305 -25.281 1 97.31 146 GLU B C 1
ATOM 6125 O O . GLU B 1 146 ? -4.883 5.297 -25.828 1 97.31 146 GLU B O 1
ATOM 6130 N N . ILE B 1 147 ? -3.17 6.391 -24.844 1 96.56 147 ILE B N 1
ATOM 6131 C CA . ILE B 1 147 ? -2.285 5.238 -24.938 1 96.56 147 ILE B CA 1
ATOM 6132 C C . ILE B 1 147 ? -2.791 4.121 -24.016 1 96.56 147 ILE B C 1
ATOM 6134 O O . ILE B 1 147 ? -2.871 2.963 -24.438 1 96.56 147 ILE B O 1
ATOM 6138 N N . MET B 1 148 ? -3.119 4.465 -22.812 1 97 148 MET B N 1
ATOM 6139 C CA . MET B 1 148 ? -3.674 3.512 -21.859 1 97 148 MET B CA 1
ATOM 6140 C C . MET B 1 148 ? -4.906 2.82 -22.438 1 97 148 MET B C 1
ATOM 6142 O O . MET B 1 148 ? -5.051 1.602 -22.312 1 97 148 MET B O 1
ATOM 6146 N N . LYS B 1 149 ? -5.785 3.545 -23.078 1 96.94 149 LYS B N 1
ATOM 6147 C CA . LYS B 1 149 ? -7.039 3.043 -23.641 1 96.94 149 LYS B CA 1
ATOM 6148 C C . LYS B 1 149 ? -6.777 2.006 -24.734 1 96.94 149 LYS B C 1
ATOM 6150 O O . LYS B 1 149 ? -7.543 1.051 -24.875 1 96.94 149 LYS B O 1
ATOM 6155 N N . GLU B 1 150 ? -5.715 2.203 -25.453 1 96.88 150 GLU B N 1
ATOM 6156 C CA . GLU B 1 150 ? -5.352 1.244 -26.5 1 96.88 150 GLU B CA 1
ATOM 6157 C C . GLU B 1 150 ? -5.055 -0.129 -25.891 1 96.88 150 GLU B C 1
ATOM 6159 O O . GLU B 1 150 ? -5.449 -1.153 -26.453 1 96.88 150 GLU B O 1
ATOM 6164 N N . TYR B 1 151 ? -4.387 -0.166 -24.797 1 97.06 151 TYR B N 1
ATOM 6165 C CA . TYR B 1 151 ? -4.094 -1.429 -24.125 1 97.06 151 TYR B CA 1
ATOM 6166 C C . TYR B 1 151 ? -5.355 -2.035 -23.531 1 97.06 151 TYR B C 1
ATOM 6168 O O . TYR B 1 151 ? -5.566 -3.248 -23.609 1 97.06 151 TYR B O 1
ATOM 6176 N N . LEU B 1 152 ? -6.254 -1.201 -22.984 1 97.62 152 LEU B N 1
ATOM 6177 C CA . LEU B 1 152 ? -7.43 -1.657 -22.25 1 97.62 152 LEU B CA 1
ATOM 6178 C C . LEU B 1 152 ? -8.43 -2.322 -23.188 1 97.62 152 LEU B C 1
ATOM 6180 O O . LEU B 1 152 ? -9.188 -3.203 -22.781 1 97.62 152 LEU B O 1
ATOM 6184 N N . LYS B 1 153 ? -8.406 -1.954 -24.438 1 96.12 153 LYS B N 1
ATOM 6185 C CA . LYS B 1 153 ? -9.344 -2.482 -25.422 1 96.12 153 LYS B CA 1
ATOM 6186 C C . LYS B 1 153 ? -9.164 -3.988 -25.609 1 96.12 153 LYS B C 1
ATOM 6188 O O . LYS B 1 153 ? -10.086 -4.68 -26.062 1 96.12 153 LYS B O 1
ATOM 6193 N N . LYS B 1 154 ? -8.062 -4.477 -25.172 1 96 154 LYS B N 1
ATOM 6194 C CA . LYS B 1 154 ? -7.738 -5.887 -25.359 1 96 154 LYS B CA 1
ATOM 6195 C C . LYS B 1 154 ? -8.469 -6.754 -24.328 1 96 154 LYS B C 1
ATOM 6197 O O . LYS B 1 154 ? -8.539 -7.973 -24.484 1 96 154 LYS B O 1
ATOM 6202 N N . PHE B 1 155 ? -9.039 -6.148 -23.297 1 97.81 155 PHE B N 1
ATOM 6203 C CA . PHE B 1 155 ? -9.516 -6.93 -22.172 1 97.81 155 PHE B CA 1
ATOM 6204 C C . PHE B 1 155 ? -10.977 -6.609 -21.859 1 97.81 155 PHE B C 1
ATOM 6206 O O . PHE B 1 155 ? -11.266 -5.727 -21.047 1 97.81 155 PHE B O 1
ATOM 6213 N N . PRO B 1 156 ? -11.891 -7.375 -22.422 1 97.62 156 PRO B N 1
ATOM 6214 C CA . PRO B 1 156 ? -13.312 -7.117 -22.156 1 97.62 156 PRO B CA 1
ATOM 6215 C C . PRO B 1 156 ? -13.711 -7.52 -20.734 1 97.62 156 PRO B C 1
ATOM 6217 O O . PRO B 1 156 ? -13.078 -8.383 -20.125 1 97.62 156 PRO B O 1
ATOM 6220 N N . SER B 1 157 ? -14.711 -6.859 -20.203 1 98 157 SER B N 1
ATOM 6221 C CA . SER B 1 157 ? -15.312 -7.18 -18.922 1 98 157 SER B CA 1
ATOM 6222 C C . SER B 1 157 ? -16.531 -8.078 -19.094 1 98 157 SER B C 1
ATOM 6224 O O . SER B 1 157 ? -17.172 -8.062 -20.141 1 98 157 SER B O 1
ATOM 6226 N N . GLY B 1 158 ? -16.797 -8.852 -18.047 1 98.38 158 GLY B N 1
ATOM 6227 C CA . GLY B 1 158 ? -18.031 -9.617 -18.047 1 98.38 158 GLY B CA 1
ATOM 6228 C C . GLY B 1 158 ? -19.281 -8.75 -18.047 1 98.38 158 GLY B C 1
ATOM 6229 O O . GLY B 1 158 ? -20.391 -9.234 -18.266 1 98.38 158 GLY B O 1
ATOM 6230 N N . LEU B 1 159 ? -19.141 -7.441 -17.906 1 98.19 159 LEU B N 1
ATOM 6231 C CA . LEU B 1 159 ? -20.25 -6.5 -17.859 1 98.19 159 LEU B CA 1
ATOM 6232 C C . LEU B 1 159 ? -20.547 -5.918 -19.234 1 98.19 159 LEU B C 1
ATOM 6234 O O . LEU B 1 159 ? -21.578 -5.289 -19.453 1 98.19 159 LEU B O 1
ATOM 6238 N N . ASP B 1 160 ? -19.641 -6.074 -20.203 1 97.94 160 ASP B N 1
ATOM 6239 C CA . ASP B 1 160 ? -19.828 -5.523 -21.547 1 97.94 160 ASP B CA 1
ATOM 6240 C C . ASP B 1 160 ? -21.031 -6.164 -22.234 1 97.94 160 ASP B C 1
ATOM 6242 O O . ASP B 1 160 ? -21.234 -7.375 -22.141 1 97.94 160 ASP B O 1
ATOM 6246 N N . GLU B 1 161 ? -21.766 -5.426 -22.969 1 97.94 161 GLU B N 1
ATOM 6247 C CA . GLU B 1 161 ? -23.016 -5.855 -23.578 1 97.94 161 GLU B CA 1
ATOM 6248 C C . GLU B 1 161 ? -22.797 -7.07 -24.484 1 97.94 161 GLU B C 1
ATOM 6250 O O . GLU B 1 161 ? -23.562 -8.031 -24.438 1 97.94 161 GLU B O 1
ATOM 6255 N N . LYS B 1 162 ? -21.797 -7.02 -25.234 1 97.19 162 LYS B N 1
ATOM 6256 C CA . LYS B 1 162 ? -21.516 -8.117 -26.156 1 97.19 162 LYS B CA 1
ATOM 6257 C C . LYS B 1 162 ? -21.203 -9.406 -25.406 1 97.19 162 LYS B C 1
ATOM 6259 O O . LYS B 1 162 ? -21.625 -10.492 -25.812 1 97.19 162 LYS B O 1
ATOM 6264 N N . VAL B 1 163 ? -20.484 -9.312 -24.312 1 98.06 163 VAL B N 1
ATOM 6265 C CA . VAL B 1 163 ? -20.109 -10.477 -23.516 1 98.06 163 VAL B CA 1
ATOM 6266 C C . VAL B 1 163 ? -21.344 -11.039 -22.812 1 98.06 163 VAL B C 1
ATOM 6268 O O . VAL B 1 163 ? -21.547 -12.258 -22.781 1 98.06 163 VAL B O 1
ATOM 6271 N N . VAL B 1 164 ? -22.188 -10.195 -22.344 1 98.38 164 VAL B N 1
ATOM 6272 C CA . VAL B 1 164 ? -23.406 -10.602 -21.641 1 98.38 164 VAL B CA 1
ATOM 6273 C C . VAL B 1 164 ? -24.328 -11.367 -22.594 1 98.38 164 VAL B C 1
ATOM 6275 O O . VAL B 1 164 ? -24.844 -12.43 -22.234 1 98.38 164 VAL B O 1
ATOM 6278 N N . LYS B 1 165 ? -24.516 -10.852 -23.797 1 98.19 165 LYS B N 1
ATOM 6279 C CA . LYS B 1 165 ? -25.359 -11.508 -24.797 1 98.19 165 LYS B CA 1
ATOM 6280 C C . LYS B 1 165 ? -24.812 -12.883 -25.156 1 98.19 165 LYS B C 1
ATOM 6282 O O . LYS B 1 165 ? -25.562 -13.852 -25.266 1 98.19 165 LYS B O 1
ATOM 6287 N N . LYS B 1 166 ? -23.547 -12.922 -25.344 1 97.81 166 LYS B N 1
ATOM 6288 C CA . LYS B 1 166 ? -22.891 -14.195 -25.641 1 97.81 166 LYS B CA 1
ATOM 6289 C C . LYS B 1 166 ? -23.125 -15.203 -24.531 1 97.81 166 LYS B C 1
ATOM 6291 O O . LYS B 1 166 ? -23.469 -16.359 -24.781 1 97.81 166 LYS B O 1
ATOM 6296 N N . ARG B 1 167 ? -23.047 -14.836 -23.312 1 98 167 ARG B N 1
ATOM 6297 C CA . ARG B 1 167 ? -23.141 -15.727 -22.172 1 98 167 ARG B CA 1
ATOM 6298 C C . ARG B 1 167 ? -24.594 -16.156 -21.938 1 98 167 ARG B C 1
ATOM 6300 O O . ARG B 1 167 ? -24.844 -17.266 -21.453 1 98 167 ARG B O 1
ATOM 6307 N N . GLU B 1 168 ? -25.484 -15.281 -22.328 1 98.12 168 GLU B N 1
ATOM 6308 C CA . GLU B 1 168 ? -26.891 -15.688 -22.281 1 98.12 168 GLU B CA 1
ATOM 6309 C C . GLU B 1 168 ? -27.156 -16.875 -23.219 1 98.12 168 GLU B C 1
ATOM 6311 O O . GLU B 1 168 ? -27.875 -17.812 -22.844 1 98.12 168 GLU B O 1
ATOM 6316 N N . LYS B 1 169 ? -26.578 -16.797 -24.375 1 98.19 169 LYS B N 1
ATOM 6317 C CA . LYS B 1 169 ? -26.719 -17.906 -25.328 1 98.19 169 LYS B CA 1
ATOM 6318 C C . LYS B 1 169 ? -26.031 -19.172 -24.797 1 98.19 169 LYS B C 1
ATOM 6320 O O . LYS B 1 169 ? -26.578 -20.266 -24.922 1 98.19 169 LYS B O 1
ATOM 6325 N N . GLN B 1 170 ? -24.906 -19.016 -24.203 1 98.5 170 GLN B N 1
ATOM 6326 C CA . GLN B 1 170 ? -24.156 -20.141 -23.688 1 98.5 170 GLN B CA 1
ATOM 6327 C C . GLN B 1 170 ? -24.875 -20.781 -22.5 1 98.5 170 GLN B C 1
ATOM 6329 O O . GLN B 1 170 ? -24.875 -22.016 -22.359 1 98.5 170 GLN B O 1
ATOM 6334 N N . LYS B 1 171 ? -25.469 -19.969 -21.688 1 98.44 171 LYS B N 1
ATOM 6335 C CA . LYS B 1 171 ? -26.281 -20.469 -20.578 1 98.44 171 LYS B CA 1
ATOM 6336 C C . LYS B 1 171 ? -27.422 -21.344 -21.078 1 98.44 171 LYS B C 1
ATOM 6338 O O . LYS B 1 171 ? -27.672 -22.406 -20.531 1 98.44 171 LYS B O 1
ATOM 6343 N N . LYS B 1 172 ? -28.062 -20.906 -22.125 1 98.25 172 LYS B N 1
ATOM 6344 C CA . LYS B 1 172 ? -29.172 -21.672 -22.688 1 98.25 172 LYS B CA 1
ATOM 6345 C C . LYS B 1 172 ? -28.688 -23.031 -23.188 1 98.25 172 LYS B C 1
ATOM 6347 O O . LYS B 1 172 ? -29.391 -24.031 -23.016 1 98.25 172 LYS B O 1
ATOM 6352 N N . ILE B 1 173 ? -27.547 -23.031 -23.781 1 98.12 173 ILE B N 1
ATOM 6353 C CA . ILE B 1 173 ? -26.969 -24.281 -24.281 1 98.12 173 ILE B CA 1
ATOM 6354 C C . ILE B 1 173 ? -26.734 -25.234 -23.125 1 98.12 173 ILE B C 1
ATOM 6356 O O . ILE B 1 173 ? -27.062 -26.422 -23.203 1 98.12 173 ILE B O 1
ATOM 6360 N N . LEU B 1 174 ? -26.172 -24.781 -22.047 1 98.38 174 LEU B N 1
ATOM 6361 C CA . LEU B 1 174 ? -25.859 -25.609 -20.891 1 98.38 174 LEU B CA 1
ATOM 6362 C C . LEU B 1 174 ? -27.141 -26.062 -20.188 1 98.38 174 LEU B C 1
ATOM 6364 O O . LEU B 1 174 ? -27.234 -27.188 -19.688 1 98.38 174 LEU B O 1
ATOM 6368 N N . LEU B 1 175 ? -28.125 -25.141 -20.094 1 98.38 175 LEU B N 1
ATOM 6369 C CA . LEU B 1 175 ? -29.422 -25.516 -19.531 1 98.38 175 LEU B CA 1
ATOM 6370 C C . LEU B 1 175 ? -30.047 -26.672 -20.312 1 98.38 175 LEU B C 1
ATOM 6372 O O . LEU B 1 175 ? -30.562 -27.609 -19.719 1 98.38 175 LEU B O 1
ATOM 6376 N N . ASP B 1 176 ? -29.969 -26.609 -21.594 1 98.06 176 ASP B N 1
ATOM 6377 C CA . ASP B 1 176 ? -30.5 -27.672 -22.438 1 98.06 176 ASP B CA 1
ATOM 6378 C C . ASP B 1 176 ? -29.75 -28.984 -22.219 1 98.06 176 ASP B C 1
ATOM 6380 O O . ASP B 1 176 ? -30.359 -30.047 -22.109 1 98.06 176 ASP B O 1
ATOM 6384 N N . TYR B 1 177 ? -28.516 -28.891 -22.125 1 97.94 177 TYR B N 1
ATOM 6385 C CA . TYR B 1 177 ? -27.703 -30.078 -21.922 1 97.94 177 TYR B CA 1
ATOM 6386 C C . TYR B 1 177 ? -28.047 -30.75 -20.594 1 97.94 177 TYR B C 1
ATOM 6388 O O . TYR B 1 177 ? -28.188 -31.984 -20.531 1 97.94 177 TYR B O 1
ATOM 6396 N N . PHE B 1 178 ? -28.219 -29.953 -19.531 1 97.88 178 PHE B N 1
ATOM 6397 C CA . PHE B 1 178 ? -28.453 -30.5 -18.188 1 97.88 178 PHE B CA 1
ATOM 6398 C C . PHE B 1 178 ? -29.938 -30.781 -17.969 1 97.88 178 PHE B C 1
ATOM 6400 O O . PHE B 1 178 ? -30.312 -31.328 -16.938 1 97.88 178 PHE B O 1
ATOM 6407 N N . GLY B 1 179 ? -30.766 -30.391 -18.875 1 98.12 179 GLY B N 1
ATOM 6408 C CA . GLY B 1 179 ? -32.188 -30.484 -18.656 1 98.12 179 GLY B CA 1
ATOM 6409 C C . GLY B 1 179 ? -32.688 -29.656 -17.469 1 98.12 179 GLY B C 1
ATOM 6410 O O . GLY B 1 179 ? -33.5 -30.125 -16.688 1 98.12 179 GLY B O 1
ATOM 6411 N N . ALA B 1 180 ? -32.062 -28.5 -17.328 1 98.31 180 ALA B N 1
ATOM 6412 C CA . ALA B 1 180 ? -32.312 -27.656 -16.172 1 98.31 180 ALA B CA 1
ATOM 6413 C C . ALA B 1 180 ? -33.094 -26.422 -16.547 1 98.31 180 ALA B C 1
ATOM 6415 O O . ALA B 1 180 ? -33.156 -26.047 -17.719 1 98.31 180 ALA B O 1
ATOM 6416 N N . THR B 1 181 ? -33.656 -25.734 -15.547 1 98.25 181 THR B N 1
ATOM 6417 C CA . THR B 1 181 ? -34.438 -24.5 -15.734 1 98.25 181 THR B CA 1
ATOM 6418 C C . THR B 1 181 ? -33.656 -23.281 -15.273 1 98.25 181 THR B C 1
ATOM 6420 O O . THR B 1 181 ? -32.562 -23.422 -14.703 1 98.25 181 THR B O 1
ATOM 6423 N N . GLU B 1 182 ? -34.25 -22.141 -15.531 1 97.88 182 GLU B N 1
ATOM 6424 C CA . GLU B 1 182 ? -33.688 -20.891 -15.031 1 97.88 182 GLU B CA 1
ATOM 6425 C C . GLU B 1 182 ? -33.656 -20.875 -13.508 1 97.88 182 GLU B C 1
ATOM 6427 O O . GLU B 1 182 ? -32.719 -20.328 -12.906 1 97.88 182 GLU B O 1
ATOM 6432 N N . GLU B 1 183 ? -34.594 -21.438 -12.93 1 98.06 183 GLU B N 1
ATOM 6433 C CA . GLU B 1 183 ? -34.656 -21.516 -11.469 1 98.06 183 GLU B CA 1
ATOM 6434 C C . GLU B 1 183 ? -33.531 -22.391 -10.922 1 98.06 183 GLU B C 1
ATOM 6436 O O . GLU B 1 183 ? -32.906 -22.047 -9.898 1 98.06 183 GLU B O 1
ATOM 6441 N N . ASP B 1 184 ? -33.281 -23.453 -11.672 1 98.25 184 ASP B N 1
ATOM 6442 C CA . ASP B 1 184 ? -32.156 -24.297 -11.297 1 98.25 184 ASP B CA 1
ATOM 6443 C C . ASP B 1 184 ? -30.844 -23.547 -11.367 1 98.25 184 ASP B C 1
ATOM 6445 O O . ASP B 1 184 ? -30.047 -23.578 -10.43 1 98.25 184 ASP B O 1
ATOM 6449 N N . TRP B 1 185 ? -30.75 -22.844 -12.469 1 98.06 185 TRP B N 1
ATOM 6450 C CA . TRP B 1 185 ? -29.516 -22.109 -12.719 1 98.06 185 TRP B CA 1
ATOM 6451 C C . TRP B 1 185 ? -29.234 -21.125 -11.586 1 98.06 185 TRP B C 1
ATOM 6453 O O . TRP B 1 185 ? -28.078 -20.922 -11.195 1 98.06 185 TRP B O 1
ATOM 6463 N N . ASN B 1 186 ? -30.281 -20.531 -11.023 1 97.75 186 ASN B N 1
ATOM 6464 C CA . ASN B 1 186 ? -30.156 -19.484 -10.023 1 97.75 186 ASN B CA 1
ATOM 6465 C C . ASN B 1 186 ? -30.172 -20.047 -8.609 1 97.75 186 ASN B C 1
ATOM 6467 O O . ASN B 1 186 ? -30.203 -19.297 -7.629 1 97.75 186 ASN B O 1
ATOM 6471 N N . ASN B 1 187 ? -30.125 -21.375 -8.469 1 98.06 187 ASN B N 1
ATOM 6472 C CA . ASN B 1 187 ? -30.047 -22.094 -7.199 1 98.06 187 ASN B CA 1
ATOM 6473 C C . ASN B 1 187 ? -28.641 -22.641 -6.953 1 98.06 187 ASN B C 1
ATOM 6475 O O . ASN B 1 187 ? -28.188 -23.547 -7.648 1 98.06 187 ASN B O 1
ATOM 6479 N N . TYR B 1 188 ? -28 -22.156 -5.922 1 97.75 188 TYR B N 1
ATOM 6480 C CA . TYR B 1 188 ? -26.625 -22.547 -5.672 1 97.75 188 TYR B CA 1
ATOM 6481 C C . TYR B 1 188 ? -26.531 -24.047 -5.359 1 97.75 188 TYR B C 1
ATOM 6483 O O . TYR B 1 188 ? -25.516 -24.688 -5.648 1 97.75 188 TYR B O 1
ATOM 6491 N N . LYS B 1 189 ? -27.562 -24.609 -4.75 1 97.44 189 LYS B N 1
ATOM 6492 C CA . LYS B 1 189 ? -27.578 -26.047 -4.453 1 97.44 189 LYS B CA 1
ATOM 6493 C C . LYS B 1 189 ? -27.516 -26.875 -5.73 1 97.44 189 LYS B C 1
ATOM 6495 O O . LYS B 1 189 ? -26.844 -27.906 -5.777 1 97.44 189 LYS B O 1
ATOM 6500 N N . TRP B 1 190 ? -28.312 -26.391 -6.715 1 98.31 190 TRP B N 1
ATOM 6501 C CA . TRP B 1 190 ? -28.25 -27.062 -8.008 1 98.31 190 TRP B CA 1
ATOM 6502 C C . TRP B 1 190 ? -26.859 -26.953 -8.609 1 98.31 190 TRP B C 1
ATOM 6504 O O . TRP B 1 190 ? -26.312 -27.938 -9.133 1 98.31 190 TRP B O 1
ATOM 6514 N N . GLN B 1 191 ? -26.234 -25.75 -8.57 1 98.44 191 GLN B N 1
ATOM 6515 C CA . GLN B 1 191 ? -24.891 -25.547 -9.07 1 98.44 191 GLN B CA 1
ATOM 6516 C C . GLN B 1 191 ? -23.906 -26.5 -8.398 1 98.44 191 GLN B C 1
ATOM 6518 O O . GLN B 1 191 ? -23.078 -27.125 -9.07 1 98.44 191 GLN B O 1
ATOM 6523 N N . PHE B 1 192 ? -24.016 -26.641 -7.023 1 97.38 192 PHE B N 1
ATOM 6524 C CA . PHE B 1 192 ? -23.125 -27.484 -6.25 1 97.38 192 PHE B CA 1
ATOM 6525 C C . PHE B 1 192 ? -23.328 -28.953 -6.586 1 97.38 192 PHE B C 1
ATOM 6527 O O . PHE B 1 192 ? -22.375 -29.719 -6.676 1 97.38 192 PHE B O 1
ATOM 6534 N N . LYS B 1 193 ? -24.578 -29.312 -6.777 1 96.81 193 LYS B N 1
ATOM 6535 C CA . LYS B 1 193 ? -24.922 -30.688 -7.09 1 96.81 193 LYS B CA 1
ATOM 6536 C C . LYS B 1 193 ? -24.359 -31.094 -8.453 1 96.81 193 LYS B C 1
ATOM 6538 O O . LYS B 1 193 ? -24.047 -32.281 -8.68 1 96.81 193 LYS B O 1
ATOM 6543 N N . ASN B 1 194 ? -24.219 -30.156 -9.352 1 97.81 194 ASN B N 1
ATOM 6544 C CA . ASN B 1 194 ? -23.844 -30.453 -10.727 1 97.81 194 ASN B CA 1
ATOM 6545 C C . ASN B 1 194 ? -22.422 -30 -11.031 1 97.81 194 ASN B C 1
ATOM 6547 O O . ASN B 1 194 ? -22.078 -29.734 -12.188 1 97.81 194 ASN B O 1
ATOM 6551 N N . VAL B 1 195 ? -21.641 -29.844 -10.008 1 97.81 195 VAL B N 1
ATOM 6552 C CA . VAL B 1 195 ? -20.219 -29.516 -10.211 1 97.81 195 VAL B CA 1
ATOM 6553 C C . VAL B 1 195 ? -19.578 -30.562 -11.109 1 97.81 195 VAL B C 1
ATOM 6555 O O . VAL B 1 195 ? -19.766 -31.766 -10.906 1 97.81 195 VAL B O 1
ATOM 6558 N N . ILE B 1 196 ? -18.922 -30.094 -12.148 1 97.81 196 ILE B N 1
ATOM 6559 C CA . ILE B 1 196 ? -18.188 -30.938 -13.078 1 97.81 196 ILE B CA 1
ATOM 6560 C C . ILE B 1 196 ? -16.875 -31.391 -12.438 1 97.81 196 ILE B C 1
ATOM 6562 O O . ILE B 1 196 ? -15.938 -30.594 -12.336 1 97.81 196 ILE B O 1
ATOM 6566 N N . LYS B 1 197 ? -16.797 -32.656 -12.039 1 96.56 197 LYS B N 1
ATOM 6567 C CA . LYS B 1 197 ? -15.648 -33.188 -11.305 1 96.56 197 LYS B CA 1
ATOM 6568 C C . LYS B 1 197 ? -15.5 -34.688 -11.531 1 96.56 197 LYS B C 1
ATOM 6570 O O . LYS B 1 197 ? -16.438 -35.375 -11.992 1 96.56 197 LYS B O 1
ATOM 6575 N N . GLY B 1 198 ? -14.359 -35.188 -11.281 1 95.62 198 GLY B N 1
ATOM 6576 C CA . GLY B 1 198 ? -14.117 -36.625 -11.352 1 95.62 198 GLY B CA 1
ATOM 6577 C C . GLY B 1 198 ? -14.445 -37.219 -12.711 1 95.62 198 GLY B C 1
ATOM 6578 O O . GLY B 1 198 ? -14.336 -36.531 -13.734 1 95.62 198 GLY B O 1
ATOM 6579 N N . LYS B 1 199 ? -14.789 -38.5 -12.695 1 96.75 199 LYS B N 1
ATOM 6580 C CA . LYS B 1 199 ? -15.039 -39.219 -13.93 1 96.75 199 LYS B CA 1
ATOM 6581 C C . LYS B 1 199 ? -16.328 -38.75 -14.602 1 96.75 199 LYS B C 1
ATOM 6583 O O . LYS B 1 199 ? -16.375 -38.594 -15.828 1 96.75 199 LYS B O 1
ATOM 6588 N N . LYS B 1 200 ? -17.281 -38.5 -13.828 1 96.88 200 LYS B N 1
ATOM 6589 C CA . LYS B 1 200 ? -18.547 -38.031 -14.359 1 96.88 200 LYS B CA 1
ATOM 6590 C C . LYS B 1 200 ? -18.375 -36.656 -15.039 1 96.88 200 LYS B C 1
ATOM 6592 O O . LYS B 1 200 ? -18.969 -36.406 -16.094 1 96.88 200 LYS B O 1
ATOM 6597 N N . GLY B 1 201 ? -17.672 -35.844 -14.391 1 97.12 201 GLY B N 1
ATOM 6598 C CA . GLY B 1 201 ? -17.406 -34.531 -14.977 1 97.12 201 GLY B CA 1
ATOM 6599 C C . GLY B 1 201 ? -16.641 -34.625 -16.281 1 97.12 201 GLY B C 1
ATOM 6600 O O . GLY B 1 201 ? -16.922 -33.875 -17.234 1 97.12 201 GLY B O 1
ATOM 6601 N N . LEU B 1 202 ? -15.703 -35.531 -16.328 1 97.56 202 LEU B N 1
ATOM 6602 C CA . LEU B 1 202 ? -14.93 -35.719 -17.547 1 97.56 202 LEU B CA 1
ATOM 6603 C C . LEU B 1 202 ? -15.836 -36.156 -18.703 1 97.56 202 LEU B C 1
ATOM 6605 O O . LEU B 1 202 ? -15.664 -35.688 -19.828 1 97.56 202 LEU B O 1
ATOM 6609 N N . GLU B 1 203 ? -16.766 -37 -18.438 1 97.81 203 GLU B N 1
ATOM 6610 C CA . GLU B 1 203 ? -17.719 -37.438 -19.453 1 97.81 203 GLU B CA 1
ATOM 6611 C C . GLU B 1 203 ? -18.562 -36.281 -19.938 1 97.81 203 GLU B C 1
ATOM 6613 O O . GLU B 1 203 ? -18.844 -36.156 -21.141 1 97.81 203 GLU B O 1
ATOM 6618 N N . ILE B 1 204 ? -18.938 -35.438 -19.047 1 97.94 204 ILE B N 1
ATOM 6619 C CA . ILE B 1 204 ? -19.703 -34.25 -19.406 1 97.94 204 ILE B CA 1
ATOM 6620 C C . ILE B 1 204 ? -18.891 -33.375 -20.344 1 97.94 204 ILE B C 1
ATOM 6622 O O . ILE B 1 204 ? -19.391 -32.906 -21.359 1 97.94 204 ILE B O 1
ATOM 6626 N N . LEU B 1 205 ? -17.641 -33.188 -20.016 1 97.94 205 LEU B N 1
ATOM 6627 C CA . LEU B 1 205 ? -16.766 -32.344 -20.844 1 97.94 205 LEU B CA 1
ATOM 6628 C C . LEU B 1 205 ? -16.547 -32.969 -22.203 1 97.94 205 LEU B C 1
ATOM 6630 O O . LEU B 1 205 ? -16.453 -32.25 -23.219 1 97.94 205 LEU B O 1
ATOM 6634 N N . ARG B 1 206 ? -16.469 -34.281 -22.25 1 97.56 206 ARG B N 1
ATOM 6635 C CA . ARG B 1 206 ? -16.328 -34.969 -23.531 1 97.56 206 ARG B CA 1
ATOM 6636 C C . ARG B 1 206 ? -17.578 -34.781 -24.391 1 97.56 206 ARG B C 1
ATOM 6638 O O . ARG B 1 206 ? -17.469 -34.531 -25.594 1 97.56 206 ARG B O 1
ATOM 6645 N N . ASP B 1 207 ? -18.719 -34.875 -23.734 1 97.5 207 ASP B N 1
ATOM 6646 C CA . ASP B 1 207 ? -19.984 -34.688 -24.438 1 97.5 207 ASP B CA 1
ATOM 6647 C C . ASP B 1 207 ? -20.078 -33.25 -25.016 1 97.5 207 ASP B C 1
ATOM 6649 O O . ASP B 1 207 ? -20.625 -33.062 -26.094 1 97.5 207 ASP B O 1
ATOM 6653 N N . LEU B 1 208 ? -19.469 -32.312 -24.281 1 97.38 208 LEU B N 1
ATOM 6654 C CA . LEU B 1 208 ? -19.594 -30.922 -24.641 1 97.38 208 LEU B CA 1
ATOM 6655 C C . LEU B 1 208 ? -18.344 -30.422 -25.375 1 97.38 208 LEU B C 1
ATOM 6657 O O . LEU B 1 208 ? -18.172 -29.234 -25.594 1 97.38 208 LEU B O 1
ATOM 6661 N N . LYS B 1 209 ? -17.484 -31.266 -25.703 1 96.5 209 LYS B N 1
ATOM 6662 C CA . LYS B 1 209 ? -16.141 -30.953 -26.156 1 96.5 209 LYS B CA 1
ATOM 6663 C C . LYS B 1 209 ? -16.172 -29.922 -27.281 1 96.5 209 LYS B C 1
ATOM 6665 O O . LYS B 1 209 ? -15.461 -28.922 -27.219 1 96.5 209 LYS B O 1
ATOM 6670 N N . ASP B 1 210 ? -17.078 -30.094 -28.281 1 95.88 210 ASP B N 1
ATOM 6671 C CA . ASP B 1 210 ? -17.125 -29.234 -29.469 1 95.88 210 ASP B CA 1
ATOM 6672 C C . ASP B 1 210 ? -17.859 -27.922 -29.156 1 95.88 210 ASP B C 1
ATOM 6674 O O . ASP B 1 210 ? -17.625 -26.906 -29.828 1 95.88 210 ASP B O 1
ATOM 6678 N N . ILE B 1 211 ? -18.641 -27.984 -28.172 1 96.56 211 ILE B N 1
ATOM 6679 C CA . ILE B 1 211 ? -19.438 -26.812 -27.797 1 96.56 211 ILE B CA 1
ATOM 6680 C C . ILE B 1 211 ? -18.578 -25.859 -26.953 1 96.56 211 ILE B C 1
ATOM 6682 O O . ILE B 1 211 ? -18.453 -24.688 -27.266 1 96.56 211 ILE B O 1
ATOM 6686 N N . VAL B 1 212 ? -17.969 -26.453 -25.938 1 96.5 212 VAL B N 1
ATOM 6687 C CA . VAL B 1 212 ? -17.203 -25.625 -25 1 96.5 212 VAL B CA 1
ATOM 6688 C C . VAL B 1 212 ? -15.773 -25.469 -25.5 1 96.5 212 VAL B C 1
ATOM 6690 O O . VAL B 1 212 ? -14.984 -24.734 -24.922 1 96.5 212 VAL B O 1
ATOM 6693 N N . LYS B 1 213 ? -15.43 -26.172 -26.562 1 96.19 213 LYS B N 1
ATOM 6694 C CA . LYS B 1 213 ? -14.148 -26.078 -27.25 1 96.19 213 LYS B CA 1
ATOM 6695 C C . LYS B 1 213 ? -13 -26.469 -26.328 1 96.19 213 LYS B C 1
ATOM 6697 O O . LYS B 1 213 ? -12.016 -25.734 -26.219 1 96.19 213 LYS B O 1
ATOM 6702 N N . ILE B 1 214 ? -13.117 -27.547 -25.688 1 95.44 214 ILE B N 1
ATOM 6703 C CA . ILE B 1 214 ? -12.016 -28.125 -24.922 1 95.44 214 ILE B CA 1
ATOM 6704 C C . ILE B 1 214 ? -11.211 -29.078 -25.797 1 95.44 214 ILE B C 1
ATOM 6706 O O . ILE B 1 214 ? -11.781 -29.828 -26.578 1 95.44 214 ILE B O 1
ATOM 6710 N N . SER B 1 215 ? -9.945 -29.047 -25.75 1 93.81 215 SER B N 1
ATOM 6711 C CA . SER B 1 215 ? -9.094 -29.859 -26.625 1 93.81 215 SER B CA 1
ATOM 6712 C C . SER B 1 215 ? -9 -31.297 -26.125 1 93.81 215 SER B C 1
ATOM 6714 O O . SER B 1 215 ? -9.234 -31.562 -24.953 1 93.81 215 SER B O 1
ATOM 6716 N N . GLU B 1 216 ? -8.641 -32.156 -27.031 1 95.5 216 GLU B N 1
ATOM 6717 C CA . GLU B 1 216 ? -8.391 -33.531 -26.656 1 95.5 216 GLU B CA 1
ATOM 6718 C C . GLU B 1 216 ? -7.223 -33.656 -25.688 1 95.5 216 GLU B C 1
ATOM 6720 O O . GLU B 1 216 ? -7.215 -34.531 -24.812 1 95.5 216 GLU B O 1
ATOM 6725 N N . GLU B 1 217 ? -6.297 -32.812 -25.859 1 94.25 217 GLU B N 1
ATOM 6726 C CA . GLU B 1 217 ? -5.152 -32.781 -24.969 1 94.25 217 GLU B CA 1
ATOM 6727 C C . GLU B 1 217 ? -5.578 -32.469 -23.531 1 94.25 217 GLU B C 1
ATOM 6729 O O . GLU B 1 217 ? -5.145 -33.125 -22.594 1 94.25 217 GLU B O 1
ATOM 6734 N N . ASP B 1 218 ? -6.449 -31.5 -23.359 1 94.31 218 ASP B N 1
ATOM 6735 C CA . ASP B 1 218 ? -6.938 -31.125 -22.047 1 94.31 218 ASP B CA 1
ATOM 6736 C C . ASP B 1 218 ? -7.746 -32.25 -21.406 1 94.31 218 ASP B C 1
ATOM 6738 O O . ASP B 1 218 ? -7.637 -32.5 -20.203 1 94.31 218 ASP B O 1
ATOM 6742 N N . LEU B 1 219 ? -8.5 -32.938 -22.219 1 96.94 219 LEU B N 1
ATOM 6743 C CA . LEU B 1 219 ? -9.297 -34.062 -21.719 1 96.94 219 LEU B CA 1
ATOM 6744 C C . LEU B 1 219 ? -8.406 -35.219 -21.25 1 96.94 219 LEU B C 1
ATOM 6746 O O . LEU B 1 219 ? -8.68 -35.812 -20.219 1 96.94 219 LEU B O 1
ATOM 6750 N N . THR B 1 220 ? -7.355 -35.406 -21.969 1 96.44 220 THR B N 1
ATOM 6751 C CA . THR B 1 220 ? -6.402 -36.438 -21.594 1 96.44 220 THR B CA 1
ATOM 6752 C C . THR B 1 220 ? -5.703 -36.094 -20.281 1 96.44 220 THR B C 1
ATOM 6754 O O . THR B 1 220 ? -5.484 -36.969 -19.438 1 96.44 220 THR B O 1
ATOM 6757 N N . LEU B 1 221 ? -5.406 -34.875 -20.156 1 94.81 221 LEU B N 1
ATOM 6758 C CA . LEU B 1 221 ? -4.766 -34.406 -18.938 1 94.81 221 LEU B CA 1
ATOM 6759 C C . LEU B 1 221 ? -5.703 -34.562 -17.734 1 94.81 221 LEU B C 1
ATOM 6761 O O . LEU B 1 221 ? -5.281 -34.969 -16.656 1 94.81 221 LEU B O 1
ATOM 6765 N N . LEU B 1 222 ? -6.93 -34.25 -17.938 1 96.81 222 LEU B N 1
ATOM 6766 C CA . LEU B 1 222 ? -7.91 -34.406 -16.859 1 96.81 222 LEU B CA 1
ATOM 6767 C C . LEU B 1 222 ? -8.078 -35.875 -16.484 1 96.81 222 LEU B C 1
ATOM 6769 O O . LEU B 1 222 ? -8.25 -36.188 -15.312 1 96.81 222 LEU B O 1
ATOM 6773 N N . GLU B 1 223 ? -8.055 -36.719 -17.469 1 97.38 223 GLU B N 1
ATOM 6774 C CA . GLU B 1 223 ? -8.125 -38.156 -17.203 1 97.38 223 GLU B CA 1
ATOM 6775 C C . GLU B 1 223 ? -6.953 -38.625 -16.344 1 97.38 223 GLU B C 1
ATOM 6777 O O . GLU B 1 223 ? -7.141 -39.375 -15.375 1 97.38 223 GLU B O 1
ATOM 6782 N N . LYS B 1 224 ? -5.816 -38.156 -16.688 1 96.69 224 LYS B N 1
ATOM 6783 C CA . LYS B 1 224 ? -4.625 -38.469 -15.914 1 96.69 224 LYS B CA 1
ATOM 6784 C C . LYS B 1 224 ? -4.738 -37.938 -14.492 1 96.69 224 LYS B C 1
ATOM 6786 O O . LYS B 1 224 ? -4.305 -38.594 -13.539 1 96.69 224 LYS B O 1
ATOM 6791 N N . ALA B 1 225 ? -5.246 -36.75 -14.336 1 96.31 225 ALA B N 1
ATOM 6792 C CA . ALA B 1 225 ? -5.457 -36.188 -13.008 1 96.31 225 ALA B CA 1
ATOM 6793 C C . ALA B 1 225 ? -6.355 -37.062 -12.156 1 96.31 225 ALA B C 1
ATOM 6795 O O . ALA B 1 225 ? -6.035 -37.344 -11 1 96.31 225 ALA B O 1
ATOM 6796 N N . ILE B 1 226 ? -7.418 -37.562 -12.719 1 96.19 226 ILE B N 1
ATOM 6797 C CA . ILE B 1 226 ? -8.375 -38.406 -12.031 1 96.19 226 ILE B CA 1
ATOM 6798 C C . ILE B 1 226 ? -7.699 -39.719 -11.609 1 96.19 226 ILE B C 1
ATOM 6800 O O . ILE B 1 226 ? -7.859 -40.156 -10.477 1 96.19 226 ILE B O 1
ATOM 6804 N N . GLU B 1 227 ? -6.93 -40.188 -12.484 1 96.06 227 GLU B N 1
ATOM 6805 C CA . GLU B 1 227 ? -6.242 -41.469 -12.234 1 96.06 227 GLU B CA 1
ATOM 6806 C C . GLU B 1 227 ? -5.246 -41.344 -11.086 1 96.06 227 GLU B C 1
ATOM 6808 O O . GLU B 1 227 ? -4.926 -42.312 -10.422 1 96.06 227 GLU B O 1
ATOM 6813 N N . ASN B 1 228 ? -4.781 -40.156 -10.922 1 94.75 228 ASN B N 1
ATOM 6814 C CA . ASN B 1 228 ? -3.777 -39.938 -9.883 1 94.75 228 ASN B CA 1
ATOM 6815 C C . ASN B 1 228 ? -4.363 -39.188 -8.688 1 94.75 228 ASN B C 1
ATOM 6817 O O . ASN B 1 228 ? -3.629 -38.562 -7.914 1 94.75 228 ASN B O 1
ATOM 6821 N N . ASN B 1 229 ? -5.711 -39.062 -8.562 1 92.88 229 ASN B N 1
ATOM 6822 C CA . ASN B 1 229 ? -6.445 -38.5 -7.441 1 92.88 229 ASN B CA 1
ATOM 6823 C C . ASN B 1 229 ? -6.152 -37.031 -7.27 1 92.88 229 ASN B C 1
ATOM 6825 O O . ASN B 1 229 ? -5.961 -36.562 -6.148 1 92.88 229 ASN B O 1
ATOM 6829 N N . ILE B 1 230 ? -5.879 -36.344 -8.336 1 94.81 230 ILE B N 1
ATOM 6830 C CA . ILE B 1 230 ? -5.766 -34.906 -8.352 1 94.81 230 ILE B CA 1
ATOM 6831 C C . ILE B 1 230 ? -7.133 -34.281 -8.641 1 94.81 230 ILE B C 1
ATOM 6833 O O . ILE B 1 230 ? -7.66 -34.406 -9.75 1 94.81 230 ILE B O 1
ATOM 6837 N N . PRO B 1 231 ? -7.668 -33.562 -7.676 1 94 231 PRO B N 1
ATOM 6838 C CA . PRO B 1 231 ? -9.039 -33.094 -7.852 1 94 231 PRO B CA 1
ATOM 6839 C C . PRO B 1 231 ? -9.133 -31.922 -8.828 1 94 231 PRO B C 1
ATOM 6841 O O . PRO B 1 231 ? -8.219 -31.094 -8.891 1 94 231 PRO B O 1
ATOM 6844 N N . TYR B 1 232 ? -10.133 -31.828 -9.578 1 95.75 232 TYR B N 1
ATOM 6845 C CA . TYR B 1 232 ? -10.578 -30.672 -10.352 1 95.75 232 TYR B CA 1
ATOM 6846 C C . TYR B 1 232 ? -12.078 -30.469 -10.195 1 95.75 232 TYR B C 1
ATOM 6848 O O . TYR B 1 232 ? -12.812 -31.406 -9.867 1 95.75 232 TYR B O 1
ATOM 6856 N N . ALA B 1 233 ? -12.5 -29.266 -10.273 1 97.19 233 ALA B N 1
ATOM 6857 C CA . ALA B 1 233 ? -13.914 -28.953 -10.133 1 97.19 233 ALA B CA 1
ATOM 6858 C C . ALA B 1 233 ? -14.273 -27.656 -10.867 1 97.19 233 ALA B C 1
ATOM 6860 O O . ALA B 1 233 ? -13.547 -26.672 -10.781 1 97.19 233 ALA B O 1
ATOM 6861 N N . ILE B 1 234 ? -15.352 -27.672 -11.656 1 98.19 234 ILE B N 1
ATOM 6862 C CA . ILE B 1 234 ? -15.891 -26.531 -12.391 1 98.19 234 ILE B CA 1
ATOM 6863 C C . ILE B 1 234 ? -17.406 -26.484 -12.211 1 98.19 234 ILE B C 1
ATOM 6865 O O . ILE B 1 234 ? -18.109 -27.422 -12.555 1 98.19 234 ILE B O 1
ATOM 6869 N N . THR B 1 235 ? -17.922 -25.406 -11.68 1 98.44 235 THR B N 1
ATOM 6870 C CA . THR B 1 235 ? -19.375 -25.297 -11.602 1 98.44 235 THR B CA 1
ATOM 6871 C C . THR B 1 235 ? -19.953 -25.047 -12.992 1 98.44 235 THR B C 1
ATOM 6873 O O . THR B 1 235 ? -19.281 -24.531 -13.875 1 98.44 235 THR B O 1
ATOM 6876 N N . PRO B 1 236 ? -21.25 -25.422 -13.203 1 98.5 236 PRO B N 1
ATOM 6877 C CA . PRO B 1 236 ? -21.891 -25.062 -14.477 1 98.5 236 PRO B CA 1
ATOM 6878 C C . PRO B 1 236 ? -21.844 -23.578 -14.766 1 98.5 236 PRO B C 1
ATOM 6880 O O . PRO B 1 236 ? -21.594 -23.172 -15.898 1 98.5 236 PRO B O 1
ATOM 6883 N N . TYR B 1 237 ? -21.953 -22.797 -13.75 1 98.62 237 TYR B N 1
ATOM 6884 C CA . TYR B 1 237 ? -21.875 -21.344 -13.898 1 98.62 237 TYR B CA 1
ATOM 6885 C C . TYR B 1 237 ? -20.516 -20.938 -14.438 1 98.62 237 TYR B C 1
ATOM 6887 O O . TYR B 1 237 ? -20.422 -20.125 -15.367 1 98.62 237 TYR B O 1
ATOM 6895 N N . TYR B 1 238 ? -19.484 -21.453 -13.852 1 98.44 238 TYR B N 1
ATOM 6896 C CA . TYR B 1 238 ? -18.141 -21.047 -14.25 1 98.44 238 TYR B CA 1
ATOM 6897 C C . TYR B 1 238 ? -17.812 -21.547 -15.648 1 98.44 238 TYR B C 1
ATOM 6899 O O . TYR B 1 238 ? -17.094 -20.891 -16.406 1 98.44 238 TYR B O 1
ATOM 6907 N N . LEU B 1 239 ? -18.359 -22.734 -15.977 1 98.31 239 LEU B N 1
ATOM 6908 C CA . LEU B 1 239 ? -18.172 -23.266 -17.328 1 98.31 239 LEU B CA 1
ATOM 6909 C C . LEU B 1 239 ? -18.75 -22.297 -18.359 1 98.31 239 LEU B C 1
ATOM 6911 O O . LEU B 1 239 ? -18.188 -22.141 -19.453 1 98.31 239 LEU B O 1
ATOM 6915 N N . HIS B 1 240 ? -19.828 -21.672 -18.047 1 98.06 240 HIS B N 1
ATOM 6916 C CA . HIS B 1 240 ? -20.469 -20.781 -19.016 1 98.06 240 HIS B CA 1
ATOM 6917 C C . HIS B 1 240 ? -19.625 -19.547 -19.297 1 98.06 240 HIS B C 1
ATOM 6919 O O . HIS B 1 240 ? -19.875 -18.828 -20.266 1 98.06 240 HIS B O 1
ATOM 6925 N N . LEU B 1 241 ? -18.562 -19.297 -18.438 1 98.12 241 LEU B N 1
ATOM 6926 C CA . LEU B 1 241 ? -17.656 -18.172 -18.672 1 98.12 241 LEU B CA 1
ATOM 6927 C C . LEU B 1 241 ? -16.641 -18.516 -19.766 1 98.12 241 LEU B C 1
ATOM 6929 O O . LEU B 1 241 ? -15.953 -17.625 -20.266 1 98.12 241 LEU B O 1
ATOM 6933 N N . PHE B 1 242 ? -16.516 -19.844 -20.094 1 97.62 242 PHE B N 1
ATOM 6934 C CA . PHE B 1 242 ? -15.719 -20.188 -21.25 1 97.62 242 PHE B CA 1
ATOM 6935 C C . PHE B 1 242 ? -16.266 -19.516 -22.5 1 97.62 242 PHE B C 1
ATOM 6937 O O . PHE B 1 242 ? -17.453 -19.203 -22.578 1 97.62 242 PHE B O 1
ATOM 6944 N N . ASP B 1 243 ? -15.438 -19.156 -23.391 1 96.69 243 ASP B N 1
ATOM 6945 C CA . ASP B 1 243 ? -15.883 -18.656 -24.688 1 96.69 243 ASP B CA 1
ATOM 6946 C C . ASP B 1 243 ? -16.125 -19.812 -25.656 1 96.69 243 ASP B C 1
ATOM 6948 O O . ASP B 1 243 ? -15.172 -20.453 -26.109 1 96.69 243 ASP B O 1
ATOM 6952 N N . PHE B 1 244 ? -17.391 -20.047 -25.984 1 97.25 244 PHE B N 1
ATOM 6953 C CA . PHE B 1 244 ? -17.766 -21.188 -26.797 1 97.25 244 PHE B CA 1
ATOM 6954 C C . PHE B 1 244 ? -17.469 -20.938 -28.266 1 97.25 244 PHE B C 1
ATOM 6956 O O . PHE B 1 244 ? -17.484 -21.859 -29.078 1 97.25 244 PHE B O 1
ATOM 6963 N N . ASP B 1 245 ? -17.094 -19.688 -28.609 1 94.88 245 ASP B N 1
ATOM 6964 C CA . ASP B 1 245 ? -16.797 -19.328 -30 1 94.88 245 ASP B CA 1
ATOM 6965 C C . ASP B 1 245 ? -15.297 -19.141 -30.219 1 94.88 245 ASP B C 1
ATOM 6967 O O . ASP B 1 245 ? -14.734 -19.672 -31.172 1 94.88 245 ASP B O 1
ATOM 6971 N N . GLN B 1 246 ? -14.688 -18.422 -29.344 1 93.31 246 GLN B N 1
ATOM 6972 C CA . GLN B 1 246 ? -13.273 -18.094 -29.453 1 93.31 246 GLN B CA 1
ATOM 6973 C C . GLN B 1 246 ? -12.5 -18.516 -28.219 1 93.31 246 GLN B C 1
ATOM 6975 O O . GLN B 1 246 ? -12.094 -17.688 -27.406 1 93.31 246 GLN B O 1
ATOM 6980 N N . PRO B 1 247 ? -12.18 -19.812 -28.172 1 94.81 247 PRO B N 1
ATOM 6981 C CA . PRO B 1 247 ? -11.492 -20.312 -26.969 1 94.81 247 PRO B CA 1
ATOM 6982 C C . PRO B 1 247 ? -10.117 -19.656 -26.766 1 94.81 247 PRO B C 1
ATOM 6984 O O . PRO B 1 247 ? -9.398 -19.422 -27.734 1 94.81 247 PRO B O 1
ATOM 6987 N N . TYR B 1 248 ? -9.75 -19.25 -25.547 1 92.56 248 TYR B N 1
ATOM 6988 C CA . TYR B 1 248 ? -8.445 -18.828 -25.047 1 92.56 248 TYR B CA 1
ATOM 6989 C C . TYR B 1 248 ? -8.117 -17.406 -25.516 1 92.56 248 TYR B C 1
ATOM 6991 O O . TYR B 1 248 ? -7.043 -16.891 -25.219 1 92.56 248 TYR B O 1
ATOM 6999 N N . LYS B 1 249 ? -9.086 -16.781 -26.203 1 93.06 249 LYS B N 1
ATOM 7000 C CA . LYS B 1 249 ? -8.836 -15.398 -26.578 1 93.06 249 LYS B CA 1
ATOM 7001 C C . LYS B 1 249 ? -9.07 -14.453 -25.406 1 93.06 249 LYS B C 1
ATOM 7003 O O . LYS B 1 249 ? -8.133 -13.828 -24.906 1 93.06 249 LYS B O 1
ATOM 7008 N N . TYR B 1 250 ? -10.297 -14.484 -24.969 1 94.62 250 TYR B N 1
ATOM 7009 C CA . TYR B 1 250 ? -10.648 -13.609 -23.844 1 94.62 250 TYR B CA 1
ATOM 7010 C C . TYR B 1 250 ? -10.781 -14.406 -22.562 1 94.62 250 TYR B C 1
ATOM 7012 O O . TYR B 1 250 ? -10.719 -13.836 -21.469 1 94.62 250 TYR B O 1
ATOM 7020 N N . ASP B 1 251 ? -10.93 -15.75 -22.672 1 96.19 251 ASP B N 1
ATOM 7021 C CA . ASP B 1 251 ? -11.18 -16.578 -21.5 1 96.19 251 ASP B CA 1
ATOM 7022 C C . ASP B 1 251 ? -9.938 -17.375 -21.109 1 96.19 251 ASP B C 1
ATOM 7024 O O . ASP B 1 251 ? -10.023 -18.328 -20.328 1 96.19 251 ASP B O 1
ATOM 7028 N N . LEU B 1 252 ? -8.758 -16.984 -21.656 1 95 252 LEU B N 1
ATOM 7029 C CA . LEU B 1 252 ? -7.504 -17.641 -21.297 1 95 252 LEU B CA 1
ATOM 7030 C C . LEU B 1 252 ? -7.336 -17.703 -19.781 1 95 252 LEU B C 1
ATOM 7032 O O . LEU B 1 252 ? -7.09 -18.766 -19.219 1 95 252 LEU B O 1
ATOM 7036 N N . PRO B 1 253 ? -7.516 -16.578 -19.078 1 95.06 253 PRO B N 1
ATOM 7037 C CA . PRO B 1 253 ? -7.379 -16.625 -17.609 1 95.06 253 PRO B CA 1
ATOM 7038 C C . PRO B 1 253 ? -8.383 -17.578 -16.969 1 95.06 253 PRO B C 1
ATOM 7040 O O . PRO B 1 253 ? -8.078 -18.203 -15.945 1 95.06 253 PRO B O 1
ATOM 7043 N N . ILE B 1 254 ? -9.57 -17.688 -17.531 1 97 254 ILE B N 1
ATOM 7044 C CA . ILE B 1 254 ? -10.633 -18.516 -16.969 1 97 254 ILE B CA 1
ATOM 7045 C C . ILE B 1 254 ? -10.273 -19.984 -17.109 1 97 254 ILE B C 1
ATOM 7047 O O . ILE B 1 254 ? -10.258 -20.719 -16.109 1 97 254 ILE B O 1
ATOM 7051 N N . ARG B 1 255 ? -9.898 -20.406 -18.281 1 96.25 255 ARG B N 1
ATOM 7052 C CA . ARG B 1 255 ? -9.609 -21.812 -18.578 1 96.25 255 ARG B CA 1
ATOM 7053 C C . ARG B 1 255 ? -8.383 -22.281 -17.812 1 96.25 255 ARG B C 1
ATOM 7055 O O . ARG B 1 255 ? -8.383 -23.391 -17.25 1 96.25 255 ARG B O 1
ATOM 7062 N N . ARG B 1 256 ? -7.395 -21.438 -17.688 1 94.62 256 ARG B N 1
ATOM 7063 C CA . ARG B 1 256 ? -6.125 -21.844 -17.109 1 94.62 256 ARG B CA 1
ATOM 7064 C C . ARG B 1 256 ? -6.219 -21.906 -15.586 1 94.62 256 ARG B C 1
ATOM 7066 O O . ARG B 1 256 ? -5.375 -22.531 -14.93 1 94.62 256 ARG B O 1
ATOM 7073 N N . GLN B 1 257 ? -7.242 -21.359 -15.031 1 95.88 257 GLN B N 1
ATOM 7074 C CA . GLN B 1 257 ? -7.449 -21.469 -13.594 1 95.88 257 GLN B CA 1
ATOM 7075 C C . GLN B 1 257 ? -7.934 -22.859 -13.203 1 95.88 257 GLN B C 1
ATOM 7077 O O . GLN B 1 257 ? -7.723 -23.297 -12.07 1 95.88 257 GLN B O 1
ATOM 7082 N N . VAL B 1 258 ? -8.586 -23.594 -14.211 1 95.5 258 VAL B N 1
ATOM 7083 C CA . VAL B 1 258 ? -9.32 -24.766 -13.75 1 95.5 258 VAL B CA 1
ATOM 7084 C C . VAL B 1 258 ? -8.859 -26 -14.516 1 95.5 258 VAL B C 1
ATOM 7086 O O . VAL B 1 258 ? -9.133 -27.125 -14.102 1 95.5 258 VAL B O 1
ATOM 7089 N N . ILE B 1 259 ? -8.18 -25.812 -15.641 1 95.12 259 ILE B N 1
ATOM 7090 C CA . ILE B 1 259 ? -7.613 -26.922 -16.391 1 95.12 259 ILE B CA 1
ATOM 7091 C C . ILE B 1 259 ? -6.113 -27.016 -16.109 1 95.12 259 ILE B C 1
ATOM 7093 O O . ILE B 1 259 ? -5.328 -26.219 -16.625 1 95.12 259 ILE B O 1
ATOM 7097 N N . PRO B 1 260 ? -5.68 -27.984 -15.383 1 95.31 260 PRO B N 1
ATOM 7098 C CA . PRO B 1 260 ? -4.27 -28.062 -14.984 1 95.31 260 PRO B CA 1
ATOM 7099 C C . PRO B 1 260 ? -3.346 -28.391 -16.156 1 95.31 260 PRO B C 1
ATOM 7101 O O . PRO B 1 260 ? -3.691 -29.219 -17 1 95.31 260 PRO B O 1
ATOM 7104 N N . PRO B 1 261 ? -2.211 -27.797 -16.219 1 95.25 261 PRO B N 1
ATOM 7105 C CA . PRO B 1 261 ? -1.224 -28.156 -17.234 1 95.25 261 PRO B CA 1
ATOM 7106 C C . PRO B 1 261 ? -0.505 -29.469 -16.922 1 95.25 261 PRO B C 1
ATOM 7108 O O . PRO B 1 261 ? -0.581 -29.953 -15.805 1 95.25 261 PRO B O 1
ATOM 7111 N N . GLU B 1 262 ? 0.145 -30 -17.922 1 96.44 262 GLU B N 1
ATOM 7112 C CA . GLU B 1 262 ? 0.805 -31.297 -17.828 1 96.44 262 GLU B CA 1
ATOM 7113 C C . GLU B 1 262 ? 1.848 -31.312 -16.719 1 96.44 262 GLU B C 1
ATOM 7115 O O . GLU B 1 262 ? 1.929 -32.281 -15.961 1 96.44 262 GLU B O 1
ATOM 7120 N N . HIS B 1 263 ? 2.602 -30.266 -16.609 1 96.56 263 HIS B N 1
ATOM 7121 C CA . HIS B 1 263 ? 3.66 -30.203 -15.602 1 96.56 263 HIS B CA 1
ATOM 7122 C C . HIS B 1 263 ? 3.094 -30.359 -14.195 1 96.56 263 HIS B C 1
ATOM 7124 O O . HIS B 1 263 ? 3.633 -31.125 -13.391 1 96.56 263 HIS B O 1
ATOM 7130 N N . TYR B 1 264 ? 2.027 -29.703 -13.922 1 97.06 264 TYR B N 1
ATOM 7131 C CA . TYR B 1 264 ? 1.386 -29.781 -12.609 1 97.06 264 TYR B CA 1
ATOM 7132 C C . TYR B 1 264 ? 0.924 -31.203 -12.312 1 97.06 264 TYR B C 1
ATOM 7134 O O . TYR B 1 264 ? 1.211 -31.734 -11.242 1 97.06 264 TYR B O 1
ATOM 7142 N N . ILE B 1 265 ? 0.294 -31.844 -13.273 1 96.81 265 ILE B N 1
ATOM 7143 C CA . ILE B 1 265 ? -0.248 -33.188 -13.102 1 96.81 265 ILE B CA 1
ATOM 7144 C C . ILE B 1 265 ? 0.89 -34.188 -12.859 1 96.81 265 ILE B C 1
ATOM 7146 O O . ILE B 1 265 ? 0.817 -35 -11.953 1 96.81 265 ILE B O 1
ATOM 7150 N N . ASN B 1 266 ? 1.917 -34 -13.641 1 96.81 266 ASN B N 1
ATOM 7151 C CA . ASN B 1 266 ? 3.049 -34.906 -13.508 1 96.81 266 ASN B CA 1
ATOM 7152 C C . ASN B 1 266 ? 3.727 -34.781 -12.148 1 96.81 266 ASN B C 1
ATOM 7154 O O . ASN B 1 266 ? 4.074 -35.781 -11.523 1 96.81 266 ASN B O 1
ATOM 7158 N N . MET B 1 267 ? 3.891 -33.594 -11.703 1 96.31 267 MET B N 1
ATOM 7159 C CA . MET B 1 267 ? 4.539 -33.344 -10.414 1 96.31 267 MET B CA 1
ATOM 7160 C C . MET B 1 267 ? 3.682 -33.906 -9.273 1 96.31 267 MET B C 1
ATOM 7162 O O . MET B 1 267 ? 4.191 -34.562 -8.375 1 96.31 267 MET B O 1
ATOM 7166 N N . MET B 1 268 ? 2.414 -33.656 -9.336 1 95.31 268 MET B N 1
ATOM 7167 C CA . MET B 1 268 ? 1.508 -34.125 -8.289 1 95.31 268 MET B CA 1
ATOM 7168 C C . MET B 1 268 ? 1.429 -35.625 -8.273 1 95.31 268 MET B C 1
ATOM 7170 O O . MET B 1 268 ? 1.413 -36.25 -7.203 1 95.31 268 MET B O 1
ATOM 7174 N N . ALA B 1 269 ? 1.414 -36.219 -9.445 1 94.88 269 ALA B N 1
ATOM 7175 C CA . ALA B 1 269 ? 1.259 -37.656 -9.586 1 94.88 269 ALA B CA 1
ATOM 7176 C C . ALA B 1 269 ? 2.492 -38.406 -9.078 1 94.88 269 ALA B C 1
ATOM 7178 O O . ALA B 1 269 ? 2.383 -39.5 -8.523 1 94.88 269 ALA B O 1
ATOM 7179 N N . ASN B 1 270 ? 3.604 -37.812 -9.211 1 94.25 270 ASN B N 1
ATOM 7180 C CA . ASN B 1 270 ? 4.855 -38.5 -8.922 1 94.25 270 ASN B CA 1
ATOM 7181 C C . ASN B 1 270 ? 5.324 -38.25 -7.496 1 94.25 270 ASN B C 1
ATOM 7183 O O . ASN B 1 270 ? 6.336 -38.781 -7.059 1 94.25 270 ASN B O 1
ATOM 7187 N N . ALA B 1 271 ? 4.609 -37.5 -6.797 1 92.38 271 ALA B N 1
ATOM 7188 C CA . ALA B 1 271 ? 5.035 -37.188 -5.434 1 92.38 271 ALA B CA 1
ATOM 7189 C C . ALA B 1 271 ? 4.77 -38.375 -4.496 1 92.38 271 ALA B C 1
ATOM 7191 O O . ALA B 1 271 ? 3.748 -39.062 -4.617 1 92.38 271 ALA B O 1
ATOM 7192 N N . GLU B 1 272 ? 5.746 -38.594 -3.543 1 89.12 272 GLU B N 1
ATOM 7193 C CA . GLU B 1 272 ? 5.598 -39.656 -2.568 1 89.12 272 GLU B CA 1
ATOM 7194 C C . GLU B 1 272 ? 4.441 -39.375 -1.611 1 89.12 272 GLU B C 1
ATOM 7196 O O . GLU B 1 272 ? 3.723 -40.281 -1.21 1 89.12 272 GLU B O 1
ATOM 7201 N N . SER B 1 273 ? 4.387 -38.125 -1.232 1 89.31 273 SER B N 1
ATOM 7202 C CA . SER B 1 273 ? 3.297 -37.656 -0.387 1 89.31 273 SER B CA 1
ATOM 7203 C C . SER B 1 273 ? 2.875 -36.25 -0.78 1 89.31 273 SER B C 1
ATOM 7205 O O . SER B 1 273 ? 3.684 -35.469 -1.295 1 89.31 273 SER B O 1
ATOM 7207 N N . ARG B 1 274 ? 1.595 -36 -0.471 1 89.25 274 ARG B N 1
ATOM 7208 C CA . ARG B 1 274 ? 1.102 -34.656 -0.799 1 89.25 274 ARG B CA 1
ATOM 7209 C C . ARG B 1 274 ? 1.685 -33.594 0.146 1 89.25 274 ARG B C 1
ATOM 7211 O O . ARG B 1 274 ? 1.712 -32.406 -0.178 1 89.25 274 ARG B O 1
ATOM 7218 N N . GLU B 1 275 ? 2.156 -34 1.24 1 88 275 GLU B N 1
ATOM 7219 C CA . GLU B 1 275 ? 2.656 -33.094 2.266 1 88 275 GLU B CA 1
ATOM 7220 C C . GLU B 1 275 ? 3.928 -32.375 1.806 1 88 275 GLU B C 1
ATOM 7222 O O . GLU B 1 275 ? 4.305 -31.359 2.361 1 88 275 GLU B O 1
ATOM 7227 N N . VAL B 1 276 ? 4.512 -32.938 0.778 1 89 276 VAL B N 1
ATOM 7228 C CA . VAL B 1 276 ? 5.723 -32.344 0.25 1 89 276 VAL B CA 1
ATOM 7229 C C . VAL B 1 276 ? 5.375 -30.984 -0.381 1 89 276 VAL B C 1
ATOM 7231 O O . VAL B 1 276 ? 6.246 -30.125 -0.533 1 89 276 VAL B O 1
ATOM 7234 N N . PHE B 1 277 ? 4.027 -30.812 -0.602 1 91.38 277 PHE B N 1
ATOM 7235 C CA . PHE B 1 277 ? 3.592 -29.609 -1.289 1 91.38 277 PHE B CA 1
ATOM 7236 C C . PHE B 1 277 ? 3.146 -28.547 -0.288 1 91.38 277 PHE B C 1
ATOM 7238 O O . PHE B 1 277 ? 2.627 -27.5 -0.676 1 91.38 277 PHE B O 1
ATOM 7245 N N . ASP B 1 278 ? 3.404 -28.766 1.054 1 92.25 278 ASP B N 1
ATOM 7246 C CA . ASP B 1 278 ? 3.217 -27.719 2.053 1 92.25 278 ASP B CA 1
ATOM 7247 C C . ASP B 1 278 ? 4.371 -26.719 2.023 1 92.25 278 ASP B C 1
ATOM 7249 O O . ASP B 1 278 ? 5.07 -26.547 3.023 1 92.25 278 ASP B O 1
ATOM 7253 N N . TYR B 1 279 ? 4.398 -26.047 0.955 1 91.31 279 TYR B N 1
ATOM 7254 C CA . TYR B 1 279 ? 5.488 -25.125 0.637 1 91.31 279 TYR B CA 1
ATOM 7255 C C . TYR B 1 279 ? 5.547 -23.984 1.641 1 91.31 279 TYR B C 1
ATOM 7257 O O . TYR B 1 279 ? 6.629 -23.5 1.977 1 91.31 279 TYR B O 1
ATOM 7265 N N . MET B 1 280 ? 4.395 -23.609 2.25 1 91.5 280 MET B N 1
ATOM 7266 C CA . MET B 1 280 ? 4.316 -22.469 3.158 1 91.5 280 MET B CA 1
ATOM 7267 C C . MET B 1 280 ? 4.598 -22.891 4.594 1 91.5 280 MET B C 1
ATOM 7269 O O . MET B 1 280 ? 4.691 -22.047 5.492 1 91.5 280 MET B O 1
ATOM 7273 N N . GLY B 1 281 ? 4.723 -24.172 4.859 1 91.12 281 GLY B N 1
ATOM 7274 C CA . GLY B 1 281 ? 4.957 -24.672 6.203 1 91.12 281 GLY B CA 1
ATOM 7275 C C . GLY B 1 281 ? 3.779 -24.453 7.133 1 91.12 281 GLY B C 1
ATOM 7276 O O . GLY B 1 281 ? 3.957 -24.062 8.289 1 91.12 281 GLY B O 1
ATOM 7277 N N . GLU B 1 282 ? 2.627 -24.641 6.641 1 91.94 282 GLU B N 1
ATOM 7278 C CA . GLU B 1 282 ? 1.434 -24.406 7.449 1 91.94 282 GLU B CA 1
ATOM 7279 C C . GLU B 1 282 ? 1.356 -25.391 8.609 1 91.94 282 GLU B C 1
ATOM 7281 O O . GLU B 1 282 ? 0.869 -25.062 9.688 1 91.94 282 GLU B O 1
ATOM 7286 N N . LEU B 1 283 ? 1.861 -26.562 8.445 1 92.25 283 LEU B N 1
ATOM 7287 C CA . LEU B 1 283 ? 1.835 -27.562 9.508 1 92.25 283 LEU B CA 1
ATOM 7288 C C . LEU B 1 283 ? 2.6 -27.078 10.734 1 92.25 283 LEU B C 1
ATOM 7290 O O . LEU B 1 283 ? 2.229 -27.391 11.867 1 92.25 283 LEU B O 1
ATOM 7294 N N . ASP B 1 284 ? 3.609 -26.25 10.492 1 93.75 284 ASP B N 1
ATOM 7295 C CA . ASP B 1 284 ? 4.457 -25.766 11.578 1 93.75 284 ASP B CA 1
ATOM 7296 C C . ASP B 1 284 ? 3.855 -24.516 12.227 1 93.75 284 ASP B C 1
ATOM 7298 O O . ASP B 1 284 ? 4.438 -23.953 13.156 1 93.75 284 ASP B O 1
ATOM 7302 N N . THR B 1 285 ? 2.76 -24.062 11.773 1 95.19 285 THR B N 1
ATOM 7303 C CA . THR B 1 285 ? 2.121 -22.844 12.281 1 95.19 285 THR B CA 1
ATOM 7304 C C . THR B 1 285 ? 0.676 -23.141 12.688 1 95.19 285 THR B C 1
ATOM 7306 O O . THR B 1 285 ? -0.192 -22.266 12.555 1 95.19 285 THR B O 1
ATOM 7309 N N . THR B 1 286 ? 0.423 -24.328 13.078 1 96.38 286 THR B N 1
ATOM 7310 C CA . THR B 1 286 ? -0.902 -24.797 13.469 1 96.38 286 THR B CA 1
ATOM 7311 C C . THR B 1 286 ? -0.949 -25.109 14.961 1 96.38 286 THR B C 1
ATOM 7313 O O . THR B 1 286 ? -0.714 -26.25 15.375 1 96.38 286 THR B O 1
ATOM 7316 N N . PRO B 1 287 ? -1.337 -24.203 15.758 1 97.5 287 PRO B N 1
ATOM 7317 C CA . PRO B 1 287 ? -1.377 -24.438 17.203 1 97.5 287 PRO B CA 1
ATOM 7318 C C . PRO B 1 287 ? -2.521 -25.359 17.609 1 97.5 287 PRO B C 1
ATOM 7320 O O . PRO B 1 287 ? -2.455 -26 18.672 1 97.5 287 PRO B O 1
ATOM 7323 N N . GLU B 1 288 ? -3.596 -25.359 16.859 1 97.12 288 GLU B N 1
ATOM 7324 C CA . GLU B 1 288 ? -4.777 -26.219 16.984 1 97.12 288 GLU B CA 1
ATOM 7325 C C . GLU B 1 288 ? -5.289 -26.656 15.617 1 97.12 288 GLU B C 1
ATOM 7327 O O . GLU B 1 288 ? -5.094 -25.969 14.617 1 97.12 288 GLU B O 1
ATOM 7332 N N . GLU B 1 289 ? -5.895 -27.828 15.625 1 95.06 289 GLU B N 1
ATOM 7333 C CA . GLU B 1 289 ? -6.418 -28.312 14.352 1 95.06 289 GLU B CA 1
ATOM 7334 C C . GLU B 1 289 ? -7.336 -27.266 13.711 1 95.06 289 GLU B C 1
ATOM 7336 O O . GLU B 1 289 ? -8.133 -26.625 14.391 1 95.06 289 GLU B O 1
ATOM 7341 N N . LEU B 1 290 ? -7.16 -27.062 12.445 1 96.25 290 LEU B N 1
ATOM 7342 C CA . LEU B 1 290 ? -7.957 -26.156 11.617 1 96.25 290 LEU B CA 1
ATOM 7343 C C . LEU B 1 290 ? -7.453 -24.734 11.719 1 96.25 290 LEU B C 1
ATOM 7345 O O . LEU B 1 290 ? -7.934 -23.844 11.008 1 96.25 290 LEU B O 1
ATOM 7349 N N . ILE B 1 291 ? -6.469 -24.531 12.625 1 97.88 291 ILE B N 1
ATOM 7350 C CA . ILE B 1 291 ? -5.988 -23.156 12.82 1 97.88 291 ILE B CA 1
ATOM 7351 C C . ILE B 1 291 ? -4.578 -23.031 12.25 1 97.88 291 ILE B C 1
ATOM 7353 O O . ILE B 1 291 ? -3.736 -23.906 12.445 1 97.88 291 ILE B O 1
ATOM 7357 N N . THR B 1 292 ? -4.312 -22.047 11.477 1 96.56 292 THR B N 1
ATOM 7358 C CA . THR B 1 292 ? -2.975 -21.609 11.094 1 96.56 292 THR B CA 1
ATOM 7359 C C . THR B 1 292 ? -2.723 -20.172 11.57 1 96.56 292 THR B C 1
ATOM 7361 O O . THR B 1 292 ? -3.51 -19.281 11.289 1 96.56 292 THR B O 1
ATOM 7364 N N . ARG B 1 293 ? -1.66 -19.984 12.336 1 96.69 293 ARG B N 1
ATOM 7365 C CA . ARG B 1 293 ? -1.346 -18.656 12.859 1 96.69 293 ARG B CA 1
ATOM 7366 C C . ARG B 1 293 ? 0.097 -18.266 12.547 1 96.69 293 ARG B C 1
ATOM 7368 O O . ARG B 1 293 ? 1.033 -18.922 13 1 96.69 293 ARG B O 1
ATOM 7375 N N . ARG B 1 294 ? 0.221 -17.156 11.797 1 93.88 294 ARG B N 1
ATOM 7376 C CA . ARG B 1 294 ? 1.54 -16.641 11.461 1 93.88 294 ARG B CA 1
ATOM 7377 C C . ARG B 1 294 ? 1.703 -15.203 11.977 1 93.88 294 ARG B C 1
ATOM 7379 O O . ARG B 1 294 ? 2.822 -14.703 12.078 1 93.88 294 ARG B O 1
ATOM 7386 N N . TYR B 1 295 ? 0.624 -14.555 12.367 1 95.94 295 TYR B N 1
ATOM 7387 C CA . TYR B 1 295 ? 0.635 -13.125 12.672 1 95.94 295 TYR B CA 1
ATOM 7388 C C . TYR B 1 295 ? 0.111 -12.867 14.078 1 95.94 295 TYR B C 1
ATOM 7390 O O . TYR B 1 295 ? -0.541 -13.719 14.68 1 95.94 295 TYR B O 1
ATOM 7398 N N . VAL B 1 296 ? 0.324 -11.719 14.547 1 97.44 296 VAL B N 1
ATOM 7399 C CA . VAL B 1 296 ? 0.13 -11.375 15.953 1 97.44 296 VAL B CA 1
ATOM 7400 C C . VAL B 1 296 ? -1.363 -11.297 16.266 1 97.44 296 VAL B C 1
ATOM 7402 O O . VAL B 1 296 ? -1.814 -11.797 17.297 1 97.44 296 VAL B O 1
ATOM 7405 N N . THR B 1 297 ? -2.172 -10.68 15.32 1 98.62 297 THR B N 1
ATOM 7406 C CA . THR B 1 297 ? -3.512 -10.289 15.75 1 98.62 297 THR B CA 1
ATOM 7407 C C . THR B 1 297 ? -4.57 -10.906 14.844 1 98.62 297 THR B C 1
ATOM 7409 O O . THR B 1 297 ? -5.711 -10.438 14.805 1 98.62 297 THR B O 1
ATOM 7412 N N . ILE B 1 298 ? -4.223 -11.953 14.055 1 98.44 298 ILE B N 1
ATOM 7413 C CA . ILE B 1 298 ? -5.168 -12.648 13.188 1 98.44 298 ILE B CA 1
ATOM 7414 C C . ILE B 1 298 ? -4.727 -14.102 13.008 1 98.44 298 ILE B C 1
ATOM 7416 O O . ILE B 1 298 ? -3.531 -14.406 13.062 1 98.44 298 ILE B O 1
ATOM 7420 N N . ALA B 1 299 ? -5.648 -14.984 12.836 1 98.25 299 ALA B N 1
ATOM 7421 C CA . ALA B 1 299 ? -5.406 -16.375 12.469 1 98.25 299 ALA B CA 1
ATOM 7422 C C . ALA B 1 299 ? -6.504 -16.906 11.547 1 98.25 299 ALA B C 1
ATOM 7424 O O . ALA B 1 299 ? -7.551 -16.266 11.398 1 98.25 299 ALA B O 1
ATOM 7425 N N . ILE B 1 300 ? -6.234 -18.016 10.922 1 97.19 300 ILE B N 1
ATOM 7426 C CA . ILE B 1 300 ? -7.141 -18.625 9.953 1 97.19 300 ILE B CA 1
ATOM 7427 C C . ILE B 1 300 ? -7.828 -19.828 10.578 1 97.19 300 ILE B C 1
ATOM 7429 O O . ILE B 1 300 ? -7.215 -20.578 11.352 1 97.19 300 ILE B O 1
ATOM 7433 N N . MET B 1 301 ? -9.031 -20.016 10.32 1 97.88 301 MET B N 1
ATOM 7434 C CA . MET B 1 301 ? -9.789 -21.234 10.578 1 97.88 301 MET B CA 1
ATOM 7435 C C . MET B 1 301 ? -10.25 -21.875 9.266 1 97.88 301 MET B C 1
ATOM 7437 O O . MET B 1 301 ? -10.797 -21.188 8.398 1 97.88 301 MET B O 1
ATOM 7441 N N . LYS B 1 302 ? -10.07 -23.188 9.086 1 96.5 302 LYS B N 1
ATOM 7442 C CA . LYS B 1 302 ? -10.375 -23.891 7.852 1 96.5 302 LYS B CA 1
ATOM 7443 C C . LYS B 1 302 ? -11.422 -24.969 8.078 1 96.5 302 LYS B C 1
ATOM 7445 O O . LYS B 1 302 ? -11.102 -26.172 8.062 1 96.5 302 LYS B O 1
ATOM 7450 N N . PRO B 1 303 ? -12.664 -24.625 8.062 1 95.94 303 PRO B N 1
ATOM 7451 C CA . PRO B 1 303 ? -13.695 -25.609 8.414 1 95.94 303 PRO B CA 1
ATOM 7452 C C . PRO B 1 303 ? -14.086 -26.5 7.242 1 95.94 303 PRO B C 1
ATOM 7454 O O . PRO B 1 303 ? -14.789 -27.5 7.43 1 95.94 303 PRO B O 1
ATOM 7457 N N . TYR B 1 304 ? -13.711 -26.125 6.043 1 94.62 304 TYR B N 1
ATOM 7458 C CA . TYR B 1 304 ? -14.055 -26.875 4.848 1 94.62 304 TYR B CA 1
ATOM 7459 C C . TYR B 1 304 ? -12.867 -26.984 3.9 1 94.62 304 TYR B C 1
ATOM 7461 O O . TYR B 1 304 ? -12.312 -25.953 3.48 1 94.62 304 TYR B O 1
ATOM 7469 N N . GLU B 1 305 ? -12.516 -28.188 3.457 1 92.88 305 GLU B N 1
ATOM 7470 C CA . GLU B 1 305 ? -11.25 -28.375 2.748 1 92.88 305 GLU B CA 1
ATOM 7471 C C . GLU B 1 305 ? -11.484 -28.734 1.282 1 92.88 305 GLU B C 1
ATOM 7473 O O . GLU B 1 305 ? -10.875 -29.656 0.753 1 92.88 305 GLU B O 1
ATOM 7478 N N . SER B 1 306 ? -12.383 -28.031 0.616 1 94.44 306 SER B N 1
ATOM 7479 C CA . SER B 1 306 ? -12.609 -28.125 -0.821 1 94.44 306 SER B CA 1
ATOM 7480 C C . SER B 1 306 ? -13.305 -26.875 -1.352 1 94.44 306 SER B C 1
ATOM 7482 O O . SER B 1 306 ? -13.625 -25.969 -0.585 1 94.44 306 SER B O 1
ATOM 7484 N N . CYS B 1 307 ? -13.391 -26.766 -2.621 1 96 307 CYS B N 1
ATOM 7485 C CA . CYS B 1 307 ? -14.039 -25.656 -3.299 1 96 307 CYS B CA 1
ATOM 7486 C C . CYS B 1 307 ? -14.898 -26.141 -4.457 1 96 307 CYS B C 1
ATOM 7488 O O . CYS B 1 307 ? -14.578 -27.156 -5.09 1 96 307 CYS B O 1
ATOM 7490 N N . PRO B 1 308 ? -16.016 -25.484 -4.758 1 95.25 308 PRO B N 1
ATOM 7491 C CA . PRO B 1 308 ? -16.828 -25.906 -5.902 1 95.25 308 PRO B CA 1
ATOM 7492 C C . PRO B 1 308 ? -16.125 -25.703 -7.238 1 95.25 308 PRO B C 1
ATOM 7494 O O . PRO B 1 308 ? -16.469 -26.344 -8.234 1 95.25 308 PRO B O 1
ATOM 7497 N N . GLN B 1 309 ? -15.266 -24.812 -7.211 1 96.44 309 GLN B N 1
ATOM 7498 C CA . GLN B 1 309 ? -14.289 -24.656 -8.281 1 96.44 309 GLN B CA 1
ATOM 7499 C C . GLN B 1 309 ? -12.867 -24.672 -7.73 1 96.44 309 GLN B C 1
ATOM 7501 O O . GLN B 1 309 ? -12.523 -23.891 -6.844 1 96.44 309 GLN B O 1
ATOM 7506 N N . ILE B 1 310 ? -12.07 -25.531 -8.219 1 96.56 310 ILE B N 1
ATOM 7507 C CA . ILE B 1 310 ? -10.719 -25.703 -7.688 1 96.56 310 ILE B CA 1
ATOM 7508 C C . ILE B 1 310 ? -9.719 -25 -8.609 1 96.56 310 ILE B C 1
ATOM 7510 O O . ILE B 1 310 ? -9.641 -25.312 -9.797 1 96.56 310 ILE B O 1
ATOM 7514 N N . CYS B 1 311 ? -9 -24.062 -8.094 1 96.38 311 CYS B N 1
ATOM 7515 C CA . CYS B 1 311 ? -7.953 -23.375 -8.836 1 96.38 311 CYS B CA 1
ATOM 7516 C C . CYS B 1 311 ? -6.676 -24.203 -8.867 1 96.38 311 CYS B C 1
ATOM 7518 O O . CYS B 1 311 ? -6.227 -24.703 -7.836 1 96.38 311 CYS B O 1
ATOM 7520 N N . VAL B 1 312 ? -6.035 -24.297 -9.953 1 96.12 312 VAL B N 1
ATOM 7521 C CA . VAL B 1 312 ? -4.852 -25.125 -10.133 1 96.12 312 VAL B CA 1
ATOM 7522 C C . VAL B 1 312 ? -3.711 -24.594 -9.266 1 96.12 312 VAL B C 1
ATOM 7524 O O . VAL B 1 312 ? -2.955 -25.375 -8.688 1 96.12 312 VAL B O 1
ATOM 7527 N N . TYR B 1 313 ? -3.57 -23.281 -9.102 1 95.38 313 TYR B N 1
ATOM 7528 C CA . TYR B 1 313 ? -2.453 -22.656 -8.422 1 95.38 313 TYR B CA 1
ATOM 7529 C C . TYR B 1 313 ? -2.75 -22.484 -6.934 1 95.38 313 TYR B C 1
ATOM 7531 O O . TYR B 1 313 ? -2.174 -21.609 -6.273 1 95.38 313 TYR B O 1
ATOM 7539 N N . CYS B 1 314 ? -3.598 -23.266 -6.387 1 94.5 314 CYS B N 1
ATOM 7540 C CA . CYS B 1 314 ? -4.016 -23.203 -4.992 1 94.5 314 CYS B CA 1
ATOM 7541 C C . CYS B 1 314 ? -2.834 -23.422 -4.055 1 94.5 314 CYS B C 1
ATOM 7543 O O . CYS B 1 314 ? -2.053 -24.359 -4.242 1 94.5 314 CYS B O 1
ATOM 7545 N N . GLN B 1 315 ? -2.734 -22.625 -3.053 1 91.5 315 GLN B N 1
ATOM 7546 C CA . GLN B 1 315 ? -1.712 -22.781 -2.025 1 91.5 315 GLN B CA 1
ATOM 7547 C C . GLN B 1 315 ? -1.847 -24.125 -1.325 1 91.5 315 GLN B C 1
ATOM 7549 O O . GLN B 1 315 ? -0.845 -24.734 -0.947 1 91.5 315 GLN B O 1
ATOM 7554 N N . ARG B 1 316 ? -3.006 -24.672 -1.219 1 93.56 316 ARG B N 1
ATOM 7555 C CA . ARG B 1 316 ? -3.301 -25.859 -0.417 1 93.56 316 ARG B CA 1
ATOM 7556 C C . ARG B 1 316 ? -3.666 -27.047 -1.304 1 93.56 316 ARG B C 1
ATOM 7558 O O . ARG B 1 316 ? -4.461 -27.906 -0.909 1 93.56 316 ARG B O 1
ATOM 7565 N N . ASN B 1 317 ? -3.121 -27.062 -2.482 1 93.06 317 ASN B N 1
ATOM 7566 C CA . ASN B 1 317 ? -3.379 -28.172 -3.396 1 93.06 317 ASN B CA 1
ATOM 7567 C C . ASN B 1 317 ? -3.025 -29.516 -2.762 1 93.06 317 ASN B C 1
ATOM 7569 O O . ASN B 1 317 ? -3.498 -30.562 -3.209 1 93.06 317 ASN B O 1
ATOM 7573 N N . TRP B 1 318 ? -2.285 -29.516 -1.65 1 90.62 318 TRP B N 1
ATOM 7574 C CA . TRP B 1 318 ? -1.829 -30.734 -0.988 1 90.62 318 TRP B CA 1
ATOM 7575 C C . TRP B 1 318 ? -2.885 -31.25 -0.018 1 90.62 318 TRP B C 1
ATOM 7577 O O . TRP B 1 318 ? -2.822 -32.406 0.418 1 90.62 318 TRP B O 1
ATOM 7587 N N . MET B 1 319 ? -3.887 -30.359 0.286 1 88.38 319 MET B N 1
ATOM 7588 C CA . MET B 1 319 ? -4.863 -30.828 1.271 1 88.38 319 MET B CA 1
ATOM 7589 C C . MET B 1 319 ? -6.277 -30.75 0.71 1 88.38 319 MET B C 1
ATOM 7591 O O . MET B 1 319 ? -7.211 -31.312 1.295 1 88.38 319 MET B O 1
ATOM 7595 N N . ILE B 1 320 ? -6.438 -30.156 -0.412 1 89.44 320 ILE B N 1
ATOM 7596 C CA . ILE B 1 320 ? -7.77 -29.984 -0.992 1 89.44 320 ILE B CA 1
ATOM 7597 C C . ILE B 1 320 ? -8.305 -31.344 -1.452 1 89.44 320 ILE B C 1
ATOM 7599 O O . ILE B 1 320 ? -7.586 -32.125 -2.1 1 89.44 320 ILE B O 1
ATOM 7603 N N . LYS B 1 321 ? -9.555 -31.594 -1.121 1 88.44 321 LYS B N 1
ATOM 7604 C CA . LYS B 1 321 ? -10.234 -32.844 -1.475 1 88.44 321 LYS B CA 1
ATOM 7605 C C . LYS B 1 321 ? -11.25 -32.625 -2.588 1 88.44 321 LYS B C 1
ATOM 7607 O O . LYS B 1 321 ? -11.477 -31.469 -3.002 1 88.44 321 LYS B O 1
ATOM 7612 N N . ASP B 1 322 ? -11.703 -33.75 -3.023 1 88.31 322 ASP B N 1
ATOM 7613 C CA . ASP B 1 322 ? -12.805 -33.625 -3.977 1 88.31 322 ASP B CA 1
ATOM 7614 C C . ASP B 1 322 ? -14.008 -32.906 -3.35 1 88.31 322 ASP B C 1
ATOM 7616 O O . ASP B 1 322 ? -14.32 -33.125 -2.176 1 88.31 322 ASP B O 1
ATOM 7620 N N . PHE B 1 323 ? -14.617 -32.156 -4.129 1 84.44 323 PHE B N 1
ATOM 7621 C CA . PHE B 1 323 ? -15.766 -31.391 -3.658 1 84.44 323 PHE B CA 1
ATOM 7622 C C . PHE B 1 323 ? -16.891 -32.312 -3.205 1 84.44 323 PHE B C 1
ATOM 7624 O O . PHE B 1 323 ? -17.266 -33.25 -3.93 1 84.44 323 PHE B O 1
ATOM 7631 N N . GLY B 1 324 ? -17.328 -32.094 -1.97 1 83.25 324 GLY B N 1
ATOM 7632 C CA . GLY B 1 324 ? -18.391 -32.906 -1.408 1 83.25 324 GLY B CA 1
ATOM 7633 C C . GLY B 1 324 ? -18.422 -32.875 0.108 1 83.25 324 GLY B C 1
ATOM 7634 O O . GLY B 1 324 ? -17.656 -32.156 0.74 1 83.25 324 GLY B O 1
ATOM 7635 N N . ASP B 1 325 ? -19.219 -33.688 0.634 1 77.56 325 ASP B N 1
ATOM 7636 C CA . ASP B 1 325 ? -19.5 -33.656 2.068 1 77.56 325 ASP B CA 1
ATOM 7637 C C . ASP B 1 325 ? -18.266 -34.125 2.859 1 77.56 325 ASP B C 1
ATOM 7639 O O . ASP B 1 325 ? -18.062 -33.688 3.994 1 77.56 325 ASP B O 1
ATOM 7643 N N . LYS B 1 326 ? -17.547 -34.875 2.258 1 79.38 326 LYS B N 1
ATOM 7644 C CA . LYS B 1 326 ? -16.391 -35.438 2.951 1 79.38 326 LYS B CA 1
ATOM 7645 C C . LYS B 1 326 ? -15.328 -34.344 3.191 1 79.38 326 LYS B C 1
ATOM 7647 O O . LYS B 1 326 ? -14.398 -34.562 3.98 1 79.38 326 LYS B O 1
ATOM 7652 N N . ALA B 1 327 ? -15.586 -33.25 2.613 1 83.69 327 ALA B N 1
ATOM 7653 C CA . ALA B 1 327 ? -14.625 -32.156 2.744 1 83.69 327 ALA B CA 1
ATOM 7654 C C . ALA B 1 327 ? -14.867 -31.344 4.02 1 83.69 327 ALA B C 1
ATOM 7656 O O . ALA B 1 327 ? -14.016 -30.562 4.438 1 83.69 327 ALA B O 1
ATOM 7657 N N . PHE B 1 328 ? -16 -31.5 4.734 1 85.12 328 PHE B N 1
ATOM 7658 C CA . PHE B 1 328 ? -16.234 -30.922 6.059 1 85.12 328 PHE B CA 1
ATOM 7659 C C . PHE B 1 328 ? -15.438 -31.672 7.117 1 85.12 328 PHE B C 1
ATOM 7661 O O . PHE B 1 328 ? -15.492 -32.906 7.18 1 85.12 328 PHE B O 1
ATOM 7668 N N . VAL B 1 329 ? -14.805 -31.016 7.957 1 84.56 329 VAL B N 1
ATOM 7669 C CA . VAL B 1 329 ? -13.781 -31.625 8.805 1 84.56 329 VAL B CA 1
ATOM 7670 C C . VAL B 1 329 ? -14.422 -32.219 10.055 1 84.56 329 VAL B C 1
ATOM 7672 O O . VAL B 1 329 ? -13.812 -33.031 10.75 1 84.56 329 VAL B O 1
ATOM 7675 N N . GLY B 1 330 ? -15.641 -31.734 10.43 1 90.69 330 GLY B N 1
ATOM 7676 C CA . GLY B 1 330 ? -16.359 -32.25 11.578 1 90.69 330 GLY B CA 1
ATOM 7677 C C . GLY B 1 330 ? -16.5 -31.25 12.711 1 90.69 330 GLY B C 1
ATOM 7678 O O . GLY B 1 330 ? -15.609 -30.438 12.922 1 90.69 330 GLY B O 1
ATOM 7679 N N . TRP B 1 331 ? -17.531 -31.344 13.469 1 94.38 331 TRP B N 1
ATOM 7680 C CA . TRP B 1 331 ? -17.906 -30.344 14.461 1 94.38 331 TRP B CA 1
ATOM 7681 C C . TRP B 1 331 ? -16.969 -30.391 15.664 1 94.38 331 TRP B C 1
ATOM 7683 O O . TRP B 1 331 ? -16.719 -29.375 16.312 1 94.38 331 TRP B O 1
ATOM 7693 N N . ASP B 1 332 ? -16.469 -31.516 16 1 96.19 332 ASP B N 1
ATOM 7694 C CA . ASP B 1 332 ? -15.547 -31.625 17.125 1 96.19 332 ASP B CA 1
ATOM 7695 C C . ASP B 1 332 ? -14.305 -30.75 16.906 1 96.19 332 ASP B C 1
ATOM 7697 O O . ASP B 1 332 ? -13.906 -30 17.797 1 96.19 332 ASP B O 1
ATOM 7701 N N . LYS B 1 333 ? -13.805 -30.875 15.734 1 96.5 333 LYS B N 1
ATOM 7702 C CA . LYS B 1 333 ? -12.633 -30.094 15.391 1 96.5 333 LYS B CA 1
ATOM 7703 C C . LYS B 1 333 ? -12.961 -28.609 15.32 1 96.5 333 LYS B C 1
ATOM 7705 O O . LYS B 1 333 ? -12.195 -27.766 15.797 1 96.5 333 LYS B O 1
ATOM 7710 N N . VAL B 1 334 ? -14.109 -28.266 14.766 1 97.62 334 VAL B N 1
ATOM 7711 C CA . VAL B 1 334 ? -14.547 -26.891 14.625 1 97.62 334 VAL B CA 1
ATOM 7712 C C . VAL B 1 334 ? -14.727 -26.266 16.016 1 97.62 334 VAL B C 1
ATOM 7714 O O . VAL B 1 334 ? -14.266 -25.141 16.25 1 97.62 334 VAL B O 1
ATOM 7717 N N . GLU B 1 335 ? -15.32 -27.016 16.922 1 97.62 335 GLU B N 1
ATOM 7718 C CA . GLU B 1 335 ? -15.547 -26.484 18.266 1 97.62 335 GLU B CA 1
ATOM 7719 C C . GLU B 1 335 ? -14.227 -26.25 19 1 97.62 335 GLU B C 1
ATOM 7721 O O . GLU B 1 335 ? -14.086 -25.281 19.75 1 97.62 335 GLU B O 1
ATOM 7726 N N . LYS B 1 336 ? -13.328 -27.156 18.828 1 97.94 336 LYS B N 1
ATOM 7727 C CA . LYS B 1 336 ? -12.016 -26.984 19.438 1 97.94 336 LYS B CA 1
ATOM 7728 C C . LYS B 1 336 ? -11.312 -25.734 18.906 1 97.94 336 LYS B C 1
ATOM 7730 O O . LYS B 1 336 ? -10.664 -25.016 19.656 1 97.94 336 LYS B O 1
ATOM 7735 N N . ALA B 1 337 ? -11.406 -25.562 17.625 1 98.19 337 ALA B N 1
ATOM 7736 C CA . ALA B 1 337 ? -10.828 -24.375 17.016 1 98.19 337 ALA B CA 1
ATOM 7737 C C . ALA B 1 337 ? -11.469 -23.094 17.547 1 98.19 337 ALA B C 1
ATOM 7739 O O . ALA B 1 337 ? -10.773 -22.141 17.891 1 98.19 337 ALA B O 1
ATOM 7740 N N . LEU B 1 338 ? -12.766 -23.078 17.688 1 98.56 338 LEU B N 1
ATOM 7741 C CA . LEU B 1 338 ? -13.492 -21.922 18.203 1 98.56 338 LEU B CA 1
ATOM 7742 C C . LEU B 1 338 ? -13.109 -21.656 19.656 1 98.56 338 LEU B C 1
ATOM 7744 O O . LEU B 1 338 ? -12.961 -20.5 20.047 1 98.56 338 LEU B O 1
ATOM 7748 N N . LYS B 1 339 ? -12.938 -22.719 20.406 1 98.38 339 LYS B N 1
ATOM 7749 C CA . LYS B 1 339 ? -12.508 -22.547 21.797 1 98.38 339 LYS B CA 1
ATOM 7750 C C . LYS B 1 339 ? -11.125 -21.906 21.859 1 98.38 339 LYS B C 1
ATOM 7752 O O . LYS B 1 339 ? -10.875 -21.062 22.734 1 98.38 339 LYS B O 1
ATOM 7757 N N . TRP B 1 340 ? -10.297 -22.266 20.969 1 98.56 340 TRP B N 1
ATOM 7758 C CA . TRP B 1 340 ? -8.969 -21.672 20.906 1 98.56 340 TRP B CA 1
ATOM 7759 C C . TRP B 1 340 ? -9.055 -20.172 20.656 1 98.56 340 TRP B C 1
ATOM 7761 O O . TRP B 1 340 ? -8.391 -19.391 21.344 1 98.56 340 TRP B O 1
ATOM 7771 N N . PHE B 1 341 ? -9.836 -19.734 19.719 1 98.56 341 PHE B N 1
ATOM 7772 C CA . PHE B 1 341 ? -10.023 -18.312 19.422 1 98.56 341 PHE B CA 1
ATOM 7773 C C . PHE B 1 341 ? -10.586 -17.594 20.641 1 98.56 341 PHE B C 1
ATOM 7775 O O . PHE B 1 341 ? -10.18 -16.469 20.938 1 98.56 341 PHE B O 1
ATOM 7782 N N . GLU B 1 342 ? -11.5 -18.219 21.328 1 98.25 342 GLU B N 1
ATOM 7783 C CA . GLU B 1 342 ? -12.102 -17.641 22.516 1 98.25 342 GLU B CA 1
ATOM 7784 C C . GLU B 1 342 ? -11.047 -17.375 23.594 1 98.25 342 GLU B C 1
ATOM 7786 O O . GLU B 1 342 ? -11.133 -16.375 24.312 1 98.25 342 GLU B O 1
ATOM 7791 N N . GLU B 1 343 ? -10.055 -18.188 23.641 1 97.56 343 GLU B N 1
ATOM 7792 C CA . GLU B 1 343 ? -9.062 -18.156 24.703 1 97.56 343 GLU B CA 1
ATOM 7793 C C . GLU B 1 343 ? -7.887 -17.25 24.344 1 97.56 343 GLU B C 1
ATOM 7795 O O . GLU B 1 343 ? -6.996 -17.016 25.156 1 97.56 343 GLU B O 1
ATOM 7800 N N . HIS B 1 344 ? -7.852 -16.734 23.141 1 98 344 HIS B N 1
ATOM 7801 C CA . HIS B 1 344 ? -6.734 -15.906 22.703 1 98 344 HIS B CA 1
ATOM 7802 C C . HIS B 1 344 ? -7.191 -14.492 22.391 1 98 344 HIS B C 1
ATOM 7804 O O . HIS B 1 344 ? -7.543 -14.188 21.234 1 98 344 HIS B O 1
ATOM 7810 N N . GLU B 1 345 ? -6.98 -13.617 23.297 1 96.69 345 GLU B N 1
ATOM 7811 C CA . GLU B 1 345 ? -7.484 -12.25 23.234 1 96.69 345 GLU B CA 1
ATOM 7812 C C . GLU B 1 345 ? -6.773 -11.461 22.141 1 96.69 345 GLU B C 1
ATOM 7814 O O . GLU B 1 345 ? -7.258 -10.414 21.703 1 96.69 345 GLU B O 1
ATOM 7819 N N . SER B 1 346 ? -5.582 -11.945 21.672 1 98 346 SER B N 1
ATOM 7820 C CA . SER B 1 346 ? -4.82 -11.258 20.625 1 98 346 SER B CA 1
ATOM 7821 C C . SER B 1 346 ? -5.508 -11.367 19.281 1 98 346 SER B C 1
ATOM 7823 O O . SER B 1 346 ? -5.184 -10.625 18.344 1 98 346 SER B O 1
ATOM 7825 N N . MET B 1 347 ? -6.508 -12.258 19.094 1 98.5 347 MET B N 1
ATOM 7826 C CA . MET B 1 347 ? -7.18 -12.492 17.812 1 98.5 347 MET B CA 1
ATOM 7827 C C . MET B 1 347 ? -8.305 -11.484 17.609 1 98.5 347 MET B C 1
ATOM 7829 O O . MET B 1 347 ? -9.484 -11.828 17.719 1 98.5 347 MET B O 1
ATOM 7833 N N . ILE B 1 348 ? -7.93 -10.289 17.156 1 98.56 348 ILE B N 1
ATOM 7834 C CA . ILE B 1 348 ? -8.945 -9.258 16.984 1 98.56 348 ILE B CA 1
ATOM 7835 C C . ILE B 1 348 ? -9.625 -9.438 15.625 1 98.56 348 ILE B C 1
ATOM 7837 O O . ILE B 1 348 ? -10.664 -8.828 15.352 1 98.56 348 ILE B O 1
ATOM 7841 N N . GLU B 1 349 ? -9.109 -10.336 14.773 1 98.56 349 GLU B N 1
ATOM 7842 C CA . GLU B 1 349 ? -9.766 -10.734 13.531 1 98.56 349 GLU B CA 1
ATOM 7843 C C . GLU B 1 349 ? -9.633 -12.234 13.297 1 98.56 349 GLU B C 1
ATOM 7845 O O . GLU B 1 349 ? -8.594 -12.828 13.602 1 98.56 349 GLU B O 1
ATOM 7850 N N . ILE B 1 350 ? -10.648 -12.852 12.844 1 98.75 350 ILE B N 1
ATOM 7851 C CA . ILE B 1 350 ? -10.68 -14.258 12.453 1 98.75 350 ILE B CA 1
ATOM 7852 C C . ILE B 1 350 ? -10.93 -14.375 10.953 1 98.75 350 ILE B C 1
ATOM 7854 O O . ILE B 1 350 ? -11.867 -13.758 10.422 1 98.75 350 ILE B O 1
ATOM 7858 N N . LEU B 1 351 ? -10.117 -15.055 10.258 1 98.56 351 LEU B N 1
ATOM 7859 C CA . LEU B 1 351 ? -10.328 -15.352 8.844 1 98.56 351 LEU B CA 1
ATOM 7860 C C . LEU B 1 351 ? -10.805 -16.797 8.664 1 98.56 351 LEU B C 1
ATOM 7862 O O . LEU B 1 351 ? -10.062 -17.734 8.93 1 98.56 351 LEU B O 1
ATOM 7866 N N . ILE B 1 352 ? -12.016 -16.906 8.297 1 98.56 352 ILE B N 1
ATOM 7867 C CA . ILE B 1 352 ? -12.578 -18.219 7.988 1 98.56 352 ILE B CA 1
ATOM 7868 C C . ILE B 1 352 ? -12.375 -18.531 6.504 1 98.56 352 ILE B C 1
ATOM 7870 O O . ILE B 1 352 ? -12.922 -17.844 5.641 1 98.56 352 ILE B O 1
ATOM 7874 N N . THR B 1 353 ? -11.539 -19.5 6.211 1 96.69 353 THR B N 1
ATOM 7875 C CA . THR B 1 353 ? -11.148 -19.844 4.848 1 96.69 353 THR B CA 1
ATOM 7876 C C . THR B 1 353 ? -10.852 -21.328 4.727 1 96.69 353 THR B C 1
ATOM 7878 O O . THR B 1 353 ? -11.586 -22.156 5.27 1 96.69 353 THR B O 1
ATOM 7881 N N . GLY B 1 354 ? -9.75 -21.75 4.121 1 92.5 354 GLY B N 1
ATOM 7882 C CA . GLY B 1 354 ? -9.422 -23.125 3.77 1 92.5 354 GLY B CA 1
ATOM 7883 C C . GLY B 1 354 ? -9.617 -23.438 2.297 1 92.5 354 GLY B C 1
ATOM 7884 O O . GLY B 1 354 ? -8.844 -22.969 1.455 1 92.5 354 GLY B O 1
ATOM 7885 N N . GLY B 1 355 ? -10.602 -24.422 2.182 1 94.19 355 GLY B N 1
ATOM 7886 C CA . GLY B 1 355 ? -11.172 -24.328 0.846 1 94.19 355 GLY B CA 1
ATOM 7887 C C . GLY B 1 355 ? -12.086 -23.141 0.671 1 94.19 355 GLY B C 1
ATOM 7888 O O . GLY B 1 355 ? -11.641 -21.984 0.697 1 94.19 355 GLY B O 1
ATOM 7889 N N . ASP B 1 356 ? -13.367 -23.5 0.693 1 96.62 356 ASP B N 1
ATOM 7890 C CA . ASP B 1 356 ? -14.359 -22.438 0.595 1 96.62 356 ASP B CA 1
ATOM 7891 C C . ASP B 1 356 ? -15.43 -22.578 1.67 1 96.62 356 ASP B C 1
ATOM 7893 O O . ASP B 1 356 ? -16.281 -23.469 1.586 1 96.62 356 ASP B O 1
ATOM 7897 N N . PRO B 1 357 ? -15.391 -21.672 2.637 1 97.06 357 PRO B N 1
ATOM 7898 C CA . PRO B 1 357 ? -16.312 -21.844 3.77 1 97.06 357 PRO B CA 1
ATOM 7899 C C . PRO B 1 357 ? -17.766 -21.656 3.383 1 97.06 357 PRO B C 1
ATOM 7901 O O . PRO B 1 357 ? -18.672 -22.094 4.102 1 97.06 357 PRO B O 1
ATOM 7904 N N . LEU B 1 358 ? -18.047 -21.016 2.262 1 97.5 358 LEU B N 1
ATOM 7905 C CA . LEU B 1 358 ? -19.438 -20.781 1.867 1 97.5 358 LEU B CA 1
ATOM 7906 C C . LEU B 1 358 ? -20.016 -22.031 1.193 1 97.5 358 LEU B C 1
ATOM 7908 O O . LEU B 1 358 ? -21.172 -22.031 0.785 1 97.5 358 LEU B O 1
ATOM 7912 N N . CYS B 1 359 ? -19.25 -23.062 1.149 1 95.69 359 CYS B N 1
ATOM 7913 C CA . CYS B 1 359 ? -19.781 -24.359 0.733 1 95.69 359 CYS B CA 1
ATOM 7914 C C . CY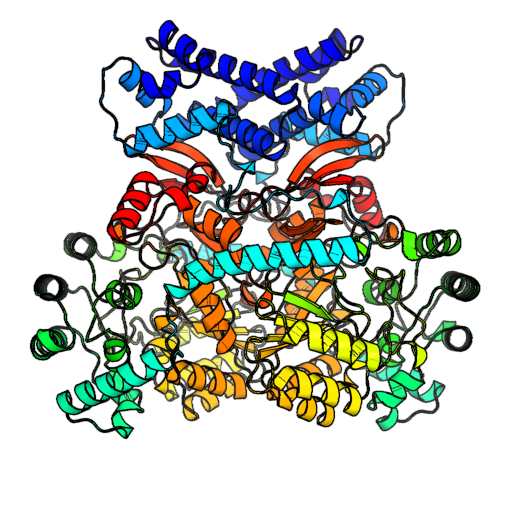S B 1 359 ? -20.562 -25.016 1.857 1 95.69 359 CYS B C 1
ATOM 7916 O O . CYS B 1 359 ? -21.328 -25.953 1.618 1 95.69 359 CYS B O 1
ATOM 7918 N N . LEU B 1 360 ? -20.359 -24.578 3.076 1 96.06 360 LEU B N 1
ATOM 7919 C CA . LEU B 1 360 ? -21.125 -25.078 4.211 1 96.06 360 LEU B CA 1
ATOM 7920 C C . LEU B 1 360 ? -22.594 -24.656 4.117 1 96.06 360 LEU B C 1
ATOM 7922 O O . LEU B 1 360 ? -22.906 -23.641 3.473 1 96.06 360 LEU B O 1
ATOM 7926 N N . SER B 1 361 ? -23.453 -25.422 4.773 1 95.69 361 SER B N 1
ATOM 7927 C CA . SER B 1 361 ? -24.859 -25.047 4.832 1 95.69 361 SER B CA 1
ATOM 7928 C C . SER B 1 361 ? -25.062 -23.797 5.68 1 95.69 361 SER B C 1
ATOM 7930 O O . SER B 1 361 ? -24.219 -23.453 6.516 1 95.69 361 SER B O 1
ATOM 7932 N N . ASP B 1 362 ? -26.156 -23.109 5.477 1 97.81 362 ASP B N 1
ATOM 7933 C CA . ASP B 1 362 ? -26.469 -21.938 6.281 1 97.81 362 ASP B CA 1
ATOM 7934 C C . ASP B 1 362 ? -26.531 -22.281 7.766 1 97.81 362 ASP B C 1
ATOM 7936 O O . ASP B 1 362 ? -26.094 -21.5 8.609 1 97.81 362 ASP B O 1
ATOM 7940 N N . SER B 1 363 ? -27.031 -23.484 8.062 1 97.5 363 SER B N 1
ATOM 7941 C CA . SER B 1 363 ? -27.125 -23.922 9.445 1 97.5 363 SER B CA 1
ATOM 7942 C C . SER B 1 363 ? -25.734 -24.094 10.062 1 97.5 363 SER B C 1
ATOM 7944 O O . SER B 1 363 ? -25.516 -23.734 11.227 1 97.5 363 SER B O 1
ATOM 7946 N N . SER B 1 364 ? -24.828 -24.641 9.281 1 97.06 364 SER B N 1
ATOM 7947 C CA . SER B 1 364 ? -23.453 -24.812 9.758 1 97.06 364 SER B CA 1
ATOM 7948 C C . SER B 1 364 ? -22.766 -23.484 9.977 1 97.06 364 SER B C 1
ATOM 7950 O O . SER B 1 364 ? -22.094 -23.281 10.992 1 97.06 364 SER B O 1
ATOM 7952 N N . ILE B 1 365 ? -22.938 -22.578 9.055 1 98.25 365 ILE B N 1
ATOM 7953 C CA . ILE B 1 365 ? -22.344 -21.25 9.195 1 98.25 365 ILE B CA 1
ATOM 7954 C C . ILE B 1 365 ? -22.969 -20.547 10.398 1 98.25 365 ILE B C 1
ATOM 7956 O O . ILE B 1 365 ? -22.25 -19.875 11.164 1 98.25 365 ILE B O 1
ATOM 7960 N N . LYS B 1 366 ? -24.266 -20.703 10.57 1 98.5 366 LYS B N 1
ATOM 7961 C CA . LYS B 1 366 ? -24.953 -20.094 11.703 1 98.5 366 LYS B CA 1
ATOM 7962 C C . LYS B 1 366 ? -24.344 -20.531 13.031 1 98.5 366 LYS B C 1
ATOM 7964 O O . LYS B 1 366 ? -24.125 -19.719 13.922 1 98.5 366 LYS B O 1
ATOM 7969 N N . LYS B 1 367 ? -24.031 -21.812 13.125 1 98 367 LYS B N 1
ATOM 7970 C CA . LYS B 1 367 ? -23.438 -22.344 14.352 1 98 367 LYS B CA 1
ATOM 7971 C C . LYS B 1 367 ? -22.094 -21.688 14.641 1 98 367 LYS B C 1
ATOM 7973 O O . LYS B 1 367 ? -21.797 -21.344 15.789 1 98 367 LYS B O 1
ATOM 7978 N N . ILE B 1 368 ? -21.344 -21.5 13.656 1 98.31 368 ILE B N 1
ATOM 7979 C CA . ILE B 1 368 ? -20.016 -20.906 13.797 1 98.31 368 ILE B CA 1
ATOM 7980 C C . ILE B 1 368 ? -20.141 -19.438 14.203 1 98.31 368 ILE B C 1
ATOM 7982 O O . ILE B 1 368 ? -19.516 -19 15.164 1 98.31 368 ILE B O 1
ATOM 7986 N N . VAL B 1 369 ? -21.016 -18.672 13.5 1 98.19 369 VAL B N 1
ATOM 7987 C CA . VAL B 1 369 ? -21.094 -17.234 13.711 1 98.19 369 VAL B CA 1
ATOM 7988 C C . VAL B 1 369 ? -21.734 -16.938 15.062 1 98.19 369 VAL B C 1
ATOM 7990 O O . VAL B 1 369 ? -21.391 -15.961 15.719 1 98.19 369 VAL B O 1
ATOM 7993 N N . GLU B 1 370 ? -22.656 -17.812 15.531 1 98.06 370 GLU B N 1
ATOM 7994 C CA . GLU B 1 370 ? -23.266 -17.656 16.859 1 98.06 370 GLU B CA 1
ATOM 7995 C C . GLU B 1 370 ? -22.219 -17.766 17.953 1 98.06 370 GLU B C 1
ATOM 7997 O O . GLU B 1 370 ? -22.297 -17.062 18.969 1 98.06 370 GLU B O 1
ATOM 8002 N N . ARG B 1 371 ? -21.281 -18.656 17.734 1 97.88 371 ARG B N 1
ATOM 8003 C CA . ARG B 1 371 ? -20.172 -18.797 18.688 1 97.88 371 ARG B CA 1
ATOM 8004 C C . ARG B 1 371 ? -19.297 -17.547 18.688 1 97.88 371 ARG B C 1
ATOM 8006 O O . ARG B 1 371 ? -18.984 -17 19.75 1 97.88 371 ARG B O 1
ATOM 8013 N N . ILE B 1 372 ? -18.969 -17.016 17.578 1 98.56 372 ILE B N 1
ATOM 8014 C CA . ILE B 1 372 ? -18.031 -15.914 17.422 1 98.56 372 ILE B CA 1
ATOM 8015 C C . ILE B 1 372 ? -18.656 -14.625 17.953 1 98.56 372 ILE B C 1
ATOM 8017 O O . ILE B 1 372 ? -17.969 -13.781 18.516 1 98.56 372 ILE B O 1
ATOM 8021 N N . LYS B 1 373 ? -19.969 -14.508 17.797 1 98 373 LYS B N 1
ATOM 8022 C CA . LYS B 1 373 ? -20.703 -13.336 18.266 1 98 373 LYS B CA 1
ATOM 8023 C C . LYS B 1 373 ? -20.359 -13.023 19.734 1 98 373 LYS B C 1
ATOM 8025 O O . LYS B 1 373 ? -20.328 -11.859 20.125 1 98 373 LYS B O 1
ATOM 8030 N N . ASN B 1 374 ? -19.969 -14.055 20.453 1 96.81 374 ASN B N 1
ATOM 8031 C CA . ASN B 1 374 ? -19.781 -13.914 21.891 1 96.81 374 ASN B CA 1
ATOM 8032 C C . ASN B 1 374 ? -18.328 -13.609 22.234 1 96.81 374 ASN B C 1
ATOM 8034 O O . ASN B 1 374 ? -17.984 -13.422 23.406 1 96.81 374 ASN B O 1
ATOM 8038 N N . PHE B 1 375 ? -17.469 -13.586 21.266 1 98.12 375 PHE B N 1
ATOM 8039 C CA . PHE B 1 375 ? -16.062 -13.258 21.516 1 98.12 375 PHE B CA 1
ATOM 8040 C C . PHE B 1 375 ? -15.859 -11.75 21.562 1 98.12 375 PHE B C 1
ATOM 8042 O O . PHE B 1 375 ? -15.633 -11.117 20.531 1 98.12 375 PHE B O 1
ATOM 8049 N N . ASP B 1 376 ? -15.781 -11.078 22.688 1 96.25 376 ASP B N 1
ATOM 8050 C CA . ASP B 1 376 ? -15.766 -9.633 22.859 1 96.25 376 ASP B CA 1
ATOM 8051 C C . ASP B 1 376 ? -14.516 -9.008 22.234 1 96.25 376 ASP B C 1
ATOM 8053 O O . ASP B 1 376 ? -14.555 -7.871 21.766 1 96.25 376 ASP B O 1
ATOM 8057 N N . HIS B 1 377 ? -13.391 -9.773 22.219 1 97.38 377 HIS B N 1
ATOM 8058 C CA . HIS B 1 377 ? -12.125 -9.227 21.734 1 97.38 377 HIS B CA 1
ATOM 8059 C C . HIS B 1 377 ? -12.078 -9.195 20.219 1 97.38 377 HIS B C 1
ATOM 8061 O O . HIS B 1 377 ? -11.227 -8.531 19.625 1 97.38 377 HIS B O 1
ATOM 8067 N N . VAL B 1 378 ? -13.016 -9.891 19.516 1 98.38 378 VAL B N 1
ATOM 8068 C CA . VAL B 1 378 ? -13.008 -9.977 18.062 1 98.38 378 VAL B CA 1
ATOM 8069 C C . VAL B 1 378 ? -13.711 -8.758 17.469 1 98.38 378 VAL B C 1
ATOM 8071 O O . VAL B 1 378 ? -14.867 -8.484 17.781 1 98.38 378 VAL B O 1
ATOM 8074 N N . ILE B 1 379 ? -12.969 -8.039 16.594 1 98.19 379 ILE B N 1
ATOM 8075 C CA . ILE B 1 379 ? -13.492 -6.848 15.945 1 98.19 379 ILE B CA 1
ATOM 8076 C C . ILE B 1 379 ? -14.008 -7.211 14.547 1 98.19 379 ILE B C 1
ATOM 8078 O O . ILE B 1 379 ? -15.086 -6.781 14.141 1 98.19 379 ILE B O 1
ATOM 8082 N N . GLY B 1 380 ? -13.219 -8.039 13.844 1 98.06 380 GLY B N 1
ATOM 8083 C CA . GLY B 1 380 ? -13.562 -8.352 12.461 1 98.06 380 GLY B CA 1
ATOM 8084 C C . GLY B 1 380 ? -13.625 -9.836 12.188 1 98.06 380 GLY B C 1
ATOM 8085 O O . GLY B 1 380 ? -12.859 -10.617 12.766 1 98.06 380 GLY B O 1
ATOM 8086 N N . VAL B 1 381 ? -14.516 -10.266 11.336 1 98.62 381 VAL B N 1
ATOM 8087 C CA . VAL B 1 381 ? -14.617 -11.625 10.812 1 98.62 381 VAL B CA 1
ATOM 8088 C C . VAL B 1 381 ? -14.586 -11.586 9.281 1 98.62 381 VAL B C 1
ATOM 8090 O O . VAL B 1 381 ? -15.367 -10.859 8.656 1 98.62 381 VAL B O 1
ATOM 8093 N N . ARG B 1 382 ? -13.766 -12.344 8.727 1 98.19 382 ARG B N 1
ATOM 8094 C CA . ARG B 1 382 ? -13.578 -12.383 7.281 1 98.19 382 ARG B CA 1
ATOM 8095 C C . ARG B 1 382 ? -13.883 -13.773 6.727 1 98.19 382 ARG B C 1
ATOM 8097 O O . ARG B 1 382 ? -13.453 -14.773 7.297 1 98.19 382 ARG B O 1
ATOM 8104 N N . PHE B 1 383 ? -14.578 -13.781 5.676 1 98.62 383 PHE B N 1
ATOM 8105 C CA . PHE B 1 383 ? -14.805 -15.031 4.945 1 98.62 383 PHE B CA 1
ATOM 8106 C C . PHE B 1 383 ? -14.047 -15.023 3.625 1 98.62 383 PHE B C 1
ATOM 8108 O O . PHE B 1 383 ? -14.312 -14.203 2.75 1 98.62 383 PHE B O 1
ATOM 8115 N N . GLY B 1 384 ? -13.039 -15.883 3.512 1 97.94 384 GLY B N 1
ATOM 8116 C CA . GLY B 1 384 ? -12.375 -16.109 2.236 1 97.94 384 GLY B CA 1
ATOM 8117 C C . GLY B 1 384 ? -13.117 -17.078 1.345 1 97.94 384 GLY B C 1
ATOM 8118 O O . GLY B 1 384 ? -13.219 -18.266 1.667 1 97.94 384 GLY B O 1
ATOM 8119 N N . THR B 1 385 ? -13.672 -16.578 0.233 1 98.06 385 THR B N 1
ATOM 8120 C CA . THR B 1 385 ? -14.484 -17.438 -0.615 1 98.06 385 THR B CA 1
ATOM 8121 C C . THR B 1 385 ? -14.398 -17 -2.074 1 98.06 385 THR B C 1
ATOM 8123 O O . THR B 1 385 ? -14.305 -15.812 -2.363 1 98.06 385 THR B O 1
ATOM 8126 N N . ARG B 1 386 ? -14.445 -17.906 -2.936 1 97.31 386 ARG B N 1
ATOM 8127 C CA . ARG B 1 386 ? -14.516 -17.609 -4.363 1 97.31 386 ARG B CA 1
ATOM 8128 C C . ARG B 1 386 ? -15.906 -17.906 -4.914 1 97.31 386 ARG B C 1
ATOM 8130 O O . ARG B 1 386 ? -16.156 -17.734 -6.109 1 97.31 386 ARG B O 1
ATOM 8137 N N . THR B 1 387 ? -16.844 -18.266 -4.059 1 97.5 387 THR B N 1
ATOM 8138 C CA . THR B 1 387 ? -18.188 -18.578 -4.52 1 97.5 387 THR B CA 1
ATOM 8139 C C . THR B 1 387 ? -18.844 -17.375 -5.18 1 97.5 387 THR B C 1
ATOM 8141 O O . THR B 1 387 ? -19.656 -17.516 -6.086 1 97.5 387 THR B O 1
ATOM 8144 N N . LEU B 1 388 ? -18.406 -16.234 -4.781 1 97.5 388 LEU B N 1
ATOM 8145 C CA . LEU B 1 388 ? -18.906 -15.008 -5.395 1 97.5 388 LEU B CA 1
ATOM 8146 C C . LEU B 1 388 ? -18.703 -15.031 -6.906 1 97.5 388 LEU B C 1
ATOM 8148 O O . LEU B 1 388 ? -19.5 -14.469 -7.656 1 97.5 388 LEU B O 1
ATOM 8152 N N . LEU B 1 389 ? -17.641 -15.703 -7.359 1 98.06 389 LEU B N 1
ATOM 8153 C CA . LEU B 1 389 ? -17.266 -15.727 -8.766 1 98.06 389 LEU B CA 1
ATOM 8154 C C . LEU B 1 389 ? -17.688 -17.047 -9.414 1 98.06 389 LEU B C 1
ATOM 8156 O O . LEU B 1 389 ? -17.875 -17.109 -10.633 1 98.06 389 LEU B O 1
ATOM 8160 N N . THR B 1 390 ? -17.859 -18.125 -8.609 1 98.12 390 THR B N 1
ATOM 8161 C CA . THR B 1 390 ? -18 -19.469 -9.18 1 98.12 390 THR B CA 1
ATOM 8162 C C . THR B 1 390 ? -19.438 -19.969 -9.016 1 98.12 390 THR B C 1
ATOM 8164 O O . THR B 1 390 ? -19.844 -20.906 -9.711 1 98.12 390 THR B O 1
ATOM 8167 N N . ALA B 1 391 ? -20.125 -19.422 -8.086 1 98.25 391 ALA B N 1
ATOM 8168 C CA . ALA B 1 391 ? -21.547 -19.641 -7.832 1 98.25 391 ALA B CA 1
ATOM 8169 C C . ALA B 1 391 ? -22.156 -18.453 -7.109 1 98.25 391 ALA B C 1
ATOM 8171 O O . ALA B 1 391 ? -22.625 -18.578 -5.973 1 98.25 391 ALA B O 1
ATOM 8172 N N . PRO B 1 392 ? -22.266 -17.312 -7.812 1 98.31 392 PRO B N 1
ATOM 8173 C CA . PRO B 1 392 ? -22.703 -16.078 -7.152 1 98.31 392 PRO B CA 1
ATOM 8174 C C . PRO B 1 392 ? -24.094 -16.219 -6.523 1 98.31 392 PRO B C 1
ATOM 8176 O O . PRO B 1 392 ? -24.422 -15.508 -5.574 1 98.31 392 PRO B O 1
ATOM 8179 N N . MET B 1 393 ? -24.938 -17.188 -6.91 1 97.81 393 MET B N 1
ATOM 8180 C CA . MET B 1 393 ? -26.281 -17.422 -6.379 1 97.81 393 MET B CA 1
ATOM 8181 C C . MET B 1 393 ? -26.203 -17.922 -4.941 1 97.81 393 MET B C 1
ATOM 8183 O O . MET B 1 393 ? -27.219 -17.953 -4.246 1 97.81 393 MET B O 1
ATOM 8187 N N . ARG B 1 394 ? -24.984 -18.25 -4.488 1 98.5 394 ARG B N 1
ATOM 8188 C CA . ARG B 1 394 ? -24.781 -18.656 -3.1 1 98.5 394 ARG B CA 1
ATOM 8189 C C . ARG B 1 394 ? -25.047 -17.5 -2.145 1 98.5 394 ARG B C 1
ATOM 8191 O O . ARG B 1 394 ? -25.312 -17.719 -0.959 1 98.5 394 ARG B O 1
ATOM 8198 N N . ILE B 1 395 ? -24.969 -16.281 -2.637 1 98.56 395 ILE B N 1
ATOM 8199 C CA . ILE B 1 395 ? -25.281 -15.102 -1.839 1 98.56 395 ILE B CA 1
ATOM 8200 C C . ILE B 1 395 ? -26.797 -14.898 -1.81 1 98.56 395 ILE B C 1
ATOM 8202 O O . ILE B 1 395 ? -27.359 -14.18 -2.652 1 98.56 395 ILE B O 1
ATOM 8206 N N . THR B 1 396 ? -27.438 -15.523 -0.862 1 98.19 396 THR B N 1
ATOM 8207 C CA . THR B 1 396 ? -28.875 -15.492 -0.72 1 98.19 396 THR B CA 1
ATOM 8208 C C . THR B 1 396 ? -29.281 -14.609 0.458 1 98.19 396 THR B C 1
ATOM 8210 O O . THR B 1 396 ? -28.453 -14.242 1.285 1 98.19 396 THR B O 1
ATOM 8213 N N . GLU B 1 397 ? -30.531 -14.328 0.517 1 97.5 397 GLU B N 1
ATOM 8214 C CA . GLU B 1 397 ? -31.062 -13.602 1.663 1 97.5 397 GLU B CA 1
ATOM 8215 C C . GLU B 1 397 ? -30.891 -14.398 2.953 1 97.5 397 GLU B C 1
ATOM 8217 O O . GLU B 1 397 ? -30.625 -13.828 4.012 1 97.5 397 GLU B O 1
ATOM 8222 N N . SER B 1 398 ? -31.031 -15.688 2.828 1 98.06 398 SER B N 1
ATOM 8223 C CA . SER B 1 398 ? -30.875 -16.547 3.992 1 98.06 398 SER B CA 1
ATOM 8224 C C . SER B 1 398 ? -29.453 -16.484 4.535 1 98.06 398 SER B C 1
ATOM 8226 O O . SER B 1 398 ? -29.25 -16.391 5.746 1 98.06 398 SER B O 1
ATOM 8228 N N . LEU B 1 399 ? -28.5 -16.578 3.648 1 98.44 399 LEU B N 1
ATOM 8229 C CA . LEU B 1 399 ? -27.109 -16.469 4.066 1 98.44 399 LEU B CA 1
ATOM 8230 C C . LEU B 1 399 ? -26.844 -15.109 4.727 1 98.44 399 LEU B C 1
ATOM 8232 O O . LEU B 1 399 ? -26.172 -15.039 5.754 1 98.44 399 LEU B O 1
ATOM 8236 N N . LEU B 1 400 ? -27.391 -14.047 4.137 1 97.88 400 LEU B N 1
ATOM 8237 C CA . LEU B 1 400 ? -27.188 -12.703 4.66 1 97.88 400 LEU B CA 1
ATOM 8238 C C . LEU B 1 400 ? -27.781 -12.578 6.062 1 97.88 400 LEU B C 1
ATOM 8240 O O . LEU B 1 400 ? -27.219 -11.898 6.922 1 97.88 400 LEU B O 1
ATOM 8244 N N . ASP B 1 401 ? -28.891 -13.211 6.273 1 97.75 401 ASP B N 1
ATOM 8245 C CA . ASP B 1 401 ? -29.484 -13.227 7.602 1 97.75 401 ASP B CA 1
ATOM 8246 C C . ASP B 1 401 ? -28.562 -13.883 8.617 1 97.75 401 ASP B C 1
ATOM 8248 O O . ASP B 1 401 ? -28.422 -13.398 9.742 1 97.75 401 ASP B O 1
ATOM 8252 N N . VAL B 1 402 ? -27.953 -14.953 8.211 1 98.31 402 VAL B N 1
ATOM 8253 C CA . VAL B 1 402 ? -27.016 -15.664 9.078 1 98.31 402 VAL B CA 1
ATOM 8254 C C . VAL B 1 402 ? -25.828 -14.773 9.398 1 98.31 402 VAL B C 1
ATOM 8256 O O . VAL B 1 402 ? -25.438 -14.648 10.562 1 98.31 402 VAL B O 1
ATOM 8259 N N . LEU B 1 403 ? -25.266 -14.117 8.391 1 97.94 403 LEU B N 1
ATOM 8260 C CA . LEU B 1 403 ? -24.094 -13.281 8.586 1 97.94 403 LEU B CA 1
ATOM 8261 C C . LEU B 1 403 ? -24.422 -12.062 9.438 1 97.94 403 LEU B C 1
ATOM 8263 O O . LEU B 1 403 ? -23.547 -11.539 10.141 1 97.94 403 LEU B O 1
ATOM 8267 N N . SER B 1 404 ? -25.641 -11.617 9.438 1 96.25 404 SER B N 1
ATOM 8268 C CA . SER B 1 404 ? -26.094 -10.438 10.18 1 96.25 404 SER B CA 1
ATOM 8269 C C . SER B 1 404 ? -26.094 -10.711 11.68 1 96.25 404 SER B C 1
ATOM 8271 O O . SER B 1 404 ? -26.188 -9.773 12.484 1 96.25 404 SER B O 1
ATOM 8273 N N . ILE B 1 405 ? -26 -12.023 12.031 1 97.25 405 ILE B N 1
ATOM 8274 C CA . ILE B 1 405 ? -25.859 -12.359 13.438 1 97.25 405 ILE B CA 1
ATOM 8275 C C . ILE B 1 405 ? -24.625 -11.656 14.016 1 97.25 405 ILE B C 1
ATOM 8277 O O . ILE B 1 405 ? -24.609 -11.289 15.188 1 97.25 405 ILE B O 1
ATOM 8281 N N . LEU B 1 406 ? -23.625 -11.383 13.172 1 97 406 LEU B N 1
ATOM 8282 C CA . LEU B 1 406 ? -22.391 -10.703 13.562 1 97 406 LEU B CA 1
ATOM 8283 C C . LEU B 1 406 ? -22.516 -9.203 13.352 1 97 406 LEU B C 1
ATOM 8285 O O . LEU B 1 406 ? -21.531 -8.531 13.055 1 97 406 LEU B O 1
ATOM 8289 N N . LYS B 1 407 ? -23.641 -8.602 13.453 1 89.56 407 LYS B N 1
ATOM 8290 C CA . LYS B 1 407 ? -23.906 -7.199 13.125 1 89.56 407 LYS B CA 1
ATOM 8291 C C . LYS B 1 407 ? -23.031 -6.27 13.969 1 89.56 407 LYS B C 1
ATOM 8293 O O . LYS B 1 407 ? -22.703 -5.16 13.547 1 89.56 407 LYS B O 1
ATOM 8298 N N . ASP B 1 408 ? -22.641 -6.742 15.188 1 92 408 ASP B N 1
ATOM 8299 C CA . ASP B 1 408 ? -21.828 -5.91 16.062 1 92 408 ASP B CA 1
ATOM 8300 C C . ASP B 1 408 ? -20.344 -6.035 15.719 1 92 408 ASP B C 1
ATOM 8302 O O . ASP B 1 408 ? -19.516 -5.312 16.266 1 92 408 ASP B O 1
ATOM 8306 N N . LYS B 1 409 ? -20 -6.953 14.82 1 96.31 409 LYS B N 1
ATOM 8307 C CA . LYS B 1 409 ? -18.641 -7.109 14.281 1 96.31 409 LYS B CA 1
ATOM 8308 C C . LYS B 1 409 ? -18.562 -6.594 12.852 1 96.31 409 LYS B C 1
ATOM 8310 O O . LYS B 1 409 ? -19.578 -6.289 12.234 1 96.31 409 LYS B O 1
ATOM 8315 N N . LYS B 1 410 ? -17.422 -6.379 12.422 1 96.5 410 LYS B N 1
ATOM 8316 C CA . LYS B 1 410 ? -17.203 -5.977 11.031 1 96.5 410 LYS B CA 1
ATOM 8317 C C . LYS B 1 410 ? -16.922 -7.188 10.148 1 96.5 410 LYS B C 1
ATOM 8319 O O . LYS B 1 410 ? -15.781 -7.652 10.062 1 96.5 410 LYS B O 1
ATOM 8324 N N . VAL B 1 411 ? -17.938 -7.668 9.445 1 97.75 411 VAL B N 1
ATOM 8325 C CA . VAL B 1 411 ? -17.828 -8.828 8.562 1 97.75 411 VAL B CA 1
ATOM 8326 C C . VAL B 1 411 ? -17.422 -8.375 7.16 1 97.75 411 VAL B C 1
ATOM 8328 O O . VAL B 1 411 ? -17.969 -7.398 6.633 1 97.75 411 VAL B O 1
ATOM 8331 N N . ILE B 1 412 ? -16.438 -9.055 6.574 1 97.75 412 ILE B N 1
ATOM 8332 C CA . ILE B 1 412 ? -16.062 -8.766 5.191 1 97.75 412 ILE B CA 1
ATOM 8333 C C . ILE B 1 412 ? -15.875 -10.078 4.43 1 97.75 412 ILE B C 1
ATOM 8335 O O . ILE B 1 412 ? -15.734 -11.141 5.031 1 97.75 412 ILE B O 1
ATOM 8339 N N . VAL B 1 413 ? -15.953 -9.992 3.113 1 98.38 413 VAL B N 1
ATOM 8340 C CA . VAL B 1 413 ? -15.68 -11.109 2.211 1 98.38 413 VAL B CA 1
ATOM 8341 C C . VAL B 1 413 ? -14.422 -10.812 1.396 1 98.38 413 VAL B C 1
ATOM 8343 O O . VAL B 1 413 ? -14.242 -9.703 0.898 1 98.38 413 VAL B O 1
ATOM 8346 N N . SER B 1 414 ? -13.508 -11.727 1.388 1 98.19 414 SER B N 1
ATOM 8347 C CA . SER B 1 414 ? -12.344 -11.664 0.504 1 98.19 414 SER B CA 1
ATOM 8348 C C . SER B 1 414 ? -12.469 -12.664 -0.64 1 98.19 414 SER B C 1
ATOM 8350 O O . SER B 1 414 ? -12.438 -13.875 -0.417 1 98.19 414 SER B O 1
ATOM 8352 N N . THR B 1 415 ? -12.625 -12.141 -1.821 1 98.25 415 THR B N 1
ATOM 8353 C CA . THR B 1 415 ? -12.727 -13.016 -2.988 1 98.25 415 THR B CA 1
ATOM 8354 C C . THR B 1 415 ? -11.422 -12.992 -3.789 1 98.25 415 THR B C 1
ATOM 8356 O O . THR B 1 415 ? -10.398 -12.523 -3.299 1 98.25 415 THR B O 1
ATOM 8359 N N . HIS B 1 416 ? -11.492 -13.648 -4.934 1 96.38 416 HIS B N 1
ATOM 8360 C CA . HIS B 1 416 ? -10.305 -13.875 -5.758 1 96.38 416 HIS B CA 1
ATOM 8361 C C . HIS B 1 416 ? -10.648 -13.82 -7.242 1 96.38 416 HIS B C 1
ATOM 8363 O O . HIS B 1 416 ? -10.727 -14.859 -7.906 1 96.38 416 HIS B O 1
ATOM 8369 N N . ALA B 1 417 ? -10.812 -12.656 -7.734 1 98.38 417 ALA B N 1
ATOM 8370 C CA . ALA B 1 417 ? -11 -12.469 -9.172 1 98.38 417 ALA B CA 1
ATOM 8371 C C . ALA B 1 417 ? -9.664 -12.289 -9.883 1 98.38 417 ALA B C 1
ATOM 8373 O O . ALA B 1 417 ? -8.797 -11.547 -9.406 1 98.38 417 ALA B O 1
ATOM 8374 N N . GLU B 1 418 ? -9.539 -12.922 -11.047 1 97.88 418 GLU B N 1
ATOM 8375 C CA . GLU B 1 418 ? -8.258 -12.906 -11.758 1 97.88 418 GLU B CA 1
ATOM 8376 C C . GLU B 1 418 ? -8.359 -12.117 -13.062 1 97.88 418 GLU B C 1
ATOM 8378 O O . GLU B 1 418 ? -7.34 -11.758 -13.648 1 97.88 418 GLU B O 1
ATOM 8383 N N . SER B 1 419 ? -9.594 -11.852 -13.523 1 97.94 419 SER B N 1
ATOM 8384 C CA . SER B 1 419 ? -9.805 -11.203 -14.812 1 97.94 419 SER B CA 1
ATOM 8385 C C . SER B 1 419 ? -11.07 -10.352 -14.812 1 97.94 419 SER B C 1
ATOM 8387 O O . SER B 1 419 ? -12.039 -10.68 -14.117 1 97.94 419 SER B O 1
ATOM 8389 N N . SER B 1 420 ? -10.984 -9.289 -15.641 1 98.5 420 SER B N 1
ATOM 8390 C CA . SER B 1 420 ? -12.195 -8.5 -15.82 1 98.5 420 SER B CA 1
ATOM 8391 C C . SER B 1 420 ? -13.32 -9.336 -16.422 1 98.5 420 SER B C 1
ATOM 8393 O O . SER B 1 420 ? -14.5 -9.062 -16.188 1 98.5 420 SER B O 1
ATOM 8395 N N . TYR B 1 421 ? -12.977 -10.406 -17.109 1 98.12 421 TYR B N 1
ATOM 8396 C CA . TYR B 1 421 ? -13.914 -11.281 -17.797 1 98.12 421 TYR B CA 1
ATOM 8397 C C . TYR B 1 421 ? -14.758 -12.07 -16.797 1 98.12 421 TYR B C 1
ATOM 8399 O O . TYR B 1 421 ? -15.836 -12.555 -17.141 1 98.12 421 TYR B O 1
ATOM 8407 N N . GLU B 1 422 ? -14.344 -12.133 -15.484 1 97.94 422 GLU B N 1
ATOM 8408 C CA . GLU B 1 422 ? -15.031 -12.875 -14.43 1 97.94 422 GLU B CA 1
ATOM 8409 C C . GLU B 1 422 ? -16.078 -12 -13.734 1 97.94 422 GLU B C 1
ATOM 8411 O O . GLU B 1 422 ? -16.875 -12.5 -12.953 1 97.94 422 GLU B O 1
ATOM 8416 N N . ILE B 1 423 ? -16.031 -10.719 -14.016 1 98.75 423 ILE B N 1
ATOM 8417 C CA . ILE B 1 423 ? -16.953 -9.797 -13.359 1 98.75 423 ILE B CA 1
ATOM 8418 C C . ILE B 1 423 ? -18.25 -9.719 -14.164 1 98.75 423 ILE B C 1
ATOM 8420 O O . ILE B 1 423 ? -18.359 -8.938 -15.109 1 98.75 423 ILE B O 1
ATOM 8424 N N . THR B 1 424 ? -19.297 -10.453 -13.75 1 98.62 424 THR B N 1
ATOM 8425 C CA . THR B 1 424 ? -20.547 -10.633 -14.484 1 98.62 424 THR B CA 1
ATOM 8426 C C . THR B 1 424 ? -21.672 -9.852 -13.82 1 98.62 424 THR B C 1
ATOM 8428 O O . THR B 1 424 ? -21.516 -9.336 -12.719 1 98.62 424 THR B O 1
ATOM 8431 N N . PRO B 1 425 ? -22.812 -9.734 -14.516 1 98.38 425 PRO B N 1
ATOM 8432 C CA . PRO B 1 425 ? -23.984 -9.141 -13.867 1 98.38 425 PRO B CA 1
ATOM 8433 C C . PRO B 1 425 ? -24.422 -9.891 -12.609 1 98.38 425 PRO B C 1
ATOM 8435 O O . PRO B 1 425 ? -24.906 -9.281 -11.656 1 98.38 425 PRO B O 1
ATOM 8438 N N . GLU B 1 426 ? -24.219 -11.234 -12.578 1 98.38 426 GLU B N 1
ATOM 8439 C CA . GLU B 1 426 ? -24.547 -12.031 -11.398 1 98.38 426 GLU B CA 1
ATOM 8440 C C . GLU B 1 426 ? -23.641 -11.664 -10.227 1 98.38 426 GLU B C 1
ATOM 8442 O O . GLU B 1 426 ? -24.109 -11.562 -9.086 1 98.38 426 GLU B O 1
ATOM 8447 N N . VAL B 1 427 ? -22.359 -11.492 -10.523 1 98.62 427 VAL B N 1
ATOM 8448 C CA . VAL B 1 427 ? -21.406 -11.07 -9.492 1 98.62 427 VAL B CA 1
ATOM 8449 C C . VAL B 1 427 ? -21.797 -9.695 -8.953 1 98.62 427 VAL B C 1
ATOM 8451 O O . VAL B 1 427 ? -21.797 -9.477 -7.742 1 98.62 427 VAL B O 1
ATOM 8454 N N . LYS B 1 428 ? -22.109 -8.773 -9.875 1 98.19 428 LYS B N 1
ATOM 8455 C CA . LYS B 1 428 ? -22.547 -7.434 -9.484 1 98.19 428 LYS B CA 1
ATOM 8456 C C . LYS B 1 428 ? -23.719 -7.5 -8.516 1 98.19 428 LYS B C 1
ATOM 8458 O O . LYS B 1 428 ? -23.703 -6.844 -7.469 1 98.19 428 LYS B O 1
ATOM 8463 N N . ARG B 1 429 ? -24.703 -8.312 -8.812 1 97.69 429 ARG B N 1
ATOM 8464 C CA . ARG B 1 429 ? -25.891 -8.453 -7.965 1 97.69 429 ARG B CA 1
ATOM 8465 C C . ARG B 1 429 ? -25.516 -9.008 -6.594 1 97.69 429 ARG B C 1
ATOM 8467 O O . ARG B 1 429 ? -26.047 -8.562 -5.574 1 97.69 429 ARG B O 1
ATOM 8474 N N . ALA B 1 430 ? -24.641 -10.016 -6.617 1 98.31 430 ALA B N 1
ATOM 8475 C CA . ALA B 1 430 ? -24.203 -10.617 -5.363 1 98.31 430 ALA B CA 1
ATOM 8476 C C . ALA B 1 430 ? -23.5 -9.594 -4.477 1 98.31 430 ALA B C 1
ATOM 8478 O O . ALA B 1 430 ? -23.734 -9.547 -3.266 1 98.31 430 ALA B O 1
ATOM 8479 N N . VAL B 1 431 ? -22.672 -8.742 -5.039 1 97.75 431 VAL B N 1
ATOM 8480 C CA . VAL B 1 431 ? -21.938 -7.719 -4.301 1 97.75 431 VAL B CA 1
ATOM 8481 C C . VAL B 1 431 ? -22.906 -6.691 -3.734 1 97.75 431 VAL B C 1
ATOM 8483 O O . VAL B 1 431 ? -22.766 -6.246 -2.594 1 97.75 431 VAL B O 1
ATOM 8486 N N . GLU B 1 432 ? -23.906 -6.336 -4.543 1 95.75 432 GLU B N 1
ATOM 8487 C CA . GLU B 1 432 ? -24.922 -5.395 -4.098 1 95.75 432 GLU B CA 1
ATOM 8488 C C . GLU B 1 432 ? -25.703 -5.953 -2.914 1 95.75 432 GLU B C 1
ATOM 8490 O O . GLU B 1 432 ? -26.016 -5.227 -1.967 1 95.75 432 GLU B O 1
ATOM 8495 N N . LEU B 1 433 ? -26.031 -7.234 -2.979 1 96.94 433 LEU B N 1
ATOM 8496 C CA . LEU B 1 433 ? -26.734 -7.883 -1.88 1 96.94 433 LEU B CA 1
ATOM 8497 C C . LEU B 1 433 ? -25.906 -7.852 -0.604 1 96.94 433 LEU B C 1
ATOM 8499 O O . LEU B 1 433 ? -26.406 -7.504 0.466 1 96.94 433 LEU B O 1
ATOM 8503 N N . LEU B 1 434 ? -24.641 -8.211 -0.718 1 97.19 434 LEU B N 1
ATOM 8504 C CA . LEU B 1 434 ? -23.75 -8.133 0.434 1 97.19 434 LEU B CA 1
ATOM 8505 C C . LEU B 1 434 ? -23.688 -6.707 0.976 1 97.19 434 LEU B C 1
ATOM 8507 O O . LEU B 1 434 ? -23.766 -6.496 2.189 1 97.19 434 LEU B O 1
ATOM 8511 N N . GLY B 1 435 ? -23.578 -5.746 0.048 1 94.31 435 GLY B N 1
ATOM 8512 C CA . GLY B 1 435 ? -23.516 -4.344 0.416 1 94.31 435 GLY B CA 1
ATOM 8513 C C . GLY B 1 435 ? -24.734 -3.867 1.18 1 94.31 435 GLY B C 1
ATOM 8514 O O . GLY B 1 435 ? -24.641 -2.996 2.045 1 94.31 435 GLY B O 1
ATOM 8515 N N . SER B 1 436 ? -25.859 -4.445 0.886 1 92.31 436 SER B N 1
ATOM 8516 C CA . SER B 1 436 ? -27.109 -4.059 1.546 1 92.31 436 SER B CA 1
ATOM 8517 C C . SER B 1 436 ? -27.062 -4.367 3.039 1 92.31 436 SER B C 1
ATOM 8519 O O . SER B 1 436 ? -27.812 -3.795 3.822 1 92.31 436 SER B O 1
ATOM 8521 N N . LYS B 1 437 ? -26.156 -5.258 3.434 1 93.56 437 LYS B N 1
ATOM 8522 C CA . LYS B 1 437 ? -25.953 -5.57 4.844 1 93.56 437 LYS B CA 1
ATOM 8523 C C . LYS B 1 437 ? -24.641 -4.996 5.352 1 93.56 437 LYS B C 1
ATOM 8525 O O . LYS B 1 437 ? -24.125 -5.426 6.387 1 93.56 437 LYS B O 1
ATOM 8530 N N . ASN B 1 438 ? -24.078 -4.062 4.57 1 92.69 438 ASN B N 1
ATOM 8531 C CA . ASN B 1 438 ? -22.828 -3.379 4.902 1 92.69 438 ASN B CA 1
ATOM 8532 C C . ASN B 1 438 ? -21.656 -4.352 4.961 1 92.69 438 ASN B C 1
ATOM 8534 O O . ASN B 1 438 ? -20.766 -4.203 5.797 1 92.69 438 ASN B O 1
ATOM 8538 N N . ILE B 1 439 ? -21.75 -5.441 4.219 1 96.38 439 ILE B N 1
ATOM 8539 C CA . ILE B 1 439 ? -20.625 -6.371 4.082 1 96.38 439 ILE B CA 1
ATOM 8540 C C . ILE B 1 439 ? -19.812 -6.016 2.84 1 96.38 439 ILE B C 1
ATOM 8542 O O . ILE B 1 439 ? -20.312 -6.117 1.714 1 96.38 439 ILE B O 1
ATOM 8546 N N . ARG B 1 440 ? -18.609 -5.641 3.062 1 96.19 440 ARG B N 1
ATOM 8547 C CA . ARG B 1 440 ? -17.75 -5.227 1.964 1 96.19 440 ARG B CA 1
ATOM 8548 C C . ARG B 1 440 ? -17.016 -6.422 1.362 1 96.19 440 ARG B C 1
ATOM 8550 O O . ARG B 1 440 ? -16.75 -7.406 2.055 1 96.19 440 ARG B O 1
ATOM 8557 N N . VAL B 1 441 ? -16.688 -6.305 0.09 1 98.25 441 VAL B N 1
ATOM 8558 C CA . VAL B 1 441 ? -16 -7.371 -0.623 1 98.25 441 VAL B CA 1
ATOM 8559 C C . VAL B 1 441 ? -14.617 -6.883 -1.054 1 98.25 441 VAL B C 1
ATOM 8561 O O . VAL B 1 441 ? -14.484 -5.836 -1.69 1 98.25 441 VAL B O 1
ATOM 8564 N N . TYR B 1 442 ? -13.617 -7.602 -0.649 1 98.62 442 TYR B N 1
ATOM 8565 C CA . TYR B 1 442 ? -12.227 -7.344 -1.029 1 98.62 442 TYR B CA 1
ATOM 8566 C C . TYR B 1 442 ? -11.742 -8.383 -2.035 1 98.62 442 TYR B C 1
ATOM 8568 O O . TYR B 1 442 ? -12.211 -9.523 -2.041 1 98.62 442 TYR B O 1
ATOM 8576 N N . ASN B 1 443 ? -10.812 -7.984 -2.904 1 98.69 443 ASN B N 1
ATOM 8577 C CA . ASN B 1 443 ? -10.281 -8.906 -3.896 1 98.69 443 ASN B CA 1
ATOM 8578 C C . ASN B 1 443 ? -8.789 -9.172 -3.67 1 98.69 443 ASN B C 1
ATOM 8580 O O . ASN B 1 443 ? -8.016 -8.242 -3.473 1 98.69 443 ASN B O 1
ATOM 8584 N N . GLN B 1 444 ? -8.438 -10.398 -3.66 1 97.88 444 GLN B N 1
ATOM 8585 C CA . GLN B 1 444 ? -7.051 -10.859 -3.625 1 97.88 444 GLN B CA 1
ATOM 8586 C C . GLN B 1 444 ? -6.637 -11.453 -4.969 1 97.88 444 GLN B C 1
ATOM 8588 O O . GLN B 1 444 ? -6.801 -12.648 -5.207 1 97.88 444 GLN B O 1
ATOM 8593 N N . HIS B 1 445 ? -5.984 -10.695 -5.754 1 97.88 445 HIS B N 1
ATOM 8594 C CA . HIS B 1 445 ? -5.574 -11.086 -7.098 1 97.88 445 HIS B CA 1
ATOM 8595 C C . HIS B 1 445 ? -4.27 -11.875 -7.07 1 97.88 445 HIS B C 1
ATOM 8597 O O . HIS B 1 445 ? -3.262 -11.391 -6.547 1 97.88 445 HIS B O 1
ATOM 8603 N N . VAL B 1 446 ? -4.25 -13.133 -7.555 1 97.81 446 VAL B N 1
ATOM 8604 C CA . VAL B 1 446 ? -3.002 -13.859 -7.762 1 97.81 446 VAL B CA 1
ATOM 8605 C C . VAL B 1 446 ? -2.438 -13.539 -9.141 1 97.81 446 VAL B C 1
ATOM 8607 O O . VAL B 1 446 ? -2.975 -13.992 -10.156 1 97.81 446 VAL B O 1
ATOM 8610 N N . TYR B 1 447 ? -1.342 -12.797 -9.227 1 98.19 447 TYR B N 1
ATOM 8611 C CA . TYR B 1 447 ? -0.774 -12.219 -10.445 1 98.19 447 TYR B CA 1
ATOM 8612 C C . TYR B 1 447 ? 0.133 -13.219 -11.148 1 98.19 447 TYR B C 1
ATOM 8614 O O . TYR B 1 447 ? 1.359 -13.094 -11.102 1 98.19 447 TYR B O 1
ATOM 8622 N N . HIS B 1 448 ? -0.472 -14.188 -11.859 1 97.62 448 HIS B N 1
ATOM 8623 C CA . HIS B 1 448 ? 0.287 -15.258 -12.508 1 97.62 448 HIS B CA 1
ATOM 8624 C C . HIS B 1 448 ? 0.402 -15.016 -14.008 1 97.62 448 HIS B C 1
ATOM 8626 O O . HIS B 1 448 ? -0.113 -14.023 -14.523 1 97.62 448 HIS B O 1
ATOM 8632 N N . ARG B 1 449 ? 0.981 -15.914 -14.727 1 96.62 449 ARG B N 1
ATOM 8633 C CA . ARG B 1 449 ? 1.422 -15.781 -16.109 1 96.62 449 ARG B CA 1
ATOM 8634 C C . ARG B 1 449 ? 0.248 -15.461 -17.031 1 96.62 449 ARG B C 1
ATOM 8636 O O . ARG B 1 449 ? 0.386 -14.68 -17.969 1 96.62 449 ARG B O 1
ATOM 8643 N N . TYR B 1 450 ? -0.927 -15.945 -16.797 1 96.81 450 TYR B N 1
ATOM 8644 C CA . TYR B 1 450 ? -2.041 -15.883 -17.734 1 96.81 450 TYR B CA 1
ATOM 8645 C C . TYR B 1 450 ? -2.914 -14.664 -17.469 1 96.81 450 TYR B C 1
ATOM 8647 O O . TYR B 1 450 ? -3.945 -14.469 -18.109 1 96.81 450 TYR B O 1
ATOM 8655 N N . VAL B 1 451 ? -2.477 -13.805 -16.5 1 97.69 451 VAL B N 1
ATOM 8656 C CA . VAL B 1 451 ? -3.24 -12.609 -16.188 1 97.69 451 VAL B CA 1
ATOM 8657 C C . VAL B 1 451 ? -2.293 -11.422 -16 1 97.69 451 VAL B C 1
ATOM 8659 O O . VAL B 1 451 ? -2.59 -10.492 -15.242 1 97.69 451 VAL B O 1
ATOM 8662 N N . SER B 1 452 ? -1.136 -11.477 -16.594 1 98.06 452 SER B N 1
ATOM 8663 C CA . SER B 1 452 ? -0.114 -10.484 -16.281 1 98.06 452 SER B CA 1
ATOM 8664 C C . SER B 1 452 ? 0.295 -9.695 -17.516 1 98.06 452 SER B C 1
ATOM 8666 O O . SER B 1 452 ? 1.386 -9.125 -17.562 1 98.06 452 SER B O 1
ATOM 8668 N N . ARG B 1 453 ? -0.472 -9.695 -18.641 1 97.81 453 ARG B N 1
ATOM 8669 C CA . ARG B 1 453 ? -0.192 -8.836 -19.797 1 97.81 453 ARG B CA 1
ATOM 8670 C C . ARG B 1 453 ? -0.339 -7.367 -19.438 1 97.81 453 ARG B C 1
ATOM 8672 O O . ARG B 1 453 ? -0.997 -7.023 -18.453 1 97.81 453 ARG B O 1
ATOM 8679 N N . ARG B 1 454 ? 0.314 -6.492 -20.156 1 97.25 454 ARG B N 1
ATOM 8680 C CA . ARG B 1 454 ? 0.267 -5.059 -19.891 1 97.25 454 ARG B CA 1
ATOM 8681 C C . ARG B 1 454 ? -1.173 -4.566 -19.797 1 97.25 454 ARG B C 1
ATOM 8683 O O . ARG B 1 454 ? -1.98 -4.805 -20.688 1 97.25 454 ARG B O 1
ATOM 8690 N N . PHE B 1 455 ? -1.556 -3.928 -18.672 1 98.25 455 PHE B N 1
ATOM 8691 C CA . PHE B 1 455 ? -2.801 -3.238 -18.359 1 98.25 455 PHE B CA 1
ATOM 8692 C C . PHE B 1 455 ? -3.938 -4.234 -18.172 1 98.25 455 PHE B C 1
ATOM 8694 O O . PHE B 1 455 ? -5.098 -3.844 -18.031 1 98.25 455 PHE B O 1
ATOM 8701 N N . GLU B 1 456 ? -3.646 -5.535 -18.203 1 98.5 456 GLU B N 1
ATOM 8702 C CA . GLU B 1 456 ? -4.68 -6.535 -17.953 1 98.5 456 GLU B CA 1
ATOM 8703 C C . GLU B 1 456 ? -5.234 -6.395 -16.531 1 98.5 456 GLU B C 1
ATOM 8705 O O . GLU B 1 456 ? -6.449 -6.441 -16.328 1 98.5 456 GLU B O 1
ATOM 8710 N N . ASN B 1 457 ? -4.371 -6.246 -15.547 1 98.62 457 ASN B N 1
ATOM 8711 C CA . ASN B 1 457 ? -4.809 -6.066 -14.164 1 98.62 457 ASN B CA 1
ATOM 8712 C C . ASN B 1 457 ? -5.484 -4.715 -13.961 1 98.62 457 ASN B C 1
ATOM 8714 O O . ASN B 1 457 ? -6.32 -4.559 -13.07 1 98.62 457 ASN B O 1
ATOM 8718 N N . VAL B 1 458 ? -5.125 -3.682 -14.781 1 98.75 458 VAL B N 1
ATOM 8719 C CA . VAL B 1 458 ? -5.816 -2.395 -14.766 1 98.75 458 VAL B CA 1
ATOM 8720 C C . VAL B 1 458 ? -7.273 -2.582 -15.18 1 98.75 458 VAL B C 1
ATOM 8722 O O . VAL B 1 458 ? -8.18 -2.045 -14.539 1 98.75 458 VAL B O 1
ATOM 8725 N N . ALA B 1 459 ? -7.48 -3.373 -16.203 1 98.81 459 ALA B N 1
ATOM 8726 C CA . ALA B 1 459 ? -8.844 -3.678 -16.641 1 98.81 459 ALA B CA 1
ATOM 8727 C C . ALA B 1 459 ? -9.641 -4.355 -15.531 1 98.81 459 ALA B C 1
ATOM 8729 O O . ALA B 1 459 ? -10.812 -4.039 -15.32 1 98.81 459 ALA B O 1
ATOM 8730 N N . LEU B 1 460 ? -8.984 -5.258 -14.844 1 98.81 460 LEU B N 1
ATOM 8731 C CA . LEU B 1 460 ? -9.648 -5.918 -13.727 1 98.81 460 LEU B CA 1
ATOM 8732 C C . LEU B 1 460 ? -10.016 -4.914 -12.641 1 98.81 460 LEU B C 1
ATOM 8734 O O . LEU B 1 460 ? -11.148 -4.906 -12.148 1 98.81 460 LEU B O 1
ATOM 8738 N N . ARG B 1 461 ? -9.109 -4.047 -12.273 1 98.81 461 ARG B N 1
ATOM 8739 C CA . ARG B 1 461 ? -9.352 -3.059 -11.227 1 98.81 461 ARG B CA 1
ATOM 8740 C C . ARG B 1 461 ? -10.539 -2.17 -11.578 1 98.81 461 ARG B C 1
ATOM 8742 O O . ARG B 1 461 ? -11.367 -1.859 -10.719 1 98.81 461 ARG B O 1
ATOM 8749 N N . ILE B 1 462 ? -10.578 -1.779 -12.852 1 98.75 462 ILE B N 1
ATOM 8750 C CA . ILE B 1 462 ? -11.695 -0.955 -13.305 1 98.75 462 ILE B CA 1
ATOM 8751 C C . ILE B 1 462 ? -13 -1.728 -13.164 1 98.75 462 ILE B C 1
ATOM 8753 O O . ILE B 1 462 ? -13.992 -1.194 -12.656 1 98.75 462 ILE B O 1
ATOM 8757 N N . ALA B 1 463 ? -12.992 -3 -13.555 1 98.75 463 ALA B N 1
ATOM 8758 C CA . ALA B 1 463 ? -14.188 -3.834 -13.438 1 98.75 463 ALA B CA 1
ATOM 8759 C C . ALA B 1 463 ? -14.594 -4.016 -11.977 1 98.75 463 ALA B C 1
ATOM 8761 O O . ALA B 1 463 ? -15.781 -3.982 -11.648 1 98.75 463 ALA B O 1
ATOM 8762 N N . LEU B 1 464 ? -13.625 -4.242 -11.117 1 98.75 464 LEU B N 1
ATOM 8763 C CA . LEU B 1 464 ? -13.891 -4.383 -9.688 1 98.75 464 LEU B CA 1
ATOM 8764 C C . LEU B 1 464 ? -14.562 -3.129 -9.133 1 98.75 464 LEU B C 1
ATOM 8766 O O . LEU B 1 464 ? -15.57 -3.221 -8.422 1 98.75 464 LEU B O 1
ATOM 8770 N N . ARG B 1 465 ? -14.039 -1.979 -9.508 1 98.31 465 ARG B N 1
ATOM 8771 C CA . ARG B 1 465 ? -14.594 -0.714 -9.031 1 98.31 465 ARG B CA 1
ATOM 8772 C C . ARG B 1 465 ? -16.031 -0.541 -9.484 1 98.31 465 ARG B C 1
ATOM 8774 O O . ARG B 1 465 ? -16.875 -0.048 -8.727 1 98.31 465 ARG B O 1
ATOM 8781 N N . LYS B 1 466 ? -16.328 -0.953 -10.648 1 98 466 LYS B N 1
ATOM 8782 C CA . LYS B 1 466 ? -17.672 -0.786 -11.227 1 98 466 LYS B CA 1
ATOM 8783 C C . LYS B 1 466 ? -18.719 -1.566 -10.438 1 98 466 LYS B C 1
ATOM 8785 O O . LYS B 1 466 ? -19.891 -1.21 -10.438 1 98 466 LYS B O 1
ATOM 8790 N N . VAL B 1 467 ? -18.281 -2.604 -9.727 1 97.75 467 VAL B N 1
ATOM 8791 C CA . VAL B 1 467 ? -19.266 -3.414 -9.023 1 97.75 467 VAL B CA 1
ATOM 8792 C C . VAL B 1 467 ? -19.109 -3.24 -7.52 1 97.75 467 VAL B C 1
ATOM 8794 O O . VAL B 1 467 ? -19.812 -3.871 -6.734 1 97.75 467 VAL B O 1
ATOM 8797 N N . GLY B 1 468 ? -18.141 -2.461 -7.102 1 97 468 GLY B N 1
ATOM 8798 C CA . GLY B 1 468 ? -18 -2.115 -5.695 1 97 468 GLY B CA 1
ATOM 8799 C C . GLY B 1 468 ? -17.094 -3.061 -4.938 1 97 468 GLY B C 1
ATOM 8800 O O . GLY B 1 468 ? -17.172 -3.164 -3.711 1 97 468 GLY B O 1
ATOM 8801 N N . ILE B 1 469 ? -16.234 -3.836 -5.629 1 98.31 469 ILE B N 1
ATOM 8802 C CA . ILE B 1 469 ? -15.242 -4.688 -4.984 1 98.31 469 ILE B CA 1
ATOM 8803 C C . ILE B 1 469 ? -13.953 -3.895 -4.758 1 98.31 469 ILE B C 1
ATOM 8805 O O . ILE B 1 469 ? -13.523 -3.141 -5.633 1 98.31 469 ILE B O 1
ATOM 8809 N N . ILE B 1 470 ? -13.32 -4.027 -3.646 1 98.31 470 ILE B N 1
ATOM 8810 C CA . ILE B 1 470 ? -12.148 -3.252 -3.256 1 98.31 470 ILE B CA 1
ATOM 8811 C C . ILE B 1 470 ? -10.883 -4.074 -3.5 1 98.31 470 ILE B C 1
ATOM 8813 O O . ILE B 1 470 ? -10.719 -5.156 -2.93 1 98.31 470 ILE B O 1
ATOM 8817 N N . PRO B 1 471 ? -9.992 -3.572 -4.391 1 98.25 471 PRO B N 1
ATOM 8818 C CA . PRO B 1 471 ? -8.703 -4.266 -4.496 1 98.25 471 PRO B CA 1
ATOM 8819 C C . PRO B 1 471 ? -7.938 -4.293 -3.178 1 98.25 471 PRO B C 1
ATOM 8821 O O . PRO B 1 471 ? -7.727 -3.246 -2.562 1 98.25 471 PRO B O 1
ATOM 8824 N N . TYR B 1 472 ? -7.461 -5.508 -2.711 1 98 472 TYR B N 1
ATOM 8825 C CA . TYR B 1 472 ? -6.828 -5.68 -1.41 1 98 472 TYR B CA 1
ATOM 8826 C C . TYR B 1 472 ? -5.363 -6.074 -1.565 1 98 472 TYR B C 1
ATOM 8828 O O . TYR B 1 472 ? -4.465 -5.277 -1.277 1 98 472 TYR B O 1
ATOM 8836 N N . TYR B 1 473 ? -5.102 -7.254 -2.123 1 97.81 473 TYR B N 1
ATOM 8837 C CA . TYR B 1 473 ? -3.734 -7.688 -2.396 1 97.81 473 TYR B CA 1
ATOM 8838 C C . TYR B 1 473 ? -3.576 -8.102 -3.854 1 97.81 473 TYR B C 1
ATOM 8840 O O . TYR B 1 473 ? -4.508 -8.641 -4.457 1 97.81 473 TYR B O 1
ATOM 8848 N N . THR B 1 474 ? -2.475 -7.754 -4.449 1 98.06 474 THR B N 1
ATOM 8849 C CA . THR B 1 474 ? -1.939 -8.422 -5.629 1 98.06 474 THR B CA 1
ATOM 8850 C C . THR B 1 474 ? -0.79 -9.352 -5.25 1 98.06 474 THR B C 1
ATOM 8852 O O . THR B 1 474 ? 0.326 -8.891 -4.992 1 98.06 474 THR B O 1
ATOM 8855 N N . PHE B 1 475 ? -1.065 -10.633 -5.262 1 97.69 475 PHE B N 1
ATOM 8856 C CA . PHE B 1 475 ? -0.111 -11.617 -4.758 1 97.69 475 PHE B CA 1
ATOM 8857 C C . PHE B 1 475 ? 0.807 -12.094 -5.875 1 97.69 475 PHE B C 1
ATOM 8859 O O . PHE B 1 475 ? 0.338 -12.469 -6.953 1 97.69 475 PHE B O 1
ATOM 8866 N N . TYR B 1 476 ? 2.084 -12.023 -5.602 1 96.69 476 TYR B N 1
ATOM 8867 C CA . TYR B 1 476 ? 3.01 -12.859 -6.355 1 96.69 476 TYR B CA 1
ATOM 8868 C C . TYR B 1 476 ? 2.67 -14.336 -6.184 1 96.69 476 TYR B C 1
ATOM 8870 O O . TYR B 1 476 ? 2.312 -14.773 -5.086 1 96.69 476 TYR B O 1
ATOM 8878 N N . PRO B 1 477 ? 2.74 -15.094 -7.281 1 94.44 477 PRO B N 1
ATOM 8879 C CA . PRO B 1 477 ? 2.482 -16.516 -7.082 1 94.44 477 PRO B CA 1
ATOM 8880 C C . PRO B 1 477 ? 3.422 -17.156 -6.059 1 94.44 477 PRO B C 1
ATOM 8882 O O . PRO B 1 477 ? 4.523 -16.656 -5.832 1 94.44 477 PRO B O 1
ATOM 8885 N N . LYS B 1 478 ? 3.096 -18.125 -5.289 1 89.81 478 LYS B N 1
ATOM 8886 C CA . LYS B 1 478 ? 3.758 -18.656 -4.105 1 89.81 478 LYS B CA 1
ATOM 8887 C C . LYS B 1 478 ? 5.141 -19.203 -4.449 1 89.81 478 LYS B C 1
ATOM 8889 O O . LYS B 1 478 ? 5.953 -19.453 -3.559 1 89.81 478 LYS B O 1
ATOM 8894 N N . GLY B 1 479 ? 5.496 -19.406 -5.684 1 90.25 479 GLY B N 1
ATOM 8895 C CA . GLY B 1 479 ? 6.82 -19.875 -6.062 1 90.25 479 GLY B CA 1
ATOM 8896 C C . GLY B 1 479 ? 6.957 -21.375 -6.012 1 90.25 479 GLY B C 1
ATOM 8897 O O . GLY B 1 479 ? 8.07 -21.906 -5.914 1 90.25 479 GLY B O 1
ATOM 8898 N N . LYS B 1 480 ? 5.906 -22.062 -6.035 1 93.56 480 LYS B N 1
ATOM 8899 C CA . LYS B 1 480 ? 5.914 -23.516 -5.973 1 93.56 480 LYS B CA 1
ATOM 8900 C C . LYS B 1 480 ? 6.359 -24.125 -7.301 1 93.56 480 LYS B C 1
ATOM 8902 O O . LYS B 1 480 ? 5.914 -23.688 -8.367 1 93.56 480 LYS B O 1
ATOM 8907 N N . GLU B 1 481 ? 7.141 -25.172 -7.207 1 93.62 481 GLU B N 1
ATOM 8908 C CA . GLU B 1 481 ? 7.664 -25.781 -8.422 1 93.62 481 GLU B CA 1
ATOM 8909 C C . GLU B 1 481 ? 6.547 -26.422 -9.234 1 93.62 481 GLU B C 1
ATOM 8911 O O . GLU B 1 481 ? 6.559 -26.375 -10.469 1 93.62 481 GLU B O 1
ATOM 8916 N N . GLU B 1 482 ? 5.566 -27.094 -8.547 1 95.88 482 GLU B N 1
ATOM 8917 C CA . GLU B 1 482 ? 4.473 -27.734 -9.273 1 95.88 482 GLU B CA 1
ATOM 8918 C C . GLU B 1 482 ? 3.617 -26.719 -10.008 1 95.88 482 GLU B C 1
ATOM 8920 O O . GLU B 1 482 ? 2.871 -27.062 -10.922 1 95.88 482 GLU B O 1
ATOM 8925 N N . HIS B 1 483 ? 3.715 -25.438 -9.617 1 96.62 483 HIS B N 1
ATOM 8926 C CA . HIS B 1 483 ? 2.973 -24.359 -10.266 1 96.62 483 HIS B CA 1
ATOM 8927 C C . HIS B 1 483 ? 3.863 -23.578 -11.227 1 96.62 483 HIS B C 1
ATOM 8929 O O . HIS B 1 483 ? 3.57 -22.422 -11.547 1 96.62 483 HIS B O 1
ATOM 8935 N N . ARG B 1 484 ? 4.918 -24.109 -11.727 1 96.06 484 ARG B N 1
ATOM 8936 C CA . ARG B 1 484 ? 5.91 -23.438 -12.555 1 96.06 484 ARG B CA 1
ATOM 8937 C C . ARG B 1 484 ? 5.246 -22.719 -13.727 1 96.06 484 ARG B C 1
ATOM 8939 O O . ARG B 1 484 ? 5.648 -21.625 -14.102 1 96.06 484 ARG B O 1
ATOM 8946 N N . ASP B 1 485 ? 4.207 -23.312 -14.32 1 95.75 485 ASP B N 1
ATOM 8947 C CA . ASP B 1 485 ? 3.535 -22.781 -15.5 1 95.75 485 ASP B CA 1
ATOM 8948 C C . ASP B 1 485 ? 2.754 -21.516 -15.148 1 95.75 485 ASP B C 1
ATOM 8950 O O . ASP B 1 485 ? 2.322 -20.781 -16.047 1 95.75 485 ASP B O 1
ATOM 8954 N N . TYR B 1 486 ? 2.633 -21.188 -13.898 1 97.25 486 TYR B N 1
ATOM 8955 C CA . TYR B 1 486 ? 1.882 -20.016 -13.469 1 97.25 486 TYR B CA 1
ATOM 8956 C C . TYR B 1 486 ? 2.816 -18.922 -12.953 1 97.25 486 TYR B C 1
ATOM 8958 O O . TYR B 1 486 ? 2.379 -17.812 -12.648 1 97.25 486 TYR B O 1
ATOM 8966 N N . LEU B 1 487 ? 4.066 -19.141 -12.898 1 97.56 487 LEU B N 1
ATOM 8967 C CA . LEU B 1 487 ? 5 -18.219 -12.258 1 97.56 487 LEU B CA 1
ATOM 8968 C C . LEU B 1 487 ? 5.363 -17.062 -13.203 1 97.56 487 LEU B C 1
ATOM 8970 O O . LEU B 1 487 ? 5.234 -17.188 -14.422 1 97.56 487 LEU B O 1
ATOM 8974 N N . ILE B 1 488 ? 5.703 -15.969 -12.672 1 98.12 488 ILE B N 1
ATOM 8975 C CA . ILE B 1 488 ? 6.254 -14.781 -13.312 1 98.12 488 ILE B CA 1
ATOM 8976 C C . ILE B 1 488 ? 7.465 -14.281 -12.523 1 98.12 488 ILE B C 1
ATOM 8978 O O . ILE B 1 488 ? 7.684 -14.703 -11.383 1 98.12 488 ILE B O 1
ATOM 8982 N N . PRO B 1 489 ? 8.312 -13.461 -13.148 1 98.31 489 PRO B N 1
ATOM 8983 C CA . PRO B 1 489 ? 9.367 -12.852 -12.328 1 98.31 489 PRO B CA 1
ATOM 8984 C C . PRO B 1 489 ? 8.836 -11.789 -11.375 1 98.31 489 PRO B C 1
ATOM 8986 O O . PRO B 1 489 ? 7.906 -11.055 -11.719 1 98.31 489 PRO B O 1
ATOM 8989 N N . ILE B 1 490 ? 9.453 -11.633 -10.219 1 97.88 490 ILE B N 1
ATOM 8990 C CA . ILE B 1 490 ? 9.109 -10.586 -9.258 1 97.88 490 ILE B CA 1
ATOM 8991 C C . ILE B 1 490 ? 9.164 -9.219 -9.945 1 97.88 490 ILE B C 1
ATOM 8993 O O . ILE B 1 490 ? 8.336 -8.352 -9.68 1 97.88 490 ILE B O 1
ATOM 8997 N N . ALA B 1 491 ? 10.023 -9.047 -10.883 1 98 491 ALA B N 1
ATOM 8998 C CA . ALA B 1 491 ? 10.195 -7.785 -11.602 1 98 491 ALA B CA 1
ATOM 8999 C C . ALA B 1 491 ? 8.898 -7.375 -12.305 1 98 491 ALA B C 1
ATOM 9001 O O . ALA B 1 491 ? 8.602 -6.184 -12.414 1 98 491 ALA B O 1
ATOM 9002 N N . ARG B 1 492 ? 8.117 -8.344 -12.734 1 98.5 492 ARG B N 1
ATOM 9003 C CA . ARG B 1 492 ? 6.91 -8.031 -13.492 1 98.5 492 ARG B CA 1
ATOM 9004 C C . ARG B 1 492 ? 5.84 -7.426 -12.594 1 98.5 492 ARG B C 1
ATOM 9006 O O . ARG B 1 492 ? 5.18 -6.457 -12.969 1 98.5 492 ARG B O 1
ATOM 9013 N N . ILE B 1 493 ? 5.617 -7.992 -11.438 1 98 493 ILE B N 1
ATOM 9014 C CA . ILE B 1 493 ? 4.602 -7.453 -10.539 1 98 493 ILE B CA 1
ATOM 9015 C C . ILE B 1 493 ? 5.012 -6.059 -10.078 1 98 493 ILE B C 1
ATOM 9017 O O . ILE B 1 493 ? 4.172 -5.164 -9.953 1 98 493 ILE B O 1
ATOM 9021 N N . VAL B 1 494 ? 6.301 -5.832 -9.867 1 96.44 494 VAL B N 1
ATOM 9022 C CA . VAL B 1 494 ? 6.793 -4.516 -9.477 1 96.44 494 VAL B CA 1
ATOM 9023 C C . VAL B 1 494 ? 6.602 -3.529 -10.625 1 96.44 494 VAL B C 1
ATOM 9025 O O . VAL B 1 494 ? 6.148 -2.402 -10.422 1 96.44 494 VAL B O 1
ATOM 9028 N N . GLN B 1 495 ? 6.902 -3.979 -11.82 1 97 495 GLN B N 1
ATOM 9029 C CA . GLN B 1 495 ? 6.695 -3.176 -13.023 1 97 495 GLN B CA 1
ATOM 9030 C C . GLN B 1 495 ? 5.23 -2.771 -13.164 1 97 495 GLN B C 1
ATOM 9032 O O . GLN B 1 495 ? 4.926 -1.616 -13.469 1 97 495 GLN B O 1
ATOM 9037 N N . GLU B 1 496 ? 4.309 -3.711 -12.945 1 97.75 496 GLU B N 1
ATOM 9038 C CA . GLU B 1 496 ? 2.873 -3.471 -13.086 1 97.75 496 GLU B CA 1
ATOM 9039 C C . GLU B 1 496 ? 2.4 -2.393 -12.109 1 97.75 496 GLU B C 1
ATOM 9041 O O . GLU B 1 496 ? 1.682 -1.47 -12.5 1 97.75 496 GLU B O 1
ATOM 9046 N N . VAL B 1 497 ? 2.834 -2.447 -10.922 1 95.19 497 VAL B N 1
ATOM 9047 C CA . VAL B 1 497 ? 2.398 -1.503 -9.898 1 95.19 497 VAL B CA 1
ATOM 9048 C C . VAL B 1 497 ? 2.959 -0.115 -10.203 1 95.19 497 VAL B C 1
ATOM 9050 O O . VAL B 1 497 ? 2.248 0.886 -10.086 1 95.19 497 VAL B O 1
ATOM 9053 N N . HIS B 1 498 ? 4.156 -0.085 -10.68 1 93.94 498 HIS B N 1
ATOM 9054 C CA . HIS B 1 498 ? 4.855 1.178 -10.875 1 93.94 498 HIS B CA 1
ATOM 9055 C C . HIS B 1 498 ? 4.422 1.849 -12.18 1 93.94 498 HIS B C 1
ATOM 9057 O O . HIS B 1 498 ? 4.336 3.078 -12.25 1 93.94 498 HIS B O 1
ATOM 9063 N N . GLU B 1 499 ? 4.113 1.059 -13.219 1 96.06 499 GLU B N 1
ATOM 9064 C CA . GLU B 1 499 ? 3.961 1.645 -14.547 1 96.06 499 GLU B CA 1
ATOM 9065 C C . GLU B 1 499 ? 2.504 1.62 -15 1 96.06 499 GLU B C 1
ATOM 9067 O O . GLU B 1 499 ? 2.111 2.375 -15.891 1 96.06 499 GLU B O 1
ATOM 9072 N N . GLU B 1 500 ? 1.691 0.746 -14.43 1 97.75 500 GLU B N 1
ATOM 9073 C CA . GLU B 1 500 ? 0.334 0.558 -14.93 1 97.75 500 GLU B CA 1
ATOM 9074 C C . GLU B 1 500 ? -0.702 0.992 -13.898 1 97.75 500 GLU B C 1
ATOM 9076 O O . GLU B 1 500 ? -1.479 1.918 -14.141 1 97.75 500 GLU B O 1
ATOM 9081 N N . ALA B 1 501 ? -0.644 0.401 -12.688 1 96.69 501 ALA B N 1
ATOM 9082 C CA . ALA B 1 501 ? -1.606 0.731 -11.633 1 96.69 501 ALA B CA 1
ATOM 9083 C C . ALA B 1 501 ? -1.607 2.229 -11.344 1 96.69 501 ALA B C 1
ATOM 9085 O O . ALA B 1 501 ? -2.656 2.812 -11.062 1 96.69 501 ALA B O 1
ATOM 9086 N N . ARG B 1 502 ? -0.512 2.801 -11.469 1 91.94 502 ARG B N 1
ATOM 9087 C CA . ARG B 1 502 ? -0.315 4.199 -11.102 1 91.94 502 ARG B CA 1
ATOM 9088 C C . ARG B 1 502 ? -1.197 5.117 -11.945 1 91.94 502 ARG B C 1
ATOM 9090 O O . ARG B 1 502 ? -1.549 6.215 -11.508 1 91.94 502 ARG B O 1
ATOM 9097 N N . LEU B 1 503 ? -1.627 4.699 -13.062 1 96.88 503 LEU B N 1
ATOM 9098 C CA . LEU B 1 503 ? -2.379 5.547 -13.984 1 96.88 503 LEU B CA 1
ATOM 9099 C C . LEU B 1 503 ? -3.854 5.598 -13.594 1 96.88 503 LEU B C 1
ATOM 9101 O O . LEU B 1 503 ? -4.617 6.395 -14.141 1 96.88 503 LEU B O 1
ATOM 9105 N N . LEU B 1 504 ? -4.234 4.805 -12.578 1 98.06 504 LEU B N 1
ATOM 9106 C CA . LEU B 1 504 ? -5.602 4.777 -12.07 1 98.06 504 LEU B CA 1
ATOM 9107 C C . LEU B 1 504 ? -5.738 5.66 -10.836 1 98.06 504 LEU B C 1
ATOM 9109 O O . LEU B 1 504 ? -4.75 5.941 -10.148 1 98.06 504 LEU B O 1
ATOM 9113 N N . PRO B 1 505 ? -7.035 6.133 -10.586 1 97.81 505 PRO B N 1
ATOM 9114 C CA . PRO B 1 505 ? -7.258 6.77 -9.281 1 97.81 505 PRO B CA 1
ATOM 9115 C C . PRO B 1 505 ? -6.906 5.855 -8.117 1 97.81 505 PRO B C 1
ATOM 9117 O O . PRO B 1 505 ? -7.023 4.629 -8.227 1 97.81 505 PRO B O 1
ATOM 9120 N N . GLY B 1 506 ? -6.453 6.414 -7.047 1 96.94 506 GLY B N 1
ATOM 9121 C CA . GLY B 1 506 ? -6.059 5.637 -5.883 1 96.94 506 GLY B CA 1
ATOM 9122 C C . GLY B 1 506 ? -7.129 4.672 -5.418 1 96.94 506 GLY B C 1
ATOM 9123 O O . GLY B 1 506 ? -6.824 3.566 -4.965 1 96.94 506 GLY B O 1
ATOM 9124 N N . THR B 1 507 ? -8.367 4.969 -5.543 1 97.31 507 THR B N 1
ATOM 9125 C CA . THR B 1 507 ? -9.477 4.152 -5.055 1 97.31 507 THR B CA 1
ATOM 9126 C C . THR B 1 507 ? -9.648 2.906 -5.918 1 97.31 507 THR B C 1
ATOM 9128 O O . THR B 1 507 ? -10.352 1.969 -5.527 1 97.31 507 THR B O 1
ATOM 9131 N N . PHE B 1 508 ? -9.008 2.875 -7.113 1 98.19 508 PHE B N 1
ATOM 9132 C CA . PHE B 1 508 ? -9.062 1.724 -8.008 1 98.19 508 PHE B CA 1
ATOM 9133 C C . PHE B 1 508 ? -7.922 0.757 -7.715 1 98.19 508 PHE B C 1
ATOM 9135 O O . PHE B 1 508 ? -7.93 -0.38 -8.188 1 98.19 508 PHE B O 1
ATOM 9142 N N . ARG B 1 509 ? -6.961 1.235 -7.02 1 97.12 509 ARG B N 1
ATOM 9143 C CA . ARG B 1 509 ? -5.727 0.477 -6.848 1 97.12 509 ARG B CA 1
ATOM 9144 C C . ARG B 1 509 ? -5.273 0.49 -5.391 1 97.12 509 ARG B C 1
ATOM 9146 O O . ARG B 1 509 ? -4.125 0.824 -5.094 1 97.12 509 ARG B O 1
ATOM 9153 N N . THR B 1 510 ? -6.137 0.099 -4.512 1 97.38 510 THR B N 1
ATOM 9154 C CA . THR B 1 510 ? -5.824 0.082 -3.088 1 97.38 510 THR B CA 1
ATOM 9155 C C . THR B 1 510 ? -5.008 -1.155 -2.73 1 97.38 510 THR B C 1
ATOM 9157 O O . THR B 1 510 ? -4.578 -1.312 -1.585 1 97.38 510 THR B O 1
ATOM 9160 N N . ASP B 1 511 ? -4.785 -2.061 -3.689 1 97.12 511 ASP B N 1
ATOM 9161 C CA . ASP B 1 511 ? -4.098 -3.322 -3.436 1 97.12 511 ASP B CA 1
ATOM 9162 C C . ASP B 1 511 ? -2.588 -3.115 -3.328 1 97.12 511 ASP B C 1
ATOM 9164 O O . ASP B 1 511 ? -2.02 -2.281 -4.035 1 97.12 511 ASP B O 1
ATOM 9168 N N . GLU B 1 512 ? -1.993 -3.92 -2.465 1 95.12 512 GLU B N 1
ATOM 9169 C CA . GLU B 1 512 ? -0.543 -3.953 -2.297 1 95.12 512 GLU B CA 1
ATOM 9170 C C . GLU B 1 512 ? 0.063 -5.176 -2.982 1 95.12 512 GLU B C 1
ATOM 9172 O O . GLU B 1 512 ? -0.49 -6.273 -2.906 1 95.12 512 GLU B O 1
ATOM 9177 N N . PRO B 1 513 ? 1.186 -4.965 -3.684 1 96.19 513 PRO B N 1
ATOM 9178 C CA . PRO B 1 513 ? 1.909 -6.141 -4.18 1 96.19 513 PRO B CA 1
ATOM 9179 C C . PRO B 1 513 ? 2.605 -6.918 -3.064 1 96.19 513 PRO B C 1
ATOM 9181 O O . PRO B 1 513 ? 3.4 -6.348 -2.314 1 96.19 513 PRO B O 1
ATOM 9184 N N . ILE B 1 514 ? 2.299 -8.211 -2.979 1 96.19 514 ILE B N 1
ATOM 9185 C CA . ILE B 1 514 ? 2.74 -8.992 -1.829 1 96.19 514 ILE B CA 1
ATOM 9186 C C . ILE B 1 514 ? 3.344 -10.312 -2.303 1 96.19 514 ILE B C 1
ATOM 9188 O O . ILE B 1 514 ? 2.832 -10.938 -3.236 1 96.19 514 ILE B O 1
ATOM 9192 N N . PHE B 1 515 ? 4.43 -10.711 -1.712 1 96.19 515 PHE B N 1
ATOM 9193 C CA . PHE B 1 515 ? 4.945 -12.07 -1.798 1 96.19 515 PHE B CA 1
ATOM 9194 C C . PHE B 1 515 ? 4.82 -12.781 -0.456 1 96.19 515 PHE B C 1
ATOM 9196 O O . PHE B 1 515 ? 5.391 -12.336 0.542 1 96.19 515 PHE B O 1
ATOM 9203 N N . ASN B 1 516 ? 3.965 -13.82 -0.413 1 94.38 516 ASN B N 1
ATOM 9204 C CA . ASN B 1 516 ? 3.99 -14.703 0.749 1 94.38 516 ASN B CA 1
ATOM 9205 C C . ASN B 1 516 ? 5.223 -15.602 0.744 1 94.38 516 ASN B C 1
ATOM 9207 O O . ASN B 1 516 ? 5.211 -16.672 0.145 1 94.38 516 ASN B O 1
ATOM 9211 N N . VAL B 1 517 ? 6.191 -15.148 1.458 1 92.31 517 VAL B N 1
ATOM 9212 C CA . VAL B 1 517 ? 7.461 -15.867 1.479 1 92.31 517 VAL B CA 1
ATOM 9213 C C . VAL B 1 517 ? 7.332 -17.125 2.33 1 92.31 517 VAL B C 1
ATOM 9215 O O . VAL B 1 517 ? 6.855 -17.078 3.465 1 92.31 517 VAL B O 1
ATOM 9218 N N . PRO B 1 518 ? 7.734 -18.219 1.757 1 87.56 518 PRO B N 1
ATOM 9219 C CA . PRO B 1 518 ? 7.609 -19.469 2.506 1 87.56 518 PRO B CA 1
ATOM 9220 C C . PRO B 1 518 ? 8.219 -19.391 3.902 1 87.56 518 PRO B C 1
ATOM 9222 O O . PRO B 1 518 ? 9.336 -18.891 4.062 1 87.56 518 PRO B O 1
ATOM 9225 N N . ARG B 1 519 ? 7.387 -19.688 4.883 1 80.81 519 ARG B N 1
ATOM 9226 C CA . ARG B 1 519 ? 7.77 -19.828 6.285 1 80.81 519 ARG B CA 1
ATOM 9227 C C . ARG B 1 519 ? 8.016 -18.484 6.934 1 80.81 519 ARG B C 1
ATOM 9229 O O . ARG B 1 519 ? 8.195 -18.391 8.148 1 80.81 519 ARG B O 1
ATOM 9236 N N . LEU B 1 520 ? 8.117 -17.344 6.16 1 83.5 520 LEU B N 1
ATOM 9237 C CA . LEU B 1 520 ? 8.312 -16.016 6.727 1 83.5 520 LEU B CA 1
ATOM 9238 C C . LEU B 1 520 ? 6.988 -15.266 6.812 1 83.5 520 LEU B C 1
ATOM 9240 O O . LEU B 1 520 ? 6.781 -14.469 7.73 1 83.5 520 LEU B O 1
ATOM 9244 N N . GLY B 1 521 ? 6.176 -15.508 5.762 1 87.75 521 GLY B N 1
ATOM 9245 C CA . GLY B 1 521 ? 4.941 -14.742 5.703 1 87.75 521 GLY B CA 1
ATOM 9246 C C . GLY B 1 521 ? 4.961 -13.656 4.645 1 87.75 521 GLY B C 1
ATOM 9247 O O . GLY B 1 521 ? 5.727 -13.734 3.68 1 87.75 521 GLY B O 1
ATOM 9248 N N . LYS B 1 522 ? 4.074 -12.695 4.797 1 91.88 522 LYS B N 1
ATOM 9249 C CA . LYS B 1 522 ? 3.869 -11.68 3.771 1 91.88 522 LYS B CA 1
ATOM 9250 C C . LYS B 1 522 ? 5.027 -10.68 3.742 1 91.88 522 LYS B C 1
ATOM 9252 O O . LYS B 1 522 ? 5.535 -10.281 4.793 1 91.88 522 LYS B O 1
ATOM 9257 N N . ASN B 1 523 ? 5.41 -10.375 2.535 1 92.06 523 ASN B N 1
ATOM 9258 C CA . ASN B 1 523 ? 6.41 -9.344 2.268 1 92.06 523 ASN B CA 1
ATOM 9259 C C . ASN B 1 523 ? 5.941 -8.383 1.179 1 92.06 523 ASN B C 1
ATOM 9261 O O . ASN B 1 523 ? 5.457 -8.812 0.131 1 92.06 523 ASN B O 1
ATOM 9265 N N . HIS B 1 524 ? 6.082 -7.07 1.478 1 91.88 524 HIS B N 1
ATOM 9266 C CA . HIS B 1 524 ? 5.758 -6.086 0.452 1 91.88 524 HIS B CA 1
ATOM 9267 C C . HIS B 1 524 ? 6.809 -6.082 -0.655 1 91.88 524 HIS B C 1
ATOM 9269 O O . HIS B 1 524 ? 8.008 -6.133 -0.379 1 91.88 524 HIS B O 1
ATOM 9275 N N . LEU B 1 525 ? 6.395 -5.961 -1.849 1 93.31 525 LEU B N 1
ATOM 9276 C CA . LEU B 1 525 ? 7.328 -5.992 -2.971 1 93.31 525 LEU B CA 1
ATOM 9277 C C . LEU B 1 525 ? 7.664 -4.582 -3.439 1 93.31 525 LEU B C 1
ATOM 9279 O O . LEU B 1 525 ? 8.578 -4.391 -4.242 1 93.31 525 LEU B O 1
ATOM 9283 N N . ARG B 1 526 ? 6.988 -3.52 -2.967 1 86.38 526 ARG B N 1
ATOM 9284 C CA . ARG B 1 526 ? 7.352 -2.139 -3.266 1 86.38 526 ARG B CA 1
ATOM 9285 C C . ARG B 1 526 ? 8.594 -1.719 -2.486 1 86.38 526 ARG B C 1
ATOM 9287 O O . ARG B 1 526 ? 9.305 -0.799 -2.895 1 86.38 526 ARG B O 1
ATOM 9294 N N . GLY B 1 527 ? 8.891 -2.326 -1.413 1 70.94 527 GLY B N 1
ATOM 9295 C CA . GLY B 1 527 ? 9.875 -1.837 -0.456 1 70.94 527 GLY B CA 1
ATOM 9296 C C . GLY B 1 527 ? 11.219 -2.529 -0.571 1 70.94 527 GLY B C 1
ATOM 9297 O O . GLY B 1 527 ? 11.445 -3.311 -1.499 1 70.94 527 GLY B O 1
ATOM 9298 N N . GLU B 1 528 ? 12.086 -2.02 0.244 1 76.06 528 GLU B N 1
ATOM 9299 C CA . GLU B 1 528 ? 13.43 -2.572 0.361 1 76.06 528 GLU B CA 1
ATOM 9300 C C . GLU B 1 528 ? 13.445 -3.822 1.236 1 76.06 528 GLU B C 1
ATOM 9302 O O . GLU B 1 528 ? 14.141 -3.871 2.252 1 76.06 528 GLU B O 1
ATOM 9307 N N . ASN B 1 529 ? 12.703 -4.816 0.726 1 86.94 529 ASN B N 1
ATOM 9308 C CA . ASN B 1 529 ? 12.547 -6.039 1.506 1 86.94 529 ASN B CA 1
ATOM 9309 C C . ASN B 1 529 ? 13.18 -7.238 0.806 1 86.94 529 ASN B C 1
ATOM 9311 O O . ASN B 1 529 ? 12.812 -8.383 1.068 1 86.94 529 ASN B O 1
ATOM 9315 N N . ARG B 1 530 ? 14.07 -6.898 -0.092 1 93.62 530 ARG B N 1
ATOM 9316 C CA . ARG B 1 530 ? 14.773 -7.98 -0.776 1 93.62 530 ARG B CA 1
ATOM 9317 C C . ARG B 1 530 ? 16.094 -7.492 -1.37 1 93.62 530 ARG B C 1
ATOM 9319 O O . ARG B 1 530 ? 16.281 -6.293 -1.585 1 93.62 530 ARG B O 1
ATOM 9326 N N . GLU B 1 531 ? 17 -8.422 -1.636 1 96.19 531 GLU B N 1
ATOM 9327 C CA . GLU B 1 531 ? 18.281 -8.156 -2.271 1 96.19 531 GLU B CA 1
ATOM 9328 C C . GLU B 1 531 ? 18.578 -9.172 -3.375 1 96.19 531 GLU B C 1
ATOM 9330 O O . GLU B 1 531 ? 18.562 -10.383 -3.137 1 96.19 531 GLU B O 1
ATOM 9335 N N . LEU B 1 532 ? 18.781 -8.711 -4.555 1 98 532 LEU B N 1
ATOM 9336 C CA . LEU B 1 532 ? 19.25 -9.586 -5.625 1 98 532 LEU B CA 1
ATOM 9337 C C . LEU B 1 532 ? 20.719 -9.938 -5.445 1 98 532 LEU B C 1
ATOM 9339 O O . LEU B 1 532 ? 21.578 -9.047 -5.43 1 98 532 LEU B O 1
ATOM 9343 N N . ILE B 1 533 ? 21.094 -11.289 -5.328 1 98.25 533 ILE B N 1
ATOM 9344 C CA . ILE B 1 533 ? 22.453 -11.594 -4.891 1 98.25 533 ILE B CA 1
ATOM 9345 C C . ILE B 1 533 ? 23.125 -12.523 -5.902 1 98.25 533 ILE B C 1
ATOM 9347 O O . ILE B 1 533 ? 24.328 -12.75 -5.84 1 98.25 533 ILE B O 1
ATOM 9351 N N . ALA B 1 534 ? 22.359 -13.055 -6.855 1 98.81 534 ALA B N 1
ATOM 9352 C CA . ALA B 1 534 ? 22.953 -13.961 -7.828 1 98.81 534 ALA B CA 1
ATOM 9353 C C . ALA B 1 534 ? 22.047 -14.141 -9.039 1 98.81 534 ALA B C 1
ATOM 9355 O O . ALA B 1 534 ? 20.859 -13.797 -8.992 1 98.81 534 ALA B O 1
ATOM 9356 N N . ILE B 1 535 ? 22.609 -14.562 -10.117 1 98.88 535 ILE B N 1
ATOM 9357 C CA . ILE B 1 535 ? 21.922 -15.047 -11.312 1 98.88 535 ILE B CA 1
ATOM 9358 C C . ILE B 1 535 ? 22.375 -16.469 -11.633 1 98.88 535 ILE B C 1
ATOM 9360 O O . ILE B 1 535 ? 23.578 -16.703 -11.82 1 98.88 535 ILE B O 1
ATOM 9364 N N . LYS B 1 536 ? 21.453 -17.375 -11.711 1 98.31 536 LYS B N 1
ATOM 9365 C CA . LYS B 1 536 ? 21.75 -18.781 -12.008 1 98.31 536 LYS B CA 1
ATOM 9366 C C . LYS B 1 536 ? 21.984 -18.984 -13.508 1 98.31 536 LYS B C 1
ATOM 9368 O O . LYS B 1 536 ? 21.609 -18.125 -14.32 1 98.31 536 LYS B O 1
ATOM 9373 N N . PRO B 1 537 ? 22.562 -20.125 -13.938 1 97.56 537 PRO B N 1
ATOM 9374 C CA . PRO B 1 537 ? 22.891 -20.344 -15.344 1 97.56 537 PRO B CA 1
ATOM 9375 C C . PRO B 1 537 ? 21.656 -20.312 -16.25 1 97.56 537 PRO B C 1
ATOM 9377 O O . PRO B 1 537 ? 21.766 -20.047 -17.453 1 97.56 537 PRO B O 1
ATOM 9380 N N . ASP B 1 538 ? 20.469 -20.547 -15.664 1 97.25 538 ASP B N 1
ATOM 9381 C CA . ASP B 1 538 ? 19.234 -20.578 -16.453 1 97.25 538 ASP B CA 1
ATOM 9382 C C . ASP B 1 538 ? 18.562 -19.203 -16.438 1 97.25 538 ASP B C 1
ATOM 9384 O O . ASP B 1 538 ? 17.438 -19.062 -16.922 1 97.25 538 ASP B O 1
ATOM 9388 N N . GLY B 1 539 ? 19.172 -18.234 -15.828 1 98.25 539 GLY B N 1
ATOM 9389 C CA . GLY B 1 539 ? 18.688 -16.859 -15.891 1 98.25 539 GLY B CA 1
ATOM 9390 C C . GLY B 1 539 ? 17.859 -16.469 -14.68 1 98.25 539 GLY B C 1
ATOM 9391 O O . GLY B 1 539 ? 17.406 -15.336 -14.57 1 98.25 539 GLY B O 1
ATOM 9392 N N . ARG B 1 540 ? 17.703 -17.422 -13.703 1 98.12 540 ARG B N 1
ATOM 9393 C CA . ARG B 1 540 ? 16.922 -17.109 -12.516 1 98.12 540 ARG B CA 1
ATOM 9394 C C . ARG B 1 540 ? 17.656 -16.141 -11.609 1 98.12 540 ARG B C 1
ATOM 9396 O O . ARG B 1 540 ? 18.828 -16.344 -11.281 1 98.12 540 ARG B O 1
ATOM 9403 N N . ARG B 1 541 ? 16.984 -15.094 -11.211 1 98.69 541 ARG B N 1
ATOM 9404 C CA . ARG B 1 541 ? 17.5 -14.234 -10.148 1 98.69 541 ARG B CA 1
ATOM 9405 C C . ARG B 1 541 ? 17.359 -14.898 -8.789 1 98.69 541 ARG B C 1
ATOM 9407 O O . ARG B 1 541 ? 16.375 -15.586 -8.516 1 98.69 541 ARG B O 1
ATOM 9414 N N . VAL B 1 542 ? 18.297 -14.758 -7.957 1 98.69 542 VAL B N 1
ATOM 9415 C CA . VAL B 1 542 ? 18.266 -15.234 -6.578 1 98.69 542 VAL B CA 1
ATOM 9416 C C . VAL B 1 542 ? 18.172 -14.047 -5.621 1 98.69 542 VAL B C 1
ATOM 9418 O O . VAL B 1 542 ? 19 -13.133 -5.68 1 98.69 542 VAL B O 1
ATOM 9421 N N . TYR B 1 543 ? 17.172 -14.07 -4.746 1 97.62 543 TYR B N 1
ATOM 9422 C CA . TYR B 1 543 ? 16.953 -12.969 -3.812 1 97.62 543 TYR B CA 1
ATOM 9423 C C . TYR B 1 543 ? 17.125 -13.438 -2.371 1 97.62 543 TYR B C 1
ATOM 9425 O O . TYR B 1 543 ? 16.719 -14.555 -2.02 1 97.62 543 TYR B O 1
ATOM 9433 N N . ILE B 1 544 ? 17.75 -12.617 -1.537 1 96.69 544 ILE B N 1
ATOM 9434 C CA . ILE B 1 544 ? 17.484 -12.688 -0.104 1 96.69 544 ILE B CA 1
ATOM 9435 C C . ILE B 1 544 ? 16.203 -11.93 0.219 1 96.69 544 ILE B C 1
ATOM 9437 O O . ILE B 1 544 ? 16.094 -10.734 -0.064 1 96.69 544 ILE B O 1
ATOM 9441 N N . MET B 1 545 ? 15.195 -12.602 0.702 1 95.25 545 MET B N 1
ATOM 9442 C CA . MET B 1 545 ? 13.977 -11.961 1.196 1 95.25 545 MET B CA 1
ATOM 9443 C C . MET B 1 545 ? 14.102 -11.633 2.68 1 95.25 545 MET B C 1
ATOM 9445 O O . MET B 1 545 ? 14.344 -12.523 3.5 1 95.25 545 MET B O 1
ATOM 9449 N N . HIS B 1 546 ? 13.953 -10.336 2.971 1 92.69 546 HIS B N 1
ATOM 9450 C CA . HIS B 1 546 ? 13.969 -9.914 4.367 1 92.69 546 HIS B CA 1
ATOM 9451 C C . HIS B 1 546 ? 12.625 -10.164 5.039 1 92.69 546 HIS B C 1
ATOM 9453 O O . HIS B 1 546 ? 11.57 -9.953 4.426 1 92.69 546 HIS B O 1
ATOM 9459 N N . PRO B 1 547 ? 12.695 -10.641 6.285 1 87.62 547 PRO B N 1
ATOM 9460 C CA . PRO B 1 547 ? 11.422 -10.82 6.984 1 87.62 547 PRO B CA 1
ATOM 9461 C C . PRO B 1 547 ? 10.711 -9.5 7.262 1 87.62 547 PRO B C 1
ATOM 9463 O O . PRO B 1 547 ? 11.359 -8.484 7.543 1 87.62 547 PRO B O 1
ATOM 9466 N N . TRP B 1 548 ? 9.445 -9.539 7.234 1 85.88 548 TRP B N 1
ATOM 9467 C CA . TRP B 1 548 ? 8.664 -8.336 7.496 1 85.88 548 TRP B CA 1
ATOM 9468 C C . TRP B 1 548 ? 8.867 -7.859 8.93 1 85.88 548 TRP B C 1
ATOM 9470 O O . TRP B 1 548 ? 8.656 -6.684 9.234 1 85.88 548 TRP B O 1
ATOM 9480 N N . GLU B 1 549 ? 9.305 -8.742 9.797 1 88.25 549 GLU B N 1
ATOM 9481 C CA . GLU B 1 549 ? 9.469 -8.438 11.211 1 88.25 549 GLU B CA 1
ATOM 9482 C C . GLU B 1 549 ? 10.812 -7.766 11.477 1 88.25 549 GLU B C 1
ATOM 9484 O O . GLU B 1 549 ? 11.109 -7.387 12.617 1 88.25 549 GLU B O 1
ATOM 9489 N N . LYS B 1 550 ? 11.586 -7.594 10.414 1 87.75 550 LYS B N 1
ATOM 9490 C CA . LYS B 1 550 ? 12.844 -6.883 10.602 1 87.75 550 LYS B CA 1
ATOM 9491 C C . LYS B 1 550 ? 12.617 -5.527 11.266 1 87.75 550 LYS B C 1
ATOM 9493 O O . LYS B 1 550 ? 11.664 -4.82 10.93 1 87.75 550 LYS B O 1
ATOM 9498 N N . GLY B 1 551 ? 13.383 -5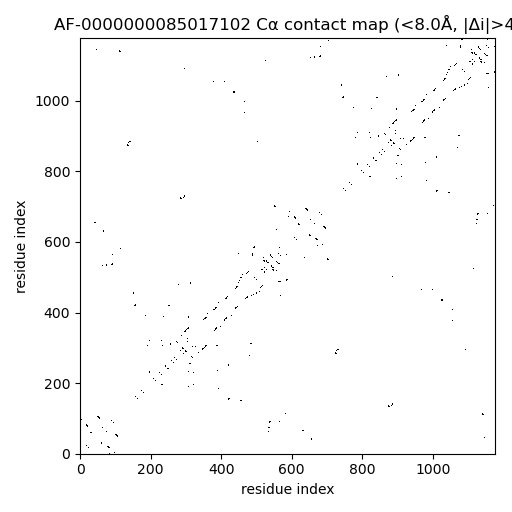.211 12.242 1 88.12 551 GLY B N 1
ATOM 9499 C CA . GLY B 1 551 ? 13.227 -3.969 12.984 1 88.12 551 GLY B CA 1
ATOM 9500 C C . GLY B 1 551 ? 12.32 -4.105 14.195 1 88.12 551 GLY B C 1
ATOM 9501 O O . GLY B 1 551 ? 12.234 -3.191 15.016 1 88.12 551 GLY B O 1
ATOM 9502 N N . ILE B 1 552 ? 11.609 -5.262 14.32 1 93.06 552 ILE B N 1
ATOM 9503 C CA . ILE B 1 552 ? 10.711 -5.488 15.453 1 93.06 552 ILE B CA 1
ATOM 9504 C C . ILE B 1 552 ? 11.359 -6.465 16.438 1 93.06 552 ILE B C 1
ATOM 9506 O O . ILE B 1 552 ? 11.531 -6.145 17.609 1 93.06 552 ILE B O 1
ATOM 9510 N N . TYR B 1 553 ? 11.75 -7.652 15.953 1 91.25 553 TYR B N 1
ATOM 9511 C CA . TYR B 1 553 ? 12.469 -8.672 16.703 1 91.25 553 TYR B CA 1
ATOM 9512 C C . TYR B 1 553 ? 13.297 -9.547 15.781 1 91.25 553 TYR B C 1
ATOM 9514 O O . TYR B 1 553 ? 13.195 -9.438 14.555 1 91.25 553 TYR B O 1
ATOM 9522 N N . LYS B 1 554 ? 14.141 -10.383 16.266 1 89 554 LYS B N 1
ATOM 9523 C CA . LYS B 1 554 ? 15.078 -11.195 15.5 1 89 554 LYS B CA 1
ATOM 9524 C C . LYS B 1 554 ? 14.344 -12.25 14.672 1 89 554 LYS B C 1
ATOM 9526 O O . LYS B 1 554 ? 13.453 -12.938 15.188 1 89 554 LYS B O 1
ATOM 9531 N N . THR B 1 555 ? 14.594 -12.273 13.414 1 85.31 555 THR B N 1
ATOM 9532 C CA . THR B 1 555 ? 14.008 -13.25 12.508 1 85.31 555 THR B CA 1
ATOM 9533 C C . THR B 1 555 ? 15.008 -13.648 11.422 1 85.31 555 THR B C 1
ATOM 9535 O O . THR B 1 555 ? 16.016 -12.977 11.234 1 85.31 555 THR B O 1
ATOM 9538 N N . ASN B 1 556 ? 14.695 -14.711 10.758 1 86 556 ASN B N 1
ATOM 9539 C CA . ASN B 1 556 ? 15.602 -15.234 9.734 1 86 556 ASN B CA 1
ATOM 9540 C C . ASN B 1 556 ? 15.227 -14.719 8.344 1 86 556 ASN B C 1
ATOM 9542 O O . ASN B 1 556 ? 14.086 -14.328 8.109 1 86 556 ASN B O 1
ATOM 9546 N N . ILE B 1 557 ? 16.25 -14.789 7.461 1 91.69 557 ILE B N 1
ATOM 9547 C CA . ILE B 1 557 ? 16.031 -14.43 6.066 1 91.69 557 ILE B CA 1
ATOM 9548 C C . ILE B 1 557 ? 15.578 -15.664 5.281 1 91.69 557 ILE B C 1
ATOM 9550 O O . ILE B 1 557 ? 15.531 -16.766 5.824 1 91.69 557 ILE B O 1
ATOM 9554 N N . TYR B 1 558 ? 15.164 -15.508 4.098 1 93.88 558 TYR B N 1
ATOM 9555 C CA . TYR B 1 558 ? 14.805 -16.578 3.172 1 93.88 558 TYR B CA 1
ATOM 9556 C C . TYR B 1 558 ? 15.414 -16.328 1.796 1 93.88 558 TYR B C 1
ATOM 9558 O O . TYR B 1 558 ? 15.336 -15.219 1.265 1 93.88 558 TYR B O 1
ATOM 9566 N N . VAL B 1 559 ? 16.078 -17.328 1.235 1 96.38 559 VAL B N 1
ATOM 9567 C CA . VAL B 1 559 ? 16.641 -17.219 -0.108 1 96.38 559 VAL B CA 1
ATOM 9568 C C . VAL B 1 559 ? 15.641 -17.766 -1.128 1 96.38 559 VAL B C 1
ATOM 9570 O O . VAL B 1 559 ? 15.156 -18.891 -0.996 1 96.38 559 VAL B O 1
ATOM 9573 N N . TYR B 1 560 ? 15.289 -17 -2.109 1 96.62 560 TYR B N 1
ATOM 9574 C CA . TYR B 1 560 ? 14.297 -17.375 -3.111 1 96.62 560 TYR B CA 1
ATOM 9575 C C . TYR B 1 560 ? 14.898 -17.344 -4.512 1 96.62 560 TYR B C 1
ATOM 9577 O O . TYR B 1 560 ? 15.562 -16.359 -4.879 1 96.62 560 TYR B O 1
ATOM 9585 N N . GLU B 1 561 ? 14.742 -18.375 -5.277 1 97.31 561 GLU B N 1
ATOM 9586 C CA . GLU B 1 561 ? 15.109 -18.406 -6.691 1 97.31 561 GLU B CA 1
ATOM 9587 C C . GLU B 1 561 ? 13.914 -18.078 -7.578 1 97.31 561 GLU B C 1
ATOM 9589 O O . GLU B 1 561 ? 12.945 -18.844 -7.637 1 97.31 561 GLU B O 1
ATOM 9594 N N . ASP B 1 562 ? 13.953 -17.031 -8.258 1 97.5 562 ASP B N 1
ATOM 9595 C CA . ASP B 1 562 ? 12.844 -16.438 -9 1 97.5 562 ASP B CA 1
ATOM 9596 C C . ASP B 1 562 ? 12.688 -17.094 -10.367 1 97.5 562 ASP B C 1
ATOM 9598 O O . ASP B 1 562 ? 13.445 -18 -10.719 1 97.5 562 ASP B O 1
ATOM 9602 N N . TYR B 1 563 ? 11.648 -16.719 -11.078 1 97.88 563 TYR B N 1
ATOM 9603 C CA . TYR B 1 563 ? 11.406 -17.172 -12.445 1 97.88 563 TYR B CA 1
ATOM 9604 C C . TYR B 1 563 ? 12.18 -16.312 -13.445 1 97.88 563 TYR B C 1
ATOM 9606 O O . TYR B 1 563 ? 12.266 -15.094 -13.289 1 97.88 563 TYR B O 1
ATOM 9614 N N . PRO B 1 564 ? 12.789 -16.891 -14.508 1 98.31 564 PRO B N 1
ATOM 9615 C CA . PRO B 1 564 ? 13.617 -16.109 -15.43 1 98.31 564 PRO B CA 1
ATOM 9616 C C . PRO B 1 564 ? 12.805 -15.102 -16.25 1 98.31 564 PRO B C 1
ATOM 9618 O O . PRO B 1 564 ? 11.781 -15.469 -16.844 1 98.31 564 PRO B O 1
ATOM 9621 N N . ILE B 1 565 ? 13.289 -13.883 -16.359 1 98.81 565 ILE B N 1
ATOM 9622 C CA . ILE B 1 565 ? 12.609 -12.82 -17.094 1 98.81 565 ILE B CA 1
ATOM 9623 C C . ILE B 1 565 ? 12.5 -13.18 -18.562 1 98.81 565 ILE B C 1
ATOM 9625 O O . ILE B 1 565 ? 11.445 -13.016 -19.172 1 98.81 565 ILE B O 1
ATOM 9629 N N . LYS B 1 566 ? 13.578 -13.734 -19.156 1 98.69 566 LYS B N 1
ATOM 9630 C CA . LYS B 1 566 ? 13.578 -14.094 -20.578 1 98.69 566 LYS B CA 1
ATOM 9631 C C . LYS B 1 566 ? 12.508 -15.125 -20.875 1 98.69 566 LYS B C 1
ATOM 9633 O O . LYS B 1 566 ? 11.797 -15.016 -21.891 1 98.69 566 LYS B O 1
ATOM 9638 N N . ASP B 1 567 ? 12.383 -16.125 -20.016 1 98.06 567 ASP B N 1
ATOM 9639 C CA . ASP B 1 567 ? 11.359 -17.156 -20.203 1 98.06 567 ASP B CA 1
ATOM 9640 C C . ASP B 1 567 ? 9.961 -16.547 -20.141 1 98.06 567 ASP B C 1
ATOM 9642 O O . ASP B 1 567 ? 9.086 -16.922 -20.938 1 98.06 567 ASP B O 1
ATOM 9646 N N . TYR B 1 568 ? 9.719 -15.68 -19.266 1 98.31 568 TYR B N 1
ATOM 9647 C CA . TYR B 1 568 ? 8.438 -14.984 -19.141 1 98.31 568 TYR B CA 1
ATOM 9648 C C . TYR B 1 568 ? 8.133 -14.188 -20.391 1 98.31 568 TYR B C 1
ATOM 9650 O O . TYR B 1 568 ? 7.012 -14.242 -20.906 1 98.31 568 TYR B O 1
ATOM 9658 N N . LEU B 1 569 ? 9.133 -13.406 -20.922 1 98.62 569 LEU B N 1
ATOM 9659 C CA . LEU B 1 569 ? 8.945 -12.602 -22.125 1 98.62 569 LEU B CA 1
ATOM 9660 C C . LEU B 1 569 ? 8.664 -13.484 -23.328 1 98.62 569 LEU B C 1
ATOM 9662 O O . LEU B 1 569 ? 7.863 -13.125 -24.188 1 98.62 569 LEU B O 1
ATOM 9666 N N . ASP B 1 570 ? 9.352 -14.641 -23.406 1 98.19 570 ASP B N 1
ATOM 9667 C CA . ASP B 1 570 ? 9.07 -15.586 -24.484 1 98.19 570 ASP B CA 1
ATOM 9668 C C . ASP B 1 570 ? 7.621 -16.078 -24.422 1 98.19 570 ASP B C 1
ATOM 9670 O O . ASP B 1 570 ? 6.965 -16.219 -25.453 1 98.19 570 ASP B O 1
ATOM 9674 N N . ASN B 1 571 ? 7.152 -16.344 -23.172 1 96.81 571 ASN B N 1
ATOM 9675 C CA . ASN B 1 571 ? 5.762 -16.75 -23 1 96.81 571 ASN B CA 1
ATOM 9676 C C . ASN B 1 571 ? 4.801 -15.664 -23.469 1 96.81 571 ASN B C 1
ATOM 9678 O O . ASN B 1 571 ? 3.775 -15.953 -24.094 1 96.81 571 ASN B O 1
ATOM 9682 N N . LEU B 1 572 ? 5.098 -14.406 -23.172 1 97.19 572 LEU B N 1
ATOM 9683 C CA . LEU B 1 572 ? 4.277 -13.281 -23.609 1 97.19 572 LEU B CA 1
ATOM 9684 C C . LEU B 1 572 ? 4.242 -13.195 -25.141 1 97.19 572 LEU B C 1
ATOM 9686 O O . LEU B 1 572 ? 3.189 -12.922 -25.719 1 97.19 572 LEU B O 1
ATOM 9690 N N . LYS B 1 573 ? 5.41 -13.391 -25.719 1 97.38 573 LYS B N 1
ATOM 9691 C CA . LYS B 1 573 ? 5.496 -13.375 -27.172 1 97.38 573 LYS B CA 1
ATOM 9692 C C . LYS B 1 573 ? 4.594 -14.445 -27.797 1 97.38 573 LYS B C 1
ATOM 9694 O O . LYS B 1 573 ? 3.916 -14.188 -28.797 1 97.38 573 LYS B O 1
ATOM 9699 N N . GLU B 1 574 ? 4.555 -15.578 -27.156 1 95.5 574 GLU B N 1
ATOM 9700 C CA . GLU B 1 574 ? 3.705 -16.672 -27.625 1 95.5 574 GLU B CA 1
ATOM 9701 C C . GLU B 1 574 ? 2.229 -16.297 -27.516 1 95.5 574 GLU B C 1
ATOM 9703 O O . GLU B 1 574 ? 1.406 -16.781 -28.297 1 95.5 574 GLU B O 1
ATOM 9708 N N . LEU B 1 575 ? 1.898 -15.445 -26.609 1 93.75 575 LEU B N 1
ATOM 9709 C CA . LEU B 1 575 ? 0.522 -15.008 -26.406 1 93.75 575 LEU B CA 1
ATOM 9710 C C . LEU B 1 575 ? 0.191 -13.836 -27.328 1 93.75 575 LEU B C 1
ATOM 9712 O O . LEU B 1 575 ? -0.922 -13.305 -27.281 1 93.75 575 LEU B O 1
ATOM 9716 N N . GLY B 1 576 ? 1.175 -13.336 -28.109 1 94.31 576 GLY B N 1
ATOM 9717 C CA . GLY B 1 576 ? 0.921 -12.297 -29.094 1 94.31 576 GLY B CA 1
ATOM 9718 C C . GLY B 1 576 ? 1.305 -10.914 -28.625 1 94.31 576 GLY B C 1
ATOM 9719 O O . GLY B 1 576 ? 1.019 -9.914 -29.281 1 94.31 576 GLY B O 1
ATOM 9720 N N . GLU B 1 577 ? 2.012 -10.805 -27.469 1 96.56 577 GLU B N 1
ATOM 9721 C CA . GLU B 1 577 ? 2.416 -9.508 -26.938 1 96.56 577 GLU B CA 1
ATOM 9722 C C . GLU B 1 577 ? 3.701 -9.023 -27.594 1 96.56 577 GLU B C 1
ATOM 9724 O O . GLU B 1 577 ? 4.527 -9.828 -28.031 1 96.56 577 GLU B O 1
ATOM 9729 N N . ASP B 1 578 ? 3.842 -7.719 -27.703 1 96.31 578 ASP B N 1
ATOM 9730 C CA . ASP B 1 578 ? 5.105 -7.109 -28.109 1 96.31 578 ASP B CA 1
ATOM 9731 C C . ASP B 1 578 ? 6.047 -6.949 -26.922 1 96.31 578 ASP B C 1
ATOM 9733 O O . ASP B 1 578 ? 5.84 -6.082 -26.062 1 96.31 578 ASP B O 1
ATOM 9737 N N . ILE B 1 579 ? 7.066 -7.676 -26.891 1 96.81 579 ILE B N 1
ATOM 9738 C CA . ILE B 1 579 ? 7.949 -7.738 -25.734 1 96.81 579 ILE B CA 1
ATOM 9739 C C . ILE B 1 579 ? 8.688 -6.41 -25.562 1 96.81 579 ILE B C 1
ATOM 9741 O O . ILE B 1 579 ? 9.203 -6.109 -24.5 1 96.81 579 ILE B O 1
ATOM 9745 N N . LYS B 1 580 ? 8.711 -5.539 -26.641 1 95.06 580 LYS B N 1
ATOM 9746 C CA . LYS B 1 580 ? 9.352 -4.23 -26.562 1 95.06 580 LYS B CA 1
ATOM 9747 C C . LYS B 1 580 ? 8.633 -3.334 -25.562 1 95.06 580 LYS B C 1
ATOM 9749 O O . LYS B 1 580 ? 9.25 -2.445 -24.953 1 95.06 580 LYS B O 1
ATOM 9754 N N . ASP B 1 581 ? 7.395 -3.613 -25.328 1 95.88 581 ASP B N 1
ATOM 9755 C CA . ASP B 1 581 ? 6.609 -2.836 -24.375 1 95.88 581 ASP B CA 1
ATOM 9756 C C . ASP B 1 581 ? 7.027 -3.141 -22.938 1 95.88 581 ASP B C 1
ATOM 9758 O O . ASP B 1 581 ? 6.672 -2.41 -22 1 95.88 581 ASP B O 1
ATOM 9762 N N . TYR B 1 582 ? 7.828 -4.195 -22.781 1 97.5 582 TYR B N 1
ATOM 9763 C CA . TYR B 1 582 ? 8.172 -4.66 -21.438 1 97.5 582 TYR B CA 1
ATOM 9764 C C . TYR B 1 582 ? 9.648 -4.426 -21.141 1 97.5 582 TYR B C 1
ATOM 9766 O O . TYR B 1 582 ? 10.172 -4.922 -20.141 1 97.5 582 TYR B O 1
ATOM 9774 N N . TRP B 1 583 ? 10.359 -3.625 -21.891 1 97.12 583 TRP B N 1
ATOM 9775 C CA . TRP B 1 583 ? 11.812 -3.584 -21.875 1 97.12 583 TRP B CA 1
ATOM 9776 C C . TRP B 1 583 ? 12.328 -3.084 -20.531 1 97.12 583 TRP B C 1
ATOM 9778 O O . TRP B 1 583 ? 13.406 -3.486 -20.078 1 97.12 583 TRP B O 1
ATOM 9788 N N . THR B 1 584 ? 11.578 -2.26 -19.812 1 97.38 584 THR B N 1
ATOM 9789 C CA . THR B 1 584 ? 12.008 -1.688 -18.547 1 97.38 584 THR B CA 1
ATOM 9790 C C . THR B 1 584 ? 12.07 -2.76 -17.453 1 97.38 584 THR B C 1
ATOM 9792 O O . THR B 1 584 ? 12.656 -2.543 -16.391 1 97.38 584 THR B O 1
ATOM 9795 N N . ILE B 1 585 ? 11.484 -4 -17.688 1 98.06 585 ILE B N 1
ATOM 9796 C CA . ILE B 1 585 ? 11.375 -5.07 -16.703 1 98.06 585 ILE B CA 1
ATOM 9797 C C . ILE B 1 585 ? 12.766 -5.453 -16.188 1 98.06 585 ILE B C 1
ATOM 9799 O O . ILE B 1 585 ? 12.93 -5.832 -15.031 1 98.06 585 ILE B O 1
ATOM 9803 N N . TRP B 1 586 ? 13.797 -5.27 -17.016 1 98.31 586 TRP B N 1
ATOM 9804 C CA . TRP B 1 586 ? 15.156 -5.695 -16.719 1 98.31 586 TRP B CA 1
ATOM 9805 C C . TRP B 1 586 ? 15.766 -4.832 -15.617 1 98.31 586 TRP B C 1
ATOM 9807 O O . TRP B 1 586 ? 16.781 -5.203 -15.016 1 98.31 586 TRP B O 1
ATOM 9817 N N . TYR B 1 587 ? 15.148 -3.67 -15.312 1 97.12 587 TYR B N 1
ATOM 9818 C CA . TYR B 1 587 ? 15.773 -2.705 -14.414 1 97.12 587 TYR B CA 1
ATOM 9819 C C . TYR B 1 587 ? 15.016 -2.609 -13.094 1 97.12 587 TYR B C 1
ATOM 9821 O O . TYR B 1 587 ? 15.258 -1.704 -12.297 1 97.12 587 TYR B O 1
ATOM 9829 N N . TYR B 1 588 ? 14.047 -3.508 -12.914 1 95.94 588 TYR B N 1
ATOM 9830 C CA . TYR B 1 588 ? 13.414 -3.701 -11.617 1 95.94 588 TYR B CA 1
ATOM 9831 C C . TYR B 1 588 ? 14.086 -4.828 -10.844 1 95.94 588 TYR B C 1
ATOM 9833 O O . TYR B 1 588 ? 13.797 -6.008 -11.078 1 95.94 588 TYR B O 1
ATOM 9841 N N . TYR B 1 589 ? 14.984 -4.395 -9.953 1 95.25 589 TYR B N 1
ATOM 9842 C CA . TYR B 1 589 ? 15.812 -5.359 -9.242 1 95.25 589 TYR B CA 1
ATOM 9843 C C . TYR B 1 589 ? 15.156 -5.797 -7.938 1 95.25 589 TYR B C 1
ATOM 9845 O O . TYR B 1 589 ? 14.57 -4.977 -7.227 1 95.25 589 TYR B O 1
#

pLDDT: mean 95.97, std 3.62, range [70.31, 98.88]

Secondary structure (DSSP, 8-state):
-HHHHTTSHHHHHHHHHHTT-HHHHHHHHHHHHHHHHHHHHHS---HHHHHHHHHHHHHHHHHT-HHHHHHHT--HHHHHHHHHTTS----HHHHHHHHHHHHHHTT---GGGTTTGGGS----GGG--HHHHHHHHHHHHHHHHHHHHHHHTT---TTSHHHHHHHHHHHHHHHHHHT--HHHHT-HHHHHHT-EEHHHHHHHHHHTHHHHT--HHHHHHHHHHHHTT---EE-HHHHTTS-SSSTTTS-HHHHHHHS--HHHHHHHHH-S-GGGG-TT-GGGG-SSTTEE--SSSEEEEEEE---SS--TT-TTTTT---SSGGGB--HHHHHHHHHHHHH-TT-SEEEEEES-GGGS-HHHHHHHHHHHTT-TT--EEEEE-SHHHH-GGG--HHHHHHHGGGTTSEEEEEE----GGG--HHHHHHHHHHHHTT-EEEEEEE--GGG-STTHHHHHHHHHHHHTEEEEEEEPP---GGGGGG---HHHHHHHHHHTGGGS-GGG--PEEEEEETTTEEEESSBS-EEEEEE-TTS-EEEEEPPTTTTTS----EEEE---HHHHHHHHHHTT--GGGGGGGGG--/-HHHHTTSHHHHHHHHHHTT-HHHHHHHHHHHHHHHHHHHHHS---HHHHHHHHHHHHHHHHHT-HHHHHHHT--HHHHHHHHHTTSS---HHHHHHHHHHHHHHTT---GGGTTTGGGS----GGG--HHHHHHHHHHHHHHHHHHHHHHHTT---TTSHHHHHHHHHHHHHHHHHHT--HHHHT-HHHHHHT-EEHHHHHHHHHHTHHHHT--HHHHHHHHHHHHTT---EE-HHHHTTS-SSSTTTS-HHHHHHHS--HHHHHHHHH-S-GGGG-TT-GGGG-SSTTEE--SSSEEEEEEE---SS--TT-TTTTT---SSGGGB--HHHHHHHHHHHHH-TT-SEEEEEES-GGGS-HHHHHHHHHHHTT-TT--EEEEE-SHHHH-GGG--HHHHHHHGGGTTSEEEEEE----GGG--HHHHHHHHHHHHTT-EEEEEEE--GGG-STTHHHHHHHHHHHHTEEEEEEEPP---GGGGGG---HHHHHHHHHHTGGGS-GGG--PEEEEEETTTEEEESSBS-EEEEEE-TTS-EEEEEPPTTTTTS----EEEE---HHHHHHHHHHTT--GGGGGGGGG--

Sequence (1178 aa):
MNSVIGLNSEIYKTFEKHAENLEELRLELFNTLKKIEWEVRGKRINEIDKFITLKAINIFLNIISKNNEELINYSTLDTMRRAFLGEIKVSEAFLEEIKHLILAVSGKSNFSSGFFGDRLEVIDFTKFKGREAGKKRSEFLDKVYEIMKEYLKKFPSGLDEKVVKKREKQKKILLDYFGATEEDWNNYKWQFKNVIKGKKGLEILRDLKDIVKISEEDLTLLEKAIENNIPYAITPYYLHLFDFDQPYKYDLPIRRQVIPPEHYINMMANAESREVFDYMGELDTTPEELITRRYVTIAIMKPYESCPQICVYCQRNWMIKDFGDKAFVGWDKVEKALKWFEEHESMIEILITGGDPLCLSDSSIKKIVERIKNFDHVIGVRFGTRTLLTAPMRITESLLDVLSILKDKKVIVSTHAESSYEITPEVKRAVELLGSKNIRVYNQHVYHRYVSRRFENVALRIALRKVGIIPYYTFYPKGKEEHRDYLIPIARIVQEVHEEARLLPGTFRTDEPIFNVPRLGKNHLRGENRELIAIKPDGRRVYIMHPWEKGIYKTNIYVYEDYPIKDYLDNLKELGEDIKDYWTIWYYYMNSVIGLNSEIYKTFEKHAENLEELRLELFNTLKKIEWEVRGKRINEIDKFITLKAINIFLNIISKNNEELINYSTLDTMRRAFLGEIKVSEAFLEEIKHLILAVSGKSNFSSGFFGDRLEVIDFTKFKGREAGKKRSEFLDKVYEIMKEYLKKFPSGLDEKVVKKREKQKKILLDYFGATEEDWNNYKWQFKNVIKGKKGLEILRDLKDIVKISEEDLTLLEKAIENNIPYAITPYYLHLFDFDQPYKYDLPIRRQVIPPEHYINMMANAESREVFDYMGELDTTPEELITRRYVTIAIMKPYESCPQICVYCQRNWMIKDFGDKAFVGWDKVEKALKWFEEHESMIEILITGGDPLCLSDSSIKKIVERIKNFDHVIGVRFGTRTLLTAPMRITESLLDVLSILKDKKVIVSTHAESSYEITPEVKRAVELLGSKNIRVYNQHVYHRYVSRRFENVALRIALRKVGIIPYYTFYPKGKEEHRDYLIPIARIVQEVHEEARLLPGTFRTDEPIFNVPRLGKNHLRGENRELIAIKPDGRRVYIMHPWEKGIYKTNIYVYEDYPIKDYLDNLKELGEDIKDYWTIWYYY

Nearest PDB structures (foldseek):
  2a5h-assembly1_B  TM=8.290E-01  e=1.927E-19  Clostridium subterminale
  3g77-assembly1_A  TM=4.353E-01  e=5.671E-01  Escherichia coli K-12
  4r88-assembly1_B  TM=4.476E-01  e=2.311E+00  Klebsiella pneumoniae 30660/NJST258_1
  1r9y-assembly1_A  TM=4.442E-01  e=2.311E+00  Escherichia coli
  2a5h-assembly1_B  TM=8.291E-01  e=3.076E-19  Clostridium subterminale